Protein AF-A0A348UWL2-F1 (afdb_monomer)

Secondary structure (DSSP, 8-state):
--SSSHHHHHHHTTTTTSSS-------S-TTTTSPPPPPEE-TTS-EEET-SPPEEEEE-SS--SS-EEEPPPHHHHS-GGG-SS-EEEEEPPTT-B-TT-PBEEPPPHHHHHHHHHHHHHHHHH---SSPEEEEEEEE--S-SSEEEEEE-PPEE-S-TT-SSTT-BEEHHHHHHHHSS-S-SSS-SEEEEEETTS-EE--SSS---TTSEEHHHHHHHHHHHHTT-----EEETTEEE-GGGSS--BGGGGGEEESSSSS--BTT-TTTS-SSBHHHHHHTTSS-EEE--HHHHHHTTTSPEEE---SS--TTTTTTSB-HHHHTTSTT-TTBSEE-TTEEE----HHHHHHHHHHT------TT-PPEEEEETTTEEEEE-SS-EEEEESSPPSEEEEETTEEEEEETTTEEEEE-SSSEEEEESSPPSEEEEETTEEEEEETTTEEEEE-SSSEEEEESSPPSEEEEETTEEEEEETTTEEEEE-SSSEEEEESSPPSEEEEETTEEEEEETTTEEEEE-SS-EEEEESPPPSEEEEETTEEEEEETTEEEEE-SS-EEEEESPPPS---------S---GGGEEEEES-EEE-SS-EEE--BBTEEEEEEESS--BSSEEEEEEEEE--S-TTBEEEEEEEEEEEEE-TTS-EEEEEEEEEETTSEEEEEEEESSS-EEEEEEEEE-TTS--SS--EEEEEEEETTEEEEEETTEEEEEEE--S---BEEEEEEEE-TT-----EEEEEEEEEES---S------HHHHHHHTS-----S-BSHHHHH-

Foldseek 3Di:
DPPPPVVVVVVVVVVVVPPPPPPPDDDDQPPPPQDQDQWDADPVRFKTFQQWGKAFFWADPDFDPDFAFDAQDPQLPPDPVQFQAAAAEDEADAQDAFPRRFGAYDDDPLLVVLLVLLRSSVRSWFHALEYQYEYEGEGAPVDPITFKIKIRFMWGAPAAQHPDHLATEQQRQVCRRNRHRPDPPDHSMYMYGHPPFQADSDNGRQFDQRHFDSSLVSNQNVLVSLVLDWAWDDDPLKIAHDSPSLGTHLQQQQKAFQPDVVHDRLSPCVQCNGIGSSSSCRLAPQGMWGHFPQLCVLVQVDTFRFARHNDDRRSAGPSAGHCVVPVVDLCNSRHRHGYGSYDHSYNARNSSSSSVSSPTHGPDPQLAAWDWDQDVQQGIWTHPPRDIHHPDSAHAPDWEDARPWIWGQHVQQGIWIDPVNDIDRQDSAGAPDWEDYDPWIWGQHVQQGIWIDPVNHIDRPDSAHAPDWYDEHPWIWGQGVQQGIWIDPVNHIDRPDSAGAPDWEDYHQWIWGQGVQQGIWIDNPPDIDHPDSAGFPDWYDEQQWIWTHGCQGIWIDNPDDIDHPDSDGDDDDYGHHSPQFPQDCVQKAWQAFDWDHPSQKIKGLADAQAKTKIWGPFDKALWKKKKWKKFKFFPDFQWKKWKWHLFDQPDADPRSHTQATWIWIDTLQQWIFIWGRQNPLDIDTPFPTFGDPLHNHHGDIKMWIWTHDQQKIWTDIVNATQDIDGDNNRRMGIMMIMIHHYHPTPRTMMIIRGMGMDGPDDPPDHRDHDPVSVVRRVDDDDDDPHDDDPVSSD

Structure (mmCIF, N/CA/C/O backbone):
data_AF-A0A348UWL2-F1
#
_entry.id   AF-A0A348UWL2-F1
#
loop_
_atom_site.group_PDB
_atom_site.id
_atom_site.type_symbol
_atom_site.label_atom_id
_atom_site.label_alt_id
_atom_site.label_comp_id
_atom_site.label_asym_id
_atom_site.label_entity_id
_atom_site.label_seq_id
_atom_site.pdbx_PDB_ins_code
_atom_site.Cartn_x
_atom_site.Cartn_y
_atom_site.Cartn_z
_atom_site.occupancy
_atom_site.B_iso_or_equiv
_atom_site.auth_seq_id
_atom_site.auth_comp_id
_atom_site.auth_asym_id
_atom_site.auth_atom_id
_atom_site.pdbx_PDB_model_num
ATOM 1 N N . MET A 1 1 ? -35.863 4.216 -65.381 1.00 43.34 1 MET A N 1
ATOM 2 C CA . MET A 1 1 ? -35.096 5.229 -64.614 1.00 43.34 1 MET A CA 1
ATOM 3 C C . MET A 1 1 ? -34.372 4.607 -63.408 1.00 43.34 1 MET A C 1
ATOM 5 O O . MET A 1 1 ? -34.429 5.132 -62.307 1.00 43.34 1 MET A O 1
ATOM 9 N N . LYS A 1 2 ? -33.666 3.482 -63.613 1.00 36.56 2 LYS A N 1
ATOM 10 C CA . LYS A 1 2 ? -33.008 2.669 -62.567 1.00 36.56 2 LYS A CA 1
ATOM 11 C C . LYS A 1 2 ? -31.471 2.639 -62.708 1.00 36.56 2 LYS A C 1
ATOM 13 O O . LYS A 1 2 ? -30.843 1.658 -62.346 1.00 36.56 2 LYS A O 1
ATOM 18 N N . SER A 1 3 ? -30.850 3.691 -63.251 1.00 35.97 3 SER A N 1
ATOM 19 C CA . SER A 1 3 ? -29.382 3.742 -63.432 1.00 35.97 3 SER A CA 1
ATOM 20 C C . SER A 1 3 ? -28.691 4.964 -62.816 1.00 35.97 3 SER A C 1
ATOM 22 O O . SER A 1 3 ? -27.470 5.066 -62.890 1.00 35.97 3 SER A O 1
ATOM 24 N N . LYS A 1 4 ? -29.432 5.878 -62.170 1.00 36.25 4 LYS A N 1
ATOM 25 C CA . LYS A 1 4 ? -28.851 7.069 -61.515 1.00 36.25 4 LYS A CA 1
ATOM 26 C C . LYS A 1 4 ? -28.741 6.984 -59.987 1.00 36.25 4 LYS A C 1
ATOM 28 O O . LYS A 1 4 ? -28.017 7.780 -59.410 1.00 36.25 4 LYS A O 1
ATOM 33 N N . TRP A 1 5 ? -29.354 5.988 -59.343 1.00 33.41 5 TRP A N 1
ATOM 34 C CA . TRP A 1 5 ? -29.256 5.800 -57.884 1.00 33.41 5 TRP A CA 1
ATOM 35 C C . TRP A 1 5 ? -28.051 4.959 -57.435 1.00 33.41 5 TRP A C 1
ATOM 37 O O . TRP A 1 5 ? -27.577 5.125 -56.318 1.00 33.41 5 TRP A O 1
ATOM 47 N N . TYR A 1 6 ? -27.473 4.134 -58.316 1.00 33.97 6 TYR A N 1
ATOM 48 C CA . TYR A 1 6 ? -26.287 3.333 -57.973 1.00 33.97 6 TYR A CA 1
ATOM 49 C C . TYR A 1 6 ? -24.970 4.127 -58.006 1.00 33.97 6 TYR A C 1
ATOM 51 O O . TYR A 1 6 ? -23.989 3.717 -57.397 1.00 33.97 6 TYR A O 1
ATOM 59 N N . LYS A 1 7 ? -24.939 5.292 -58.671 1.00 34.16 7 LYS A N 1
ATOM 60 C CA . LYS A 1 7 ? -23.743 6.152 -58.713 1.00 34.16 7 LYS A CA 1
ATOM 61 C C . LYS A 1 7 ? -23.630 7.128 -57.541 1.00 34.16 7 LYS A C 1
ATOM 63 O O . LYS A 1 7 ? -22.540 7.624 -57.318 1.00 34.16 7 LYS A O 1
ATOM 68 N N . PHE A 1 8 ? -24.696 7.376 -56.776 1.00 32.47 8 PHE A N 1
ATOM 69 C CA . PHE A 1 8 ? -24.620 8.277 -55.615 1.00 32.47 8 PHE A CA 1
ATOM 70 C C . PHE A 1 8 ? -24.233 7.536 -54.322 1.00 32.47 8 PHE A C 1
ATOM 72 O O . PHE A 1 8 ? -23.531 8.085 -53.481 1.00 32.47 8 PHE A O 1
ATOM 79 N N . VAL A 1 9 ? -24.589 6.250 -54.205 1.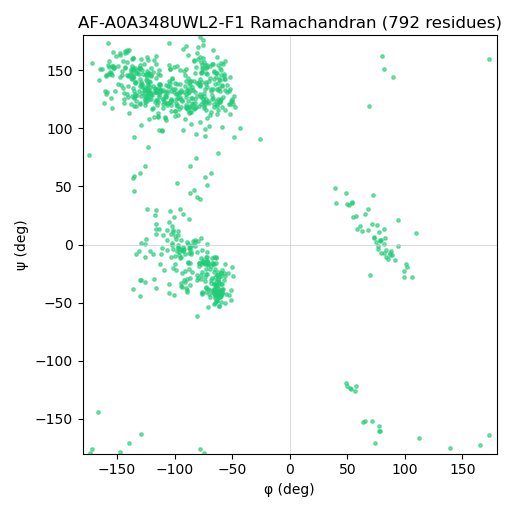00 37.53 9 VAL A N 1
ATOM 80 C CA . VAL A 1 9 ? -24.232 5.416 -53.039 1.00 37.53 9 VAL A CA 1
ATOM 81 C C . VAL A 1 9 ? -22.785 4.896 -53.123 1.00 37.53 9 VAL A C 1
ATOM 83 O O . VAL A 1 9 ? -22.117 4.770 -52.101 1.00 37.53 9 VAL A O 1
ATOM 86 N N . CYS A 1 10 ? -22.227 4.709 -54.326 1.00 31.52 10 CYS A N 1
ATOM 87 C CA . CYS A 1 10 ? -20.818 4.317 -54.482 1.00 31.52 10 CYS A CA 1
ATOM 88 C C . CYS A 1 10 ? -19.806 5.468 -54.325 1.00 31.52 10 CYS A C 1
ATOM 90 O O . CYS A 1 10 ? -18.632 5.188 -54.116 1.00 31.52 10 CYS A O 1
ATOM 92 N N . THR A 1 11 ? -20.211 6.742 -54.382 1.00 31.53 11 THR A N 1
ATOM 93 C CA . THR A 1 11 ? -19.270 7.871 -54.207 1.00 31.53 11 THR A CA 1
ATOM 94 C C . THR A 1 11 ? -19.146 8.323 -52.746 1.00 31.53 11 THR A C 1
ATOM 96 O O . THR A 1 11 ? -18.096 8.830 -52.370 1.00 31.53 11 THR A O 1
ATOM 99 N N . MET A 1 12 ? -20.132 8.049 -51.878 1.00 30.14 12 MET A N 1
ATOM 100 C CA . MET A 1 12 ? -19.975 8.259 -50.425 1.00 30.14 12 MET A CA 1
ATOM 101 C C . MET A 1 12 ? -19.311 7.083 -49.694 1.00 30.14 12 MET A C 1
ATOM 103 O O . MET A 1 12 ? -18.642 7.300 -48.688 1.00 30.14 12 MET A O 1
ATOM 107 N N . ALA A 1 13 ? -19.377 5.863 -50.236 1.00 32.56 13 ALA A N 1
ATOM 108 C CA . ALA A 1 13 ? -18.629 4.722 -49.697 1.00 32.56 13 ALA A CA 1
ATOM 109 C C . ALA A 1 13 ? -17.116 4.773 -50.010 1.00 32.56 13 ALA A C 1
ATOM 111 O O . ALA A 1 13 ? -16.337 4.079 -49.369 1.00 32.56 13 ALA A O 1
ATOM 112 N N . VAL A 1 14 ? -16.691 5.613 -50.964 1.00 31.41 14 VAL A N 1
ATOM 113 C CA . VAL A 1 14 ? -15.274 5.780 -51.353 1.00 31.41 14 VAL A CA 1
ATOM 114 C C . VAL A 1 14 ? -14.634 7.026 -50.717 1.00 31.41 14 VAL A C 1
ATOM 116 O O . VAL A 1 14 ? -13.418 7.156 -50.725 1.00 31.41 14 VAL A O 1
ATOM 119 N N . ILE A 1 15 ? -15.415 7.903 -50.074 1.00 30.28 15 ILE A N 1
ATOM 120 C CA . ILE A 1 15 ? -14.890 9.041 -49.289 1.00 30.28 15 ILE A CA 1
ATOM 121 C C . ILE A 1 15 ? -14.917 8.747 -47.772 1.00 30.28 15 ILE A C 1
ATOM 123 O O . ILE A 1 15 ? -14.126 9.310 -47.026 1.00 30.28 15 ILE A O 1
ATOM 127 N N . GLY A 1 16 ? -15.732 7.788 -47.312 1.00 30.47 16 GLY A N 1
ATOM 128 C CA . GLY A 1 16 ? -15.746 7.319 -45.916 1.00 30.47 16 GLY A CA 1
ATOM 129 C C . GLY A 1 16 ? -14.742 6.208 -45.570 1.00 30.47 16 GLY A C 1
ATOM 130 O O . GLY A 1 16 ? -14.654 5.824 -44.410 1.00 30.47 16 GLY A O 1
ATOM 131 N N . LEU A 1 17 ? -13.986 5.689 -46.545 1.00 27.81 17 LEU A N 1
ATOM 132 C CA . LEU A 1 17 ? -13.026 4.586 -46.353 1.00 27.81 17 LEU A CA 1
ATOM 133 C C . LEU A 1 17 ? -11.554 5.006 -46.545 1.00 27.81 17 LEU A C 1
ATOM 135 O O . LEU A 1 17 ? -10.679 4.158 -46.667 1.00 27.81 17 LEU A O 1
ATOM 139 N N . LEU A 1 18 ? -11.287 6.316 -46.582 1.00 26.69 18 LEU A N 1
ATOM 140 C CA . LEU A 1 18 ? -9.953 6.906 -46.765 1.00 26.69 18 LEU A CA 1
ATOM 141 C C . LEU A 1 18 ? -9.474 7.726 -45.548 1.00 26.69 18 LEU A C 1
ATOM 143 O O . LEU A 1 18 ? -8.439 8.379 -45.627 1.00 26.69 18 LEU A O 1
ATOM 147 N N . ILE A 1 19 ? -10.187 7.666 -44.413 1.00 32.16 19 ILE A N 1
ATOM 148 C CA . ILE A 1 19 ? -9.834 8.400 -43.176 1.00 32.16 19 ILE A CA 1
ATOM 149 C C . ILE A 1 19 ? -9.388 7.475 -42.021 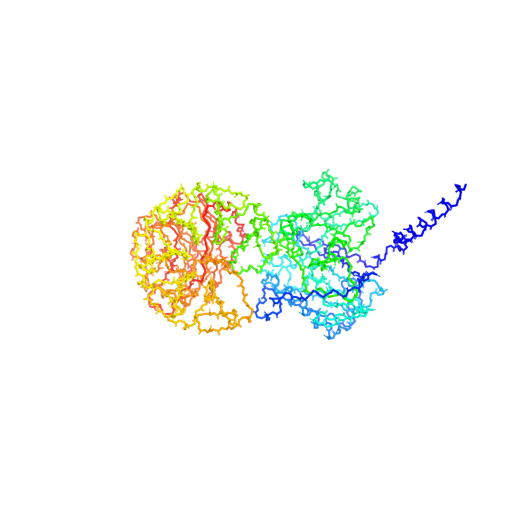1.00 32.16 19 ILE A C 1
ATOM 151 O O . ILE A 1 19 ? -8.833 7.953 -41.042 1.00 32.16 19 ILE A O 1
ATOM 155 N N . THR A 1 20 ? -9.494 6.146 -42.131 1.00 29.72 20 THR A N 1
ATOM 156 C CA . THR A 1 20 ? -9.132 5.222 -41.026 1.00 29.72 20 THR A CA 1
ATOM 157 C C . THR A 1 20 ? -7.968 4.272 -41.312 1.00 29.72 20 THR A C 1
ATOM 159 O O . THR A 1 20 ? -7.707 3.361 -40.534 1.00 29.72 20 THR A O 1
ATOM 162 N N . THR A 1 21 ? -7.200 4.506 -42.375 1.00 27.38 21 THR A N 1
ATOM 163 C CA . THR A 1 21 ? -5.971 3.746 -42.656 1.00 27.38 21 THR A CA 1
ATOM 164 C C . THR A 1 21 ? -4.833 4.665 -43.096 1.00 27.38 21 THR A C 1
ATOM 166 O O . THR A 1 21 ? -4.253 4.476 -44.160 1.00 27.38 21 THR A O 1
ATOM 169 N N . HIS A 1 22 ? -4.471 5.644 -42.267 1.00 27.75 22 HIS A N 1
ATOM 170 C CA . HIS A 1 22 ? -3.061 6.045 -42.183 1.00 27.75 22 HIS A CA 1
ATOM 171 C C . HIS A 1 22 ? -2.405 5.131 -41.152 1.00 27.75 22 HIS A C 1
ATOM 173 O O . HIS A 1 22 ? -2.074 5.517 -40.036 1.00 27.75 22 HIS A O 1
ATOM 179 N N . ALA A 1 23 ? -2.320 3.856 -41.535 1.00 28.22 23 ALA A N 1
ATOM 180 C CA . ALA A 1 23 ? -1.484 2.893 -40.861 1.00 28.22 23 ALA A CA 1
ATOM 181 C C . ALA A 1 23 ? -0.046 3.410 -40.939 1.00 28.22 23 ALA A C 1
ATOM 183 O O . ALA A 1 23 ? 0.457 3.712 -42.023 1.00 28.22 23 ALA A O 1
ATOM 184 N N . PHE A 1 24 ? 0.574 3.519 -39.768 1.00 31.81 24 PHE A N 1
ATOM 185 C CA . PHE A 1 24 ? 2.000 3.696 -39.558 1.00 31.81 24 PHE A CA 1
ATOM 186 C C . PHE A 1 24 ? 2.776 2.674 -40.397 1.00 31.81 24 PHE A C 1
ATOM 188 O O . PHE A 1 24 ? 3.006 1.539 -39.993 1.00 31.81 24 PHE A O 1
ATOM 195 N N . ALA A 1 25 ? 3.148 3.077 -41.604 1.00 29.41 25 ALA A N 1
ATOM 196 C CA . ALA A 1 25 ? 3.987 2.318 -42.511 1.00 29.41 25 ALA A CA 1
ATOM 197 C C . ALA A 1 25 ? 5.034 3.264 -43.101 1.00 29.41 25 ALA A C 1
ATOM 199 O O . ALA A 1 25 ? 5.067 3.478 -44.305 1.00 29.41 25 ALA A O 1
ATOM 200 N N . ALA A 1 26 ? 5.845 3.879 -42.235 1.00 26.95 26 ALA A N 1
ATOM 201 C CA . ALA A 1 26 ? 7.129 4.483 -42.594 1.00 26.95 26 ALA A CA 1
ATOM 202 C C . ALA A 1 26 ? 7.877 4.975 -41.342 1.00 26.95 26 ALA A C 1
ATOM 204 O O . ALA A 1 26 ? 7.954 6.170 -41.084 1.00 26.95 26 ALA A O 1
ATOM 205 N N . SER A 1 27 ? 8.483 4.058 -40.595 1.00 27.45 27 SER A N 1
ATOM 206 C CA . SER A 1 27 ? 9.798 4.298 -39.995 1.00 27.45 27 SER A CA 1
ATOM 207 C C . SER A 1 27 ? 10.412 2.952 -39.611 1.00 27.45 27 SER A C 1
ATOM 209 O O . SER A 1 27 ? 9.810 2.157 -38.896 1.00 27.45 27 SER A O 1
ATOM 211 N N . GLY A 1 28 ? 11.597 2.648 -40.149 1.00 29.95 28 GLY A N 1
ATOM 212 C CA . GLY A 1 28 ? 12.443 1.608 -39.559 1.00 29.95 28 GLY A CA 1
ATOM 213 C C . GLY A 1 28 ? 12.752 1.971 -38.106 1.00 29.95 28 GLY A C 1
ATOM 214 O O . GLY A 1 28 ? 12.676 3.152 -37.777 1.00 29.95 28 GLY A O 1
ATOM 215 N N . ASP A 1 29 ? 13.056 0.970 -37.272 1.00 36.56 29 ASP A N 1
ATOM 216 C CA . ASP A 1 29 ? 13.362 1.081 -35.835 1.00 36.56 29 ASP A CA 1
ATOM 217 C C . ASP A 1 29 ? 13.927 2.458 -35.434 1.00 36.56 29 ASP A C 1
ATOM 219 O O . ASP A 1 29 ? 15.135 2.680 -35.427 1.00 36.56 29 ASP A O 1
ATOM 223 N N . VAL A 1 30 ? 13.050 3.396 -35.056 1.00 38.22 30 VAL A N 1
ATOM 224 C CA . VAL A 1 30 ? 13.448 4.738 -34.577 1.00 38.22 30 VAL A CA 1
ATOM 225 C C . VAL A 1 30 ? 14.178 4.629 -33.225 1.00 38.22 30 VAL A C 1
ATOM 227 O O . VAL A 1 30 ? 14.816 5.568 -32.759 1.00 38.22 30 VAL A O 1
ATOM 230 N N . TYR A 1 31 ? 14.118 3.443 -32.616 1.00 49.88 31 TYR A N 1
ATOM 231 C CA . TYR A 1 31 ? 14.600 3.103 -31.284 1.00 49.88 31 TYR A CA 1
ATOM 232 C C . TYR A 1 31 ? 16.000 2.461 -31.276 1.00 49.88 31 TYR A C 1
ATOM 234 O O . TYR A 1 31 ? 16.523 2.157 -30.208 1.00 49.88 31 TYR A O 1
ATOM 242 N N . SER A 1 32 ? 16.643 2.264 -32.439 1.00 44.53 32 SER A N 1
ATOM 243 C CA . SER A 1 32 ? 17.939 1.566 -32.551 1.00 44.53 32 SER A CA 1
ATOM 244 C C . SER A 1 32 ? 19.167 2.395 -32.128 1.00 44.53 32 SER A C 1
ATOM 246 O O . SER A 1 32 ? 20.300 1.958 -32.335 1.00 44.53 32 SER A O 1
ATOM 248 N N . GLY A 1 33 ? 18.973 3.610 -31.601 1.00 51.59 33 GLY A N 1
ATOM 249 C CA . GLY A 1 33 ? 20.056 4.546 -31.271 1.00 51.59 33 GLY A CA 1
ATOM 250 C C . GLY A 1 33 ? 20.668 4.377 -29.876 1.00 51.59 33 GLY A C 1
ATOM 251 O O . GLY A 1 33 ? 21.851 4.670 -29.696 1.00 51.59 33 GLY A O 1
ATOM 252 N N . LEU A 1 34 ? 19.906 3.885 -28.891 1.00 62.22 34 LEU A N 1
ATOM 253 C CA . LEU A 1 34 ? 20.406 3.686 -27.527 1.00 62.22 34 LEU A CA 1
ATOM 254 C C . LEU A 1 34 ? 21.158 2.355 -27.439 1.00 62.22 34 LEU A C 1
ATOM 256 O O . LEU A 1 34 ? 20.595 1.280 -27.648 1.00 62.22 34 LEU A O 1
ATOM 260 N N . LYS A 1 35 ? 22.458 2.416 -27.137 1.00 65.75 35 LYS A N 1
ATOM 261 C CA . LYS A 1 35 ? 23.292 1.217 -26.978 1.00 65.75 35 LYS A CA 1
ATOM 262 C C . LYS A 1 35 ? 22.773 0.379 -25.811 1.00 65.75 35 LYS A C 1
ATOM 264 O O . LYS A 1 35 ? 22.865 0.811 -24.676 1.00 65.75 35 LYS A O 1
ATOM 269 N N . GLN A 1 36 ? 22.297 -0.840 -26.030 1.00 67.81 36 GLN A N 1
ATOM 270 C CA . GLN A 1 36 ? 21.910 -1.678 -24.894 1.00 67.81 36 GLN A CA 1
ATOM 271 C C . GLN A 1 36 ? 23.126 -1.927 -23.985 1.00 67.81 36 GLN A C 1
ATOM 273 O O . GLN A 1 36 ? 24.172 -2.396 -24.450 1.00 67.81 36 GLN A O 1
ATOM 278 N N . LEU A 1 37 ? 23.006 -1.588 -22.699 1.00 78.69 37 LEU A N 1
ATOM 279 C CA . LEU A 1 37 ? 24.044 -1.913 -21.730 1.00 78.69 37 LEU A CA 1
ATOM 280 C C . LEU A 1 37 ? 24.127 -3.431 -21.612 1.00 78.69 37 LEU A C 1
ATOM 282 O O . LEU A 1 37 ? 23.106 -4.115 -21.596 1.00 78.69 37 LEU A O 1
ATOM 286 N N . LYS A 1 38 ? 25.346 -3.967 -21.559 1.00 81.31 38 LYS A N 1
ATOM 287 C CA . LYS A 1 38 ? 25.538 -5.405 -21.372 1.00 81.31 38 LYS A CA 1
ATOM 288 C C . LYS A 1 38 ? 25.340 -5.738 -19.892 1.00 81.31 38 LYS A C 1
ATOM 290 O O . LYS A 1 38 ? 26.123 -5.224 -19.085 1.00 81.31 38 LYS A O 1
ATOM 295 N N . PRO A 1 39 ? 24.365 -6.596 -19.536 1.00 85.88 39 PRO A N 1
ATOM 296 C CA . PRO A 1 39 ? 24.204 -7.039 -18.161 1.00 85.88 39 PRO A CA 1
ATOM 297 C C . PRO A 1 39 ? 25.447 -7.803 -17.696 1.00 85.88 39 PRO A C 1
ATOM 299 O O . PRO A 1 39 ? 26.015 -8.597 -18.452 1.00 85.88 39 PRO A O 1
ATOM 302 N N . GLN A 1 40 ? 25.879 -7.562 -16.461 1.00 89.31 40 GLN A N 1
ATOM 303 C CA . GLN A 1 40 ? 27.026 -8.236 -15.853 1.00 89.31 40 GLN A CA 1
ATOM 304 C C . GLN A 1 40 ? 26.614 -8.855 -14.526 1.00 89.31 40 GLN A C 1
ATOM 306 O O . GLN A 1 40 ? 26.181 -8.157 -13.613 1.00 89.31 40 GLN A O 1
ATOM 311 N N . LEU A 1 41 ? 26.752 -10.173 -14.428 1.00 92.56 41 LEU A N 1
ATOM 312 C CA . LEU A 1 41 ? 26.425 -10.912 -13.218 1.00 92.56 41 LEU A CA 1
ATOM 313 C C . LEU A 1 41 ? 27.614 -10.880 -12.248 1.00 92.56 41 LEU A C 1
ATOM 315 O O . LEU A 1 41 ? 28.755 -11.118 -12.652 1.00 92.56 41 LEU A O 1
ATOM 319 N N . SER A 1 42 ? 27.350 -10.591 -10.978 1.00 93.50 42 SER A N 1
ATOM 320 C CA . SER A 1 42 ? 28.326 -10.701 -9.895 1.00 93.50 42 SER A CA 1
ATOM 321 C C . SER A 1 42 ? 28.798 -12.144 -9.698 1.00 93.50 42 SER A C 1
ATOM 323 O O . SER A 1 42 ? 28.144 -13.103 -10.109 1.00 93.50 42 SER A O 1
ATOM 325 N N . ALA A 1 43 ? 29.939 -12.309 -9.024 1.00 91.94 43 ALA A N 1
ATOM 326 C CA . ALA A 1 43 ? 30.533 -13.623 -8.774 1.00 91.94 43 ALA A CA 1
ATOM 327 C C . ALA A 1 43 ? 29.632 -14.555 -7.941 1.00 91.94 43 ALA A C 1
ATOM 329 O O . ALA A 1 43 ? 29.656 -15.766 -8.144 1.00 91.94 43 ALA A O 1
ATOM 330 N N . ASP A 1 44 ? 28.828 -13.999 -7.031 1.00 91.12 44 ASP A N 1
ATOM 331 C CA . ASP A 1 44 ? 27.853 -14.745 -6.223 1.00 91.12 44 ASP A CA 1
ATOM 332 C C . ASP A 1 44 ? 26.540 -15.042 -6.971 1.00 91.12 44 ASP A C 1
ATOM 334 O O . ASP A 1 44 ? 25.677 -15.754 -6.464 1.00 91.12 44 ASP A O 1
ATOM 338 N N . GLY A 1 45 ? 26.375 -14.502 -8.182 1.00 93.31 45 GLY A N 1
ATOM 339 C CA . GLY A 1 45 ? 25.183 -14.681 -8.996 1.00 93.31 45 GLY A CA 1
ATOM 340 C C . GLY A 1 45 ? 23.946 -13.917 -8.518 1.00 93.31 45 GLY A C 1
ATOM 341 O O . GLY A 1 45 ? 22.880 -14.135 -9.098 1.00 93.31 45 GLY A O 1
ATOM 342 N N . ASN A 1 46 ? 24.044 -13.060 -7.497 1.00 95.50 46 ASN A N 1
ATOM 343 C CA . ASN A 1 46 ? 22.894 -12.408 -6.853 1.00 95.50 46 ASN A CA 1
ATOM 344 C C . ASN A 1 46 ? 22.738 -10.918 -7.182 1.00 95.50 46 ASN A C 1
ATOM 346 O O . ASN A 1 46 ? 21.735 -10.316 -6.799 1.00 95.50 46 ASN A O 1
ATOM 350 N N . THR A 1 47 ? 23.683 -10.337 -7.922 1.00 95.81 47 THR A N 1
ATOM 351 C CA . THR A 1 47 ? 23.630 -8.955 -8.412 1.00 95.81 47 THR A CA 1
ATOM 352 C C . THR A 1 47 ? 23.824 -8.935 -9.923 1.00 95.81 47 THR A C 1
ATOM 354 O O . THR A 1 47 ? 24.791 -9.489 -10.445 1.00 95.81 47 THR A O 1
ATOM 357 N N . LEU A 1 48 ? 22.913 -8.287 -10.640 1.00 93.75 48 LEU A N 1
ATOM 358 C CA . LEU A 1 48 ? 23.001 -8.070 -12.078 1.00 93.75 48 LEU A CA 1
ATOM 359 C C . LEU A 1 48 ? 23.178 -6.575 -12.346 1.00 93.75 48 LEU A C 1
ATOM 361 O O . LEU A 1 48 ? 22.216 -5.804 -12.343 1.00 93.75 48 LEU A O 1
ATOM 365 N N . TYR A 1 49 ? 24.421 -6.168 -12.578 1.00 90.94 49 TYR A N 1
ATOM 366 C CA . TYR A 1 49 ? 24.750 -4.804 -12.979 1.00 90.94 49 TYR A CA 1
ATOM 367 C C . TYR A 1 49 ? 24.245 -4.544 -14.396 1.00 90.94 49 TYR A C 1
ATOM 369 O O . TYR A 1 49 ? 24.319 -5.432 -15.250 1.00 90.94 49 TYR A O 1
ATOM 377 N N . ASN A 1 50 ? 23.767 -3.324 -14.652 1.00 86.62 50 ASN A N 1
ATOM 378 C CA . ASN A 1 50 ? 23.142 -2.941 -15.920 1.00 86.62 50 ASN A CA 1
ATOM 379 C C . ASN A 1 50 ? 21.982 -3.876 -16.319 1.00 86.62 50 ASN A C 1
ATOM 381 O O . ASN A 1 50 ? 21.837 -4.232 -17.490 1.00 86.62 50 ASN A O 1
ATOM 385 N N . GLY A 1 51 ? 21.208 -4.341 -15.334 1.00 81.25 51 GLY A N 1
ATOM 386 C CA . GLY A 1 51 ? 20.097 -5.266 -15.554 1.00 81.25 51 GLY A CA 1
ATOM 387 C C . GLY A 1 51 ? 18.895 -4.592 -16.218 1.00 81.25 51 GLY A C 1
ATOM 388 O O . GLY A 1 51 ? 18.248 -5.197 -17.074 1.00 81.25 51 GLY A O 1
ATOM 389 N N . GLY A 1 52 ? 18.629 -3.332 -15.861 1.00 83.50 52 GLY A N 1
ATOM 390 C CA . GLY A 1 52 ? 17.539 -2.542 -16.431 1.00 83.50 52 GLY A CA 1
ATOM 391 C C . GLY A 1 52 ? 17.819 -2.088 -17.860 1.00 83.50 52 GLY A C 1
ATOM 392 O O . GLY A 1 52 ? 18.779 -1.359 -18.118 1.00 83.50 52 GLY A O 1
ATOM 393 N N . SER A 1 53 ? 16.952 -2.480 -18.795 1.00 83.88 53 SER A N 1
ATOM 394 C CA . SER A 1 53 ? 16.956 -1.916 -20.151 1.00 83.88 53 SER A CA 1
ATOM 395 C C . SER A 1 53 ? 16.354 -0.511 -20.149 1.00 83.88 53 SER A C 1
ATOM 397 O O . SER A 1 53 ? 15.493 -0.217 -19.328 1.00 83.88 53 SER A O 1
ATOM 399 N N . ALA A 1 54 ? 16.792 0.345 -21.077 1.00 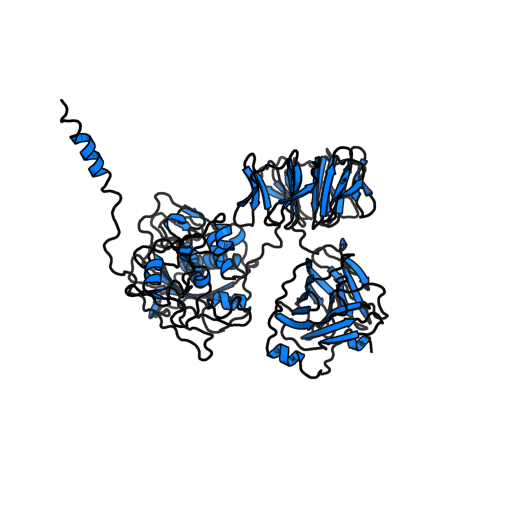87.31 54 ALA A N 1
ATOM 400 C CA . ALA A 1 54 ? 16.191 1.665 -21.250 1.00 87.31 54 ALA A CA 1
ATOM 401 C C . ALA A 1 54 ? 14.729 1.523 -21.698 1.00 87.31 54 ALA A C 1
ATOM 403 O O . ALA A 1 54 ? 14.450 0.894 -22.725 1.00 87.31 54 ALA A O 1
ATOM 404 N N . VAL A 1 55 ? 13.823 2.110 -20.925 1.00 90.94 55 VAL A N 1
ATOM 405 C CA . VAL A 1 55 ? 12.407 2.265 -21.247 1.00 90.94 55 VAL A CA 1
ATOM 406 C C . VAL A 1 55 ? 12.203 3.699 -21.713 1.00 90.94 55 VAL A C 1
ATOM 408 O O . VAL A 1 55 ? 12.773 4.614 -21.132 1.00 90.94 55 VAL A O 1
ATOM 411 N N . VAL A 1 56 ? 11.487 3.875 -22.817 1.00 91.69 56 VAL A N 1
ATOM 412 C CA . VAL A 1 56 ? 11.389 5.133 -23.554 1.00 91.69 56 VAL A CA 1
ATOM 413 C C . VAL A 1 56 ? 9.936 5.577 -23.598 1.00 91.69 56 VAL A C 1
ATOM 415 O O . VAL A 1 56 ? 9.088 4.839 -24.119 1.00 91.69 56 VAL A O 1
ATOM 418 N N . VAL A 1 57 ? 9.687 6.809 -23.151 1.00 94.25 57 VAL A N 1
ATOM 419 C CA . VAL A 1 57 ? 8.422 7.514 -23.367 1.00 94.25 57 VAL A CA 1
ATOM 420 C C . VAL A 1 57 ? 8.532 8.472 -24.553 1.00 94.25 57 VAL A C 1
ATOM 422 O O . VAL A 1 57 ? 9.540 9.164 -24.760 1.00 94.25 57 VAL A O 1
ATOM 425 N N . VAL A 1 58 ? 7.487 8.501 -25.379 1.00 94.12 58 VAL A N 1
ATOM 426 C CA . VAL A 1 58 ? 7.446 9.330 -26.590 1.00 94.12 58 VAL A CA 1
ATOM 427 C C . VAL A 1 58 ? 6.363 10.396 -26.524 1.00 94.12 58 VAL A C 1
ATOM 429 O O . VAL A 1 58 ? 5.429 10.322 -25.730 1.00 94.12 58 VAL A O 1
ATOM 432 N N . VAL A 1 59 ? 6.480 11.401 -27.383 1.00 92.56 59 VAL A N 1
ATOM 433 C CA . VAL A 1 59 ? 5.396 12.348 -27.625 1.00 92.56 59 VAL A CA 1
ATOM 434 C C . VAL A 1 59 ? 4.286 11.654 -28.407 1.00 92.56 59 VAL A C 1
ATOM 436 O O . VAL A 1 59 ? 4.542 10.935 -29.376 1.00 92.56 59 VAL A O 1
ATOM 439 N N . ASP A 1 60 ? 3.049 11.874 -27.991 1.00 89.44 60 ASP A N 1
ATOM 440 C CA . ASP A 1 60 ? 1.878 11.448 -28.742 1.00 89.44 60 ASP A CA 1
ATOM 441 C C . ASP A 1 60 ? 1.683 12.367 -29.962 1.00 89.44 60 ASP A C 1
ATOM 443 O O . ASP A 1 60 ? 1.508 13.579 -29.801 1.00 89.44 60 ASP A O 1
ATOM 447 N N . PRO A 1 61 ? 1.720 11.824 -31.193 1.00 77.81 61 PRO A N 1
ATOM 448 C CA . PRO A 1 61 ? 1.568 12.614 -32.411 1.00 77.81 61 PRO A CA 1
ATOM 449 C C . PRO A 1 61 ? 0.130 13.104 -32.640 1.00 77.81 61 PRO A C 1
ATOM 451 O O . PRO A 1 61 ? -0.101 13.910 -33.541 1.00 77.81 61 PRO A O 1
ATOM 454 N N . THR A 1 62 ? -0.837 12.607 -31.867 1.00 80.50 62 THR A N 1
ATOM 455 C CA . THR A 1 62 ? -2.268 12.897 -31.994 1.00 80.50 62 THR A CA 1
ATOM 456 C C . THR A 1 62 ? -2.844 13.391 -30.667 1.00 80.50 62 THR A C 1
ATOM 458 O O . THR A 1 62 ? -3.649 12.691 -30.051 1.00 80.50 62 THR A O 1
ATOM 461 N N . PRO A 1 63 ? -2.449 14.593 -30.204 1.00 75.56 63 PRO A N 1
ATOM 462 C CA . PRO A 1 63 ? -2.945 15.123 -28.945 1.00 75.56 63 PRO A CA 1
ATOM 463 C C . PRO A 1 63 ? -4.476 15.278 -28.971 1.00 75.56 63 PRO A C 1
ATOM 465 O O . PRO A 1 63 ? -5.052 15.577 -30.023 1.00 75.56 63 PRO A O 1
ATOM 468 N N . PRO A 1 64 ? -5.156 15.067 -27.830 1.00 71.38 64 PRO A N 1
ATOM 469 C CA . PRO A 1 64 ? -6.604 15.180 -27.751 1.00 71.38 64 PRO A CA 1
ATOM 470 C C . PRO A 1 64 ? -7.061 16.613 -28.052 1.00 71.38 64 PRO A C 1
ATOM 472 O O . PRO A 1 64 ? -6.392 17.579 -27.696 1.00 71.38 64 PRO A O 1
ATOM 475 N N . GLU A 1 65 ? -8.242 16.759 -28.662 1.00 62.03 65 GLU A N 1
ATOM 476 C CA . GLU A 1 65 ? -8.815 18.078 -28.991 1.00 62.03 65 GLU A CA 1
ATOM 477 C C . GLU A 1 65 ? -9.087 18.947 -27.749 1.00 62.03 65 GLU A C 1
ATOM 479 O O . GLU A 1 65 ? -9.133 20.171 -27.849 1.00 62.03 65 GLU A O 1
ATOM 484 N N . ASN A 1 66 ? -9.253 18.322 -26.578 1.00 65.31 66 ASN A N 1
ATOM 485 C CA . ASN A 1 66 ? -9.473 19.001 -25.304 1.00 65.31 66 ASN A CA 1
ATOM 486 C C . ASN A 1 66 ? -8.277 18.782 -24.373 1.00 65.31 66 ASN A C 1
ATOM 488 O O . ASN A 1 66 ? -7.802 17.652 -24.236 1.00 65.31 66 ASN A O 1
ATOM 492 N N . GLN A 1 67 ? -7.854 19.842 -23.677 1.00 68.25 67 GLN A N 1
ATOM 493 C CA . GLN A 1 67 ? -6.882 19.730 -22.589 1.00 68.25 67 GLN A CA 1
ATOM 494 C C . GLN A 1 67 ? -7.415 18.790 -21.507 1.00 68.25 67 GLN A C 1
ATOM 496 O O . GLN A 1 67 ? -8.586 18.856 -21.122 1.00 68.25 67 GLN A O 1
ATOM 501 N N . VAL A 1 68 ? -6.541 17.924 -21.004 1.00 72.62 68 VAL A N 1
ATOM 502 C CA . VAL A 1 68 ? -6.842 17.058 -19.866 1.00 72.62 68 VAL A CA 1
ATOM 503 C C . VAL A 1 68 ? -5.863 17.401 -18.760 1.00 72.62 68 VAL A C 1
ATOM 505 O O . VAL A 1 68 ? -4.662 17.230 -18.940 1.00 72.62 68 VAL A O 1
ATOM 508 N N . ASN A 1 69 ? -6.394 17.872 -17.635 1.00 77.69 69 ASN A N 1
ATOM 509 C CA . ASN A 1 69 ? -5.621 18.177 -16.441 1.00 77.69 69 ASN A CA 1
ATOM 510 C C . ASN A 1 69 ? -6.037 17.220 -15.320 1.00 77.69 69 ASN A C 1
ATOM 512 O O . ASN A 1 69 ? -7.183 17.249 -14.863 1.00 77.69 69 ASN A O 1
ATOM 516 N N . ILE A 1 70 ? -5.115 16.346 -14.923 1.00 69.00 70 ILE A N 1
ATOM 517 C CA . ILE A 1 70 ? -5.252 15.480 -13.754 1.00 69.00 70 ILE A CA 1
ATOM 518 C C . ILE A 1 70 ? -4.247 15.977 -12.719 1.00 69.00 70 ILE A C 1
ATOM 520 O O . ILE A 1 70 ? -3.064 15.643 -12.784 1.00 69.00 70 ILE A O 1
ATOM 524 N N . LEU A 1 71 ? -4.742 16.786 -11.785 1.00 66.31 71 LEU A N 1
ATOM 525 C CA . LEU A 1 71 ? -3.968 17.313 -10.665 1.00 66.31 71 LEU A CA 1
ATOM 526 C C . LEU A 1 71 ? -3.576 16.197 -9.683 1.00 66.31 71 LEU A C 1
ATOM 528 O O . LEU A 1 71 ? -4.282 15.184 -9.597 1.00 66.31 71 LEU A O 1
ATOM 532 N N . PRO A 1 72 ? -2.494 16.380 -8.905 1.00 55.47 72 PRO A N 1
ATOM 533 C CA . PRO A 1 72 ? -2.140 15.420 -7.873 1.00 55.47 72 PRO A CA 1
ATOM 534 C C . PRO A 1 72 ? -3.244 15.383 -6.801 1.00 55.47 72 PRO A C 1
ATOM 536 O O . PRO A 1 72 ? -3.821 16.426 -6.479 1.00 55.47 72 PRO A O 1
ATOM 539 N N . PRO A 1 73 ? -3.557 14.218 -6.204 1.00 52.66 73 PRO A N 1
ATOM 540 C CA . PRO A 1 73 ? -4.505 14.146 -5.095 1.00 52.66 73 PRO A CA 1
ATOM 541 C C . PRO A 1 73 ? -4.087 15.095 -3.961 1.00 52.66 73 PRO A C 1
ATOM 543 O O . PRO A 1 73 ? -2.920 15.090 -3.577 1.00 52.66 73 PRO A O 1
ATOM 546 N N . ASP A 1 74 ? -5.024 15.832 -3.346 1.00 40.94 74 ASP A N 1
ATOM 547 C CA . ASP A 1 74 ? -4.741 16.830 -2.285 1.00 40.94 74 ASP A CA 1
ATOM 548 C C . ASP A 1 74 ? -3.836 16.302 -1.148 1.00 40.94 74 ASP A C 1
ATOM 550 O O . ASP A 1 74 ? -3.090 17.048 -0.517 1.00 40.94 74 ASP A O 1
ATOM 554 N N . LYS A 1 75 ? -3.862 14.986 -0.898 1.00 37.81 75 LYS A N 1
ATOM 555 C CA . LYS A 1 75 ? -3.053 14.286 0.117 1.00 37.81 75 LYS A CA 1
ATOM 556 C C . LYS A 1 75 ? -1.575 14.095 -0.260 1.00 37.81 75 LYS A C 1
ATOM 558 O O . LYS A 1 75 ? -0.783 13.755 0.612 1.00 37.81 75 LYS A O 1
ATOM 563 N N . MET A 1 76 ? -1.212 14.269 -1.530 1.00 44.75 76 MET A N 1
ATOM 564 C CA . MET A 1 76 ? 0.145 14.075 -2.062 1.00 44.75 76 MET A CA 1
ATOM 565 C C . MET A 1 76 ? 0.951 15.381 -2.151 1.00 44.75 76 MET A C 1
ATOM 567 O O . MET A 1 76 ? 2.159 15.326 -2.366 1.00 44.75 76 MET A O 1
ATOM 571 N N . ILE A 1 77 ? 0.304 16.533 -1.928 1.00 47.25 77 ILE A N 1
ATOM 572 C CA . ILE A 1 77 ? 0.919 17.875 -1.906 1.00 47.25 77 ILE A CA 1
ATOM 573 C C . ILE A 1 77 ? 1.176 18.351 -0.455 1.00 47.25 77 ILE A C 1
ATOM 575 O O . ILE A 1 77 ? 1.959 19.268 -0.208 1.00 47.25 77 ILE A O 1
ATOM 579 N N . THR A 1 78 ? 0.537 17.729 0.545 1.00 37.12 78 THR A N 1
ATOM 580 C CA . THR A 1 78 ? 0.579 18.189 1.943 1.00 37.12 78 THR A CA 1
ATOM 581 C C . THR A 1 78 ? 1.842 17.760 2.700 1.00 37.12 78 THR A C 1
ATOM 583 O O . THR A 1 78 ? 1.878 16.708 3.329 1.00 37.12 78 THR A O 1
ATOM 586 N N . GLU A 1 79 ? 2.812 18.675 2.698 1.00 39.41 79 GLU A N 1
ATOM 587 C CA . GLU A 1 79 ? 3.957 18.842 3.607 1.00 39.41 79 GLU A CA 1
ATOM 588 C C . GLU A 1 79 ? 5.081 17.778 3.564 1.00 39.41 79 GLU A C 1
ATOM 590 O O . GLU A 1 79 ? 4.869 16.630 3.957 1.00 39.41 79 GLU A O 1
ATOM 595 N N . PRO A 1 80 ? 6.335 18.169 3.233 1.00 37.62 80 PRO A N 1
ATOM 596 C CA . PRO A 1 80 ? 7.521 17.297 3.247 1.00 37.62 80 PRO A CA 1
ATOM 597 C C . PRO A 1 80 ? 7.742 16.490 4.541 1.00 37.62 80 PRO A C 1
ATOM 599 O O . PRO A 1 80 ? 8.445 15.486 4.524 1.00 37.62 80 PRO A O 1
ATOM 602 N N . GLY A 1 81 ? 7.138 16.900 5.664 1.00 37.09 81 GLY A N 1
ATOM 603 C CA . GLY A 1 81 ? 7.187 16.189 6.945 1.00 37.09 81 GLY A CA 1
ATOM 604 C C . GLY A 1 81 ? 6.301 14.936 7.048 1.00 37.09 81 GLY A C 1
ATOM 605 O O . GLY A 1 81 ? 6.363 14.257 8.070 1.00 37.09 81 GLY A O 1
ATOM 606 N N . LYS A 1 82 ? 5.477 14.623 6.034 1.00 44.53 82 LYS A N 1
ATOM 607 C CA . LYS A 1 82 ? 4.606 13.429 5.994 1.00 44.53 82 LYS A CA 1
ATOM 608 C C . LYS A 1 82 ? 5.021 12.372 4.963 1.00 44.53 82 LYS A C 1
ATOM 610 O O . LYS A 1 82 ? 4.401 11.309 4.930 1.00 44.53 82 LYS A O 1
ATOM 615 N N . ALA A 1 83 ? 6.058 12.635 4.165 1.00 55.41 83 ALA A N 1
ATOM 616 C CA . ALA A 1 83 ? 6.562 11.689 3.175 1.00 55.41 83 ALA A CA 1
ATOM 617 C C . ALA A 1 83 ? 7.071 10.405 3.847 1.00 55.41 83 ALA A C 1
ATOM 619 O O . ALA A 1 83 ? 7.808 10.446 4.835 1.00 55.41 83 ALA A O 1
ATOM 620 N N . THR A 1 84 ? 6.677 9.251 3.310 1.00 66.00 84 THR A N 1
ATOM 621 C CA . THR A 1 84 ? 7.054 7.931 3.840 1.00 66.00 84 THR A CA 1
ATOM 622 C C . THR A 1 84 ? 8.179 7.262 3.056 1.00 66.00 84 THR A C 1
ATOM 624 O O . THR A 1 84 ? 8.657 6.203 3.467 1.00 66.00 84 THR A O 1
ATOM 627 N N . ALA A 1 85 ? 8.625 7.887 1.968 1.00 83.19 85 ALA A N 1
ATOM 628 C CA . ALA A 1 85 ? 9.859 7.602 1.253 1.00 83.19 85 ALA A CA 1
ATOM 629 C C . ALA A 1 85 ? 10.553 8.923 0.886 1.00 83.19 85 ALA A C 1
ATOM 631 O O . ALA A 1 85 ? 9.903 9.957 0.727 1.00 83.19 85 ALA A O 1
ATOM 632 N N . THR A 1 86 ? 11.876 8.896 0.739 1.00 88.75 86 THR A N 1
ATOM 633 C CA . THR A 1 86 ? 12.668 10.068 0.340 1.00 88.75 86 THR A CA 1
ATOM 634 C C . THR A 1 86 ? 13.395 9.809 -0.971 1.00 88.75 86 THR A C 1
ATOM 636 O O . THR A 1 86 ? 13.781 8.679 -1.264 1.00 88.75 86 THR A O 1
ATOM 639 N N . PHE A 1 87 ? 13.590 10.867 -1.758 1.00 92.12 87 PHE A N 1
ATOM 640 C CA . PHE A 1 87 ? 14.297 10.821 -3.034 1.00 92.12 87 PHE A CA 1
ATOM 641 C C . PHE A 1 87 ? 15.557 11.682 -2.965 1.00 92.12 87 PHE A C 1
ATOM 643 O O . PHE A 1 87 ? 15.512 12.836 -2.541 1.00 92.12 87 PHE A O 1
ATOM 650 N N . ALA A 1 88 ? 16.685 11.120 -3.388 1.00 93.56 88 ALA A N 1
ATOM 651 C CA . ALA A 1 88 ? 17.969 11.800 -3.476 1.00 93.56 88 ALA A CA 1
ATOM 652 C C . ALA A 1 88 ? 18.342 11.971 -4.953 1.00 93.56 88 ALA A C 1
ATOM 654 O O . ALA A 1 88 ? 18.838 11.043 -5.595 1.00 93.56 88 ALA A O 1
ATOM 655 N N . ILE A 1 89 ? 18.077 13.159 -5.496 1.00 95.81 89 ILE A N 1
ATOM 656 C CA . ILE A 1 89 ? 18.275 13.457 -6.917 1.00 95.81 89 ILE A CA 1
ATOM 657 C C . ILE A 1 89 ? 19.659 14.070 -7.124 1.00 95.81 89 ILE A C 1
ATOM 659 O O . ILE A 1 89 ? 19.999 15.092 -6.528 1.00 95.81 89 ILE A O 1
ATOM 663 N N . THR A 1 90 ? 20.450 13.455 -7.999 1.00 97.19 90 THR A N 1
ATOM 664 C CA . THR A 1 90 ? 21.732 13.987 -8.459 1.00 97.19 90 THR A CA 1
ATOM 665 C C . THR A 1 90 ? 21.617 14.408 -9.913 1.00 97.19 90 THR A C 1
ATOM 667 O O . THR A 1 90 ? 21.395 13.580 -10.792 1.00 97.19 90 THR A O 1
ATOM 670 N N . TYR A 1 91 ? 21.800 15.700 -10.171 1.00 97.56 91 TYR A N 1
ATOM 671 C CA . TYR A 1 91 ? 21.816 16.251 -11.522 1.00 97.56 91 TYR A CA 1
ATOM 672 C C . TYR A 1 91 ? 23.226 16.147 -12.101 1.00 97.56 91 TYR A C 1
ATOM 674 O O . TYR A 1 91 ? 24.168 16.735 -11.562 1.00 97.56 91 TYR A O 1
ATOM 682 N N . VAL A 1 92 ? 23.383 15.399 -13.192 1.00 97.19 92 VAL A N 1
ATOM 683 C CA . VAL A 1 92 ? 24.675 15.244 -13.864 1.00 97.19 92 VAL A CA 1
ATOM 684 C C . VAL A 1 92 ? 25.092 16.591 -14.456 1.00 97.19 92 VAL A C 1
ATOM 686 O O . VAL A 1 92 ? 24.335 17.227 -15.188 1.00 97.19 92 VAL A O 1
ATOM 689 N N . ALA A 1 93 ? 26.299 17.044 -14.116 1.00 95.19 93 ALA A N 1
ATOM 690 C CA . ALA A 1 93 ? 26.815 18.326 -14.579 1.00 95.19 93 ALA A CA 1
ATOM 691 C C . ALA A 1 93 ? 27.061 18.335 -16.097 1.00 95.19 93 ALA A C 1
ATOM 693 O O . ALA A 1 93 ? 27.337 17.300 -16.709 1.00 95.19 93 ALA A O 1
ATOM 694 N N . SER A 1 94 ? 27.028 19.533 -16.688 1.00 96.06 94 SER A N 1
ATOM 695 C CA . SER A 1 94 ? 27.378 19.736 -18.096 1.00 96.06 94 SER A CA 1
ATOM 696 C C . SER A 1 94 ? 28.771 19.179 -18.408 1.00 96.06 94 SER A C 1
ATOM 698 O O . SER A 1 94 ? 29.728 19.443 -17.677 1.00 96.06 94 SER A O 1
ATOM 700 N N . GLY A 1 95 ? 28.880 18.395 -19.482 1.00 92.38 95 GLY A N 1
ATOM 701 C CA . GLY A 1 95 ? 30.107 17.684 -19.859 1.00 92.38 95 GLY A CA 1
ATOM 702 C C . GLY A 1 95 ? 30.275 16.306 -19.206 1.00 92.38 95 GLY A C 1
ATOM 703 O O . GLY A 1 95 ? 31.179 15.566 -19.592 1.00 92.38 95 GLY A O 1
ATOM 704 N N . GLY A 1 96 ? 29.402 15.936 -18.263 1.00 96.69 96 GLY A N 1
ATOM 705 C CA . GLY A 1 96 ? 29.215 14.551 -17.835 1.00 96.69 96 GLY A CA 1
ATOM 706 C C . GLY A 1 96 ? 28.446 13.726 -18.874 1.00 96.69 96 GLY A C 1
ATOM 707 O O . GLY A 1 96 ? 28.057 14.231 -19.930 1.00 96.69 96 GLY A O 1
ATOM 708 N N . ALA A 1 97 ? 28.208 12.452 -18.568 1.00 93.94 97 ALA A N 1
ATOM 709 C CA . ALA A 1 97 ? 27.423 11.565 -19.417 1.00 93.94 97 ALA A CA 1
ATOM 710 C C . ALA A 1 97 ? 26.561 10.611 -18.587 1.00 93.94 97 ALA A C 1
ATOM 712 O O . ALA A 1 97 ? 26.908 10.273 -17.453 1.00 93.94 97 ALA A O 1
ATOM 713 N N . ASP A 1 98 ? 25.452 10.175 -19.174 1.00 92.38 98 ASP A N 1
ATOM 714 C CA . ASP A 1 98 ? 24.639 9.091 -18.632 1.00 92.38 98 ASP A CA 1
ATOM 715 C C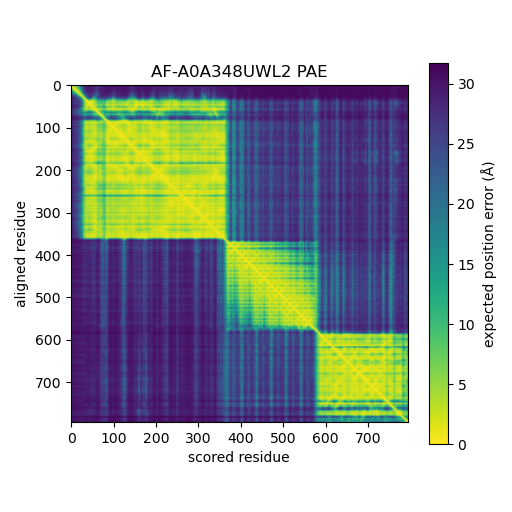 . ASP A 1 98 ? 25.306 7.710 -18.870 1.00 92.38 98 ASP A C 1
ATOM 717 O O . ASP A 1 98 ? 26.351 7.626 -19.532 1.00 92.38 98 ASP A O 1
ATOM 721 N N . PRO A 1 99 ? 24.736 6.599 -18.361 1.00 89.62 99 PRO A N 1
ATOM 722 C CA . PRO A 1 99 ? 25.306 5.260 -18.554 1.00 89.62 99 PRO A CA 1
ATOM 723 C C . PRO A 1 99 ? 25.487 4.838 -20.021 1.00 89.62 99 PRO A C 1
ATOM 725 O O . PRO A 1 99 ? 26.336 3.999 -20.323 1.00 89.62 99 PRO A O 1
ATOM 728 N N . TRP A 1 100 ? 24.713 5.418 -20.940 1.00 88.50 100 TRP A N 1
ATOM 729 C CA . TRP A 1 100 ? 24.746 5.126 -22.373 1.00 88.50 100 TRP A CA 1
ATOM 730 C C . TRP A 1 100 ? 25.778 5.962 -23.136 1.00 88.50 100 TRP A C 1
ATOM 732 O O . TRP A 1 100 ? 25.990 5.745 -24.335 1.00 88.50 100 TRP A O 1
ATOM 742 N N . GLY A 1 101 ? 26.463 6.874 -22.443 1.00 89.81 101 GLY A N 1
ATOM 743 C CA . GLY A 1 101 ? 27.429 7.799 -23.019 1.00 89.81 101 GLY A CA 1
ATOM 744 C C . GLY A 1 101 ? 26.781 9.025 -23.659 1.00 89.81 101 GLY A C 1
ATOM 745 O O . GLY A 1 101 ? 27.460 9.745 -24.393 1.00 89.81 101 GLY A O 1
ATOM 746 N N . GLN A 1 102 ? 25.493 9.271 -23.408 1.00 92.00 102 GLN A N 1
ATOM 747 C CA . GLN A 1 102 ? 24.824 10.485 -23.849 1.00 92.00 102 GLN A CA 1
ATOM 748 C C . GLN A 1 102 ? 25.349 11.664 -23.030 1.00 92.00 102 GLN A C 1
ATOM 750 O O . GLN A 1 102 ? 25.292 11.656 -21.801 1.00 92.00 102 GLN A O 1
ATOM 755 N N . ALA A 1 103 ? 25.871 12.683 -23.716 1.00 95.06 103 ALA A N 1
ATOM 756 C CA . ALA A 1 103 ? 26.419 13.863 -23.061 1.00 95.06 103 ALA A CA 1
ATOM 757 C C . ALA A 1 103 ? 25.309 14.664 -22.366 1.00 95.06 103 ALA A C 1
ATOM 759 O O . ALA A 1 103 ? 24.303 15.017 -22.993 1.00 95.06 103 ALA A O 1
ATOM 760 N N . CYS A 1 104 ? 25.532 14.974 -21.090 1.00 97.06 104 CYS A N 1
ATOM 761 C CA . CYS A 1 104 ? 24.639 15.794 -20.289 1.00 97.06 104 CYS A CA 1
ATOM 762 C C . CYS A 1 104 ? 24.997 17.274 -20.433 1.00 97.06 104 CYS A C 1
ATOM 764 O O . CYS A 1 104 ? 26.163 17.671 -20.518 1.00 97.06 104 CYS A O 1
ATOM 766 N N . LEU A 1 105 ? 23.956 18.090 -20.444 1.00 97.50 105 LEU A N 1
ATOM 767 C CA . LEU A 1 105 ? 23.980 19.540 -20.427 1.00 97.50 105 LEU A CA 1
ATOM 768 C C . LEU A 1 105 ? 23.593 20.030 -19.031 1.00 97.50 105 LEU A C 1
ATOM 770 O O . LEU A 1 105 ? 23.196 19.256 -18.160 1.00 97.50 105 LEU A O 1
ATOM 774 N N . THR A 1 106 ? 23.697 21.338 -18.814 1.00 97.00 106 THR A N 1
ATOM 775 C CA . THR A 1 106 ? 23.213 21.955 -17.578 1.00 97.00 106 THR A CA 1
ATOM 776 C C . THR A 1 106 ? 21.712 21.712 -17.429 1.00 97.00 106 THR A C 1
ATOM 778 O O . THR A 1 106 ? 20.934 22.109 -18.295 1.00 97.00 106 THR A O 1
ATOM 781 N N . PHE A 1 107 ? 21.315 21.084 -16.322 1.00 96.62 107 PHE A N 1
ATOM 782 C CA . PHE A 1 107 ? 19.911 20.858 -15.990 1.00 96.62 107 PHE A CA 1
ATOM 783 C C . PHE A 1 107 ? 19.233 22.198 -15.630 1.00 96.62 107 PHE A C 1
ATOM 785 O O . PHE A 1 107 ? 19.718 22.855 -14.700 1.00 96.62 107 PHE A O 1
ATOM 792 N N . PRO A 1 108 ? 18.159 22.624 -16.327 1.00 96.25 108 PRO A N 1
ATOM 793 C CA . PRO A 1 108 ? 17.481 23.897 -16.052 1.00 96.25 108 PRO A CA 1
ATOM 794 C C . PRO A 1 108 ? 16.918 23.961 -14.627 1.00 96.25 108 PRO A C 1
ATOM 796 O O . PRO A 1 108 ? 16.395 22.962 -14.138 1.00 96.25 108 PRO A O 1
ATOM 799 N N . GLU A 1 109 ? 16.987 25.115 -13.957 1.00 91.25 109 GLU A N 1
ATOM 800 C CA . GLU A 1 109 ? 16.508 25.247 -12.568 1.00 91.25 109 GLU A CA 1
ATOM 801 C C . GLU A 1 109 ? 14.993 25.031 -12.455 1.00 91.25 109 GLU A C 1
ATOM 803 O O . GLU A 1 109 ? 14.531 24.343 -11.546 1.00 91.25 109 GLU A O 1
ATOM 808 N N . GLU A 1 110 ? 14.216 25.531 -13.417 1.00 87.88 110 GLU A N 1
ATOM 809 C CA . GLU A 1 110 ? 12.767 25.328 -13.478 1.00 87.88 110 GLU A CA 1
ATOM 810 C C . GLU A 1 110 ? 12.418 23.844 -13.668 1.00 87.88 110 GLU A C 1
ATOM 812 O O . GLU A 1 110 ? 11.480 23.335 -13.060 1.00 87.88 110 GLU A O 1
ATOM 817 N N . ALA A 1 111 ? 13.232 23.111 -14.434 1.00 94.19 111 ALA A N 1
ATOM 818 C CA . ALA A 1 111 ? 13.067 21.671 -14.615 1.00 94.19 111 ALA A CA 1
ATOM 819 C C . ALA A 1 111 ? 13.374 20.885 -13.326 1.00 94.19 111 ALA A C 1
ATOM 821 O O . ALA A 1 111 ? 12.732 19.870 -13.059 1.00 94.19 111 ALA A O 1
ATOM 822 N N . LYS A 1 112 ? 14.313 21.354 -12.488 1.00 93.75 112 LYS A N 1
ATOM 823 C CA . LYS A 1 112 ? 14.567 20.756 -11.163 1.00 93.75 112 LYS A CA 1
ATOM 824 C C . LYS A 1 112 ? 13.373 20.928 -10.225 1.00 93.75 112 LYS A C 1
ATOM 826 O O . LYS A 1 112 ? 13.118 20.044 -9.411 1.00 93.75 112 LYS A O 1
ATOM 831 N N . ALA A 1 113 ? 12.640 22.040 -10.327 1.00 88.62 113 ALA A N 1
ATOM 832 C CA . ALA A 1 113 ? 11.422 22.252 -9.545 1.00 88.62 113 ALA A CA 1
ATOM 833 C C . ALA A 1 113 ? 10.332 21.232 -9.914 1.00 88.62 113 ALA A C 1
ATOM 835 O O . ALA A 1 113 ? 9.829 20.553 -9.019 1.00 88.62 113 ALA A O 1
ATOM 836 N N . ALA A 1 114 ? 10.059 21.045 -11.212 1.00 91.25 114 ALA A N 1
ATOM 837 C CA . ALA A 1 114 ? 9.153 19.999 -11.699 1.00 91.25 114 ALA A CA 1
ATOM 838 C C . ALA A 1 114 ? 9.604 18.593 -11.263 1.00 91.25 114 ALA A C 1
ATOM 840 O O . ALA A 1 114 ? 8.792 17.764 -10.858 1.00 91.25 114 ALA A O 1
ATOM 841 N N . PHE A 1 115 ? 10.917 18.338 -11.256 1.00 94.62 115 PHE A N 1
ATOM 842 C CA . PHE A 1 115 ? 11.463 17.068 -10.775 1.00 94.62 115 PHE A CA 1
ATOM 843 C C . PHE A 1 115 ? 11.177 16.825 -9.298 1.00 94.62 115 PHE A C 1
ATOM 845 O O . PHE A 1 115 ? 10.707 15.754 -8.914 1.00 94.62 115 PHE A O 1
ATOM 852 N N . ASN A 1 116 ? 11.453 17.822 -8.460 1.00 90.56 116 ASN A N 1
ATOM 853 C CA . ASN A 1 116 ? 11.202 17.721 -7.030 1.00 90.56 116 ASN A CA 1
ATOM 854 C C . ASN A 1 116 ? 9.706 17.535 -6.733 1.00 90.56 116 ASN A C 1
ATOM 856 O O . ASN A 1 116 ? 9.376 16.796 -5.808 1.00 90.56 116 ASN A O 1
ATOM 860 N N . ALA A 1 117 ? 8.816 18.147 -7.521 1.00 86.88 117 ALA A N 1
ATOM 861 C CA . ALA A 1 117 ? 7.371 17.962 -7.395 1.00 86.88 117 ALA A CA 1
ATOM 862 C C . ALA A 1 117 ? 6.947 16.516 -7.713 1.00 86.88 117 ALA A C 1
ATOM 864 O O . ALA A 1 117 ? 6.350 15.850 -6.862 1.00 86.88 117 ALA A O 1
ATOM 865 N N . ALA A 1 118 ? 7.391 15.967 -8.848 1.00 91.88 118 ALA A N 1
ATOM 866 C CA . ALA A 1 118 ? 7.162 14.564 -9.200 1.00 91.88 118 ALA A CA 1
ATOM 867 C C . ALA A 1 118 ? 7.731 13.585 -8.153 1.00 91.88 118 ALA A C 1
ATOM 869 O O . ALA A 1 118 ? 7.088 12.603 -7.773 1.00 91.88 118 ALA A O 1
ATOM 870 N N . ALA A 1 119 ? 8.932 13.857 -7.637 1.00 90.75 119 ALA A N 1
ATOM 871 C CA . ALA A 1 119 ? 9.538 13.055 -6.578 1.00 90.75 119 ALA A CA 1
ATOM 872 C C . ALA A 1 119 ? 8.754 13.143 -5.256 1.00 90.75 119 ALA A C 1
ATOM 874 O O . ALA A 1 119 ? 8.660 12.149 -4.534 1.00 90.75 119 ALA A O 1
ATOM 875 N N . ALA A 1 120 ? 8.157 14.296 -4.939 1.00 83.25 120 ALA A N 1
ATOM 876 C CA . ALA A 1 120 ? 7.304 14.456 -3.764 1.00 83.25 120 ALA A CA 1
ATOM 877 C C . ALA A 1 120 ? 6.012 13.632 -3.879 1.00 83.25 120 ALA A C 1
ATOM 879 O O . ALA A 1 120 ? 5.627 12.978 -2.907 1.00 83.25 120 ALA A O 1
ATOM 880 N N . ILE A 1 121 ? 5.393 13.581 -5.065 1.00 82.44 121 ILE A N 1
ATOM 881 C CA . ILE A 1 121 ? 4.229 12.719 -5.329 1.00 82.44 121 ILE A CA 1
ATOM 882 C C . ILE A 1 121 ? 4.575 11.261 -5.005 1.00 82.44 121 ILE A C 1
ATOM 884 O O . ILE A 1 121 ? 3.879 10.619 -4.214 1.00 82.44 121 ILE A O 1
ATOM 888 N N . TRP A 1 122 ? 5.693 10.746 -5.524 1.00 89.38 122 TRP A N 1
ATOM 889 C CA . TRP A 1 122 ? 6.139 9.386 -5.208 1.00 89.38 122 TRP A CA 1
ATOM 890 C C . TRP A 1 122 ? 6.536 9.202 -3.736 1.00 89.38 122 TRP A C 1
ATOM 892 O O . TRP A 1 122 ? 6.198 8.178 -3.138 1.00 89.38 122 TRP A O 1
ATOM 902 N N . GLY A 1 123 ? 7.189 10.191 -3.119 1.00 85.12 123 GLY A N 1
ATOM 903 C CA . GLY A 1 123 ? 7.596 10.162 -1.707 1.00 85.12 123 GLY A CA 1
ATOM 904 C C . GLY A 1 123 ? 6.420 10.073 -0.731 1.00 85.12 123 GLY A C 1
ATOM 905 O O . GLY A 1 123 ? 6.531 9.455 0.330 1.00 85.12 123 GLY A O 1
ATOM 906 N N . ASN A 1 124 ? 5.270 10.628 -1.121 1.00 74.44 124 ASN A N 1
ATOM 907 C CA . ASN A 1 124 ? 4.006 10.533 -0.388 1.00 74.44 124 ASN A CA 1
ATOM 908 C C . ASN A 1 124 ? 3.171 9.295 -0.762 1.00 74.44 124 ASN A C 1
ATOM 910 O O . ASN A 1 124 ? 2.238 8.935 -0.046 1.00 74.44 124 ASN A O 1
ATOM 914 N N . SER A 1 125 ? 3.502 8.633 -1.870 1.00 74.50 125 SER A N 1
ATOM 915 C CA . SER A 1 125 ? 2.775 7.469 -2.391 1.00 74.50 125 SER A CA 1
ATOM 916 C C . SER A 1 125 ? 3.356 6.130 -1.929 1.00 74.50 125 SER A C 1
ATOM 918 O O . SER A 1 125 ? 2.647 5.123 -1.895 1.00 74.50 125 SER A O 1
ATOM 920 N N . LEU A 1 126 ? 4.642 6.107 -1.573 1.00 81.12 126 LEU A N 1
ATOM 921 C CA . LEU A 1 126 ? 5.417 4.903 -1.270 1.00 81.12 126 LEU A CA 1
ATOM 922 C C . LEU A 1 126 ? 6.020 4.957 0.129 1.00 81.12 126 LEU A C 1
ATOM 924 O O . LEU A 1 126 ? 6.214 6.031 0.698 1.00 81.12 126 LEU A O 1
ATOM 928 N N . LYS A 1 127 ? 6.356 3.790 0.684 1.00 79.56 127 LYS A N 1
ATOM 929 C CA . LYS A 1 127 ? 7.060 3.678 1.962 1.00 79.56 127 LYS A CA 1
ATOM 930 C C . LYS A 1 127 ? 8.430 3.038 1.764 1.00 79.56 127 LYS A C 1
ATOM 932 O O . LYS A 1 127 ? 8.533 1.917 1.277 1.00 79.56 127 LYS A O 1
ATOM 937 N N . SER A 1 128 ? 9.473 3.731 2.206 1.00 84.56 128 SER A N 1
ATOM 938 C CA . SER A 1 128 ? 10.843 3.224 2.225 1.00 84.56 128 SER A CA 1
ATOM 939 C C . SER A 1 128 ? 11.634 3.888 3.348 1.00 84.56 128 SER A C 1
ATOM 941 O O . SER A 1 128 ? 11.638 5.111 3.472 1.00 84.56 128 SER A O 1
ATOM 943 N N . SER A 1 129 ? 12.341 3.086 4.146 1.00 82.94 129 SER A N 1
ATOM 944 C CA . SER A 1 129 ? 13.347 3.587 5.094 1.00 82.94 129 SER A CA 1
ATOM 945 C C . SER A 1 129 ? 14.665 3.965 4.410 1.00 82.94 129 SER A C 1
ATOM 947 O O . SER A 1 129 ? 15.519 4.591 5.034 1.00 82.94 129 SER A O 1
ATOM 949 N N . VAL A 1 130 ? 14.839 3.590 3.139 1.00 90.62 130 VAL A N 1
ATOM 950 C CA . VAL A 1 130 ? 16.044 3.842 2.344 1.00 90.62 130 VAL A CA 1
ATOM 951 C C . VAL A 1 130 ? 15.747 4.923 1.301 1.00 90.62 130 VAL A C 1
ATOM 953 O O . VAL A 1 130 ? 14.780 4.768 0.548 1.00 90.62 130 VAL A O 1
ATOM 956 N N . PRO A 1 131 ? 16.549 6.003 1.221 1.00 91.94 131 PRO A N 1
ATOM 957 C CA . PRO A 1 131 ? 16.391 7.010 0.178 1.00 91.94 131 PRO A CA 1
ATOM 958 C C . PRO A 1 131 ? 16.566 6.411 -1.220 1.00 91.94 131 PRO A C 1
ATOM 960 O O . PRO A 1 131 ? 17.557 5.725 -1.469 1.00 91.94 131 PRO A O 1
ATOM 963 N N . ILE A 1 132 ? 15.642 6.723 -2.128 1.00 95.44 132 ILE A N 1
ATOM 964 C CA . ILE A 1 132 ? 15.689 6.314 -3.533 1.00 95.44 132 ILE A CA 1
ATOM 965 C C . ILE A 1 132 ? 16.580 7.298 -4.294 1.00 95.44 132 ILE A C 1
ATOM 967 O O . ILE A 1 132 ? 16.289 8.494 -4.372 1.00 95.44 132 ILE A O 1
ATOM 971 N N . LYS A 1 133 ? 17.693 6.814 -4.837 1.00 96.44 133 LYS A N 1
ATOM 972 C CA . LYS A 1 133 ? 18.727 7.627 -5.483 1.00 96.44 133 LYS A CA 1
ATOM 973 C C . LYS A 1 133 ? 18.524 7.685 -6.989 1.00 96.44 133 LYS A C 1
ATOM 975 O O . LYS A 1 133 ? 18.528 6.656 -7.660 1.00 96.44 133 LYS A O 1
ATOM 980 N N . ILE A 1 134 ? 18.450 8.896 -7.531 1.00 97.25 134 ILE A N 1
ATOM 981 C CA . ILE A 1 134 ? 18.257 9.136 -8.963 1.00 97.25 134 ILE A CA 1
ATOM 982 C C . ILE A 1 134 ? 19.466 9.873 -9.534 1.00 97.25 134 ILE A C 1
ATOM 984 O O . ILE A 1 134 ? 19.892 10.884 -8.976 1.00 97.25 134 ILE A O 1
ATOM 988 N N . SER A 1 135 ? 19.982 9.399 -10.668 1.00 97.31 135 SER A N 1
ATOM 989 C CA . SER A 1 135 ? 20.888 10.169 -11.524 1.00 97.31 135 SER A CA 1
ATOM 990 C C . SER A 1 135 ? 20.101 10.759 -12.693 1.00 97.31 135 SER A C 1
ATOM 992 O O . SER A 1 135 ? 19.559 10.015 -13.510 1.00 97.31 135 SER A O 1
ATOM 994 N N . ALA A 1 136 ? 20.008 12.086 -12.755 1.00 98.00 136 ALA A N 1
ATOM 995 C CA . ALA A 1 136 ? 19.213 12.815 -13.736 1.00 98.00 136 ALA A CA 1
ATOM 996 C C . ALA A 1 136 ? 20.109 13.552 -14.741 1.00 98.00 136 ALA A C 1
ATOM 998 O O . ALA A 1 136 ? 20.954 14.367 -14.360 1.00 98.00 136 ALA A O 1
ATOM 999 N N . CYS A 1 137 ? 19.895 13.301 -16.030 1.00 97.75 137 CYS A N 1
ATOM 1000 C CA . CYS A 1 137 ? 20.618 13.925 -17.134 1.00 97.75 137 CYS A CA 1
ATOM 1001 C C . CYS A 1 137 ? 19.662 14.749 -18.010 1.00 97.75 137 CYS A C 1
ATOM 1003 O O . CYS A 1 137 ? 18.580 14.295 -18.378 1.00 97.75 137 CYS A O 1
ATOM 1005 N N . TRP A 1 138 ? 20.072 15.966 -18.366 1.00 97.94 138 TRP A N 1
ATOM 1006 C CA . TRP A 1 138 ? 19.401 16.786 -19.376 1.00 97.94 138 TRP A CA 1
ATOM 1007 C C . TRP A 1 138 ? 20.229 16.741 -20.653 1.00 97.94 138 TRP A C 1
ATOM 1009 O O . TRP A 1 138 ? 21.412 17.070 -20.604 1.00 97.94 138 TRP A O 1
ATOM 1019 N N . ALA A 1 139 ? 19.673 16.313 -21.783 1.00 96.75 139 ALA A N 1
ATOM 1020 C CA . ALA A 1 139 ? 20.485 16.002 -22.957 1.00 96.75 139 ALA A CA 1
ATOM 1021 C C . ALA A 1 139 ? 19.808 16.345 -24.285 1.00 96.75 139 ALA A C 1
ATOM 1023 O O . ALA A 1 139 ? 18.589 16.406 -24.403 1.00 96.75 139 ALA A O 1
ATOM 1024 N N . ASN A 1 140 ? 20.620 16.517 -25.329 1.00 94.50 140 ASN A N 1
ATOM 1025 C CA . ASN A 1 140 ? 20.140 16.506 -26.707 1.00 94.50 140 ASN A CA 1
ATOM 1026 C C . ASN A 1 140 ? 20.100 15.067 -27.226 1.00 94.50 140 ASN A C 1
ATOM 1028 O O . ASN A 1 140 ? 21.144 14.525 -27.588 1.00 94.50 140 ASN A O 1
ATOM 1032 N N . LEU A 1 141 ? 18.912 14.467 -27.305 1.00 91.62 141 LEU A N 1
ATOM 1033 C CA . LEU A 1 141 ? 18.778 13.085 -27.783 1.00 91.62 141 LEU A CA 1
ATOM 1034 C C . LEU A 1 141 ? 18.757 12.960 -29.314 1.00 91.62 141 LEU A C 1
ATOM 1036 O O . LEU A 1 141 ? 18.610 11.859 -29.837 1.00 91.62 141 LEU A O 1
ATOM 1040 N N . GLY A 1 142 ? 18.834 14.073 -30.055 1.00 89.06 142 GLY A N 1
ATOM 1041 C CA . GLY A 1 142 ? 18.755 14.072 -31.522 1.00 89.06 142 GLY A CA 1
ATOM 1042 C C . GLY A 1 142 ? 17.418 13.571 -32.086 1.00 89.06 142 GLY A C 1
ATOM 1043 O O . GLY A 1 142 ? 17.315 13.319 -33.283 1.00 89.06 142 GLY A O 1
ATOM 1044 N N . SER A 1 143 ? 16.399 13.425 -31.234 1.00 87.19 143 SER A N 1
ATOM 1045 C CA . SER A 1 143 ? 15.066 12.935 -31.580 1.00 87.19 143 SER A CA 1
ATOM 1046 C C . SER A 1 143 ? 14.016 14.017 -31.343 1.00 87.19 143 SER A C 1
ATOM 1048 O O . SER A 1 143 ? 14.102 14.765 -30.369 1.00 87.19 143 SER A O 1
ATOM 1050 N N . SER A 1 144 ? 13.016 14.072 -32.223 1.00 89.38 144 SER A N 1
ATOM 1051 C CA . SER A 1 144 ? 11.802 14.883 -32.069 1.00 89.38 144 SER A CA 1
ATOM 1052 C C . SER A 1 144 ? 10.612 14.077 -31.542 1.00 89.38 144 SER A C 1
ATOM 1054 O O . SER A 1 144 ? 9.504 14.598 -31.498 1.00 89.38 144 SER A O 1
ATOM 1056 N N . SER A 1 145 ? 10.815 12.798 -31.204 1.00 90.31 145 SER A N 1
ATOM 1057 C CA . SER A 1 145 ? 9.756 11.915 -30.693 1.00 90.31 145 SER A CA 1
ATOM 1058 C C . SER A 1 145 ? 10.010 11.403 -29.279 1.00 90.31 145 SER A C 1
ATOM 1060 O O . SER A 1 145 ? 9.055 11.180 -28.552 1.00 90.31 145 SER A O 1
ATOM 1062 N N . ILE A 1 146 ? 11.269 11.244 -28.866 1.00 92.81 146 ILE A N 1
ATOM 1063 C CA . ILE A 1 146 ? 11.631 10.694 -27.551 1.00 92.81 146 ILE A CA 1
ATOM 1064 C C . ILE A 1 146 ? 11.686 11.819 -26.524 1.00 92.81 146 ILE A C 1
ATOM 1066 O O . ILE A 1 146 ? 12.577 12.666 -26.607 1.00 92.81 146 ILE A O 1
ATOM 1070 N N . LEU A 1 147 ? 10.769 11.800 -25.560 1.00 95.88 147 LEU A N 1
ATOM 1071 C CA . LEU A 1 147 ? 10.694 12.785 -24.479 1.00 95.88 147 LEU A CA 1
ATOM 1072 C C . LEU A 1 147 ? 11.770 12.529 -23.417 1.00 95.88 147 LEU A C 1
ATOM 1074 O O . LEU A 1 147 ? 12.425 13.463 -22.950 1.00 95.88 147 LEU A O 1
ATOM 1078 N N . GLY A 1 148 ? 11.992 11.258 -23.096 1.00 95.19 148 GLY A N 1
ATOM 1079 C CA . GLY A 1 148 ? 12.981 10.810 -22.131 1.00 95.19 148 GLY A CA 1
ATOM 1080 C C . GLY A 1 148 ? 13.106 9.291 -22.112 1.00 95.19 148 GLY A C 1
ATOM 1081 O O . GLY A 1 148 ? 12.476 8.593 -22.913 1.00 95.19 148 GLY A O 1
ATOM 1082 N N . TYR A 1 149 ? 13.984 8.806 -21.242 1.00 94.56 149 TYR A N 1
ATOM 1083 C CA . TYR A 1 149 ? 14.096 7.391 -20.920 1.00 94.56 149 TYR A CA 1
ATOM 1084 C C . TYR A 1 149 ? 14.655 7.162 -19.519 1.00 94.56 149 TYR A C 1
ATOM 1086 O O . TYR A 1 149 ? 15.458 7.955 -19.017 1.00 94.56 149 TYR A O 1
ATOM 1094 N N . SER A 1 150 ? 14.298 6.016 -18.945 1.00 94.00 150 SER A N 1
ATOM 1095 C CA . SER A 1 150 ? 14.733 5.530 -17.636 1.00 94.00 150 SER A CA 1
ATOM 1096 C C . SER A 1 150 ? 15.261 4.102 -17.752 1.00 94.00 150 SER A C 1
ATOM 1098 O O . SER A 1 150 ? 14.722 3.281 -18.497 1.00 94.00 150 SER A O 1
ATOM 1100 N N . GLY A 1 151 ? 16.360 3.789 -17.068 1.00 90.62 151 GLY A N 1
ATOM 1101 C CA . GLY A 1 151 ? 16.971 2.463 -17.145 1.00 90.62 151 GLY A CA 1
ATOM 1102 C C . GLY A 1 151 ? 18.319 2.356 -16.425 1.00 90.62 151 GLY A C 1
ATOM 1103 O O . GLY A 1 151 ? 18.706 3.230 -15.650 1.00 90.62 151 GLY A O 1
ATOM 1104 N N . GLY A 1 152 ? 19.081 1.301 -16.737 1.00 84.81 152 GLY A N 1
ATOM 1105 C CA . GLY A 1 152 ? 20.469 1.133 -16.285 1.00 84.81 152 GLY A CA 1
ATOM 1106 C C . GLY A 1 152 ? 20.633 0.742 -14.814 1.00 84.81 152 GLY A C 1
ATOM 1107 O O . GLY A 1 152 ? 21.758 0.583 -14.344 1.00 84.81 152 GLY A O 1
ATOM 1108 N N . GLN A 1 153 ? 19.531 0.549 -14.095 1.00 89.00 153 GLN A N 1
ATOM 1109 C CA . GLN A 1 153 ? 19.518 0.087 -12.715 1.00 89.00 153 GLN A CA 1
ATOM 1110 C C . GLN A 1 153 ? 20.177 -1.289 -12.529 1.00 89.00 153 GLN A C 1
ATOM 1112 O O . GLN A 1 153 ? 20.257 -2.125 -13.441 1.00 89.00 153 GLN A O 1
ATOM 1117 N N . THR A 1 154 ? 20.628 -1.531 -11.302 1.00 93.62 154 THR A N 1
ATOM 1118 C CA . THR A 1 154 ? 21.134 -2.836 -10.871 1.00 93.62 154 THR A CA 1
ATOM 1119 C C . THR A 1 154 ? 19.977 -3.681 -10.360 1.00 93.62 154 THR A C 1
ATOM 1121 O O . THR A 1 154 ? 19.126 -3.177 -9.634 1.00 93.62 154 THR A O 1
ATOM 1124 N N . TYR A 1 155 ? 19.960 -4.971 -10.692 1.00 95.75 155 TYR A N 1
ATOM 1125 C CA . TYR A 1 155 ? 19.001 -5.906 -10.114 1.00 95.75 155 TYR A CA 1
ATOM 1126 C C . TYR A 1 155 ? 19.626 -6.768 -9.029 1.00 95.75 155 TYR A C 1
ATOM 1128 O O . TYR A 1 155 ? 20.761 -7.226 -9.161 1.00 95.75 155 TYR A O 1
ATOM 1136 N N . TYR A 1 156 ? 18.844 -7.041 -7.989 1.00 97.31 156 TYR A N 1
ATOM 1137 C CA . TYR A 1 156 ? 19.212 -7.945 -6.906 1.00 97.31 156 TYR A CA 1
ATOM 1138 C C . TYR A 1 156 ? 18.218 -9.094 -6.818 1.00 97.31 156 TYR A C 1
ATOM 1140 O O . TYR A 1 156 ? 17.021 -8.923 -7.054 1.00 97.31 156 TYR A O 1
ATOM 1148 N N . ARG A 1 157 ? 18.706 -10.276 -6.456 1.00 96.62 157 ARG A N 1
ATOM 1149 C CA . ARG A 1 157 ? 17.868 -11.432 -6.125 1.00 96.62 157 ARG A CA 1
ATOM 1150 C C . ARG A 1 157 ? 18.405 -12.123 -4.888 1.00 96.62 157 ARG A C 1
ATOM 1152 O O . ARG A 1 157 ? 19.578 -11.976 -4.563 1.00 96.62 157 ARG A O 1
ATOM 1159 N N . ASN A 1 158 ? 17.552 -12.906 -4.233 1.00 94.38 158 ASN A N 1
ATOM 1160 C CA . ASN A 1 158 ? 17.933 -13.731 -3.082 1.00 94.38 158 ASN A CA 1
ATOM 1161 C C . ASN A 1 158 ? 18.605 -12.938 -1.937 1.00 94.38 158 ASN A C 1
ATOM 1163 O O . ASN A 1 158 ? 19.340 -13.506 -1.133 1.00 94.38 158 ASN A O 1
ATOM 1167 N N . PHE A 1 159 ? 18.345 -11.630 -1.848 1.00 92.75 159 PHE A N 1
ATOM 1168 C CA . PHE A 1 159 ? 18.736 -10.803 -0.711 1.00 92.75 159 PHE A CA 1
ATOM 1169 C C . PHE A 1 159 ? 17.829 -11.102 0.492 1.00 92.75 159 PHE A C 1
ATOM 1171 O O . PHE A 1 159 ? 16.700 -11.579 0.343 1.00 92.75 159 PHE A O 1
ATOM 1178 N N . ALA A 1 160 ? 18.307 -10.816 1.703 1.00 86.44 160 ALA A N 1
ATOM 1179 C CA . ALA A 1 160 ? 17.502 -10.993 2.907 1.00 86.44 160 ALA A CA 1
ATOM 1180 C C . ALA A 1 160 ? 16.254 -10.092 2.854 1.00 86.44 160 ALA A C 1
ATOM 1182 O O . ALA A 1 160 ? 16.377 -8.878 2.709 1.00 86.44 160 ALA A O 1
ATOM 1183 N N . GLY A 1 161 ? 15.065 -10.690 2.964 1.00 77.25 161 GLY A N 1
ATOM 1184 C CA . GLY A 1 161 ? 13.784 -9.986 2.819 1.00 77.25 161 GLY A CA 1
ATOM 1185 C C . GLY A 1 161 ? 13.177 -10.033 1.410 1.00 77.25 161 GLY A C 1
ATOM 1186 O O . GLY A 1 161 ? 12.075 -9.522 1.223 1.00 77.25 161 GLY A O 1
ATOM 1187 N N . ALA A 1 162 ? 13.832 -10.671 0.430 1.00 81.44 162 ALA A N 1
ATOM 1188 C CA . ALA A 1 162 ? 13.263 -10.867 -0.904 1.00 81.44 162 ALA A CA 1
ATOM 1189 C C . ALA A 1 162 ? 11.952 -11.691 -0.840 1.00 81.44 162 ALA A C 1
ATOM 1191 O O . ALA A 1 162 ? 11.975 -12.827 -0.358 1.00 81.44 162 ALA A O 1
ATOM 1192 N N . PRO A 1 163 ? 10.817 -11.178 -1.358 1.00 78.19 163 PRO A N 1
ATOM 1193 C CA . PRO A 1 163 ? 9.524 -11.868 -1.288 1.00 78.19 163 PRO A CA 1
ATOM 1194 C C . PRO A 1 163 ? 9.467 -13.182 -2.069 1.00 78.19 163 PRO A C 1
ATOM 1196 O O . PRO A 1 163 ? 8.682 -14.073 -1.745 1.00 78.19 163 PRO A O 1
ATOM 1199 N N . LYS A 1 164 ? 10.269 -13.297 -3.131 1.00 84.06 164 LYS A N 1
ATOM 1200 C CA . LYS A 1 164 ? 10.307 -14.461 -4.008 1.00 84.06 164 LYS A CA 1
ATOM 1201 C C . LYS A 1 164 ? 11.752 -14.839 -4.298 1.00 84.06 164 LYS A C 1
ATOM 1203 O O . LYS A 1 164 ? 12.535 -14.020 -4.776 1.00 84.06 164 LYS A O 1
ATOM 1208 N N . ALA A 1 165 ? 12.081 -16.099 -4.028 1.00 90.75 165 ALA A N 1
ATOM 1209 C CA . ALA A 1 165 ? 13.364 -16.669 -4.409 1.00 90.75 165 ALA A CA 1
ATOM 1210 C C . ALA A 1 165 ? 13.535 -16.659 -5.937 1.00 90.75 165 ALA A C 1
ATOM 1212 O O . ALA A 1 165 ? 12.555 -16.679 -6.690 1.00 90.75 165 ALA A O 1
ATOM 1213 N N . ASP A 1 166 ? 14.788 -16.636 -6.385 1.00 94.00 166 ASP A N 1
ATOM 1214 C CA . ASP A 1 166 ? 15.169 -16.792 -7.790 1.00 94.00 166 ASP A CA 1
ATOM 1215 C C . ASP A 1 166 ? 14.462 -15.804 -8.730 1.00 94.00 166 ASP A C 1
ATOM 1217 O O . ASP A 1 166 ? 14.106 -16.121 -9.863 1.00 94.00 166 ASP A O 1
ATOM 1221 N N . THR A 1 167 ? 14.246 -14.586 -8.231 1.00 96.56 167 THR A N 1
ATOM 1222 C CA . THR A 1 167 ? 13.547 -13.503 -8.924 1.00 96.56 167 THR A CA 1
ATOM 1223 C C . THR A 1 167 ? 14.322 -12.201 -8.744 1.00 96.56 167 THR A C 1
ATOM 1225 O O . THR A 1 167 ? 14.732 -11.872 -7.632 1.00 96.56 167 THR A O 1
ATOM 1228 N N . TRP A 1 168 ? 14.539 -11.477 -9.839 1.00 97.81 168 TRP A N 1
ATOM 1229 C CA . TRP A 1 168 ? 15.220 -10.185 -9.853 1.00 97.81 168 TRP A CA 1
ATOM 1230 C C . TRP A 1 168 ? 14.278 -9.046 -9.448 1.00 97.81 168 TRP A C 1
ATOM 1232 O O . TRP A 1 168 ? 13.133 -8.986 -9.901 1.00 97.81 168 TRP A O 1
ATOM 1242 N N . TYR A 1 169 ? 14.794 -8.123 -8.644 1.00 97.25 169 TYR A N 1
ATOM 1243 C CA . TYR A 1 169 ? 14.131 -6.898 -8.206 1.00 97.25 169 TYR A CA 1
ATOM 1244 C C . TYR A 1 169 ? 14.996 -5.693 -8.563 1.00 97.25 169 TYR A C 1
ATOM 1246 O O . TYR A 1 169 ? 16.220 -5.752 -8.425 1.00 97.25 169 TYR A O 1
ATOM 1254 N N . ASP A 1 170 ? 14.353 -4.610 -8.992 1.00 95.69 170 ASP A N 1
ATOM 1255 C CA . ASP A 1 170 ? 14.995 -3.311 -9.190 1.00 95.69 170 ASP A CA 1
ATOM 1256 C C . ASP A 1 170 ? 15.672 -2.819 -7.908 1.00 95.69 170 ASP A C 1
ATOM 1258 O O . ASP A 1 170 ? 15.181 -3.091 -6.813 1.00 95.69 170 ASP A O 1
ATOM 1262 N N . SER A 1 171 ? 16.791 -2.104 -8.028 1.00 95.62 171 SER A N 1
ATOM 1263 C CA . SER A 1 171 ? 17.571 -1.595 -6.901 1.00 95.62 171 SER A CA 1
ATOM 1264 C C . SER A 1 171 ? 16.724 -0.803 -5.910 1.00 95.62 171 SER A C 1
ATOM 1266 O O . SER A 1 171 ? 16.819 -1.057 -4.711 1.00 95.62 171 SER A O 1
ATOM 1268 N N . SER A 1 172 ? 15.834 0.069 -6.394 1.00 95.81 172 SER A N 1
ATOM 1269 C CA . SER A 1 172 ? 14.934 0.863 -5.546 1.00 95.81 172 SER A CA 1
ATOM 1270 C C . SER A 1 172 ? 14.020 -0.021 -4.685 1.00 95.81 172 SER A C 1
ATOM 1272 O O . SER A 1 172 ? 13.944 0.148 -3.467 1.00 95.81 172 SER A O 1
ATOM 1274 N N . LEU A 1 173 ? 13.367 -1.006 -5.307 1.00 96.44 173 LEU A N 1
ATOM 1275 C CA . LEU A 1 173 ? 12.445 -1.933 -4.656 1.00 96.44 173 LEU A CA 1
ATOM 1276 C C . LEU A 1 173 ? 13.188 -2.907 -3.733 1.00 96.44 173 LEU A C 1
ATOM 1278 O O . LEU A 1 173 ? 12.751 -3.149 -2.610 1.00 96.44 173 LEU A O 1
ATOM 1282 N N . ALA A 1 174 ? 14.324 -3.443 -4.176 1.00 96.25 174 ALA A N 1
ATOM 1283 C CA . ALA A 1 174 ? 15.155 -4.342 -3.385 1.00 96.25 174 ALA A CA 1
ATOM 1284 C C . ALA A 1 174 ? 15.670 -3.652 -2.115 1.00 96.25 174 ALA A C 1
ATOM 1286 O O . ALA A 1 174 ? 15.563 -4.218 -1.030 1.00 96.25 174 ALA A O 1
ATOM 1287 N N . ASN A 1 175 ? 16.150 -2.411 -2.229 1.00 93.94 175 ASN A N 1
ATOM 1288 C CA . ASN A 1 175 ? 16.585 -1.601 -1.092 1.00 93.94 175 ASN A CA 1
ATOM 1289 C C . ASN A 1 175 ? 15.425 -1.319 -0.123 1.00 93.94 175 ASN A C 1
ATOM 1291 O O . ASN A 1 175 ? 15.581 -1.480 1.088 1.00 93.94 175 ASN A O 1
ATOM 1295 N N . ALA A 1 176 ? 14.245 -0.959 -0.640 1.00 90.75 176 ALA A N 1
ATOM 1296 C CA . ALA A 1 176 ? 13.059 -0.720 0.183 1.00 90.75 176 ALA A CA 1
ATOM 1297 C C . ALA A 1 176 ? 12.596 -1.981 0.941 1.00 90.75 176 ALA A C 1
ATOM 1299 O O . ALA A 1 176 ? 12.229 -1.896 2.111 1.00 90.75 176 ALA A O 1
ATOM 1300 N N . LEU A 1 177 ? 12.643 -3.151 0.295 1.00 85.44 177 LEU A N 1
ATOM 1301 C CA . LEU A 1 177 ? 12.294 -4.447 0.890 1.00 85.44 177 LEU A CA 1
ATOM 1302 C C . LEU A 1 177 ? 13.341 -4.944 1.892 1.00 85.44 177 LEU A C 1
ATOM 1304 O O . LEU A 1 177 ? 12.989 -5.545 2.905 1.00 85.44 177 LEU A O 1
ATOM 1308 N N . HIS A 1 178 ? 14.620 -4.702 1.610 1.00 87.81 178 HIS A N 1
ATOM 1309 C CA . HIS A 1 178 ? 15.727 -5.080 2.482 1.00 87.81 178 HIS A CA 1
ATOM 1310 C C . HIS A 1 178 ? 15.822 -4.182 3.727 1.00 87.81 178 HIS A C 1
ATOM 1312 O O . HIS A 1 178 ? 16.310 -4.611 4.770 1.00 87.81 178 HIS A O 1
ATOM 1318 N N . GLY A 1 179 ? 15.358 -2.931 3.629 1.00 83.38 179 GLY A N 1
ATOM 1319 C CA . GLY A 1 179 ? 15.380 -1.944 4.712 1.00 83.38 179 GLY A CA 1
ATOM 1320 C C . GLY A 1 179 ? 16.706 -1.187 4.850 1.00 83.38 179 GLY A C 1
ATOM 1321 O O . GLY A 1 179 ? 16.785 -0.243 5.639 1.00 83.38 179 GLY A O 1
ATOM 1322 N N . SER A 1 180 ? 17.722 -1.548 4.060 1.00 88.81 180 SER A N 1
ATOM 1323 C CA . SER A 1 180 ? 18.997 -0.837 3.927 1.00 88.81 180 SER A CA 1
ATOM 1324 C C . SER A 1 180 ? 19.501 -0.885 2.476 1.00 88.81 180 SER A C 1
ATOM 1326 O O . SER A 1 180 ? 18.993 -1.653 1.658 1.00 88.81 180 SER A O 1
ATOM 1328 N N . ALA A 1 181 ? 20.473 -0.039 2.126 1.00 90.00 181 ALA A N 1
ATOM 1329 C CA . ALA A 1 181 ? 21.021 -0.010 0.773 1.00 90.00 181 ALA A CA 1
ATOM 1330 C C . ALA A 1 181 ? 21.938 -1.221 0.518 1.00 90.00 181 ALA A C 1
ATOM 1332 O O . ALA A 1 181 ? 23.000 -1.326 1.129 1.00 90.00 181 ALA A O 1
ATOM 1333 N N . LEU A 1 182 ? 21.576 -2.075 -0.445 1.00 90.81 182 LEU A N 1
ATOM 1334 C CA . LEU A 1 182 ? 22.394 -3.208 -0.910 1.00 90.81 182 LEU A CA 1
ATOM 1335 C C . LEU A 1 182 ? 23.687 -2.745 -1.606 1.00 90.81 182 LEU A C 1
ATOM 1337 O O . LEU A 1 182 ? 24.682 -3.466 -1.638 1.00 90.81 182 LEU A O 1
ATOM 1341 N N . ASN A 1 183 ? 23.693 -1.513 -2.125 1.00 87.06 183 ASN A N 1
ATOM 1342 C CA . ASN A 1 183 ? 24.885 -0.805 -2.578 1.00 87.06 183 ASN A CA 1
ATOM 1343 C C . ASN A 1 183 ? 24.817 0.661 -2.130 1.00 87.06 183 ASN A C 1
ATOM 1345 O O . ASN A 1 183 ? 23.916 1.407 -2.509 1.00 87.06 183 ASN A O 1
ATOM 1349 N N . SER A 1 184 ? 25.801 1.101 -1.348 1.00 78.38 184 SER A N 1
ATOM 1350 C CA . SER A 1 184 ? 25.847 2.460 -0.803 1.00 78.38 184 SER A CA 1
ATOM 1351 C C . SER A 1 184 ? 26.280 3.530 -1.815 1.00 78.38 184 SER A C 1
ATOM 1353 O O . SER A 1 184 ? 26.020 4.713 -1.586 1.00 78.38 184 SER A O 1
ATOM 1355 N N . THR A 1 185 ? 26.893 3.142 -2.938 1.00 79.88 185 THR A N 1
ATOM 1356 C CA . THR A 1 185 ? 27.528 4.059 -3.908 1.00 79.88 185 THR A CA 1
ATOM 1357 C C . THR A 1 185 ? 26.790 4.186 -5.241 1.00 79.88 185 THR A C 1
ATOM 1359 O O . THR A 1 185 ? 26.971 5.182 -5.938 1.00 79.88 185 THR A O 1
ATOM 1362 N N . GLY A 1 186 ? 25.959 3.203 -5.594 1.00 85.31 186 GLY A N 1
ATOM 1363 C CA . GLY A 1 186 ? 25.169 3.213 -6.826 1.00 85.31 186 GLY A CA 1
ATOM 1364 C C . GLY A 1 186 ? 23.929 4.108 -6.747 1.00 85.31 186 GLY A C 1
ATOM 1365 O O . GLY A 1 186 ? 23.463 4.450 -5.657 1.00 85.31 186 GLY A O 1
ATOM 1366 N N . TYR A 1 187 ? 23.396 4.458 -7.917 1.00 94.44 187 TYR A N 1
ATOM 1367 C CA . TYR A 1 187 ? 22.052 5.022 -8.057 1.00 94.44 187 TYR A CA 1
ATOM 1368 C C . TYR A 1 187 ? 21.044 3.892 -8.254 1.00 94.44 187 TYR A C 1
ATOM 1370 O O . TYR A 1 187 ? 21.392 2.848 -8.810 1.00 94.44 187 TYR A O 1
ATOM 1378 N N . ASP A 1 188 ? 19.805 4.112 -7.823 1.00 95.25 188 ASP A N 1
ATOM 1379 C CA . ASP A 1 188 ? 18.726 3.148 -8.020 1.00 95.25 188 ASP A CA 1
ATOM 1380 C C . ASP A 1 188 ? 18.138 3.223 -9.430 1.00 95.25 188 ASP A C 1
ATOM 1382 O O . ASP A 1 188 ? 17.593 2.242 -9.918 1.00 95.25 188 ASP A O 1
ATOM 1386 N N . MET A 1 189 ? 18.237 4.384 -10.082 1.00 94.25 189 MET A N 1
ATOM 1387 C CA . MET A 1 189 ? 17.773 4.595 -11.451 1.00 94.25 189 MET A CA 1
ATOM 1388 C C . MET A 1 189 ? 18.534 5.738 -12.131 1.00 94.25 189 MET A C 1
ATOM 1390 O O . MET A 1 189 ? 19.019 6.670 -11.475 1.00 94.25 189 MET A O 1
ATOM 1394 N N . TYR A 1 190 ? 18.600 5.673 -13.458 1.00 95.56 190 TYR A N 1
ATOM 1395 C CA . TYR A 1 190 ? 19.198 6.693 -14.312 1.00 95.56 190 TYR A CA 1
ATOM 1396 C C . TYR A 1 190 ? 18.148 7.177 -15.297 1.00 95.56 190 TYR A C 1
ATOM 1398 O O . TYR A 1 190 ? 17.561 6.362 -16.006 1.00 95.56 190 TYR A O 1
ATOM 1406 N N . ILE A 1 191 ? 17.922 8.488 -15.335 1.00 97.06 191 ILE A N 1
ATOM 1407 C CA . ILE A 1 191 ? 16.880 9.090 -16.162 1.00 97.06 191 ILE A CA 1
ATOM 1408 C C . ILE A 1 191 ? 17.469 10.217 -17.000 1.00 97.06 191 ILE A C 1
ATOM 1410 O O . ILE A 1 191 ? 18.133 11.112 -16.469 1.00 97.06 191 ILE A O 1
ATOM 1414 N N . THR A 1 192 ? 17.188 10.199 -18.300 1.00 96.75 192 THR A N 1
ATOM 1415 C CA . THR A 1 192 ? 17.642 11.221 -19.244 1.00 96.75 192 THR A CA 1
ATOM 1416 C C . THR A 1 192 ? 16.454 11.856 -19.958 1.00 96.75 192 THR A C 1
ATOM 1418 O O . THR A 1 192 ? 15.617 11.155 -20.521 1.00 96.75 192 THR A O 1
ATOM 1421 N N . TYR A 1 193 ? 16.409 13.189 -19.986 1.00 97.19 193 TYR A N 1
ATOM 1422 C CA . TYR A 1 193 ? 15.347 13.970 -20.629 1.00 97.19 193 TYR A CA 1
ATOM 1423 C C . TYR A 1 193 ? 15.865 14.723 -21.846 1.00 97.19 193 TYR A C 1
ATOM 1425 O O . TYR A 1 193 ? 17.003 15.204 -21.869 1.00 97.19 193 TYR A O 1
ATOM 1433 N N . ASN A 1 194 ? 15.009 14.850 -22.855 1.00 96.38 194 ASN A N 1
ATOM 1434 C CA . ASN A 1 194 ? 15.350 15.503 -24.105 1.00 96.38 194 ASN A CA 1
ATOM 1435 C C . ASN A 1 194 ? 15.101 17.013 -24.052 1.00 96.38 194 ASN A C 1
ATOM 1437 O O . ASN A 1 194 ? 13.964 17.467 -23.953 1.00 96.38 194 ASN A O 1
ATOM 1441 N N . GLN A 1 195 ? 16.146 17.816 -24.230 1.00 95.44 195 GLN A N 1
ATOM 1442 C CA . GLN A 1 195 ? 16.027 19.274 -24.236 1.00 95.44 195 GLN A CA 1
ATOM 1443 C C . GLN A 1 195 ? 15.232 19.839 -25.427 1.00 95.44 195 GLN A C 1
ATOM 1445 O O . GLN A 1 195 ? 14.862 21.006 -25.405 1.00 95.44 195 GLN A O 1
ATOM 1450 N N . ASN A 1 196 ? 15.029 19.056 -26.494 1.00 94.62 196 ASN A N 1
ATOM 1451 C CA . ASN A 1 196 ? 14.553 19.565 -27.787 1.00 94.62 196 ASN A CA 1
ATOM 1452 C C . ASN A 1 196 ? 13.035 19.813 -27.856 1.00 94.62 196 ASN A C 1
ATOM 1454 O O . ASN A 1 196 ? 12.532 20.157 -28.925 1.00 94.62 196 ASN A O 1
ATOM 1458 N N . PHE A 1 197 ? 12.304 19.615 -26.761 1.00 95.25 197 PHE A N 1
ATOM 1459 C CA . PHE A 1 197 ? 10.859 19.815 -26.716 1.00 95.25 197 PHE A CA 1
ATOM 1460 C C . PHE A 1 197 ? 10.479 21.173 -26.137 1.00 95.25 197 PHE A C 1
ATOM 1462 O O . PHE A 1 197 ? 11.194 21.770 -25.332 1.00 95.25 197 PHE A O 1
ATOM 1469 N N . SER A 1 198 ? 9.304 21.638 -26.556 1.00 95.44 198 SER A N 1
ATOM 1470 C CA . SER A 1 198 ? 8.613 22.761 -25.936 1.00 95.44 198 SER A CA 1
ATOM 1471 C C . SER A 1 198 ? 8.028 22.287 -24.605 1.00 95.44 198 SER A C 1
ATOM 1473 O O . SER A 1 198 ? 6.958 21.679 -24.565 1.00 95.44 198 SER A O 1
ATOM 1475 N N . TRP A 1 199 ? 8.784 22.474 -23.529 1.00 97.38 199 TRP A N 1
ATOM 1476 C CA . TRP A 1 199 ? 8.427 21.997 -22.197 1.00 97.38 199 TRP A CA 1
ATOM 1477 C C . TRP A 1 199 ? 7.607 23.025 -21.424 1.00 97.38 199 TRP A C 1
ATOM 1479 O O . TRP A 1 199 ? 7.998 24.187 -21.308 1.00 97.38 199 TRP A O 1
ATOM 1489 N N . TYR A 1 200 ? 6.527 22.557 -20.814 1.00 96.31 200 TYR A N 1
ATOM 1490 C CA . TYR A 1 200 ? 5.867 23.236 -19.716 1.00 96.31 200 TYR A CA 1
ATOM 1491 C C . TYR A 1 200 ? 6.519 22.794 -18.402 1.00 96.31 200 TYR A C 1
ATOM 1493 O O . TYR A 1 200 ? 6.476 21.618 -18.044 1.00 96.31 200 TYR A O 1
ATOM 1501 N N . MET A 1 201 ? 7.156 23.738 -17.706 1.00 94.31 201 MET A N 1
ATOM 1502 C CA . MET A 1 201 ? 7.931 23.477 -16.481 1.00 94.31 201 MET A CA 1
ATOM 1503 C C . MET A 1 201 ? 7.146 23.751 -15.189 1.00 94.31 201 MET A C 1
ATOM 1505 O O . MET A 1 201 ? 7.698 23.614 -14.099 1.00 94.31 201 MET A O 1
ATOM 1509 N N . GLY A 1 202 ? 5.899 24.218 -15.299 1.00 89.38 202 GLY A N 1
ATOM 1510 C CA . GLY A 1 202 ? 5.055 24.484 -14.139 1.00 89.38 202 GLY A CA 1
ATOM 1511 C C . GLY A 1 202 ? 4.513 23.199 -13.518 1.00 89.38 202 GLY A C 1
ATOM 1512 O O . GLY A 1 202 ? 4.466 22.159 -14.168 1.00 89.38 202 GLY A O 1
ATOM 1513 N N . THR A 1 203 ? 4.087 23.297 -12.261 1.00 86.56 203 THR A N 1
ATOM 1514 C CA . THR A 1 203 ? 3.598 22.164 -11.454 1.00 86.56 203 THR A CA 1
ATOM 1515 C C . THR A 1 203 ? 2.124 22.309 -11.068 1.00 86.56 203 THR A C 1
ATOM 1517 O O . THR A 1 203 ? 1.658 21.748 -10.082 1.00 86.56 203 THR A O 1
ATOM 1520 N N . ASP A 1 204 ? 1.393 23.173 -11.771 1.00 84.25 204 ASP A N 1
ATOM 1521 C CA . ASP A 1 204 ? -0.010 23.507 -11.490 1.00 84.25 204 ASP A CA 1
ATOM 1522 C C . ASP A 1 204 ? -0.992 22.797 -12.448 1.00 84.25 204 ASP A C 1
ATOM 1524 O O . ASP A 1 204 ? -2.204 23.002 -12.374 1.00 84.25 204 ASP A O 1
ATOM 1528 N N . GLY A 1 205 ? -0.459 22.001 -13.380 1.00 86.38 205 GLY A N 1
ATOM 1529 C CA . GLY A 1 205 ? -1.204 21.283 -14.409 1.00 86.38 205 GLY A CA 1
ATOM 1530 C C . GLY A 1 205 ? -1.766 22.149 -15.547 1.00 86.38 205 GLY A C 1
ATOM 1531 O O . GLY A 1 205 ? -2.467 21.613 -16.406 1.00 86.38 205 GLY A O 1
ATOM 1532 N N . ASN A 1 206 ? -1.474 23.452 -15.613 1.00 88.75 206 ASN A N 1
ATOM 1533 C CA . ASN A 1 206 ? -1.978 24.384 -16.633 1.00 88.75 206 ASN A CA 1
ATOM 1534 C C . ASN A 1 206 ? -1.152 24.350 -17.932 1.00 88.75 206 ASN A C 1
ATOM 1536 O O . ASN A 1 206 ? -0.784 25.390 -18.486 1.00 88.75 206 ASN A O 1
ATOM 1540 N N . THR A 1 207 ? -0.860 23.149 -18.424 1.00 91.38 207 THR A N 1
ATOM 1541 C CA . THR A 1 207 ? -0.027 22.902 -19.604 1.00 91.38 207 THR A CA 1
ATOM 1542 C C . THR A 1 207 ? -0.655 23.500 -20.876 1.00 91.38 207 THR A C 1
ATOM 1544 O O . THR A 1 207 ? -1.748 23.087 -21.280 1.00 91.38 207 THR A O 1
ATOM 1547 N N . PRO A 1 208 ? 0.016 24.439 -21.571 1.00 92.12 208 PRO A N 1
ATOM 1548 C CA . PRO A 1 208 ? -0.433 24.949 -22.866 1.00 92.12 208 PRO A CA 1
ATOM 1549 C C . PRO A 1 208 ? -0.544 23.846 -23.926 1.00 92.12 208 PRO A C 1
ATOM 1551 O O . PRO A 1 208 ? 0.206 22.873 -23.912 1.00 92.12 208 PRO A O 1
ATOM 1554 N N . THR A 1 209 ? -1.463 24.003 -24.884 1.00 89.69 209 THR A N 1
ATOM 1555 C CA . THR A 1 209 ? -1.763 22.983 -25.912 1.00 89.69 209 THR A CA 1
ATOM 1556 C C . THR A 1 209 ? -0.572 22.604 -26.799 1.00 89.69 209 THR A C 1
ATOM 1558 O O . THR A 1 209 ? -0.552 21.517 -27.373 1.00 89.69 209 THR A O 1
ATOM 1561 N N . ASP A 1 210 ? 0.405 23.499 -26.933 1.00 90.00 210 ASP A N 1
ATOM 1562 C CA . ASP A 1 210 ? 1.621 23.356 -27.739 1.00 90.00 210 ASP A CA 1
ATOM 1563 C C . ASP A 1 210 ? 2.861 22.963 -26.914 1.00 90.00 210 ASP A C 1
ATOM 1565 O O . ASP A 1 210 ? 3.976 22.942 -27.441 1.00 90.00 210 ASP A O 1
ATOM 1569 N N . GLN A 1 211 ? 2.680 22.646 -25.629 1.00 94.50 211 GLN A N 1
ATOM 1570 C CA . GLN A 1 211 ? 3.751 22.248 -24.719 1.00 94.50 211 GLN A CA 1
ATOM 1571 C C . GLN A 1 211 ? 3.523 20.849 -24.144 1.00 94.50 211 GLN A C 1
ATOM 1573 O O . GLN A 1 211 ? 2.388 20.391 -24.007 1.00 94.50 211 GLN A O 1
ATOM 1578 N N . ILE A 1 212 ? 4.618 20.171 -23.799 1.00 95.88 212 ILE A N 1
ATOM 1579 C CA . ILE A 1 212 ? 4.609 18.905 -23.057 1.00 95.88 212 ILE A CA 1
ATOM 1580 C C . ILE A 1 212 ? 4.813 19.200 -21.577 1.00 95.88 212 ILE A C 1
ATOM 1582 O O . ILE A 1 212 ? 5.747 19.914 -21.218 1.00 95.88 212 ILE A O 1
ATOM 1586 N N . ASP A 1 213 ? 3.969 18.635 -20.722 1.00 96.44 213 ASP A N 1
ATOM 1587 C CA . ASP A 1 213 ? 4.103 18.753 -19.273 1.00 96.44 213 ASP A CA 1
ATOM 1588 C C . ASP A 1 213 ? 5.327 17.979 -18.766 1.00 96.44 213 ASP A C 1
ATOM 1590 O O . ASP A 1 213 ? 5.360 16.747 -18.830 1.00 96.44 213 ASP A O 1
ATOM 1594 N N . LEU A 1 214 ? 6.355 18.687 -18.284 1.00 97.44 214 LEU A N 1
ATOM 1595 C CA . LEU A 1 214 ? 7.587 18.033 -17.846 1.00 97.44 214 LEU A CA 1
ATOM 1596 C C . LEU A 1 214 ? 7.369 17.210 -16.568 1.00 97.44 214 LEU A C 1
ATOM 1598 O O . LEU A 1 214 ? 7.926 16.120 -16.462 1.00 97.44 214 LEU A O 1
ATOM 1602 N N . GLU A 1 215 ? 6.567 17.691 -15.614 1.00 95.50 215 GLU A N 1
ATOM 1603 C CA . GLU A 1 215 ? 6.298 16.960 -14.368 1.00 95.50 215 GLU A CA 1
ATOM 1604 C C . GLU A 1 215 ? 5.677 15.583 -14.647 1.00 95.50 215 GLU A C 1
ATOM 1606 O O . GLU A 1 215 ? 6.132 14.591 -14.083 1.00 95.50 215 GLU A O 1
ATOM 1611 N N . SER A 1 216 ? 4.732 15.491 -15.588 1.00 95.94 216 SER A N 1
ATOM 1612 C CA . SER A 1 216 ? 4.136 14.222 -16.028 1.00 95.94 216 SER A CA 1
ATOM 1613 C C . SER A 1 216 ? 5.175 13.255 -16.597 1.00 95.94 216 SER A C 1
ATOM 1615 O O . SER A 1 216 ? 5.162 12.069 -16.270 1.00 95.94 216 SER A O 1
ATOM 1617 N N . VAL A 1 217 ? 6.099 13.752 -17.429 1.00 98.06 217 VAL A N 1
ATOM 1618 C CA . VAL A 1 217 ? 7.184 12.931 -17.995 1.00 98.06 217 VAL A CA 1
ATOM 1619 C C . VAL A 1 217 ? 8.143 12.474 -16.898 1.00 98.06 217 VAL A C 1
ATOM 1621 O O . VAL A 1 217 ? 8.537 11.312 -16.877 1.00 98.06 217 VAL A O 1
ATOM 1624 N N . ILE A 1 218 ? 8.492 13.340 -15.945 1.00 98.12 218 ILE A N 1
ATOM 1625 C CA . ILE A 1 218 ? 9.358 12.950 -14.828 1.00 98.12 218 ILE A CA 1
ATOM 1626 C C . ILE A 1 218 ? 8.677 11.899 -13.951 1.00 98.12 218 ILE A C 1
ATOM 1628 O O . ILE A 1 218 ? 9.284 10.883 -13.608 1.00 98.12 218 ILE A O 1
ATOM 1632 N N . LEU A 1 219 ? 7.408 12.118 -13.609 1.00 96.50 219 LEU A N 1
ATOM 1633 C CA . LEU A 1 219 ? 6.622 11.206 -12.788 1.00 96.50 219 LEU A CA 1
ATOM 1634 C C . LEU A 1 219 ? 6.526 9.816 -13.435 1.00 96.50 219 LEU A C 1
ATOM 1636 O O . LEU A 1 219 ? 6.668 8.808 -12.736 1.00 96.50 219 LEU A O 1
ATOM 1640 N N . HIS A 1 220 ? 6.354 9.778 -14.758 1.00 97.88 220 HIS A N 1
ATOM 1641 C CA . HIS A 1 220 ? 6.365 8.572 -15.583 1.00 97.88 220 HIS A CA 1
ATOM 1642 C C . HIS A 1 220 ? 7.710 7.836 -15.525 1.00 97.88 220 HIS A C 1
ATOM 1644 O O . HIS A 1 220 ? 7.767 6.650 -15.203 1.00 97.88 220 HIS A O 1
ATOM 1650 N N . GLU A 1 221 ? 8.814 8.535 -15.784 1.00 97.75 221 GLU A N 1
ATOM 1651 C CA . GLU A 1 221 ? 10.141 7.915 -15.843 1.00 97.75 221 GLU A CA 1
ATOM 1652 C C . GLU A 1 221 ? 10.634 7.420 -14.471 1.00 97.75 221 GLU A C 1
ATOM 1654 O O . GLU A 1 221 ? 11.329 6.399 -14.380 1.00 97.75 221 GLU A O 1
ATOM 1659 N N . ILE A 1 222 ? 10.228 8.084 -13.379 1.00 97.81 222 ILE A N 1
ATOM 1660 C CA . ILE A 1 222 ? 10.466 7.582 -12.018 1.00 97.81 222 ILE A CA 1
ATOM 1661 C C . ILE A 1 222 ? 9.758 6.236 -11.818 1.00 97.81 222 ILE A C 1
ATOM 1663 O O . ILE A 1 222 ? 10.354 5.325 -11.249 1.00 97.81 222 ILE A O 1
ATOM 1667 N N . ALA A 1 223 ? 8.532 6.054 -12.323 1.00 97.44 223 ALA A N 1
ATOM 1668 C CA . ALA A 1 223 ? 7.801 4.793 -12.179 1.00 97.44 223 ALA A CA 1
ATOM 1669 C C . ALA A 1 223 ? 8.561 3.598 -12.779 1.00 97.44 223 ALA A C 1
ATOM 1671 O O . ALA A 1 223 ? 8.590 2.520 -12.179 1.00 97.44 223 ALA A O 1
ATOM 1672 N N . HIS A 1 224 ? 9.235 3.781 -13.919 1.00 96.81 224 HIS A N 1
ATOM 1673 C CA . HIS A 1 224 ? 10.090 2.740 -14.496 1.00 96.81 224 HIS A CA 1
ATOM 1674 C C . HIS A 1 224 ? 11.245 2.349 -13.570 1.00 96.81 224 HIS A C 1
ATOM 1676 O O . HIS A 1 224 ? 11.509 1.155 -13.415 1.00 96.81 224 HIS A O 1
ATOM 1682 N N . GLY A 1 225 ? 11.864 3.328 -12.903 1.00 95.00 225 GLY A N 1
ATOM 1683 C CA . GLY A 1 225 ? 12.887 3.097 -11.880 1.00 95.00 225 GLY A CA 1
ATOM 1684 C C . GLY A 1 225 ? 12.336 2.532 -10.565 1.00 95.00 225 GLY A C 1
ATOM 1685 O O . GLY A 1 225 ? 13.095 2.016 -9.750 1.00 95.00 225 GLY A O 1
ATOM 1686 N N . LEU A 1 226 ? 11.018 2.573 -10.352 1.00 96.38 226 LEU A N 1
ATOM 1687 C CA . LEU A 1 226 ? 10.308 1.893 -9.261 1.00 96.38 226 LEU A CA 1
ATOM 1688 C C . LEU A 1 226 ? 9.917 0.450 -9.631 1.00 96.38 226 LEU A C 1
ATOM 1690 O O . LEU A 1 226 ? 9.015 -0.130 -9.026 1.00 96.38 226 LEU A O 1
ATOM 1694 N N . ASN A 1 227 ? 10.600 -0.154 -10.605 1.00 96.12 227 ASN A N 1
ATOM 1695 C CA . ASN A 1 227 ? 10.333 -1.489 -11.137 1.00 96.12 227 ASN A CA 1
ATOM 1696 C C . ASN A 1 227 ? 9.045 -1.610 -11.985 1.00 96.12 227 ASN A C 1
ATOM 1698 O O . ASN A 1 227 ? 8.607 -2.734 -12.240 1.00 96.12 227 ASN A O 1
ATOM 1702 N N . PHE A 1 228 ? 8.450 -0.517 -12.493 1.00 96.75 228 PHE A N 1
ATOM 1703 C CA . PHE A 1 228 ? 7.419 -0.587 -13.551 1.00 96.75 228 PHE A CA 1
ATOM 1704 C C . PHE A 1 228 ? 8.067 -0.937 -14.902 1.00 96.75 228 PHE A C 1
ATOM 1706 O O . PHE A 1 228 ? 8.057 -0.171 -15.857 1.00 96.75 228 PHE A O 1
ATOM 1713 N N . SER A 1 229 ? 8.746 -2.070 -14.968 1.00 93.06 229 SER A N 1
ATOM 1714 C CA . SER A 1 229 ? 9.384 -2.612 -16.160 1.00 93.06 229 SER A CA 1
ATOM 1715 C C . SER A 1 229 ? 9.868 -4.023 -15.844 1.00 93.06 229 SER A C 1
ATOM 1717 O O . SER A 1 229 ? 10.074 -4.390 -14.682 1.00 93.06 229 SER A O 1
ATOM 1719 N N . GLY A 1 230 ? 10.027 -4.833 -16.885 1.00 93.12 230 GLY A N 1
ATOM 1720 C CA . GLY A 1 230 ? 10.546 -6.189 -16.762 1.00 93.12 230 GLY A CA 1
ATOM 1721 C C . GLY A 1 230 ? 11.684 -6.451 -17.737 1.00 93.12 230 GLY A C 1
ATOM 1722 O O . GLY A 1 230 ? 12.279 -5.530 -18.290 1.00 93.12 230 GLY A O 1
ATOM 1723 N N . SER A 1 231 ? 11.985 -7.726 -17.957 1.00 92.94 231 SER A N 1
ATOM 1724 C CA . SER A 1 231 ? 13.175 -8.143 -18.708 1.00 92.94 231 SER A CA 1
ATOM 1725 C C . SER A 1 231 ? 12.892 -8.685 -20.109 1.00 92.94 231 SER A C 1
ATOM 1727 O O . SER A 1 231 ? 13.811 -9.167 -20.778 1.00 92.94 231 SER A O 1
ATOM 1729 N N . MET A 1 232 ? 11.631 -8.663 -20.547 1.00 94.06 232 MET A N 1
ATOM 1730 C CA . MET A 1 232 ? 11.258 -9.228 -21.840 1.00 94.06 232 MET A CA 1
ATOM 1731 C C . MET A 1 232 ? 11.838 -8.413 -22.992 1.00 94.06 232 MET A C 1
ATOM 1733 O O . MET A 1 232 ? 11.750 -7.188 -23.024 1.00 94.06 232 MET A O 1
ATOM 1737 N N . SER A 1 233 ? 12.414 -9.114 -23.962 1.00 91.88 233 SER A N 1
ATOM 1738 C CA . SER A 1 233 ? 12.996 -8.517 -25.160 1.00 91.88 233 SER A CA 1
ATOM 1739 C C . SER A 1 233 ? 12.607 -9.303 -26.404 1.00 91.88 233 SER A C 1
ATOM 1741 O O . SER A 1 233 ? 12.221 -10.473 -26.324 1.00 91.88 233 SER A O 1
ATOM 1743 N N . TYR A 1 234 ? 12.721 -8.659 -27.561 1.00 93.12 234 TYR A N 1
ATOM 1744 C CA . TYR A 1 234 ? 12.461 -9.260 -28.860 1.00 93.12 234 TYR A CA 1
ATOM 1745 C C . TYR A 1 234 ? 13.578 -8.894 -29.833 1.00 93.12 234 TYR A C 1
ATOM 1747 O O . TYR A 1 234 ? 13.859 -7.716 -30.050 1.00 93.12 234 TYR A O 1
ATOM 1755 N N . THR A 1 235 ? 14.153 -9.909 -30.474 1.00 90.69 235 THR A N 1
ATOM 1756 C CA . THR A 1 235 ? 15.171 -9.743 -31.514 1.00 90.69 235 THR A CA 1
ATOM 1757 C C . THR A 1 235 ? 14.931 -10.761 -32.619 1.00 90.69 235 THR A C 1
ATOM 1759 O O . THR A 1 235 ? 14.820 -11.960 -32.362 1.00 90.69 235 THR A O 1
ATOM 1762 N N . SER A 1 236 ? 14.845 -10.295 -33.868 1.00 90.31 236 SER A N 1
ATOM 1763 C CA . SER A 1 236 ? 14.795 -11.147 -35.071 1.00 90.31 236 SER A CA 1
ATOM 1764 C C . SER A 1 236 ? 13.770 -12.296 -35.006 1.00 90.31 236 SER A C 1
ATOM 1766 O O . SER A 1 236 ? 14.069 -13.432 -35.364 1.00 90.31 236 SER A O 1
ATOM 1768 N N . GLY A 1 237 ? 12.550 -12.012 -34.535 1.00 92.12 237 GLY A N 1
ATOM 1769 C CA . GLY A 1 237 ? 11.460 -12.996 -34.458 1.00 92.12 237 GLY A CA 1
ATOM 1770 C C . GLY A 1 237 ? 11.424 -13.812 -33.168 1.00 92.12 237 GLY A C 1
ATOM 1771 O O . GLY A 1 237 ? 10.478 -14.566 -32.961 1.00 92.12 237 GLY A O 1
ATOM 1772 N N . THR A 1 238 ? 12.415 -13.653 -32.294 1.00 96.31 238 THR A N 1
ATOM 1773 C CA . THR A 1 238 ? 12.564 -14.432 -31.066 1.00 96.31 238 THR A CA 1
ATOM 1774 C C . THR A 1 238 ? 12.372 -13.533 -29.850 1.00 96.31 238 THR A C 1
ATOM 1776 O O . THR A 1 238 ? 13.010 -12.489 -29.744 1.00 96.31 238 THR A O 1
ATOM 1779 N N . GLY A 1 239 ? 11.496 -13.945 -28.933 1.00 96.50 239 GLY A N 1
ATOM 1780 C CA . GLY A 1 239 ? 11.332 -13.327 -27.621 1.00 96.50 239 GLY A CA 1
ATOM 1781 C C . GLY A 1 239 ? 12.209 -14.009 -26.573 1.00 96.50 239 GLY A C 1
ATOM 1782 O O . GLY A 1 239 ? 12.464 -15.213 -26.665 1.00 96.50 239 GLY A O 1
ATOM 1783 N N . SER A 1 240 ? 12.657 -13.258 -25.572 1.00 95.56 240 SER A N 1
ATOM 1784 C CA . SER A 1 240 ? 13.422 -13.776 -24.433 1.00 95.56 240 SER A CA 1
ATOM 1785 C C . SER A 1 240 ? 13.121 -12.998 -23.152 1.00 95.56 240 SER A C 1
ATOM 1787 O O . SER A 1 240 ? 12.558 -11.907 -23.216 1.00 95.56 240 SER A O 1
ATOM 1789 N N . TRP A 1 241 ? 13.497 -13.547 -21.997 1.00 94.62 241 TRP A N 1
ATOM 1790 C CA . TRP A 1 241 ? 13.448 -12.865 -20.698 1.00 94.62 241 TRP A CA 1
ATOM 1791 C C . TRP A 1 241 ? 14.634 -13.248 -19.805 1.00 94.62 241 TRP A C 1
ATOM 1793 O O . TRP A 1 241 ? 15.368 -14.205 -20.070 1.00 94.62 241 TRP A O 1
ATOM 1803 N N . GLY A 1 242 ? 14.826 -12.484 -18.733 1.00 90.88 242 GLY A N 1
ATOM 1804 C CA . GLY A 1 242 ? 15.807 -12.714 -17.674 1.00 90.88 242 GLY A CA 1
ATOM 1805 C C . GLY A 1 242 ? 17.236 -12.323 -18.036 1.00 90.88 242 GLY A C 1
ATOM 1806 O O . GLY A 1 242 ? 18.164 -12.715 -17.332 1.00 90.88 242 GLY A O 1
ATOM 1807 N N . GLY A 1 243 ? 17.450 -11.626 -19.158 1.00 85.25 243 GLY A N 1
ATOM 1808 C CA . GLY A 1 243 ? 18.784 -11.203 -19.603 1.00 85.25 243 GLY A CA 1
ATOM 1809 C C . GLY A 1 243 ? 19.776 -12.359 -19.801 1.00 85.25 243 GLY A C 1
ATOM 1810 O O . GLY A 1 243 ? 20.978 -12.163 -19.660 1.00 85.25 243 GLY A O 1
ATOM 1811 N N . GLY A 1 244 ? 19.285 -13.577 -20.061 1.00 86.00 244 GLY A N 1
ATOM 1812 C CA . GLY A 1 244 ? 20.112 -14.786 -20.164 1.00 86.00 244 GLY A CA 1
ATOM 1813 C C . GLY A 1 244 ? 20.539 -15.404 -18.825 1.00 86.00 244 GLY A C 1
ATOM 1814 O O . GLY A 1 244 ? 21.261 -16.395 -18.828 1.00 86.00 244 GLY A O 1
ATOM 1815 N N . THR A 1 245 ? 20.081 -14.871 -17.687 1.00 90.25 245 THR A N 1
ATOM 1816 C CA . THR A 1 245 ? 20.409 -15.402 -16.347 1.00 90.25 245 THR A CA 1
ATOM 1817 C C . THR A 1 245 ? 19.597 -16.640 -15.961 1.00 90.25 245 THR A C 1
ATOM 1819 O O . THR A 1 245 ? 19.957 -17.336 -15.018 1.00 90.25 245 THR A O 1
ATOM 1822 N N . GLY A 1 246 ? 18.496 -16.912 -16.670 1.00 90.94 246 GLY A N 1
ATOM 1823 C CA . GLY A 1 246 ? 17.549 -17.980 -16.336 1.00 90.94 246 GLY A CA 1
ATOM 1824 C C . GLY A 1 246 ? 16.521 -17.607 -15.262 1.00 90.94 246 GLY A C 1
ATOM 1825 O O . GLY A 1 246 ? 15.657 -18.426 -14.960 1.00 90.94 246 GLY A O 1
ATOM 1826 N N . PHE A 1 247 ? 16.560 -16.379 -14.732 1.00 95.88 247 PHE A N 1
ATOM 1827 C CA . PHE A 1 247 ? 15.661 -15.907 -13.674 1.00 95.88 247 PHE A CA 1
ATOM 1828 C C . PHE A 1 247 ? 14.820 -14.707 -14.140 1.00 95.88 247 PHE A C 1
ATOM 1830 O O . PHE A 1 247 ? 15.355 -13.823 -14.814 1.00 95.88 247 PHE A O 1
ATOM 1837 N N . PRO A 1 248 ? 13.510 -14.666 -13.835 1.00 96.94 248 PRO A N 1
ATOM 1838 C CA . PRO A 1 248 ? 12.638 -13.562 -14.225 1.00 96.94 248 PRO A CA 1
ATOM 1839 C C . PRO A 1 248 ? 12.842 -12.334 -13.330 1.00 96.94 248 PRO A C 1
ATOM 1841 O O . PRO A 1 248 ? 13.249 -12.458 -12.175 1.00 96.94 248 PRO A O 1
ATOM 1844 N N . VAL A 1 249 ? 12.488 -11.152 -13.832 1.00 97.06 249 VAL A N 1
ATOM 1845 C CA . VAL A 1 249 ? 12.220 -9.973 -12.993 1.00 97.06 249 VAL A CA 1
ATOM 1846 C C . VAL A 1 249 ? 10.837 -10.127 -12.364 1.00 97.06 249 VAL A C 1
ATOM 1848 O O . VAL A 1 249 ? 9.947 -10.722 -12.971 1.00 97.06 249 VAL A O 1
ATOM 1851 N N . ILE A 1 250 ? 10.625 -9.604 -11.153 1.00 97.44 250 ILE A N 1
ATOM 1852 C CA . ILE A 1 250 ? 9.349 -9.729 -10.427 1.00 97.44 250 ILE A CA 1
ATOM 1853 C C . ILE A 1 250 ? 8.140 -9.310 -11.277 1.00 97.44 250 ILE A C 1
ATOM 1855 O O . ILE A 1 250 ? 7.124 -10.009 -11.291 1.00 97.44 250 ILE A O 1
ATOM 1859 N N . TYR A 1 251 ? 8.294 -8.253 -12.075 1.00 97.50 251 TYR A N 1
ATOM 1860 C CA . TYR A 1 251 ? 7.315 -7.772 -13.050 1.00 97.50 251 TYR A CA 1
ATOM 1861 C C . TYR A 1 251 ? 6.893 -8.855 -14.062 1.00 97.50 251 TYR A C 1
ATOM 1863 O O . TYR A 1 251 ? 5.702 -9.054 -14.305 1.00 97.50 251 TYR A O 1
ATOM 1871 N N . ASP A 1 252 ? 7.849 -9.644 -14.565 1.00 97.94 252 ASP A N 1
ATOM 1872 C CA . ASP A 1 252 ? 7.613 -10.716 -15.542 1.00 97.94 252 ASP A CA 1
ATOM 1873 C C . ASP A 1 252 ? 6.710 -11.829 -15.002 1.00 97.94 252 ASP A C 1
ATOM 1875 O O . ASP A 1 252 ? 6.007 -12.504 -15.757 1.00 97.94 252 ASP A O 1
ATOM 1879 N N . THR A 1 253 ? 6.688 -12.014 -13.682 1.00 96.62 253 THR A N 1
ATOM 1880 C CA . THR A 1 253 ? 5.934 -13.095 -13.038 1.00 96.62 253 THR A CA 1
ATOM 1881 C C . THR A 1 253 ? 4.418 -12.894 -13.093 1.00 96.62 253 THR A C 1
ATOM 1883 O O . THR A 1 253 ? 3.657 -13.861 -12.961 1.00 96.62 253 THR A O 1
ATOM 1886 N N . PHE A 1 254 ? 3.975 -11.665 -13.356 1.00 96.62 254 PHE A N 1
ATOM 1887 C CA . PHE A 1 254 ? 2.566 -11.293 -13.467 1.00 96.62 254 PHE A CA 1
ATOM 1888 C C . PHE A 1 254 ? 2.058 -11.267 -14.907 1.00 96.62 254 PHE A C 1
ATOM 1890 O O . PHE A 1 254 ? 0.859 -11.090 -15.121 1.00 96.62 254 PHE A O 1
ATOM 1897 N N . MET A 1 255 ? 2.937 -11.450 -15.889 1.00 97.75 255 MET A N 1
ATOM 1898 C CA . MET A 1 255 ? 2.610 -11.218 -17.288 1.00 97.75 255 MET A CA 1
ATOM 1899 C C . MET A 1 255 ? 2.068 -12.466 -17.958 1.00 97.75 255 MET A C 1
ATOM 1901 O O . MET A 1 255 ? 2.673 -13.543 -17.904 1.00 97.75 255 MET A O 1
ATOM 1905 N N . ARG A 1 256 ? 0.902 -12.318 -18.587 1.00 97.38 256 ARG A N 1
ATOM 1906 C CA . ARG A 1 256 ? 0.174 -13.410 -19.229 1.00 97.38 256 ARG A CA 1
ATOM 1907 C C . ARG A 1 256 ? -0.280 -13.045 -20.632 1.00 97.38 256 ARG A C 1
ATOM 1909 O O . ARG A 1 256 ? -0.578 -11.888 -20.921 1.00 97.38 256 ARG A O 1
ATOM 1916 N N . ASP A 1 257 ? -0.374 -14.059 -21.481 1.00 97.00 257 ASP A N 1
ATOM 1917 C CA . ASP A 1 257 ? -1.105 -13.954 -22.738 1.00 97.00 257 ASP A CA 1
ATOM 1918 C C . ASP A 1 257 ? -2.617 -13.779 -22.488 1.00 97.00 257 ASP A C 1
ATOM 1920 O O . ASP A 1 257 ? -3.128 -13.980 -21.382 1.00 97.00 257 ASP A O 1
ATOM 1924 N N . GLY A 1 258 ? -3.354 -13.407 -23.530 1.00 94.38 258 GLY A N 1
ATOM 1925 C CA . GLY A 1 258 ? -4.812 -13.358 -23.510 1.00 94.38 258 GLY A CA 1
ATOM 1926 C C . GLY A 1 258 ? -5.480 -14.520 -24.241 1.00 94.38 258 GLY A C 1
ATOM 1927 O O . GLY A 1 258 ? -6.568 -14.327 -24.777 1.00 94.38 258 GLY A O 1
ATOM 1928 N N . THR A 1 259 ? -4.850 -15.698 -24.309 1.00 91.88 259 THR A N 1
ATOM 1929 C CA . THR A 1 259 ? -5.430 -16.884 -24.974 1.00 91.88 259 THR A CA 1
ATOM 1930 C C . THR A 1 259 ? -6.571 -17.513 -24.168 1.00 91.88 259 THR A C 1
ATOM 1932 O O . THR A 1 259 ? -7.465 -18.132 -24.742 1.00 91.88 259 THR A O 1
ATOM 1935 N N . ALA A 1 260 ? -6.571 -17.315 -22.846 1.00 86.94 260 ALA A N 1
ATOM 1936 C CA . ALA A 1 260 ? -7.607 -17.755 -21.912 1.00 86.94 260 ALA A CA 1
ATOM 1937 C C . ALA A 1 260 ? -7.749 -16.768 -20.736 1.00 86.94 260 ALA A C 1
ATOM 1939 O O . ALA A 1 260 ? -7.061 -15.741 -20.681 1.00 86.94 260 ALA A O 1
ATOM 1940 N N . ASN A 1 261 ? -8.644 -17.069 -19.786 1.00 72.44 261 ASN A N 1
ATOM 1941 C CA . ASN A 1 261 ? -8.769 -16.346 -18.519 1.00 72.44 261 ASN A CA 1
ATOM 1942 C C . ASN A 1 261 ? -8.754 -17.327 -17.318 1.00 72.44 261 ASN A C 1
ATOM 1944 O O . ASN A 1 261 ? -9.776 -17.973 -17.079 1.00 72.44 261 ASN A O 1
ATOM 1948 N N . PRO A 1 262 ? -7.630 -17.454 -16.577 1.00 74.38 262 PRO A N 1
ATOM 1949 C CA . PRO A 1 262 ? -6.352 -16.772 -16.812 1.00 74.38 262 PRO A CA 1
ATOM 1950 C C . PRO A 1 262 ? -5.604 -17.349 -18.031 1.00 74.38 262 PRO A C 1
ATOM 1952 O O . PRO A 1 262 ? -5.704 -18.539 -18.316 1.00 74.38 262 PRO A O 1
ATOM 1955 N N . GLY A 1 263 ? -4.855 -16.506 -18.753 1.00 89.06 263 GLY A N 1
ATOM 1956 C CA . GLY A 1 263 ? -3.987 -16.931 -19.864 1.00 89.06 263 GLY A CA 1
ATOM 1957 C C . GLY A 1 263 ? -2.669 -17.545 -19.382 1.00 89.06 263 GLY A C 1
ATOM 1958 O O . GLY A 1 263 ? -2.412 -17.601 -18.171 1.00 89.06 263 GLY A O 1
ATOM 1959 N N . ASN A 1 264 ? -1.811 -17.999 -20.297 1.00 96.00 264 ASN A N 1
ATOM 1960 C CA . ASN A 1 264 ? -0.519 -18.581 -19.916 1.00 96.00 264 ASN A CA 1
ATOM 1961 C C . ASN A 1 264 ? 0.443 -17.494 -19.440 1.00 96.00 264 ASN A C 1
ATOM 1963 O O . ASN A 1 264 ? 0.520 -16.426 -20.041 1.00 96.00 264 ASN A O 1
ATOM 1967 N N . GLN A 1 265 ? 1.216 -17.775 -18.387 1.00 97.25 265 GLN A N 1
ATOM 1968 C CA . GLN A 1 265 ? 2.334 -16.907 -18.012 1.00 97.25 265 GLN A CA 1
ATOM 1969 C C . GLN A 1 265 ? 3.375 -16.892 -19.122 1.00 97.25 265 GLN A C 1
ATOM 1971 O O . GLN A 1 265 ? 3.791 -17.950 -19.591 1.00 97.25 265 GLN A O 1
ATOM 1976 N N . LEU A 1 266 ? 3.848 -15.703 -19.482 1.00 97.94 266 LEU A N 1
ATOM 1977 C CA . LEU A 1 266 ? 4.882 -15.540 -20.505 1.00 97.94 266 LEU A CA 1
ATOM 1978 C C . LEU A 1 266 ? 6.228 -16.157 -20.083 1.00 97.94 266 LEU A C 1
ATOM 1980 O O . LEU A 1 266 ? 7.039 -16.514 -20.931 1.00 97.94 266 LEU A O 1
ATOM 1984 N N . ILE A 1 267 ? 6.438 -16.346 -18.776 1.00 97.50 267 ILE A N 1
ATOM 1985 C CA . ILE A 1 267 ? 7.607 -17.039 -18.213 1.00 97.50 267 ILE A CA 1
ATOM 1986 C C . ILE A 1 267 ? 7.447 -18.566 -18.116 1.00 97.50 267 ILE A C 1
ATOM 1988 O O . ILE A 1 267 ? 8.369 -19.251 -17.680 1.00 97.50 267 ILE A O 1
ATOM 1992 N N . ASN A 1 268 ? 6.294 -19.130 -18.496 1.00 96.94 268 ASN A N 1
ATOM 1993 C CA . ASN A 1 268 ? 6.099 -20.580 -18.498 1.00 96.94 268 ASN A CA 1
ATOM 1994 C C . ASN A 1 268 ? 6.876 -21.211 -19.662 1.00 96.94 268 ASN A C 1
ATOM 1996 O O . ASN A 1 268 ? 6.390 -21.238 -20.791 1.00 96.94 268 ASN A O 1
ATOM 2000 N N . THR A 1 269 ? 8.053 -21.772 -19.380 1.00 96.62 269 THR A N 1
ATOM 2001 C CA . THR A 1 269 ? 8.950 -22.356 -20.392 1.00 96.62 269 THR A CA 1
ATOM 2002 C C . THR A 1 269 ? 8.403 -23.599 -21.090 1.00 96.62 269 THR A C 1
ATOM 2004 O O . THR A 1 269 ? 8.884 -23.941 -22.168 1.00 96.62 269 THR A O 1
ATOM 2007 N N . GLY A 1 270 ? 7.375 -24.246 -20.530 1.00 96.88 270 GLY A N 1
ATOM 2008 C CA . GLY A 1 270 ? 6.657 -25.334 -21.197 1.00 96.88 270 GLY A CA 1
ATOM 2009 C C . GLY A 1 270 ? 5.765 -24.859 -22.349 1.00 96.88 270 GLY A C 1
ATOM 2010 O O . GLY A 1 270 ? 5.513 -25.623 -23.276 1.00 96.88 270 GLY A O 1
ATOM 2011 N N . VAL A 1 271 ? 5.312 -23.600 -22.310 1.00 96.50 271 VAL A N 1
ATOM 2012 C CA . VAL A 1 271 ? 4.515 -22.960 -23.376 1.00 96.50 271 VAL A CA 1
ATOM 2013 C C . VAL A 1 271 ? 5.398 -22.057 -24.239 1.00 96.50 271 VAL A C 1
ATOM 2015 O O . VAL A 1 271 ? 5.326 -22.083 -25.466 1.00 96.50 271 VAL A O 1
ATOM 2018 N N . TYR A 1 272 ? 6.266 -21.288 -23.586 1.00 97.81 272 TYR A N 1
ATOM 2019 C CA . TYR A 1 272 ? 7.157 -20.302 -24.177 1.00 97.81 272 TYR A CA 1
ATOM 2020 C C . TYR A 1 272 ? 8.607 -20.617 -23.807 1.00 97.81 272 TYR A C 1
ATOM 2022 O O . TYR A 1 272 ? 9.129 -20.045 -22.845 1.00 97.81 272 TYR A O 1
ATOM 2030 N N . PRO A 1 273 ? 9.295 -21.510 -24.545 1.00 97.75 273 PRO A N 1
ATOM 2031 C CA . PRO A 1 273 ? 10.719 -21.732 -24.325 1.00 97.75 273 PRO A CA 1
ATOM 2032 C C . PRO A 1 273 ? 11.484 -20.399 -24.343 1.00 97.75 273 PRO A C 1
ATOM 2034 O O . PRO A 1 273 ? 11.122 -19.478 -25.078 1.00 97.75 273 PRO A O 1
ATOM 2037 N N . ASN A 1 274 ? 12.517 -20.269 -23.515 1.00 96.44 274 ASN A N 1
ATOM 2038 C CA . ASN A 1 274 ? 13.271 -19.025 -23.377 1.00 96.44 274 ASN A CA 1
ATOM 2039 C C . ASN A 1 274 ? 14.709 -19.237 -23.878 1.00 96.44 274 ASN A C 1
ATOM 2041 O O . ASN A 1 274 ? 15.459 -19.955 -23.214 1.00 96.44 274 ASN A O 1
ATOM 2045 N N . PRO A 1 275 ? 15.118 -18.650 -25.016 1.00 96.88 275 PRO A N 1
ATOM 2046 C CA . PRO A 1 275 ? 14.348 -17.791 -25.925 1.00 96.88 275 PRO A CA 1
ATOM 2047 C C . PRO A 1 275 ? 13.491 -18.590 -26.939 1.00 96.88 275 PRO A C 1
ATOM 2049 O O . PRO A 1 275 ? 13.799 -19.743 -27.239 1.00 96.88 275 PRO A O 1
ATOM 2052 N N . SER A 1 276 ? 12.430 -17.997 -27.510 1.00 98.06 276 SER A N 1
ATOM 2053 C CA . SER A 1 276 ? 11.637 -18.644 -28.580 1.00 98.06 276 SER A CA 1
ATOM 2054 C C . SER A 1 276 ? 10.849 -17.696 -29.486 1.00 98.06 276 SER A C 1
ATOM 2056 O O . SER A 1 276 ? 10.477 -16.582 -29.117 1.00 98.06 276 SER A O 1
ATOM 2058 N N . THR A 1 277 ? 10.516 -18.183 -30.683 1.00 98.12 277 THR A N 1
ATOM 2059 C CA . THR A 1 277 ? 9.587 -17.519 -31.612 1.00 98.12 277 THR A CA 1
ATOM 2060 C C . THR A 1 277 ? 8.147 -17.493 -31.096 1.00 98.12 277 THR A C 1
ATOM 2062 O O . THR A 1 277 ? 7.406 -16.558 -31.398 1.00 98.12 277 THR A O 1
ATOM 2065 N N . ALA A 1 278 ? 7.753 -18.475 -30.277 1.00 98.00 278 ALA A N 1
ATOM 2066 C CA . ALA A 1 278 ? 6.452 -18.499 -29.612 1.00 98.00 278 ALA A CA 1
ATOM 2067 C C . ALA A 1 278 ? 6.305 -17.312 -28.647 1.00 98.00 278 ALA A C 1
ATOM 2069 O O . ALA A 1 278 ? 5.324 -16.573 -28.733 1.00 98.00 278 ALA A O 1
ATOM 2070 N N . LEU A 1 279 ? 7.317 -17.070 -27.803 1.00 98.25 279 LEU A N 1
ATOM 2071 C CA . LEU A 1 279 ? 7.355 -15.890 -26.938 1.00 98.25 279 LEU A CA 1
ATOM 2072 C C . LEU A 1 279 ? 7.390 -14.598 -27.764 1.00 98.25 279 LEU A C 1
ATOM 2074 O O . LEU A 1 279 ? 6.643 -13.665 -27.486 1.00 98.25 279 LEU A O 1
ATOM 2078 N N . GLY A 1 280 ? 8.200 -14.563 -28.828 1.00 97.69 280 GLY A N 1
ATOM 2079 C CA . GLY A 1 280 ? 8.278 -13.406 -29.724 1.00 97.69 280 GLY A CA 1
ATOM 2080 C C . GLY A 1 280 ? 6.945 -13.062 -30.398 1.00 97.69 280 GLY A C 1
ATOM 2081 O O . GLY A 1 280 ? 6.635 -11.889 -30.583 1.00 97.69 280 GLY A O 1
ATOM 2082 N N . SER A 1 281 ? 6.131 -14.072 -30.713 1.00 97.44 281 SER A N 1
ATOM 2083 C CA . SER A 1 281 ? 4.782 -13.886 -31.260 1.00 97.44 281 SER A CA 1
ATOM 2084 C C . SER A 1 281 ? 3.805 -13.376 -30.199 1.00 97.44 281 SER A C 1
ATOM 2086 O O . SER A 1 281 ? 3.015 -12.479 -30.482 1.00 97.44 281 SER A O 1
ATOM 2088 N N . ALA A 1 282 ? 3.881 -13.890 -28.965 1.00 97.50 282 ALA A N 1
ATOM 2089 C CA . ALA A 1 282 ? 3.051 -13.417 -27.856 1.00 97.50 282 ALA A CA 1
ATOM 2090 C C . ALA A 1 282 ? 3.319 -11.936 -27.528 1.00 97.50 282 ALA A C 1
ATOM 2092 O O . ALA A 1 282 ? 2.375 -11.162 -27.374 1.00 97.50 282 ALA A O 1
ATOM 2093 N N . LEU A 1 283 ? 4.588 -11.517 -27.512 1.00 97.19 283 LEU A N 1
ATOM 2094 C CA . LEU A 1 283 ? 4.995 -10.128 -27.253 1.00 97.19 283 LEU A CA 1
ATOM 2095 C C . LEU A 1 283 ? 4.514 -9.117 -28.308 1.00 97.19 283 LEU A C 1
ATOM 2097 O O . LEU A 1 283 ? 4.527 -7.918 -28.046 1.00 97.19 283 LEU A O 1
ATOM 2101 N N . LYS A 1 284 ? 4.074 -9.591 -29.479 1.00 96.88 284 LYS A N 1
ATOM 2102 C CA . LYS A 1 284 ? 3.579 -8.777 -30.601 1.00 96.88 284 LYS A CA 1
ATOM 2103 C C . LYS A 1 284 ? 2.104 -9.052 -30.925 1.00 96.88 284 LYS A C 1
ATOM 2105 O O . LYS A 1 284 ? 1.684 -8.938 -32.074 1.00 96.88 284 LYS A O 1
ATOM 2110 N N . SER A 1 285 ? 1.335 -9.514 -29.941 1.00 94.94 285 SER A N 1
ATOM 2111 C CA . SER A 1 285 ? -0.023 -10.038 -30.155 1.00 94.94 285 SER A CA 1
ATOM 2112 C C . SER A 1 285 ? -1.152 -9.046 -29.878 1.00 94.94 285 SER A C 1
ATOM 2114 O O . SER A 1 285 ? -2.312 -9.402 -30.060 1.00 94.94 285 SER A O 1
ATOM 2116 N N . GLU A 1 286 ? -0.843 -7.853 -29.364 1.00 95.88 286 GLU A N 1
ATOM 2117 C CA . GLU A 1 286 ? -1.804 -6.882 -28.806 1.00 95.88 286 GLU A CA 1
ATOM 2118 C C . GLU A 1 286 ? -2.638 -7.428 -27.636 1.00 95.88 286 GLU A C 1
ATOM 2120 O O . GLU A 1 286 ? -3.624 -6.823 -27.209 1.00 95.88 286 GLU A O 1
ATOM 2125 N N . ASN A 1 287 ? -2.227 -8.577 -27.093 1.00 96.19 287 ASN A N 1
ATOM 2126 C CA . ASN A 1 287 ? -3.025 -9.387 -26.188 1.00 96.19 287 ASN A CA 1
ATOM 2127 C C . ASN A 1 287 ? -2.203 -9.868 -24.980 1.00 96.19 287 ASN A C 1
ATOM 2129 O O . ASN A 1 287 ? -2.251 -11.043 -24.613 1.00 96.19 287 ASN A O 1
ATOM 2133 N N . ILE A 1 288 ? -1.436 -8.954 -24.377 1.00 97.56 288 ILE A N 1
ATOM 2134 C CA . ILE A 1 288 ? -0.688 -9.177 -23.132 1.00 97.56 288 ILE A CA 1
ATOM 2135 C C . ILE A 1 288 ? -1.382 -8.473 -21.967 1.00 97.56 288 ILE A C 1
ATOM 2137 O O . ILE A 1 288 ? -1.880 -7.353 -22.100 1.00 97.56 288 ILE A O 1
ATOM 2141 N N . TRP A 1 289 ? -1.399 -9.141 -20.816 1.00 97.69 289 TRP A N 1
ATOM 2142 C CA . TRP A 1 289 ? -2.131 -8.715 -19.632 1.00 97.69 289 TRP A CA 1
ATOM 2143 C C . TRP A 1 289 ? -1.283 -8.868 -18.370 1.00 97.69 289 TRP A C 1
ATOM 2145 O O . TRP A 1 289 ? -0.694 -9.926 -18.135 1.00 97.69 289 TRP A O 1
ATOM 2155 N N . PHE A 1 290 ? -1.287 -7.842 -17.523 1.00 97.06 290 PHE A N 1
ATOM 2156 C CA . PHE A 1 290 ? -0.751 -7.906 -16.170 1.00 97.06 290 PHE A CA 1
ATOM 2157 C C . PHE A 1 290 ? -1.814 -8.450 -15.209 1.00 97.06 290 PHE A C 1
ATOM 2159 O O . PHE A 1 290 ? -2.980 -8.040 -15.230 1.00 97.06 290 PHE A O 1
ATOM 2166 N N . HIS A 1 291 ? -1.406 -9.408 -14.378 1.00 88.44 291 HIS A N 1
ATOM 2167 C CA . HIS A 1 291 ? -2.307 -10.279 -13.621 1.00 88.44 291 HIS A CA 1
ATOM 2168 C C . HIS A 1 291 ? -2.077 -10.244 -12.104 1.00 88.44 291 HIS A C 1
ATOM 2170 O O . HIS A 1 291 ? -2.281 -11.246 -11.415 1.00 88.44 291 HIS A O 1
ATOM 2176 N N . GLY A 1 292 ? -1.635 -9.104 -11.580 1.00 82.00 292 GLY A N 1
ATOM 2177 C CA . GLY A 1 292 ? -1.516 -8.877 -10.145 1.00 82.00 292 GLY A CA 1
ATOM 2178 C C . GLY A 1 292 ? -2.863 -8.555 -9.488 1.00 82.00 292 GLY A C 1
ATOM 2179 O O . GLY A 1 292 ? -3.714 -7.873 -10.061 1.00 82.00 292 GLY A O 1
ATOM 2180 N N . SER A 1 293 ? -3.089 -9.098 -8.293 1.00 73.44 293 SER A N 1
ATOM 2181 C CA . SER A 1 293 ? -4.363 -8.982 -7.573 1.00 73.44 293 SER A CA 1
ATOM 2182 C C . SER A 1 293 ? -4.752 -7.541 -7.239 1.00 73.44 293 SER A C 1
ATOM 2184 O O . SER A 1 293 ? -5.927 -7.188 -7.338 1.00 73.44 293 SER A O 1
ATOM 2186 N N . ASN A 1 294 ? -3.784 -6.701 -6.870 1.00 72.88 294 ASN A N 1
ATOM 2187 C CA . ASN A 1 294 ? -4.033 -5.318 -6.483 1.00 72.88 294 ASN A CA 1
ATOM 2188 C C . ASN A 1 294 ? -4.303 -4.449 -7.717 1.00 72.88 294 ASN A C 1
ATOM 2190 O O . ASN A 1 294 ? -5.249 -3.663 -7.709 1.00 72.88 294 ASN A O 1
ATOM 2194 N N . ALA A 1 295 ? -3.533 -4.632 -8.792 1.00 71.50 295 ALA A N 1
ATOM 2195 C CA . ALA A 1 295 ? -3.752 -3.962 -10.071 1.00 71.50 295 ALA A CA 1
ATOM 2196 C C . ALA A 1 295 ? -5.112 -4.335 -10.683 1.00 71.50 295 ALA A C 1
ATOM 2198 O O . ALA A 1 295 ? -5.840 -3.463 -11.153 1.00 71.50 295 ALA A O 1
ATOM 2199 N N . MET A 1 296 ? -5.499 -5.615 -10.622 1.00 79.19 296 MET A N 1
ATOM 2200 C CA . MET A 1 296 ? -6.818 -6.056 -11.086 1.00 79.19 296 MET A CA 1
ATOM 2201 C C . MET A 1 296 ? -7.947 -5.457 -10.250 1.00 79.19 296 MET A C 1
ATOM 2203 O O . MET A 1 296 ? -8.927 -4.981 -10.815 1.00 79.19 296 MET A O 1
ATOM 2207 N N . ALA A 1 297 ? -7.815 -5.428 -8.920 1.00 57.62 297 ALA A N 1
ATOM 2208 C CA . ALA A 1 297 ? -8.804 -4.793 -8.048 1.00 57.62 297 ALA A CA 1
ATOM 2209 C C . ALA A 1 297 ? -8.972 -3.297 -8.371 1.00 57.62 297 ALA A C 1
ATOM 2211 O O . ALA A 1 297 ? -10.097 -2.818 -8.507 1.00 57.62 297 ALA A O 1
ATOM 2212 N N . ALA A 1 298 ? -7.861 -2.583 -8.578 1.00 67.25 298 ALA A N 1
ATOM 2213 C CA . ALA A 1 298 ? -7.857 -1.186 -9.011 1.00 67.25 298 ALA A CA 1
ATOM 2214 C C . ALA A 1 298 ? -8.475 -0.976 -10.406 1.00 67.25 298 ALA A C 1
ATOM 2216 O O . ALA A 1 298 ? -9.020 0.086 -10.695 1.00 67.25 298 ALA A O 1
ATOM 2217 N N . ASN A 1 299 ? -8.444 -2.001 -11.255 1.00 80.19 299 ASN A N 1
ATOM 2218 C CA . ASN A 1 299 ? -9.042 -2.003 -12.585 1.00 80.19 299 ASN A CA 1
ATOM 2219 C C . ASN A 1 299 ? -10.459 -2.619 -12.601 1.00 80.19 299 ASN A C 1
ATOM 2221 O O . ASN A 1 299 ? -10.864 -3.261 -13.570 1.00 80.19 299 ASN A O 1
ATOM 2225 N N . GLY A 1 300 ? -11.215 -2.495 -11.504 1.00 62.62 300 GLY A N 1
ATOM 2226 C CA . GLY A 1 300 ? -12.595 -2.994 -11.425 1.00 62.62 300 GLY A CA 1
ATOM 2227 C C . GLY A 1 300 ? -12.708 -4.523 -11.463 1.00 62.62 300 GLY A C 1
ATOM 2228 O O . GLY A 1 300 ? -13.677 -5.067 -11.995 1.00 62.62 300 GLY A O 1
ATOM 2229 N N . GLY A 1 301 ? -11.696 -5.225 -10.951 1.00 64.88 301 GLY A N 1
ATOM 2230 C CA . GLY A 1 301 ? -11.589 -6.686 -10.973 1.00 64.88 301 GLY A CA 1
ATOM 2231 C C . GLY A 1 301 ? -11.140 -7.267 -12.318 1.00 64.88 301 GLY A C 1
ATOM 2232 O O . GLY A 1 301 ? -11.089 -8.488 -12.459 1.00 64.88 301 GLY A O 1
ATOM 2233 N N . GLN A 1 302 ? -10.826 -6.428 -13.310 1.00 80.94 302 GLN A N 1
ATOM 2234 C CA . GLN A 1 302 ? -10.403 -6.861 -14.643 1.00 80.94 302 GLN A CA 1
ATOM 2235 C C . GLN A 1 302 ? -8.881 -6.893 -14.774 1.00 80.94 302 GLN A C 1
ATOM 2237 O O . GLN A 1 302 ? -8.162 -6.088 -14.186 1.00 80.94 302 GLN A O 1
ATOM 2242 N N . ARG A 1 303 ? -8.378 -7.789 -15.626 1.00 86.19 303 ARG A N 1
ATOM 2243 C CA . ARG A 1 303 ? -6.956 -7.841 -16.005 1.00 86.19 303 ARG A CA 1
ATOM 2244 C C . ARG A 1 303 ? -6.502 -6.509 -16.597 1.00 86.19 303 ARG A C 1
ATOM 2246 O O . ARG A 1 303 ? -7.263 -5.871 -17.323 1.00 86.19 303 ARG A O 1
ATOM 2253 N N . VAL A 1 304 ? -5.261 -6.114 -16.333 1.00 95.44 304 VAL A N 1
ATOM 2254 C CA . VAL A 1 304 ? -4.715 -4.843 -16.827 1.00 95.44 304 VAL A CA 1
ATOM 2255 C C . VAL A 1 304 ? -4.068 -5.078 -18.187 1.00 95.44 304 VAL A C 1
ATOM 2257 O O . VAL A 1 304 ? -3.137 -5.872 -18.296 1.00 95.44 304 VAL A O 1
ATOM 2260 N N . LYS A 1 305 ? -4.589 -4.442 -19.239 1.00 97.69 305 LYS A N 1
ATOM 2261 C CA . LYS A 1 305 ? -4.070 -4.614 -20.601 1.00 97.69 305 LYS A CA 1
ATOM 2262 C C . LYS A 1 305 ? -2.745 -3.870 -20.766 1.00 97.69 305 LYS A C 1
ATOM 2264 O O . LYS A 1 305 ? -2.660 -2.686 -20.445 1.00 97.69 305 LYS A O 1
ATOM 2269 N N . MET A 1 306 ? -1.737 -4.551 -21.300 1.00 98.00 306 MET A N 1
ATOM 2270 C CA . MET A 1 306 ? -0.408 -3.982 -21.526 1.00 98.00 306 MET A CA 1
ATOM 2271 C C . MET A 1 306 ? -0.203 -3.656 -23.004 1.00 98.00 306 MET A C 1
ATOM 2273 O O . MET A 1 306 ? -0.748 -4.316 -23.891 1.00 98.00 306 MET A O 1
ATOM 2277 N N . PHE A 1 307 ? 0.616 -2.648 -23.275 1.00 96.88 307 PHE A N 1
ATOM 2278 C CA . PHE A 1 307 ? 0.967 -2.225 -24.619 1.00 96.88 307 PHE A CA 1
ATOM 2279 C C . PHE A 1 307 ? 1.867 -3.265 -25.295 1.00 96.88 307 PHE A C 1
ATOM 2281 O O . PHE A 1 307 ? 3.062 -3.337 -25.030 1.00 96.88 307 PHE A O 1
ATOM 2288 N N . ALA A 1 308 ? 1.303 -4.083 -26.180 1.00 95.88 308 ALA A N 1
ATOM 2289 C CA . ALA A 1 308 ? 2.026 -5.125 -26.914 1.00 95.88 308 ALA A CA 1
ATOM 2290 C C . ALA A 1 308 ? 1.729 -5.046 -28.425 1.00 95.88 308 ALA A C 1
ATOM 2292 O O . ALA A 1 308 ? 1.138 -5.976 -28.970 1.00 95.88 308 ALA A O 1
ATOM 2293 N N . PRO A 1 309 ? 2.062 -3.929 -29.097 1.00 94.94 309 PRO A N 1
ATOM 2294 C CA . PRO A 1 309 ? 1.718 -3.694 -30.502 1.00 94.94 309 PRO A CA 1
ATOM 2295 C C . PRO A 1 309 ? 2.232 -4.794 -31.443 1.00 94.94 309 PRO A C 1
ATOM 2297 O O . PRO A 1 309 ? 3.230 -5.460 -31.167 1.00 94.94 309 PRO A O 1
ATOM 2300 N N . ALA A 1 310 ? 1.605 -4.926 -32.617 1.00 94.69 310 ALA A N 1
ATOM 2301 C CA . ALA A 1 310 ? 2.039 -5.869 -33.655 1.00 94.69 310 ALA A CA 1
ATOM 2302 C C . ALA A 1 310 ? 3.487 -5.648 -34.144 1.00 94.69 310 ALA A C 1
ATOM 2304 O O . ALA A 1 310 ? 4.119 -6.565 -34.675 1.00 94.69 310 ALA A O 1
ATOM 2305 N N . THR A 1 311 ? 4.032 -4.444 -33.954 1.00 93.12 311 THR A N 1
ATOM 2306 C CA . THR A 1 311 ? 5.446 -4.125 -34.177 1.00 93.12 311 THR A CA 1
ATOM 2307 C C . THR A 1 311 ? 6.107 -3.874 -32.835 1.00 93.12 311 THR A C 1
ATOM 2309 O O . THR A 1 311 ? 5.692 -2.971 -32.120 1.00 93.12 311 THR A O 1
ATOM 2312 N N . TRP A 1 312 ? 7.138 -4.654 -32.502 1.00 91.44 312 TRP A N 1
ATOM 2313 C CA . TRP A 1 312 ? 7.888 -4.459 -31.264 1.00 91.44 312 TRP A CA 1
ATOM 2314 C C . TRP A 1 312 ? 8.549 -3.080 -31.263 1.00 91.44 312 TRP A C 1
ATOM 2316 O O . TRP A 1 312 ? 9.303 -2.753 -32.176 1.00 91.44 312 TRP A O 1
ATOM 2326 N N . MET A 1 313 ? 8.280 -2.300 -30.225 1.00 89.50 313 MET A N 1
ATOM 2327 C CA . MET A 1 313 ? 8.888 -0.999 -29.988 1.00 89.50 313 MET A CA 1
ATOM 2328 C C . MET A 1 313 ? 9.867 -1.157 -28.837 1.00 89.50 313 MET A C 1
ATOM 2330 O O . MET A 1 313 ? 9.461 -1.345 -27.686 1.00 89.50 313 MET A O 1
ATOM 2334 N N . SER A 1 314 ? 11.160 -1.136 -29.158 1.00 83.50 314 SER A N 1
ATOM 2335 C CA . SER A 1 314 ? 12.211 -1.297 -28.156 1.00 83.50 314 SER A CA 1
ATOM 2336 C C . SER A 1 314 ? 12.093 -0.219 -27.082 1.00 83.50 314 SER A C 1
ATOM 2338 O O . SER A 1 314 ? 12.040 0.965 -27.401 1.00 83.50 314 SER A O 1
ATOM 2340 N N . GLY A 1 315 ? 12.047 -0.640 -25.819 1.00 81.19 315 GLY A N 1
ATOM 2341 C CA . GLY A 1 315 ? 11.860 0.264 -24.688 1.00 81.19 315 GLY A CA 1
ATOM 2342 C C . GLY A 1 315 ? 10.417 0.726 -24.473 1.00 81.19 315 GLY A C 1
ATOM 2343 O O . GLY A 1 315 ? 10.195 1.508 -23.565 1.00 81.19 315 GLY A O 1
ATOM 2344 N N . SER A 1 316 ? 9.423 0.251 -25.233 1.00 90.00 316 SER A N 1
ATOM 2345 C CA . SER A 1 316 ? 8.019 0.618 -24.982 1.00 90.00 316 SER A CA 1
ATOM 2346 C C . SER A 1 316 ? 7.068 -0.569 -24.917 1.00 90.00 316 SER A C 1
ATOM 2348 O O . SER A 1 316 ? 6.223 -0.619 -24.021 1.00 90.00 316 SER A O 1
ATOM 2350 N N . SER A 1 317 ? 7.181 -1.530 -25.838 1.00 93.19 317 SER A N 1
ATOM 2351 C CA . SER A 1 317 ? 6.364 -2.743 -25.788 1.00 93.19 317 SER A CA 1
ATOM 2352 C C . SER A 1 317 ? 6.559 -3.455 -24.452 1.00 93.19 317 SER A C 1
ATOM 2354 O O . SER A 1 317 ? 7.669 -3.491 -23.927 1.00 93.19 317 SER A O 1
ATOM 2356 N N . TYR A 1 318 ? 5.476 -4.021 -23.919 1.00 94.44 318 TYR A N 1
ATOM 2357 C CA . TYR A 1 318 ? 5.401 -4.755 -22.658 1.00 94.44 318 TYR A CA 1
ATOM 2358 C C . TYR A 1 318 ? 5.568 -3.918 -21.371 1.00 94.44 318 TYR A C 1
ATOM 2360 O O . TYR A 1 318 ? 4.985 -4.277 -20.350 1.00 94.44 318 TYR A O 1
ATOM 2368 N N . SER A 1 319 ? 6.269 -2.783 -21.423 1.00 95.25 319 SER A N 1
ATOM 2369 C CA . SER A 1 319 ? 6.578 -1.941 -20.253 1.00 95.25 319 SER A CA 1
ATOM 2370 C C . SER A 1 319 ? 5.597 -0.786 -20.005 1.00 95.25 319 SER A C 1
ATOM 2372 O O . SER A 1 319 ? 5.806 -0.007 -19.082 1.00 95.25 319 SER A O 1
ATOM 2374 N N . HIS A 1 320 ? 4.524 -0.673 -20.793 1.00 97.69 320 HIS A N 1
ATOM 2375 C CA . HIS A 1 320 ? 3.517 0.387 -20.671 1.00 97.69 320 HIS A CA 1
ATOM 2376 C C . HIS A 1 320 ? 2.099 -0.171 -20.632 1.00 97.69 320 HIS A C 1
ATOM 2378 O O . HIS A 1 320 ? 1.817 -1.235 -21.187 1.00 97.69 320 HIS A O 1
ATOM 2384 N N . LEU A 1 321 ? 1.184 0.580 -20.025 1.00 97.88 321 LEU A N 1
ATOM 2385 C CA . LEU A 1 321 ? -0.250 0.336 -20.115 1.00 97.88 321 LEU A CA 1
ATOM 2386 C C . LEU A 1 321 ? -0.740 0.517 -21.557 1.00 97.88 321 LEU A C 1
ATOM 2388 O O . LEU A 1 321 ? -0.224 1.347 -22.309 1.00 97.88 321 LEU A O 1
ATOM 2392 N N . ASP A 1 322 ? -1.753 -0.260 -21.948 1.00 96.81 322 ASP A N 1
ATOM 2393 C CA . ASP A 1 322 ? -2.369 -0.134 -23.270 1.00 96.81 322 ASP A CA 1
ATOM 2394 C C . ASP A 1 322 ? -2.926 1.282 -23.484 1.00 96.81 322 ASP A C 1
ATOM 2396 O O . ASP A 1 322 ? -3.828 1.739 -22.778 1.00 96.81 322 ASP A O 1
ATOM 2400 N N . TYR A 1 323 ? -2.385 1.970 -24.488 1.00 92.56 323 TYR A N 1
ATOM 2401 C CA . TYR A 1 323 ? -2.696 3.372 -24.746 1.00 92.56 323 TYR A CA 1
ATOM 2402 C C . TYR A 1 323 ? -4.185 3.598 -25.032 1.00 92.56 323 TYR A C 1
ATOM 2404 O O . TYR A 1 323 ? -4.790 4.493 -24.451 1.00 92.56 323 TYR A O 1
ATOM 2412 N N . THR A 1 324 ? -4.811 2.764 -25.867 1.00 91.12 324 THR A N 1
ATOM 2413 C CA . THR A 1 324 ? -6.234 2.925 -26.225 1.00 91.12 324 THR A CA 1
ATOM 2414 C C . THR A 1 324 ? -7.144 2.747 -25.010 1.00 91.12 324 THR A C 1
ATOM 2416 O O . THR A 1 324 ? -8.162 3.420 -24.885 1.00 91.12 324 THR A O 1
ATOM 2419 N N . THR A 1 325 ? -6.769 1.850 -24.099 1.00 90.56 325 THR A N 1
ATOM 2420 C CA . THR A 1 325 ? -7.551 1.532 -22.901 1.00 90.56 325 THR A CA 1
ATOM 2421 C C . THR A 1 325 ? -7.434 2.620 -21.834 1.00 90.56 325 THR A C 1
ATOM 2423 O O . THR A 1 325 ? -8.431 2.954 -21.197 1.00 90.56 325 THR A O 1
ATOM 2426 N N . PHE A 1 326 ? -6.232 3.166 -21.620 1.00 91.06 326 PHE A N 1
ATOM 2427 C CA . PHE A 1 326 ? -5.943 3.974 -20.430 1.00 91.06 326 PHE A CA 1
ATOM 2428 C C . PHE A 1 326 ? -5.680 5.456 -20.696 1.00 91.06 326 PHE A C 1
ATOM 2430 O O . PHE A 1 326 ? -5.805 6.244 -19.761 1.00 91.06 326 PHE A O 1
ATOM 2437 N N . SER A 1 327 ? -5.395 5.868 -21.937 1.00 86.62 327 SER A N 1
ATOM 2438 C CA . SER A 1 327 ? -5.101 7.275 -22.262 1.00 86.62 327 SER A CA 1
ATOM 2439 C C . SER A 1 327 ? -6.245 8.230 -21.913 1.00 86.62 327 SER A C 1
ATOM 2441 O O . SER A 1 327 ? -5.988 9.381 -21.609 1.00 86.62 327 SER A O 1
ATOM 2443 N N . GLY A 1 328 ? -7.505 7.793 -21.894 1.00 78.88 328 GLY A N 1
ATOM 2444 C CA . GLY A 1 328 ? -8.645 8.674 -21.613 1.00 78.88 328 GLY A CA 1
ATOM 2445 C C . GLY A 1 328 ? -8.990 8.896 -20.134 1.00 78.88 328 GLY A C 1
ATOM 2446 O O . GLY A 1 328 ? -9.973 9.580 -19.862 1.00 78.88 328 GLY A O 1
ATOM 2447 N N . GLY A 1 329 ? -8.272 8.295 -19.177 1.00 78.69 329 GLY A N 1
ATOM 2448 C CA . GLY A 1 329 ? -8.732 8.225 -17.783 1.00 78.69 329 GLY A CA 1
ATOM 2449 C C . GLY A 1 329 ? -7.664 8.446 -16.714 1.00 78.69 329 GLY A C 1
ATOM 2450 O O . GLY A 1 329 ? -6.520 8.784 -16.997 1.00 78.69 329 GLY A O 1
ATOM 2451 N N . ALA A 1 330 ? -8.049 8.198 -15.459 1.00 78.81 330 ALA A N 1
ATOM 2452 C CA . ALA A 1 330 ? -7.208 8.400 -14.272 1.00 78.81 330 ALA A CA 1
ATOM 2453 C C . ALA A 1 330 ? -5.950 7.508 -14.207 1.00 78.81 330 ALA A C 1
ATOM 2455 O O . ALA A 1 330 ? -5.084 7.732 -13.377 1.00 78.81 330 ALA A O 1
ATOM 2456 N N . ASN A 1 331 ? -5.837 6.490 -15.066 1.00 84.00 331 ASN A N 1
ATOM 2457 C CA . ASN A 1 331 ? -4.706 5.553 -15.103 1.00 84.00 331 ASN A CA 1
ATOM 2458 C C . ASN A 1 331 ? -3.754 5.828 -16.276 1.00 84.00 331 ASN A C 1
ATOM 2460 O O . ASN A 1 331 ? -3.032 4.933 -16.709 1.00 84.00 331 ASN A O 1
ATOM 2464 N N . ARG A 1 332 ? -3.791 7.035 -16.849 1.00 90.56 332 ARG A N 1
ATOM 2465 C CA . ARG A 1 332 ? -3.064 7.338 -18.083 1.00 90.56 332 ARG A CA 1
ATOM 2466 C C . ARG A 1 332 ? -1.566 7.544 -17.905 1.00 90.56 332 ARG A C 1
ATOM 2468 O O . ARG A 1 332 ? -0.882 7.519 -18.917 1.00 90.56 332 ARG A O 1
ATOM 2475 N N . LEU A 1 333 ? -1.063 7.740 -16.679 1.00 94.06 333 LEU A N 1
ATOM 2476 C CA . LEU A 1 333 ? 0.342 8.106 -16.461 1.00 94.06 333 LEU A CA 1
ATOM 2477 C C . LEU A 1 333 ? 1.287 7.159 -17.204 1.00 94.06 333 LEU A C 1
ATOM 2479 O O . LEU A 1 333 ? 2.155 7.626 -17.922 1.00 94.06 333 LEU A O 1
ATOM 2483 N N . MET A 1 334 ? 1.081 5.844 -17.083 1.00 97.12 334 MET A N 1
ATOM 2484 C CA . MET A 1 334 ? 2.003 4.823 -17.596 1.00 97.12 334 MET A CA 1
ATOM 2485 C C . MET A 1 334 ? 1.689 4.321 -19.014 1.00 97.12 334 MET A C 1
ATOM 2487 O O . MET A 1 334 ? 2.023 3.183 -19.349 1.00 97.12 334 MET A O 1
ATOM 2491 N N . VAL A 1 335 ? 1.039 5.120 -19.867 1.00 95.81 335 VAL A N 1
ATOM 2492 C CA . VAL A 1 335 ? 0.938 4.808 -21.310 1.00 95.81 335 VAL A CA 1
ATOM 2493 C C . VAL A 1 335 ? 2.212 5.237 -22.045 1.00 95.81 335 VAL A C 1
ATOM 2495 O O . VAL A 1 335 ? 2.877 6.175 -21.631 1.00 95.81 335 VAL A O 1
ATOM 2498 N N . TYR A 1 336 ? 2.547 4.585 -23.162 1.00 94.69 336 TYR A N 1
ATOM 2499 C CA . TYR A 1 336 ? 3.835 4.796 -23.851 1.00 94.69 336 TYR A CA 1
ATOM 2500 C C . TYR A 1 336 ? 4.034 6.184 -24.492 1.00 94.69 336 TYR A C 1
ATOM 2502 O O . TYR A 1 336 ? 5.158 6.519 -24.870 1.00 94.69 336 TYR A O 1
ATOM 2510 N N . ALA A 1 337 ? 2.958 6.959 -24.669 1.00 93.12 337 ALA A N 1
ATOM 2511 C CA . ALA A 1 337 ? 2.982 8.240 -25.366 1.00 93.12 337 ALA A CA 1
ATOM 2512 C C . ALA A 1 337 ? 2.215 9.329 -24.601 1.00 93.12 337 ALA A C 1
ATOM 2514 O O . ALA A 1 337 ? 1.055 9.127 -24.238 1.00 93.12 337 ALA A O 1
ATOM 2515 N N . ILE A 1 338 ? 2.846 10.488 -24.396 1.00 92.75 338 ILE A N 1
ATOM 2516 C CA . ILE A 1 338 ? 2.283 11.627 -23.656 1.00 92.75 338 ILE A CA 1
ATOM 2517 C C . ILE A 1 338 ? 1.938 12.759 -24.629 1.00 92.75 338 ILE A C 1
ATOM 2519 O O . ILE A 1 338 ? 2.765 13.181 -25.439 1.00 92.75 338 ILE A O 1
ATOM 2523 N N . SER A 1 339 ? 0.700 13.243 -24.552 1.00 91.38 339 SER A N 1
ATOM 2524 C CA . SER A 1 339 ? 0.163 14.292 -25.423 1.00 91.38 339 SER A CA 1
ATOM 2525 C C . SER A 1 339 ? 0.555 15.697 -24.971 1.00 91.38 339 SER A C 1
ATOM 2527 O O . SER A 1 339 ? 0.645 15.972 -23.776 1.00 91.38 339 SER A O 1
ATOM 2529 N N . SER A 1 340 ? 0.721 16.616 -25.926 1.00 91.44 340 SER A N 1
ATOM 2530 C CA . SER A 1 340 ? 0.824 18.043 -25.613 1.00 91.44 340 SER A CA 1
ATOM 2531 C C . SER A 1 340 ? -0.485 18.588 -25.044 1.00 91.44 340 SER A C 1
ATOM 2533 O O . SER A 1 340 ? -1.568 18.091 -25.357 1.00 91.44 340 SER A O 1
ATOM 2535 N N . GLY A 1 341 ? -0.390 19.596 -24.174 1.00 88.88 341 GLY A N 1
ATOM 2536 C CA . GLY A 1 341 ? -1.548 20.169 -23.482 1.00 88.88 341 GLY A CA 1
ATOM 2537 C C . GLY A 1 341 ? -2.220 19.249 -22.463 1.00 88.88 341 GLY A C 1
ATOM 2538 O O . GLY A 1 341 ? -3.342 19.535 -22.044 1.00 88.88 341 GLY A O 1
ATOM 2539 N N . VAL A 1 342 ? -1.575 18.141 -22.092 1.00 89.44 342 VAL A N 1
ATOM 2540 C CA . VAL A 1 342 ? -2.065 17.206 -21.077 1.00 89.44 342 VAL A CA 1
ATOM 2541 C C . VAL A 1 342 ? -1.102 17.183 -19.898 1.00 89.44 342 VAL A C 1
ATOM 2543 O O . VAL A 1 342 ? 0.097 16.990 -20.083 1.00 89.44 342 VAL A O 1
ATOM 2546 N N . SER A 1 343 ? -1.656 17.306 -18.694 1.00 90.38 343 SER A N 1
ATOM 2547 C CA . SER A 1 343 ? -0.964 17.110 -17.420 1.00 90.38 343 SER A CA 1
ATOM 2548 C C . SER A 1 343 ? -1.559 15.913 -16.680 1.00 90.38 343 SER A C 1
ATOM 2550 O O . SER A 1 343 ? -2.775 15.716 -16.612 1.00 90.38 343 SER A O 1
ATOM 2552 N N . THR A 1 344 ? -0.688 15.047 -16.171 1.00 89.38 344 THR A N 1
ATOM 2553 C CA . THR A 1 344 ? -1.024 13.877 -15.358 1.00 89.38 344 THR A CA 1
ATOM 2554 C C . THR A 1 344 ? -0.077 13.805 -14.172 1.00 89.38 344 THR A C 1
ATOM 2556 O O . THR A 1 344 ? 1.001 13.222 -14.245 1.00 89.38 344 THR A O 1
ATOM 2559 N N . HIS A 1 345 ? -0.506 14.400 -13.066 1.00 88.12 345 HIS A N 1
ATOM 2560 C CA . HIS A 1 345 ? 0.236 14.461 -11.806 1.00 88.12 345 HIS A CA 1
ATOM 2561 C C . HIS A 1 345 ? -0.286 13.442 -10.775 1.00 88.12 345 HIS A C 1
ATOM 2563 O O . HIS A 1 345 ? 0.092 13.470 -9.609 1.00 88.12 345 HIS A O 1
ATOM 2569 N N . ASP A 1 346 ? -1.151 12.515 -11.195 1.00 80.88 346 ASP A N 1
ATOM 2570 C CA . ASP A 1 346 ? -1.606 11.367 -10.402 1.00 80.88 346 ASP A CA 1
ATOM 2571 C C . ASP A 1 346 ? -1.099 10.063 -11.047 1.00 80.88 346 ASP A C 1
ATOM 2573 O O . ASP A 1 346 ? -1.422 9.794 -12.212 1.00 80.88 346 ASP A O 1
ATOM 2577 N N . PRO A 1 347 ? -0.340 9.218 -10.319 1.00 85.62 347 PRO A N 1
ATOM 2578 C CA . PRO A 1 347 ? 0.045 7.893 -10.797 1.00 85.62 347 PRO A CA 1
ATOM 2579 C C . PRO A 1 347 ? -1.124 6.985 -11.188 1.00 85.62 347 PRO A C 1
ATOM 2581 O O . PRO A 1 347 ? -0.969 6.106 -12.043 1.00 85.62 347 PRO A O 1
ATOM 2584 N N . GLY A 1 348 ? -2.291 7.194 -10.583 1.00 79.81 348 GLY A N 1
ATOM 2585 C CA . GLY A 1 348 ? -3.502 6.438 -10.843 1.00 79.81 348 GLY A CA 1
ATOM 2586 C C . GLY A 1 348 ? -3.559 5.098 -10.098 1.00 79.81 348 GLY A C 1
ATOM 2587 O O . GLY A 1 348 ? -2.535 4.456 -9.823 1.00 79.81 348 GLY A O 1
ATOM 2588 N N . PRO A 1 349 ? -4.770 4.616 -9.767 1.00 77.50 349 PRO A N 1
ATOM 2589 C CA . PRO A 1 349 ? -4.957 3.426 -8.941 1.00 77.50 349 PRO A CA 1
ATOM 2590 C C . PRO A 1 349 ? -4.380 2.140 -9.556 1.00 77.50 349 PRO A C 1
ATOM 2592 O O . PRO A 1 349 ? -3.926 1.274 -8.810 1.00 77.50 349 PRO A O 1
ATOM 2595 N N . VAL A 1 350 ? -4.362 1.993 -10.887 1.00 83.69 350 VAL A N 1
ATOM 2596 C CA . VAL A 1 350 ? -3.804 0.806 -11.563 1.00 83.69 350 VAL A CA 1
ATOM 2597 C C . VAL A 1 350 ? -2.289 0.744 -11.421 1.00 83.69 350 VAL A C 1
ATOM 2599 O O . VAL A 1 350 ? -1.765 -0.316 -11.082 1.00 83.69 350 VAL A O 1
ATOM 2602 N N . THR A 1 351 ? -1.588 1.862 -11.621 1.00 92.44 351 THR A N 1
ATOM 2603 C CA . THR A 1 351 ? -0.131 1.939 -11.434 1.00 92.44 351 THR A CA 1
ATOM 2604 C C . THR A 1 351 ? 0.238 1.622 -9.988 1.00 92.44 351 THR A C 1
ATOM 2606 O O . THR A 1 351 ? 1.106 0.787 -9.739 1.00 92.44 351 THR A O 1
ATOM 2609 N N . MET A 1 352 ? -0.488 2.206 -9.030 1.00 84.69 352 MET A N 1
ATOM 2610 C CA . MET A 1 352 ? -0.292 1.942 -7.601 1.00 84.69 352 MET A CA 1
ATOM 2611 C C . MET A 1 352 ? -0.585 0.482 -7.232 1.00 84.69 352 MET A C 1
ATOM 2613 O O . MET A 1 352 ? 0.163 -0.143 -6.482 1.00 84.69 352 MET A O 1
ATOM 2617 N N . GLY A 1 353 ? -1.649 -0.100 -7.791 1.00 78.75 353 GLY A N 1
ATOM 2618 C CA . GLY A 1 353 ? -1.959 -1.517 -7.628 1.00 78.75 353 GLY A CA 1
ATOM 2619 C C . GLY A 1 353 ? -0.853 -2.416 -8.183 1.00 78.75 353 GLY A C 1
ATOM 2620 O O . GLY A 1 353 ? -0.449 -3.364 -7.515 1.00 78.75 353 GLY A O 1
ATOM 2621 N N . LEU A 1 354 ? -0.310 -2.082 -9.356 1.00 94.19 354 LEU A N 1
ATOM 2622 C CA . LEU A 1 354 ? 0.778 -2.828 -9.982 1.00 94.19 354 LEU A CA 1
ATOM 2623 C C . LEU A 1 354 ? 2.023 -2.827 -9.104 1.00 94.19 354 LEU A C 1
ATOM 2625 O O . LEU A 1 354 ? 2.525 -3.894 -8.763 1.00 94.19 354 LEU A O 1
ATOM 2629 N N . LEU A 1 355 ? 2.489 -1.650 -8.686 1.00 93.62 355 LEU A N 1
ATOM 2630 C CA . LEU A 1 355 ? 3.655 -1.527 -7.813 1.00 93.62 355 LEU A CA 1
ATOM 2631 C C . LEU A 1 355 ? 3.457 -2.316 -6.500 1.00 93.62 355 LEU A C 1
ATOM 2633 O O . LEU A 1 355 ? 4.416 -2.844 -5.936 1.00 93.62 355 LEU A O 1
ATOM 2637 N N . LYS A 1 356 ? 2.212 -2.445 -6.015 1.00 82.69 356 LYS A N 1
ATOM 2638 C CA . LYS A 1 356 ? 1.869 -3.248 -4.830 1.00 82.69 356 LYS A CA 1
ATOM 2639 C C . LYS A 1 356 ? 1.965 -4.736 -5.064 1.00 82.69 356 LYS A C 1
ATOM 2641 O O . LYS A 1 356 ? 2.450 -5.447 -4.189 1.00 82.69 356 LYS A O 1
ATOM 2646 N N . ASP A 1 357 ? 1.569 -5.199 -6.239 1.00 87.69 357 ASP A N 1
ATOM 2647 C CA . ASP A 1 357 ? 1.785 -6.587 -6.626 1.00 87.69 357 ASP A CA 1
ATOM 2648 C C . ASP A 1 357 ? 3.284 -6.920 -6.739 1.00 87.69 357 ASP A C 1
ATOM 2650 O O . ASP A 1 357 ? 3.678 -8.032 -6.396 1.00 87.69 357 ASP A O 1
ATOM 2654 N N . LEU A 1 358 ? 4.139 -5.958 -7.117 1.00 91.00 358 LEU A N 1
ATOM 2655 C CA . LEU A 1 358 ? 5.600 -6.153 -7.123 1.00 91.00 358 LEU A CA 1
ATOM 2656 C C . LEU A 1 358 ? 6.210 -6.263 -5.715 1.00 91.00 358 LEU A C 1
ATOM 2658 O O . LEU A 1 358 ? 7.299 -6.815 -5.563 1.00 91.00 358 LEU A O 1
ATOM 2662 N N . GLY A 1 359 ? 5.508 -5.767 -4.693 1.00 81.62 359 GLY A N 1
ATOM 2663 C CA . GLY A 1 359 ? 5.921 -5.847 -3.293 1.00 81.62 359 GLY A CA 1
ATOM 2664 C C . GLY A 1 359 ? 6.355 -4.525 -2.666 1.00 81.62 359 GLY A C 1
ATOM 2665 O O . GLY A 1 359 ? 6.868 -4.556 -1.551 1.00 81.62 359 GLY A O 1
ATOM 2666 N N . TRP A 1 360 ? 6.150 -3.373 -3.320 1.00 86.38 360 TRP A N 1
ATOM 2667 C CA . TRP A 1 360 ? 6.439 -2.083 -2.682 1.00 86.38 360 TRP A CA 1
ATOM 2668 C C . TRP A 1 360 ? 5.735 -1.976 -1.320 1.00 86.38 360 TRP A C 1
ATOM 2670 O O . TRP A 1 360 ? 4.538 -2.266 -1.221 1.00 86.38 360 TRP A O 1
ATOM 2680 N N . PRO A 1 361 ? 6.431 -1.557 -0.251 1.00 68.75 361 PRO A N 1
ATOM 2681 C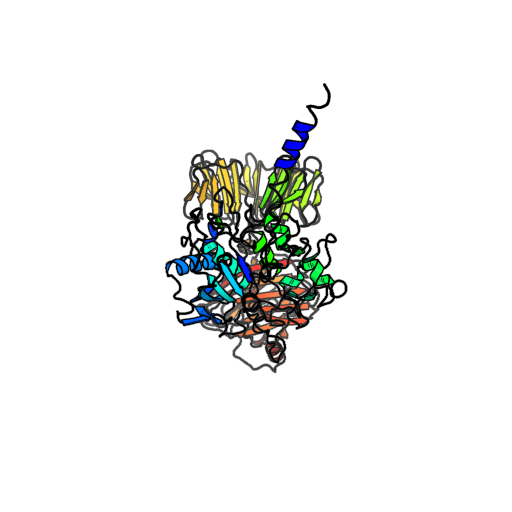 CA . PRO A 1 361 ? 5.758 -1.170 0.975 1.00 68.75 361 PRO A CA 1
ATOM 2682 C C . PRO A 1 361 ? 4.949 0.103 0.711 1.00 68.75 361 PRO A C 1
ATOM 2684 O O . PRO A 1 361 ? 5.445 1.063 0.121 1.00 68.75 361 PRO A O 1
ATOM 2687 N N . TYR A 1 362 ? 3.703 0.133 1.172 1.00 55.50 362 TYR A N 1
ATOM 2688 C CA . TYR A 1 362 ? 2.862 1.327 1.080 1.00 55.50 362 TYR A CA 1
ATOM 2689 C C . TYR A 1 362 ? 2.768 2.003 2.436 1.00 55.50 362 TYR A C 1
ATOM 2691 O O . TYR A 1 362 ? 2.808 1.314 3.466 1.00 55.50 362 TYR A O 1
ATOM 2699 N N . PRO A 1 363 ? 2.580 3.333 2.468 1.00 45.12 363 PRO A N 1
ATOM 2700 C CA . PRO A 1 363 ? 1.958 3.953 3.613 1.00 45.12 363 PRO A CA 1
ATOM 2701 C C . PRO A 1 363 ? 0.589 3.296 3.740 1.00 45.12 363 PRO A C 1
ATOM 2703 O O . PRO A 1 363 ? -0.339 3.567 2.981 1.00 45.12 363 PRO A O 1
ATOM 2706 N N . THR A 1 364 ? 0.471 2.348 4.665 1.00 36.22 364 THR A N 1
ATOM 2707 C CA . THR A 1 364 ? -0.838 1.903 5.115 1.00 36.22 364 THR A CA 1
ATOM 2708 C C . THR A 1 364 ? -1.573 3.176 5.514 1.00 36.22 364 THR A C 1
ATOM 2710 O O . THR A 1 364 ? -1.059 3.878 6.396 1.00 36.22 364 THR A O 1
ATOM 2713 N N . PRO A 1 365 ? -2.736 3.500 4.912 1.00 32.56 365 PRO A N 1
ATOM 2714 C CA . PRO A 1 365 ? -3.634 4.438 5.559 1.00 32.56 365 PRO A CA 1
ATOM 2715 C C . PRO A 1 365 ? -3.771 3.896 6.971 1.00 32.56 365 PRO A C 1
ATOM 2717 O O . PRO A 1 365 ? -4.049 2.705 7.123 1.00 32.56 365 PRO A O 1
ATOM 2720 N N . SER A 1 366 ? -3.451 4.700 7.977 1.00 29.88 366 SER A N 1
ATOM 2721 C CA . SER A 1 366 ? -3.579 4.321 9.379 1.00 29.88 366 SER A CA 1
ATOM 2722 C C . SER A 1 366 ? -4.917 3.597 9.589 1.00 29.88 366 SER A C 1
ATOM 2724 O O . SER A 1 366 ? -5.954 4.247 9.582 1.00 29.88 366 SER A O 1
ATOM 2726 N N . GLY A 1 367 ? -4.904 2.261 9.656 1.00 30.98 367 GLY A N 1
ATOM 2727 C CA . GLY A 1 367 ? -6.049 1.393 9.952 1.00 30.98 367 GLY A CA 1
ATOM 2728 C C . GLY A 1 367 ? -7.417 1.750 9.347 1.00 30.98 367 GLY A C 1
ATOM 2729 O O . GLY A 1 367 ? -8.413 1.537 10.024 1.00 30.98 367 GLY A O 1
ATOM 2730 N N . GLY A 1 368 ? -7.529 2.291 8.130 1.00 37.53 368 GLY A N 1
ATOM 2731 C CA . GLY A 1 368 ? -8.845 2.637 7.579 1.00 37.53 368 GLY A CA 1
ATOM 2732 C C . GLY A 1 368 ? -9.684 1.388 7.280 1.00 37.53 368 GLY A C 1
ATOM 2733 O O . GLY A 1 368 ? -9.332 0.616 6.389 1.00 37.53 368 GLY A O 1
ATOM 2734 N N . ALA A 1 369 ? -10.793 1.189 7.997 1.00 47.28 369 ALA A N 1
ATOM 2735 C CA . ALA A 1 369 ? -11.796 0.185 7.651 1.00 47.28 369 ALA A CA 1
ATOM 2736 C C . ALA A 1 369 ? -12.309 0.411 6.206 1.00 47.28 369 ALA A C 1
ATOM 2738 O O . ALA A 1 369 ? -12.463 1.567 5.800 1.00 47.28 369 ALA A O 1
ATOM 2739 N N . PRO A 1 370 ? -12.579 -0.643 5.407 1.00 52.75 370 PRO A N 1
ATOM 2740 C CA . PRO A 1 370 ? -13.234 -0.497 4.107 1.00 52.75 370 PRO A CA 1
ATOM 2741 C C . PRO A 1 370 ? -14.533 0.315 4.222 1.00 52.75 370 PRO A C 1
ATOM 2743 O O . PRO A 1 370 ? -15.356 0.062 5.101 1.00 52.75 370 PRO A O 1
ATOM 2746 N N . LEU A 1 371 ? -14.728 1.282 3.321 1.00 54.59 371 LEU A N 1
ATOM 2747 C CA . LEU A 1 371 ? -15.971 2.052 3.243 1.00 54.59 371 LEU A CA 1
ATOM 2748 C C . LEU A 1 371 ? -17.003 1.223 2.476 1.00 54.59 371 LEU A C 1
ATOM 2750 O O . LEU A 1 371 ? -16.736 0.777 1.365 1.00 54.59 371 LEU A O 1
ATOM 2754 N N . TYR A 1 372 ? -18.192 1.030 3.038 1.00 70.31 372 TYR A N 1
ATOM 2755 C CA . TYR A 1 372 ? -19.273 0.305 2.373 1.00 70.31 372 TYR A CA 1
ATOM 2756 C C . TYR A 1 372 ? -20.425 1.250 2.056 1.00 70.31 372 TYR A C 1
ATOM 2758 O O . TYR A 1 372 ? -20.804 2.070 2.887 1.00 70.31 372 TYR A O 1
ATOM 2766 N N . ALA A 1 373 ? -21.002 1.115 0.867 1.00 60.31 373 ALA A N 1
ATOM 2767 C CA . ALA A 1 373 ? -22.166 1.886 0.455 1.00 60.31 373 ALA A CA 1
ATOM 2768 C C . ALA A 1 373 ? -23.195 0.974 -0.207 1.00 60.31 373 ALA A C 1
ATOM 2770 O O . ALA A 1 373 ? -22.849 0.104 -1.005 1.00 60.31 373 ALA A O 1
ATOM 2771 N N . SER A 1 374 ? -24.467 1.198 0.106 1.00 69.88 374 SER A N 1
ATOM 2772 C CA . SER A 1 374 ? -25.574 0.666 -0.680 1.00 69.88 374 SER A CA 1
ATOM 2773 C C . SER A 1 374 ? -26.083 1.757 -1.611 1.00 69.88 374 SER A C 1
ATOM 2775 O O . SER A 1 374 ? -26.372 2.870 -1.172 1.00 69.88 374 SER A O 1
ATOM 2777 N N . PHE A 1 375 ? -26.214 1.435 -2.893 1.00 63.84 375 PHE A N 1
ATOM 2778 C CA . PHE A 1 375 ? -26.795 2.336 -3.882 1.00 63.84 375 PHE A CA 1
ATOM 2779 C C . PHE A 1 375 ? -28.162 1.803 -4.289 1.00 63.84 375 PHE A C 1
ATOM 2781 O O . PHE A 1 375 ? -28.276 0.634 -4.655 1.00 63.84 375 PHE A O 1
ATOM 2788 N N . ALA A 1 376 ? -29.187 2.660 -4.282 1.00 67.94 376 ALA A N 1
ATOM 2789 C CA . ALA A 1 376 ? -30.554 2.271 -4.623 1.00 67.94 376 ALA A CA 1
ATOM 2790 C C . ALA A 1 376 ? -30.610 1.470 -5.939 1.00 67.94 376 ALA A C 1
ATOM 2792 O O . ALA A 1 376 ? -30.082 1.902 -6.966 1.00 67.94 376 ALA A O 1
ATOM 2793 N N . ASN A 1 377 ? -31.253 0.299 -5.897 1.00 73.69 377 ASN A N 1
ATOM 2794 C CA . ASN A 1 377 ? -31.382 -0.645 -7.017 1.00 73.69 377 ASN A CA 1
ATOM 2795 C C . ASN A 1 377 ? -30.052 -1.194 -7.568 1.00 73.69 377 ASN A C 1
ATOM 2797 O O . ASN A 1 377 ? -30.021 -1.745 -8.667 1.00 73.69 377 ASN A O 1
ATOM 2801 N N . LYS A 1 378 ? -28.945 -1.050 -6.834 1.00 66.94 378 LYS A N 1
ATOM 2802 C CA . LYS A 1 378 ? -27.608 -1.494 -7.259 1.00 66.94 378 LYS A CA 1
ATOM 2803 C C . LYS A 1 378 ? -26.875 -2.322 -6.202 1.00 66.94 378 LYS A C 1
ATOM 2805 O O . LYS A 1 378 ? -25.802 -2.842 -6.530 1.00 66.94 378 LYS A O 1
ATOM 2810 N N . GLY A 1 379 ? -27.449 -2.456 -5.008 1.00 82.00 379 GLY A N 1
ATOM 2811 C CA . GLY A 1 379 ? -26.976 -3.309 -3.928 1.00 82.00 379 GLY A CA 1
ATOM 2812 C C . GLY A 1 379 ? -25.784 -2.738 -3.171 1.00 82.00 379 GLY A C 1
ATOM 2813 O O . GLY A 1 379 ? -25.535 -1.531 -3.213 1.00 82.00 379 GLY A O 1
ATOM 2814 N N . ILE A 1 380 ? -25.056 -3.607 -2.469 1.00 81.75 380 ILE A N 1
ATOM 2815 C CA . ILE A 1 380 ? -23.942 -3.235 -1.588 1.00 81.75 380 ILE A CA 1
ATOM 2816 C C . ILE A 1 380 ? -22.616 -3.252 -2.343 1.00 81.75 380 ILE A C 1
ATOM 2818 O O . ILE A 1 380 ? -22.306 -4.202 -3.064 1.00 81.75 380 ILE A O 1
ATOM 2822 N N . TRP A 1 381 ? -21.803 -2.226 -2.111 1.00 78.56 381 TRP A N 1
ATOM 2823 C CA . TRP A 1 381 ? -20.470 -2.054 -2.665 1.00 78.56 381 TRP A CA 1
ATOM 2824 C C . TRP A 1 381 ? -19.453 -1.754 -1.563 1.00 78.56 381 TRP A C 1
ATOM 2826 O O . TRP A 1 381 ? -19.783 -1.151 -0.543 1.00 78.56 381 TRP A O 1
ATOM 2836 N N . GLN A 1 382 ? -18.209 -2.163 -1.789 1.00 75.62 382 GLN A N 1
ATOM 2837 C CA . GLN A 1 382 ? -17.057 -1.927 -0.925 1.00 75.62 382 GLN A CA 1
ATOM 2838 C C . GLN A 1 382 ? -16.032 -1.046 -1.634 1.00 75.62 382 GLN A C 1
ATOM 2840 O O . GLN A 1 382 ? -15.656 -1.332 -2.767 1.00 75.62 382 GLN A O 1
ATOM 2845 N N . TRP A 1 383 ? -15.546 -0.021 -0.947 1.00 50.22 383 TRP A N 1
ATOM 2846 C CA . TRP A 1 383 ? -14.461 0.857 -1.355 1.00 50.22 383 TRP A CA 1
ATOM 2847 C C . TRP A 1 383 ? -13.203 0.548 -0.545 1.00 50.22 383 TRP A C 1
ATOM 2849 O O . TRP A 1 383 ? -13.187 0.665 0.682 1.00 50.22 383 TRP A O 1
ATOM 2859 N N . THR A 1 384 ? -12.131 0.165 -1.236 1.00 49.78 384 THR A N 1
ATOM 2860 C CA . THR A 1 384 ? -10.845 -0.234 -0.632 1.00 49.78 384 THR A CA 1
ATOM 2861 C C . THR A 1 384 ? -9.776 0.857 -0.713 1.00 49.78 384 THR A C 1
ATOM 2863 O O . THR A 1 384 ? -8.590 0.572 -0.570 1.00 49.78 384 THR A O 1
ATOM 2866 N N . GLY A 1 385 ? -10.170 2.100 -0.999 1.00 42.66 385 GLY A N 1
ATOM 2867 C CA . GLY A 1 385 ? -9.239 3.206 -1.245 1.00 42.66 385 GLY A CA 1
ATOM 2868 C C . GLY A 1 385 ? -8.800 3.356 -2.705 1.00 42.66 385 GLY A C 1
ATOM 2869 O O . GLY A 1 385 ? -8.187 4.364 -3.030 1.00 42.66 385 GLY A O 1
ATOM 2870 N N . SER A 1 386 ? -9.137 2.403 -3.581 1.00 42.97 386 SER A N 1
ATOM 2871 C CA . SER A 1 386 ? -8.726 2.396 -4.996 1.00 42.97 386 SER A CA 1
ATOM 2872 C C . SER A 1 386 ? -9.851 2.087 -5.994 1.00 42.97 386 SER A C 1
ATOM 2874 O O . SER A 1 386 ? -9.636 2.199 -7.198 1.00 42.97 386 SER A O 1
ATOM 2876 N N . GLY A 1 387 ? -11.043 1.700 -5.530 1.00 45.75 387 GLY A N 1
ATOM 2877 C CA . GLY A 1 387 ? -12.159 1.316 -6.396 1.00 45.75 387 GLY A CA 1
ATOM 2878 C C . GLY A 1 387 ? -13.351 0.750 -5.624 1.00 45.75 387 GLY A C 1
ATOM 2879 O O . GLY A 1 387 ? -13.207 0.311 -4.482 1.00 45.75 387 GLY A O 1
ATOM 2880 N N . TRP A 1 388 ? -14.532 0.765 -6.254 1.00 55.91 388 TRP A N 1
ATOM 2881 C CA . TRP A 1 388 ? -15.753 0.146 -5.729 1.00 55.91 388 TRP A CA 1
ATOM 2882 C C . TRP A 1 388 ? -15.911 -1.277 -6.277 1.00 55.91 388 TRP A C 1
ATOM 2884 O O . TRP A 1 388 ? -16.007 -1.470 -7.487 1.00 55.91 388 TRP A O 1
ATOM 2894 N N . THR A 1 389 ? -16.020 -2.268 -5.394 1.00 67.25 389 THR A N 1
ATOM 2895 C CA . THR A 1 389 ? -16.352 -3.659 -5.739 1.00 67.25 389 THR A CA 1
ATOM 2896 C C . THR A 1 389 ? -17.772 -3.972 -5.287 1.00 67.25 389 THR A C 1
ATOM 2898 O O . THR A 1 389 ? -18.113 -3.738 -4.128 1.00 67.25 389 THR A O 1
ATOM 2901 N N . LYS A 1 390 ? -18.620 -4.495 -6.180 1.00 79.62 390 LYS A N 1
ATOM 2902 C CA . LYS A 1 390 ? -19.979 -4.916 -5.811 1.00 79.62 390 LYS A CA 1
ATOM 2903 C C . LYS A 1 390 ? -19.908 -6.208 -4.995 1.00 79.62 390 LYS A C 1
ATOM 2905 O O . LYS A 1 390 ? -19.357 -7.191 -5.475 1.00 79.62 390 LYS A O 1
ATOM 2910 N N . LEU A 1 391 ? -20.507 -6.208 -3.807 1.00 78.75 391 LEU A N 1
ATOM 2911 C CA . LEU A 1 391 ? -20.588 -7.376 -2.922 1.00 78.75 391 LEU A CA 1
ATOM 2912 C C . LEU A 1 391 ? -21.882 -8.168 -3.113 1.00 78.75 391 LEU A C 1
ATOM 2914 O O . LEU A 1 391 ? -21.891 -9.388 -3.006 1.00 78.75 391 LEU A O 1
ATOM 2918 N N . THR A 1 392 ? -22.993 -7.477 -3.364 1.00 82.88 392 THR A N 1
ATOM 2919 C CA . THR A 1 392 ? -24.283 -8.107 -3.672 1.00 82.88 392 THR A CA 1
ATOM 2920 C C . THR A 1 392 ? -25.147 -7.152 -4.499 1.00 82.88 392 THR A C 1
ATOM 2922 O O . THR A 1 392 ? -25.040 -5.937 -4.312 1.00 82.88 392 THR A O 1
ATOM 2925 N N . PRO A 1 393 ? -25.981 -7.647 -5.434 1.00 82.94 393 PRO A N 1
ATOM 2926 C CA . PRO A 1 393 ? -26.999 -6.832 -6.097 1.00 82.94 393 PRO A CA 1
ATOM 2927 C C . PRO A 1 393 ? -28.169 -6.445 -5.176 1.00 82.94 393 PRO A C 1
ATOM 2929 O O . PRO A 1 393 ? -28.912 -5.522 -5.514 1.00 82.94 393 PRO A O 1
ATOM 2932 N N . ASP A 1 394 ? -28.329 -7.113 -4.032 1.00 85.06 394 ASP A N 1
ATOM 2933 C CA . ASP A 1 394 ? -29.455 -6.901 -3.127 1.00 85.06 394 ASP A CA 1
ATOM 2934 C C . ASP A 1 394 ? -29.275 -5.631 -2.294 1.00 85.06 394 ASP A C 1
ATOM 2936 O O . ASP A 1 394 ? -28.197 -5.358 -1.761 1.00 85.06 394 ASP A O 1
ATOM 2940 N N . ASN A 1 395 ? -30.350 -4.849 -2.162 1.00 84.69 395 ASN A N 1
ATOM 2941 C CA . ASN A 1 395 ? -30.349 -3.653 -1.323 1.00 84.69 395 ASN A CA 1
ATOM 2942 C C . ASN A 1 395 ? -30.737 -4.034 0.111 1.00 84.69 395 ASN A C 1
ATOM 2944 O O . ASN A 1 395 ? -31.815 -4.596 0.320 1.00 84.69 395 ASN A O 1
ATOM 2948 N N . PRO A 1 396 ? -29.900 -3.721 1.104 1.00 89.12 396 PRO A N 1
ATOM 2949 C CA . PRO A 1 396 ? -30.224 -3.953 2.497 1.00 89.12 396 PRO A CA 1
ATOM 2950 C C . PRO A 1 396 ? -31.195 -2.888 3.022 1.00 89.12 396 PRO A C 1
ATOM 2952 O O . PRO A 1 396 ? -31.134 -1.721 2.638 1.00 89.12 396 PRO A O 1
ATOM 2955 N N . ALA A 1 397 ? -32.051 -3.292 3.958 1.00 85.31 397 ALA A N 1
ATOM 2956 C CA . ALA A 1 397 ? -32.852 -2.406 4.799 1.00 85.31 397 ALA A CA 1
ATOM 2957 C C . ALA A 1 397 ? -32.005 -1.685 5.865 1.00 85.31 397 ALA A C 1
ATOM 2959 O O . ALA A 1 397 ? -32.407 -0.643 6.370 1.00 85.31 397 ALA A O 1
ATOM 2960 N N . GLY A 1 398 ? -30.830 -2.226 6.199 1.00 85.94 398 GLY A N 1
ATOM 2961 C CA . GLY A 1 398 ? -29.849 -1.594 7.078 1.00 85.94 398 GLY A CA 1
ATOM 2962 C C . GLY A 1 398 ? -28.482 -2.264 6.964 1.00 85.94 398 GLY A C 1
ATOM 2963 O O . GLY A 1 398 ? -28.391 -3.453 6.661 1.00 85.94 398 GLY A O 1
ATOM 2964 N N . MET A 1 399 ? -27.411 -1.514 7.205 1.00 88.62 399 MET A N 1
ATOM 2965 C CA . MET A 1 399 ? -26.037 -2.020 7.182 1.00 88.62 399 MET A CA 1
ATOM 2966 C C . MET A 1 399 ? -25.258 -1.478 8.367 1.00 88.62 399 MET A C 1
ATOM 2968 O O . MET A 1 399 ? -25.420 -0.316 8.725 1.00 88.62 399 MET A O 1
ATOM 2972 N N . VAL A 1 400 ? -24.362 -2.299 8.909 1.00 84.56 400 VAL A N 1
ATOM 2973 C CA . VAL A 1 400 ? -23.331 -1.860 9.852 1.00 84.56 400 VAL A CA 1
ATOM 2974 C C . VAL A 1 400 ? -22.008 -2.525 9.512 1.00 84.56 400 VAL A C 1
ATOM 2976 O O . VAL A 1 400 ? -21.975 -3.665 9.044 1.00 84.56 400 VAL A O 1
ATOM 2979 N N . ALA A 1 401 ? -20.910 -1.817 9.741 1.00 71.75 401 ALA A N 1
ATOM 2980 C CA . ALA A 1 401 ? -19.563 -2.315 9.506 1.00 71.75 401 ALA A CA 1
ATOM 2981 C C . ALA A 1 401 ? -18.656 -1.949 10.680 1.00 71.75 401 ALA A C 1
ATOM 2983 O O . ALA A 1 401 ? -18.894 -0.961 11.369 1.00 71.75 401 ALA A O 1
ATOM 2984 N N . SER A 1 402 ? -17.630 -2.763 10.908 1.00 65.50 402 SER A N 1
ATOM 2985 C CA . SER A 1 402 ? -16.631 -2.547 11.952 1.00 65.50 402 SER A CA 1
ATOM 2986 C C . SER A 1 402 ? -15.325 -3.236 11.565 1.00 65.50 402 SER A C 1
ATOM 2988 O O . SER A 1 402 ? -15.289 -4.463 11.395 1.00 65.50 402 SER A O 1
ATOM 2990 N N . GLY A 1 403 ? -14.255 -2.455 11.391 1.00 57.91 403 GLY A N 1
ATOM 2991 C CA . GLY A 1 403 ? -13.017 -2.947 10.790 1.00 57.91 403 GLY A CA 1
ATOM 2992 C C . GLY A 1 403 ? -13.296 -3.626 9.443 1.00 57.91 403 GLY A C 1
ATOM 2993 O O . GLY A 1 403 ? -13.908 -3.045 8.550 1.00 57.91 403 GLY A O 1
ATOM 2994 N N . THR A 1 404 ? -12.893 -4.888 9.297 1.00 57.84 404 THR A N 1
ATOM 2995 C CA . THR A 1 404 ? -13.148 -5.692 8.088 1.00 57.84 404 THR A CA 1
ATOM 2996 C C . THR A 1 404 ? -14.506 -6.404 8.079 1.00 57.84 404 THR A C 1
ATOM 2998 O O . THR A 1 404 ? -14.882 -6.964 7.051 1.00 57.84 404 THR A O 1
ATOM 3001 N N . ASN A 1 405 ? -15.266 -6.388 9.180 1.00 68.06 405 ASN A N 1
ATOM 3002 C CA . ASN A 1 405 ? -16.571 -7.042 9.250 1.00 68.06 405 ASN A CA 1
ATOM 3003 C C . ASN A 1 405 ? -17.661 -6.147 8.648 1.00 68.06 405 ASN A C 1
ATOM 3005 O O . ASN A 1 405 ? -17.794 -4.986 9.034 1.00 68.06 405 ASN A O 1
ATOM 3009 N N . LEU A 1 406 ? -18.487 -6.713 7.768 1.00 85.00 406 LEU A N 1
ATOM 3010 C CA . LEU A 1 406 ? -19.689 -6.076 7.233 1.00 85.00 406 LEU A CA 1
ATOM 3011 C C . LEU A 1 406 ? -20.911 -6.951 7.515 1.00 85.00 406 LEU A C 1
ATOM 3013 O O . LEU A 1 406 ? -20.879 -8.165 7.301 1.00 85.00 406 LEU A O 1
ATOM 3017 N N . TYR A 1 407 ? -21.999 -6.308 7.931 1.00 90.00 407 TYR A N 1
ATOM 3018 C CA . TYR A 1 407 ? -23.288 -6.936 8.170 1.00 90.00 407 TYR A CA 1
ATOM 3019 C C . TYR A 1 407 ? -24.389 -6.211 7.396 1.00 90.00 407 TYR A C 1
ATOM 3021 O O . TYR A 1 407 ? -24.481 -4.982 7.421 1.00 90.00 407 TYR A O 1
ATOM 3029 N N . GLY A 1 408 ? -25.232 -6.982 6.714 1.00 91.38 408 GLY A N 1
ATOM 3030 C CA . GLY A 1 408 ? -26.376 -6.495 5.950 1.00 91.38 408 GLY A CA 1
ATOM 3031 C C . GLY A 1 408 ? -27.670 -7.105 6.474 1.00 91.38 408 GLY A C 1
ATOM 3032 O O . GLY A 1 408 ? -27.760 -8.318 6.647 1.00 91.38 408 GLY A O 1
ATOM 3033 N N . ASN A 1 409 ? -28.668 -6.265 6.723 1.00 94.62 409 ASN A N 1
ATOM 3034 C CA . ASN A 1 409 ? -30.036 -6.667 7.023 1.00 94.62 409 ASN A CA 1
ATOM 3035 C C . ASN A 1 409 ? -30.867 -6.568 5.741 1.00 94.62 409 ASN A C 1
ATOM 3037 O O . ASN A 1 409 ? -31.006 -5.475 5.199 1.00 94.62 409 ASN A O 1
ATOM 3041 N N . PHE A 1 410 ? -31.434 -7.671 5.260 1.00 92.50 410 PHE A N 1
ATOM 3042 C CA . PHE A 1 410 ? -32.186 -7.718 4.002 1.00 92.50 410 PHE A CA 1
ATOM 3043 C C . PHE A 1 410 ? -33.648 -8.043 4.276 1.00 92.50 410 PHE A C 1
ATOM 3045 O O . PHE A 1 410 ? -33.937 -9.070 4.889 1.00 92.50 410 PHE A O 1
ATOM 3052 N N . THR A 1 411 ? -34.580 -7.200 3.827 1.00 90.44 411 THR A N 1
ATOM 3053 C CA . THR A 1 411 ? -36.021 -7.360 4.087 1.00 90.44 411 THR A CA 1
ATOM 3054 C C . THR A 1 411 ? -36.507 -8.778 3.760 1.00 90.44 411 THR A C 1
ATOM 3056 O O . THR A 1 411 ? -36.293 -9.276 2.656 1.00 90.44 411 THR A O 1
ATOM 3059 N N . GLY A 1 412 ? -37.138 -9.441 4.735 1.00 89.75 412 GLY A N 1
ATOM 3060 C CA . GLY A 1 412 ? -37.636 -10.818 4.624 1.00 89.75 412 GLY A CA 1
ATOM 3061 C C . GLY A 1 412 ? -36.562 -11.910 4.715 1.00 89.75 412 GLY A C 1
ATOM 3062 O O . GLY A 1 412 ? -36.887 -13.090 4.632 1.00 89.75 412 GLY A O 1
ATOM 3063 N N . ASN A 1 413 ? -35.288 -11.539 4.866 1.00 91.31 413 ASN A N 1
ATOM 3064 C CA . ASN A 1 413 ? -34.138 -12.444 4.846 1.00 91.31 413 ASN A CA 1
ATOM 3065 C C . ASN A 1 413 ? -33.185 -12.283 6.040 1.00 91.31 413 ASN A C 1
ATOM 3067 O O . ASN A 1 413 ? -32.185 -13.002 6.089 1.00 91.31 413 ASN A O 1
ATOM 3071 N N . GLY A 1 414 ? -33.486 -11.382 6.973 1.00 93.50 414 GLY A N 1
ATOM 3072 C CA . GLY A 1 414 ? -32.726 -11.145 8.197 1.00 93.50 414 GLY A CA 1
ATOM 3073 C C . GLY A 1 414 ? -31.297 -10.637 8.002 1.00 93.50 414 GLY A C 1
ATOM 3074 O O . GLY A 1 414 ? -30.989 -9.960 7.017 1.00 93.50 414 GLY A O 1
ATOM 3075 N N . ILE A 1 415 ? -30.431 -10.936 8.974 1.00 94.94 415 ILE A N 1
ATOM 3076 C CA . ILE A 1 415 ? -29.052 -10.431 9.047 1.00 94.94 415 ILE A CA 1
ATOM 3077 C C . ILE A 1 415 ? -28.080 -11.427 8.421 1.00 94.94 415 ILE A C 1
ATOM 3079 O O . ILE A 1 415 ? -28.078 -12.614 8.754 1.00 94.94 415 ILE A O 1
ATOM 3083 N N . TRP A 1 416 ? -27.187 -10.919 7.581 1.00 93.69 416 TRP A N 1
ATOM 3084 C CA . TRP A 1 416 ? -26.093 -11.658 6.967 1.00 93.69 416 TRP A CA 1
ATOM 3085 C C . TRP A 1 416 ? -24.756 -10.982 7.258 1.00 93.69 416 TRP A C 1
ATOM 3087 O O . TRP A 1 416 ? -24.675 -9.757 7.333 1.00 93.69 416 TRP A O 1
ATOM 3097 N N . LYS A 1 417 ? -23.701 -11.785 7.394 1.00 89.31 417 LYS A N 1
ATOM 3098 C CA . LYS A 1 417 ? -22.313 -11.346 7.547 1.00 89.31 417 LYS A CA 1
ATOM 3099 C C . LYS A 1 417 ? -21.540 -11.600 6.260 1.00 89.31 417 LYS A C 1
ATOM 3101 O O . LYS A 1 417 ? -21.567 -12.715 5.749 1.00 89.31 417 LYS A O 1
ATOM 3106 N N . TRP A 1 418 ? -20.798 -10.606 5.794 1.00 81.19 418 TRP A N 1
ATOM 3107 C CA . TRP A 1 418 ? -19.801 -10.778 4.743 1.00 81.19 418 TRP A CA 1
ATOM 3108 C C . TRP A 1 418 ? -18.529 -11.422 5.313 1.00 81.19 418 TRP A C 1
ATOM 3110 O O . TRP A 1 418 ? -17.970 -10.936 6.298 1.00 81.19 418 TRP A O 1
ATOM 3120 N N . THR A 1 419 ? -18.068 -12.516 4.709 1.00 61.78 419 THR A N 1
ATOM 3121 C CA . THR A 1 419 ? -16.871 -13.268 5.131 1.00 61.78 419 THR A CA 1
ATOM 3122 C C . THR A 1 419 ? -15.593 -12.827 4.418 1.00 61.78 419 THR A C 1
ATOM 3124 O O . THR A 1 419 ? -14.523 -13.356 4.704 1.00 61.78 419 THR A O 1
ATOM 3127 N N . GLY A 1 420 ? -15.692 -11.875 3.486 1.00 57.19 420 GLY A N 1
ATOM 3128 C CA . GLY A 1 420 ? -14.614 -11.508 2.565 1.00 57.19 420 GLY A CA 1
ATOM 3129 C C . GLY A 1 420 ? -14.757 -12.146 1.181 1.00 57.19 420 GLY A C 1
ATOM 3130 O O . GLY A 1 420 ? -14.252 -11.582 0.214 1.00 57.19 420 GLY A O 1
ATOM 3131 N N . SER A 1 421 ? -15.483 -13.263 1.074 1.00 58.88 421 SER A N 1
ATOM 3132 C CA . SER A 1 421 ? -15.789 -13.931 -0.200 1.00 58.88 421 SER A CA 1
ATOM 3133 C C . SER A 1 421 ? -17.272 -14.235 -0.393 1.00 58.88 421 SER A C 1
ATOM 3135 O O . SER A 1 421 ? -17.738 -14.231 -1.526 1.00 58.88 421 SER A O 1
ATOM 3137 N N . ASP A 1 422 ? -18.007 -14.473 0.696 1.00 71.44 422 ASP A N 1
ATOM 3138 C CA . ASP A 1 422 ? -19.401 -14.908 0.673 1.00 71.44 422 ASP A CA 1
ATOM 3139 C C . ASP A 1 422 ? -20.230 -14.248 1.779 1.00 71.44 422 ASP A C 1
ATOM 3141 O O . ASP A 1 422 ? -19.712 -13.675 2.741 1.00 71.44 422 ASP A O 1
ATOM 3145 N N . TRP A 1 423 ? -21.552 -14.351 1.653 1.00 84.50 423 TRP A N 1
ATOM 3146 C CA . TRP A 1 423 ? -22.493 -13.946 2.692 1.00 84.50 423 TRP A CA 1
ATOM 3147 C C . TRP A 1 423 ? -22.953 -15.157 3.504 1.00 84.50 423 TRP A C 1
ATOM 3149 O O . TRP A 1 423 ? -23.524 -16.103 2.965 1.00 84.50 423 TRP A O 1
ATOM 3159 N N . THR A 1 424 ? -22.789 -15.089 4.822 1.00 86.88 424 THR A N 1
ATOM 3160 C CA . THR A 1 424 ? -23.297 -16.091 5.764 1.00 86.88 424 THR A CA 1
ATOM 3161 C C . THR A 1 424 ? -24.490 -15.528 6.523 1.00 86.88 424 THR A C 1
ATOM 3163 O O . THR A 1 424 ? -24.371 -14.509 7.207 1.00 86.88 424 THR A O 1
ATOM 3166 N N . LYS A 1 425 ? -25.647 -16.189 6.433 1.00 93.06 425 LYS A N 1
ATOM 3167 C CA . LYS A 1 425 ? -26.852 -15.808 7.183 1.00 93.06 425 LYS A CA 1
ATOM 3168 C C . LYS A 1 425 ? -26.624 -16.041 8.677 1.00 93.06 425 LYS A C 1
ATOM 3170 O O . LYS A 1 425 ? -26.288 -17.152 9.077 1.00 93.06 425 LYS A O 1
ATOM 3175 N N . LEU A 1 426 ? -26.824 -15.005 9.488 1.00 92.06 426 LEU A N 1
ATOM 3176 C CA . LEU A 1 426 ? -26.731 -15.078 10.950 1.00 92.06 426 LEU A CA 1
ATOM 3177 C C . LEU A 1 426 ? -28.092 -15.326 11.603 1.00 92.06 426 LEU A C 1
ATOM 3179 O O . LEU A 1 426 ? -28.175 -16.007 12.620 1.00 92.06 426 LEU A O 1
ATOM 3183 N N . THR A 1 427 ? -29.159 -14.755 11.046 1.00 93.06 427 THR A N 1
ATOM 3184 C CA . THR A 1 427 ? -30.538 -14.971 11.504 1.00 93.06 427 THR A CA 1
ATOM 3185 C C . THR A 1 427 ? -31.524 -14.691 10.365 1.00 93.06 427 THR A C 1
ATOM 3187 O O . THR A 1 427 ? -31.237 -13.827 9.532 1.00 93.06 427 THR A O 1
ATOM 3190 N N . PRO A 1 428 ? -32.663 -15.407 10.277 1.00 93.31 428 PRO A N 1
ATOM 3191 C CA . PRO A 1 428 ? -33.755 -15.043 9.375 1.00 93.31 428 PRO A CA 1
ATOM 3192 C C . PRO A 1 428 ? -34.524 -13.790 9.824 1.00 93.31 428 PRO A C 1
ATOM 3194 O O . PRO A 1 428 ? -35.222 -13.198 9.004 1.00 93.31 428 PRO A O 1
ATOM 3197 N N . ASP A 1 429 ? -34.391 -13.376 11.085 1.00 93.38 429 ASP A N 1
ATOM 3198 C CA . ASP A 1 429 ? -35.153 -12.262 11.643 1.00 93.38 429 ASP A CA 1
ATOM 3199 C C . ASP A 1 429 ? -34.566 -10.912 11.220 1.00 93.38 429 ASP A C 1
ATOM 3201 O O . ASP A 1 429 ? -33.349 -10.703 11.223 1.00 93.38 429 ASP A O 1
ATOM 3205 N N . ASN A 1 430 ? -35.440 -9.974 10.857 1.00 93.94 430 ASN A N 1
ATOM 3206 C CA . ASN A 1 430 ? -35.057 -8.618 10.482 1.00 93.94 430 ASN A CA 1
ATOM 3207 C C . ASN A 1 430 ? -35.020 -7.708 11.720 1.00 93.94 430 ASN A C 1
ATOM 3209 O O . ASN A 1 430 ? -36.073 -7.473 12.317 1.00 93.94 430 ASN A O 1
ATOM 3213 N N . PRO A 1 431 ? -33.859 -7.147 12.096 1.00 94.19 431 PRO A N 1
ATOM 3214 C CA . PRO A 1 431 ? -33.802 -6.134 13.136 1.00 94.19 431 PRO A CA 1
ATOM 3215 C C . PRO A 1 431 ? -34.387 -4.801 12.651 1.00 94.19 431 PRO A C 1
ATOM 3217 O O . PRO A 1 431 ? -34.321 -4.475 11.461 1.00 94.19 431 PRO A O 1
ATOM 3220 N N . THR A 1 432 ? -34.901 -4.003 13.586 1.00 91.62 432 THR A N 1
ATOM 3221 C CA . THR A 1 432 ? -35.253 -2.590 13.368 1.00 91.62 432 THR A CA 1
ATOM 3222 C C . THR A 1 432 ? -34.026 -1.688 13.365 1.00 91.62 432 THR A C 1
ATOM 3224 O O . THR A 1 432 ? -34.043 -0.644 12.724 1.00 91.62 432 THR A O 1
ATOM 3227 N N . GLU A 1 433 ? -32.954 -2.097 14.043 1.00 91.75 433 GLU A N 1
ATOM 3228 C CA . GLU A 1 433 ? -31.687 -1.370 14.097 1.00 91.75 433 GLU A CA 1
ATOM 3229 C C . GLU A 1 433 ? -30.527 -2.344 14.342 1.00 91.75 433 GLU A C 1
ATOM 3231 O O . GLU A 1 433 ? -30.707 -3.398 14.960 1.00 91.75 433 GLU A O 1
ATOM 3236 N N . MET A 1 434 ? -29.327 -2.003 13.872 1.00 93.50 434 MET A N 1
ATOM 3237 C CA . MET A 1 434 ? -28.098 -2.755 14.139 1.00 93.50 434 MET A CA 1
ATOM 3238 C C . MET A 1 434 ? -26.994 -1.814 14.615 1.00 93.50 434 MET A C 1
ATOM 3240 O O . MET A 1 434 ? -26.957 -0.655 14.216 1.00 93.50 434 MET A O 1
ATOM 3244 N N . ALA A 1 435 ? -26.069 -2.338 15.416 1.00 90.38 435 ALA A N 1
ATOM 3245 C CA . ALA A 1 435 ? -24.826 -1.665 15.786 1.00 90.38 435 ALA A CA 1
ATOM 3246 C C . ALA A 1 435 ? -23.672 -2.679 15.747 1.00 90.38 435 ALA A C 1
ATOM 3248 O O . ALA A 1 435 ? -23.858 -3.843 16.107 1.00 90.38 435 ALA A O 1
ATOM 3249 N N . ALA A 1 436 ? -22.481 -2.267 15.310 1.00 81.94 436 ALA A N 1
ATOM 3250 C CA . ALA A 1 436 ? -21.297 -3.127 15.266 1.00 81.94 436 ALA A CA 1
ATOM 3251 C C . ALA A 1 436 ? -20.065 -2.378 15.776 1.00 81.94 436 ALA A C 1
ATOM 3253 O O . ALA A 1 436 ? -19.939 -1.182 15.543 1.00 81.94 436 ALA A O 1
ATOM 3254 N N . SER A 1 437 ? -19.174 -3.089 16.470 1.00 70.81 437 SER A N 1
ATOM 3255 C CA . SER A 1 437 ? -17.910 -2.541 16.973 1.00 70.81 437 SER A CA 1
ATOM 3256 C C . SER A 1 437 ? -16.908 -3.654 17.297 1.00 70.81 437 SER A C 1
ATOM 3258 O O . SER A 1 437 ? -17.257 -4.649 17.939 1.00 70.81 437 SER A O 1
ATOM 3260 N N . GLY A 1 438 ? -15.662 -3.518 16.842 1.00 62.12 438 GLY A N 1
ATOM 3261 C CA . GLY A 1 438 ? -14.693 -4.612 16.775 1.00 62.12 438 GLY A CA 1
ATOM 3262 C C . GLY A 1 438 ? -15.288 -5.870 16.122 1.00 62.12 438 GLY A C 1
ATOM 3263 O O . GLY A 1 438 ? -15.726 -5.851 14.967 1.00 62.12 438 GLY A O 1
ATOM 3264 N N . THR A 1 439 ? -15.324 -6.964 16.886 1.00 62.97 439 THR A N 1
ATOM 3265 C CA . THR A 1 439 ? -15.947 -8.250 16.522 1.00 62.97 439 THR A CA 1
ATOM 3266 C C . THR A 1 439 ? -17.406 -8.381 16.979 1.00 62.97 439 THR A C 1
ATOM 3268 O O . THR A 1 439 ? -18.055 -9.375 16.650 1.00 62.97 439 THR A O 1
ATOM 3271 N N . ASN A 1 440 ? -17.939 -7.404 17.718 1.00 75.94 440 ASN A N 1
ATOM 3272 C CA . ASN A 1 440 ? -19.296 -7.437 18.252 1.00 75.94 440 ASN A CA 1
ATOM 3273 C C . ASN A 1 440 ? -20.319 -6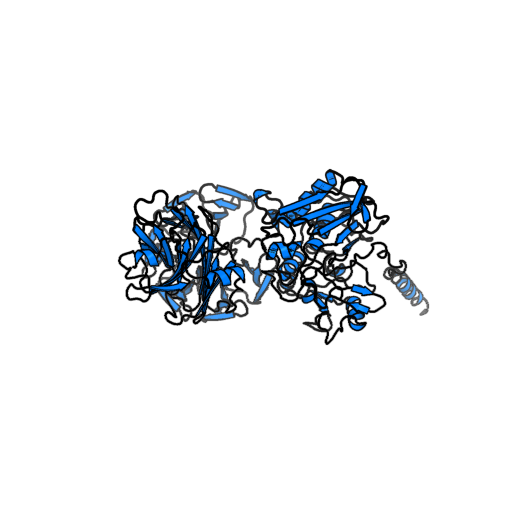.979 17.204 1.00 75.94 440 ASN A C 1
ATOM 3275 O O . ASN A 1 440 ? -20.100 -6.005 16.481 1.00 75.94 440 ASN A O 1
ATOM 3279 N N . LEU A 1 441 ? -21.466 -7.657 17.183 1.00 89.75 441 LEU A N 1
ATOM 3280 C CA . LEU A 1 441 ? -22.658 -7.270 16.435 1.00 89.75 441 LEU A CA 1
ATOM 3281 C C . LEU A 1 441 ? -23.864 -7.307 17.373 1.00 89.75 441 LEU A C 1
ATOM 3283 O O . LEU A 1 441 ? -24.047 -8.274 18.117 1.00 89.75 441 LEU A O 1
ATOM 3287 N N . TYR A 1 442 ? -24.695 -6.276 17.279 1.00 93.38 442 TYR A N 1
ATOM 3288 C CA . TYR A 1 442 ? -25.933 -6.126 18.024 1.00 93.38 442 TYR A CA 1
ATOM 3289 C C . TYR A 1 442 ? -27.101 -5.903 17.066 1.00 93.38 442 TYR A C 1
ATOM 3291 O O . TYR A 1 442 ? -26.967 -5.195 16.066 1.00 93.38 442 TYR A O 1
ATOM 3299 N N . GLY A 1 443 ? -28.245 -6.500 17.384 1.00 95.12 443 GLY A N 1
ATOM 3300 C CA . GLY A 1 443 ? -29.498 -6.328 16.656 1.00 95.12 443 GLY A CA 1
ATOM 3301 C C . GLY A 1 443 ? -30.626 -6.015 17.628 1.00 95.12 443 GLY A C 1
ATOM 3302 O O . GLY A 1 443 ? -30.760 -6.692 18.647 1.00 95.12 443 GLY A O 1
ATOM 3303 N N . ASN A 1 444 ? -31.421 -4.994 17.319 1.00 95.75 444 ASN A N 1
ATOM 3304 C CA . ASN A 1 444 ? -32.676 -4.714 18.008 1.00 95.75 444 ASN A CA 1
ATOM 3305 C C . ASN A 1 444 ? -33.825 -5.319 17.197 1.00 95.75 444 ASN A C 1
ATOM 3307 O O . ASN A 1 444 ? -33.942 -5.033 16.007 1.00 95.75 444 ASN A O 1
ATOM 3311 N N . PHE A 1 445 ? -34.659 -6.147 17.818 1.00 94.25 445 PHE A N 1
ATOM 3312 C CA . PHE A 1 445 ? -35.745 -6.859 17.149 1.00 94.25 445 PHE A CA 1
ATOM 3313 C C . PHE A 1 445 ? -37.081 -6.459 17.758 1.00 94.25 445 PHE A C 1
ATOM 3315 O O . PHE A 1 445 ? -37.253 -6.553 18.973 1.00 94.25 445 PHE A O 1
ATOM 3322 N N . THR A 1 446 ? -38.043 -6.071 16.916 1.00 91.56 446 THR A N 1
ATOM 3323 C CA . THR A 1 446 ? -39.356 -5.583 17.362 1.00 91.56 446 THR A CA 1
ATOM 3324 C C . THR A 1 446 ? -39.994 -6.523 18.380 1.00 91.56 446 THR A C 1
ATOM 3326 O O . THR A 1 446 ? -40.224 -7.697 18.097 1.00 91.56 446 THR A O 1
ATOM 3329 N N . GLY A 1 447 ? -40.283 -5.993 19.571 1.00 90.44 447 GLY A N 1
ATOM 3330 C CA . GLY A 1 447 ? -40.925 -6.732 20.663 1.00 90.44 447 GLY A CA 1
ATOM 3331 C C . GLY A 1 447 ? -40.006 -7.697 21.420 1.00 90.44 447 GLY A C 1
ATOM 3332 O O . GLY A 1 447 ? -40.434 -8.259 22.420 1.00 90.44 447 GLY A O 1
ATOM 3333 N N . ASN A 1 448 ? -38.752 -7.852 20.988 1.00 92.69 448 ASN A N 1
ATOM 3334 C CA . ASN A 1 448 ? -37.756 -8.748 21.584 1.00 92.69 448 ASN A CA 1
ATOM 3335 C C . ASN A 1 448 ? -36.486 -8.021 22.059 1.00 92.69 448 ASN A C 1
ATOM 3337 O O . ASN A 1 448 ? -35.621 -8.657 22.661 1.00 92.69 448 ASN A O 1
ATOM 3341 N N . GLY A 1 449 ? -36.360 -6.719 21.799 1.00 94.75 449 GLY A N 1
ATOM 3342 C CA . GLY A 1 449 ? -35.302 -5.874 22.342 1.00 94.75 449 GLY A CA 1
ATOM 3343 C C . GLY A 1 449 ? -33.929 -6.152 21.739 1.00 94.75 449 GLY A C 1
ATOM 3344 O O . GLY A 1 449 ? -33.816 -6.572 20.584 1.00 94.75 449 GLY A O 1
ATOM 3345 N N . ILE A 1 450 ? -32.873 -5.892 22.511 1.00 96.12 450 ILE A N 1
ATOM 3346 C CA . ILE A 1 450 ? -31.486 -5.928 22.035 1.00 96.12 450 ILE A CA 1
ATOM 3347 C C . ILE A 1 450 ? -30.870 -7.309 22.245 1.00 96.12 450 ILE A C 1
ATOM 3349 O O . ILE A 1 450 ? -30.868 -7.842 23.355 1.00 96.12 450 ILE A O 1
ATOM 3353 N N . TRP A 1 451 ? -30.251 -7.840 21.194 1.00 95.81 451 TRP A N 1
ATOM 3354 C CA . TRP A 1 451 ? -29.500 -9.090 21.205 1.00 95.81 451 TRP A CA 1
ATOM 3355 C C . TRP A 1 451 ? -28.066 -8.876 20.716 1.00 95.81 451 TRP A C 1
ATOM 3357 O O . TRP A 1 451 ? -27.810 -8.025 19.864 1.00 95.81 451 TRP A O 1
ATOM 3367 N N . LYS A 1 452 ? -27.128 -9.677 21.229 1.00 92.62 452 LYS A N 1
ATOM 3368 C CA . LYS A 1 452 ? -25.715 -9.704 20.831 1.00 92.62 452 LYS A CA 1
ATOM 3369 C C . LYS A 1 452 ? -25.373 -11.020 20.139 1.00 92.62 452 LYS A C 1
ATOM 3371 O O . LYS A 1 452 ? -25.692 -12.090 20.653 1.00 92.62 452 LYS A O 1
ATOM 3376 N N . TRP A 1 453 ? -24.663 -10.947 19.020 1.00 87.31 453 TRP A N 1
ATOM 3377 C CA . TRP A 1 453 ? -24.082 -12.111 18.355 1.00 87.31 453 TRP A CA 1
ATOM 3378 C C . TRP A 1 453 ? -22.802 -12.572 19.070 1.00 87.31 453 TRP A C 1
ATOM 3380 O O . TRP A 1 453 ? -21.899 -11.771 19.315 1.00 87.31 453 TRP A O 1
ATOM 3390 N N . THR A 1 454 ? -22.700 -13.863 19.387 1.00 75.50 454 THR A N 1
ATOM 3391 C CA . THR A 1 454 ? -21.557 -14.469 20.100 1.00 75.50 454 THR A CA 1
ATOM 3392 C C . THR A 1 454 ? -20.534 -15.134 19.177 1.00 75.50 454 THR A C 1
ATOM 3394 O O . THR A 1 454 ? -19.527 -15.650 19.650 1.00 75.50 454 THR A O 1
ATOM 3397 N N . GLY A 1 455 ? -20.789 -15.163 17.866 1.00 73.38 455 GLY A N 1
ATOM 3398 C CA . GLY A 1 455 ? -20.022 -15.959 16.901 1.00 73.38 455 GLY A CA 1
ATOM 3399 C C . GLY A 1 455 ? -20.696 -17.281 16.530 1.00 73.38 455 GLY A C 1
ATOM 3400 O O . GLY A 1 455 ? -20.522 -17.744 15.407 1.00 73.38 455 GLY A O 1
ATOM 3401 N N . SER A 1 456 ? -21.501 -17.851 17.432 1.00 76.31 456 SER A N 1
ATOM 3402 C CA . SER A 1 456 ? -22.231 -19.113 17.224 1.00 76.31 456 SER A CA 1
ATOM 3403 C C . SER A 1 456 ? -23.740 -19.012 17.469 1.00 76.31 456 SER A C 1
ATOM 3405 O O . SER A 1 456 ? -24.476 -19.930 17.116 1.00 76.31 456 SER A O 1
ATOM 3407 N N . GLY A 1 457 ? -24.215 -17.908 18.049 1.00 86.12 457 GLY A N 1
ATOM 3408 C CA . GLY A 1 457 ? -25.630 -17.671 18.313 1.00 86.12 457 GLY A CA 1
ATOM 3409 C C . GLY A 1 457 ? -25.907 -16.252 18.802 1.00 86.12 457 GLY A C 1
ATOM 3410 O O . GLY A 1 457 ? -25.006 -15.416 18.881 1.00 86.12 457 GLY A O 1
ATOM 3411 N N . TRP A 1 458 ? -27.167 -15.982 19.136 1.00 92.31 458 TRP A N 1
ATOM 3412 C CA . TRP A 1 458 ? -27.612 -14.706 19.694 1.00 92.31 458 TRP A CA 1
ATOM 3413 C C . TRP A 1 458 ? -27.936 -14.857 21.180 1.00 92.31 458 TRP A C 1
ATOM 3415 O O . TRP A 1 458 ? -28.582 -15.824 21.581 1.00 92.31 458 TRP A O 1
ATOM 3425 N N . ILE A 1 459 ? -27.517 -13.884 21.987 1.00 92.56 459 ILE A N 1
ATOM 3426 C CA . ILE A 1 459 ? -27.908 -13.757 23.396 1.00 92.56 459 ILE A CA 1
ATOM 3427 C C . ILE A 1 459 ? -28.704 -12.469 23.593 1.00 92.56 459 ILE A C 1
ATOM 3429 O O . ILE A 1 459 ? -28.308 -11.416 23.093 1.00 92.56 459 ILE A O 1
ATOM 3433 N N . GLN A 1 460 ? -29.829 -12.545 24.299 1.00 95.12 460 GLN A N 1
ATOM 3434 C CA . GLN A 1 460 ? -30.635 -11.369 24.612 1.00 95.12 460 GLN A CA 1
ATOM 3435 C C . GLN A 1 460 ? -29.939 -10.559 25.705 1.00 95.12 460 GLN A C 1
ATOM 3437 O O . GLN A 1 460 ? -29.574 -11.109 26.741 1.00 95.12 460 GLN A O 1
ATOM 3442 N N . LEU A 1 461 ? -29.750 -9.261 25.472 1.00 93.94 461 LEU A N 1
ATOM 3443 C CA . LEU A 1 461 ? -29.213 -8.327 26.464 1.00 93.94 461 LEU A CA 1
ATOM 3444 C C . LEU A 1 461 ? -30.326 -7.602 27.223 1.00 93.94 461 LEU A C 1
ATOM 3446 O O . LEU A 1 461 ? -30.152 -7.256 28.386 1.00 93.94 461 LEU A O 1
ATOM 3450 N N . THR A 1 462 ? -31.452 -7.332 26.563 1.00 94.19 462 THR A N 1
ATOM 3451 C CA . THR A 1 462 ? -32.652 -6.761 27.189 1.00 94.19 462 THR A CA 1
ATOM 3452 C C . THR A 1 462 ? -33.889 -7.046 26.328 1.00 94.19 462 THR A C 1
ATOM 3454 O O . THR A 1 462 ? -33.765 -7.066 25.101 1.00 94.19 462 THR A O 1
ATOM 3457 N N . PRO A 1 463 ? -35.076 -7.271 26.927 1.00 94.62 463 PRO A N 1
ATOM 3458 C CA . PRO A 1 463 ? -36.339 -7.324 26.188 1.00 94.62 463 PRO A CA 1
ATOM 3459 C C . PRO A 1 463 ? -36.817 -5.944 25.702 1.00 94.62 463 PRO A C 1
ATOM 3461 O O . PRO A 1 463 ? -37.674 -5.864 24.819 1.00 94.62 463 PRO A O 1
ATOM 3464 N N . ASP A 1 464 ? -36.266 -4.859 26.247 1.00 94.12 464 ASP A N 1
ATOM 3465 C CA . ASP A 1 464 ? -36.673 -3.502 25.902 1.00 94.12 464 ASP A CA 1
ATOM 3466 C C . ASP A 1 464 ? -36.104 -3.078 24.545 1.00 94.12 464 ASP A C 1
ATOM 3468 O O . ASP A 1 464 ? -34.957 -3.367 24.197 1.00 94.12 464 ASP A O 1
ATOM 3472 N N . ASN A 1 465 ? -36.920 -2.371 23.764 1.00 93.69 465 ASN A N 1
ATOM 3473 C CA . ASN A 1 465 ? -36.550 -1.910 22.429 1.00 93.69 465 ASN A CA 1
ATOM 3474 C C . ASN A 1 465 ? -36.054 -0.457 22.523 1.00 93.69 465 ASN A C 1
ATOM 3476 O O . ASN A 1 465 ? -36.846 0.418 22.885 1.00 93.69 465 ASN A O 1
ATOM 3480 N N . PRO A 1 466 ? -34.782 -0.163 22.205 1.00 94.31 466 PRO A N 1
ATOM 3481 C CA . PRO A 1 466 ? -34.307 1.210 22.119 1.00 94.31 466 PRO A CA 1
ATOM 3482 C C . PRO A 1 466 ? -34.918 1.938 20.912 1.00 94.31 466 PRO A C 1
ATOM 3484 O O . PRO A 1 466 ? -35.263 1.324 19.901 1.00 94.31 466 PRO A O 1
ATOM 3487 N N . ALA A 1 467 ? -35.008 3.263 21.021 1.00 91.19 467 ALA A N 1
ATOM 3488 C CA . ALA A 1 467 ? -35.286 4.178 19.918 1.00 91.19 467 ALA A CA 1
ATOM 3489 C C . ALA A 1 467 ? -34.057 4.410 19.025 1.00 91.19 467 ALA A C 1
ATOM 3491 O O . ALA A 1 467 ? -34.216 4.692 17.840 1.00 91.19 467 ALA A O 1
ATOM 3492 N N . SER A 1 468 ? -32.854 4.327 19.599 1.00 91.50 468 SER A N 1
ATOM 3493 C CA . SER A 1 468 ? -31.591 4.298 18.859 1.00 91.50 468 SER A CA 1
ATOM 3494 C C . SER A 1 468 ? -30.498 3.572 19.644 1.00 91.50 468 SER A C 1
ATOM 3496 O O . SER A 1 468 ? -30.503 3.587 20.881 1.00 91.50 468 SER A O 1
ATOM 3498 N N . MET A 1 469 ? -29.533 2.962 18.955 1.00 94.06 469 MET A N 1
ATOM 3499 C CA . MET A 1 469 ? -28.371 2.331 19.588 1.00 94.06 469 MET A CA 1
ATOM 3500 C C . MET A 1 469 ? -27.068 2.553 18.821 1.00 94.06 469 MET A C 1
ATOM 3502 O O . MET A 1 469 ? -27.034 2.584 17.595 1.00 94.06 469 MET A O 1
ATOM 3506 N N . VAL A 1 470 ? -25.966 2.684 19.563 1.00 90.06 470 VAL A N 1
ATOM 3507 C CA . VAL A 1 470 ? -24.614 2.867 19.012 1.00 90.06 470 VAL A CA 1
ATOM 3508 C C . VAL A 1 470 ? -23.606 2.012 19.774 1.00 90.06 470 VAL A C 1
ATOM 3510 O O . VAL A 1 470 ? -23.775 1.757 20.968 1.00 90.06 470 VAL A O 1
ATOM 3513 N N . ALA A 1 471 ? -22.549 1.566 19.095 1.00 83.94 471 ALA A N 1
ATOM 3514 C CA . ALA A 1 471 ? -21.480 0.762 19.684 1.00 83.94 471 ALA A CA 1
ATOM 3515 C C . ALA A 1 471 ? -20.105 1.340 19.326 1.00 83.94 471 ALA A C 1
ATOM 3517 O O . ALA A 1 471 ? -19.947 1.898 18.245 1.00 83.94 471 ALA A O 1
ATOM 3518 N N . SER A 1 472 ? -19.139 1.212 20.239 1.00 71.50 472 SER A N 1
ATOM 3519 C CA . SER A 1 472 ? -17.749 1.663 20.064 1.00 71.50 472 SER A CA 1
ATOM 3520 C C . SER A 1 472 ? -16.825 0.924 21.038 1.00 71.50 472 SER A C 1
ATOM 3522 O O . SER A 1 472 ? -17.144 0.810 22.226 1.00 71.50 472 SER A O 1
ATOM 3524 N N . GLY A 1 473 ? -15.704 0.375 20.564 1.00 63.41 473 GLY A N 1
ATOM 3525 C CA . GLY A 1 473 ? -14.923 -0.627 21.291 1.00 63.41 473 GLY A CA 1
ATOM 3526 C C . GLY A 1 473 ? -15.793 -1.782 21.821 1.00 63.41 473 GLY A C 1
ATOM 3527 O O . GLY A 1 473 ? -16.491 -2.466 21.066 1.00 63.41 473 GLY A O 1
ATOM 3528 N N . THR A 1 474 ? -15.780 -1.989 23.139 1.00 62.94 474 THR A N 1
ATOM 3529 C CA . THR A 1 474 ? -16.641 -2.948 23.865 1.00 62.94 474 THR A CA 1
ATOM 3530 C C . THR A 1 474 ? -17.946 -2.340 24.382 1.00 62.94 474 THR A C 1
ATOM 3532 O O . THR A 1 474 ? -18.784 -3.057 24.934 1.00 62.94 474 THR A O 1
ATOM 3535 N N . ASN A 1 475 ? -18.140 -1.032 24.210 1.00 75.50 475 ASN A N 1
ATOM 3536 C CA . ASN A 1 475 ? -19.284 -0.310 24.741 1.00 75.50 475 ASN A CA 1
ATOM 3537 C C . ASN A 1 475 ? -20.483 -0.416 23.793 1.00 75.50 475 ASN A C 1
ATOM 3539 O O . ASN A 1 475 ? -20.356 -0.220 22.584 1.00 75.50 475 ASN A O 1
ATOM 3543 N N . LEU A 1 476 ? -21.658 -0.665 24.367 1.00 90.31 476 LEU A N 1
ATOM 3544 C CA . LEU A 1 476 ? -22.951 -0.563 23.696 1.00 90.31 476 LEU A CA 1
ATOM 3545 C C . LEU A 1 476 ? -23.815 0.432 24.468 1.00 90.31 476 LEU A C 1
ATOM 3547 O O . LEU A 1 476 ? -23.936 0.333 25.691 1.00 90.31 476 LEU A O 1
ATOM 3551 N N . TYR A 1 477 ? -24.437 1.353 23.740 1.00 93.50 477 TYR A N 1
ATOM 3552 C CA . TYR A 1 477 ? -25.343 2.352 24.283 1.00 93.50 477 TYR A CA 1
ATOM 3553 C C . TYR A 1 477 ? -26.719 2.221 23.639 1.00 93.50 477 TYR A C 1
ATOM 3555 O O . TYR A 1 477 ? -26.823 2.078 22.421 1.00 93.50 477 TYR A O 1
ATOM 3563 N N . GLY A 1 478 ? -27.767 2.291 24.455 1.00 95.12 478 GLY A N 1
ATOM 3564 C CA . GLY A 1 478 ? -29.159 2.272 24.020 1.00 95.12 478 GLY A CA 1
ATOM 3565 C C . GLY A 1 478 ? -29.895 3.500 24.541 1.00 95.12 478 GLY A C 1
ATOM 3566 O O . GLY A 1 478 ? -29.797 3.833 25.719 1.00 95.12 478 GLY A O 1
ATOM 3567 N N . ASN A 1 479 ? -30.625 4.177 23.663 1.00 95.94 479 ASN A N 1
ATOM 3568 C CA . ASN A 1 479 ? -31.541 5.255 24.011 1.00 95.94 479 ASN A CA 1
ATOM 3569 C C . ASN A 1 479 ? -32.957 4.687 24.097 1.00 95.94 479 ASN A C 1
ATOM 3571 O O . ASN A 1 479 ? -33.525 4.309 23.075 1.00 95.94 479 ASN A O 1
ATOM 3575 N N . PHE A 1 480 ? -33.536 4.621 25.291 1.00 94.31 480 PHE A N 1
ATOM 3576 C CA . PHE A 1 480 ? -34.851 4.022 25.520 1.00 94.31 480 PHE A CA 1
ATOM 3577 C C . PHE A 1 480 ? -35.884 5.119 25.740 1.00 94.31 480 PHE A C 1
ATOM 3579 O O . PHE A 1 480 ? -35.740 5.929 26.655 1.00 94.31 480 PHE A O 1
ATOM 3586 N N . THR A 1 481 ? -36.928 5.167 24.909 1.00 91.00 481 THR A N 1
ATOM 3587 C CA . THR A 1 481 ? -37.952 6.222 24.955 1.00 91.00 481 THR A CA 1
ATOM 3588 C C . THR A 1 481 ? -38.508 6.411 26.369 1.00 91.00 481 THR A C 1
ATOM 3590 O O . THR A 1 481 ? -39.004 5.465 26.975 1.00 91.00 481 THR A O 1
ATOM 3593 N N . GLY A 1 482 ? -38.413 7.636 26.897 1.00 90.50 482 GLY A N 1
ATOM 3594 C CA . GLY A 1 482 ? -38.859 8.001 28.246 1.00 90.50 482 GLY A CA 1
ATOM 3595 C C . GLY A 1 482 ? -37.872 7.676 29.374 1.00 90.50 482 GLY A C 1
ATOM 3596 O O . GLY A 1 482 ? -38.107 8.090 30.503 1.00 90.50 482 GLY A O 1
ATOM 3597 N N . ASN A 1 483 ? -36.777 6.967 29.083 1.00 92.94 483 ASN A N 1
ATOM 3598 C CA . ASN A 1 483 ? -35.780 6.513 30.059 1.00 92.94 483 ASN A CA 1
ATOM 3599 C C . ASN A 1 483 ? -34.342 6.953 29.721 1.00 92.94 483 ASN A C 1
ATOM 3601 O O . ASN A 1 483 ? -33.406 6.548 30.410 1.00 92.94 483 ASN A O 1
ATOM 3605 N N . GLY A 1 484 ? -34.145 7.756 28.678 1.00 94.69 484 GLY A N 1
ATOM 3606 C CA . GLY A 1 484 ? -32.844 8.297 28.285 1.00 94.69 484 GLY A CA 1
ATOM 3607 C C . GLY A 1 484 ? -31.806 7.275 27.817 1.00 94.69 484 GLY A C 1
ATOM 3608 O O . GLY A 1 484 ? -32.143 6.236 27.243 1.00 94.69 484 GLY A O 1
ATOM 3609 N N . ILE A 1 485 ? -30.526 7.601 28.017 1.00 96.19 485 ILE A N 1
ATOM 3610 C CA . ILE A 1 485 ? -29.386 6.826 27.508 1.00 96.19 485 ILE A CA 1
ATOM 3611 C C . ILE A 1 485 ? -28.858 5.875 28.575 1.00 96.19 485 ILE A C 1
ATOM 3613 O O . ILE A 1 485 ? -28.538 6.289 29.689 1.00 96.19 485 ILE A O 1
ATOM 3617 N N . TRP A 1 486 ? -28.674 4.616 28.193 1.00 95.62 486 TRP A N 1
ATOM 3618 C CA . TRP A 1 486 ? -28.105 3.563 29.022 1.00 95.62 486 TRP A CA 1
ATOM 3619 C C . TRP A 1 486 ? -26.877 2.946 28.356 1.00 95.62 486 TRP A C 1
ATOM 3621 O O . TRP A 1 486 ? -26.808 2.845 27.131 1.00 95.62 486 TRP A O 1
ATOM 3631 N N . LYS A 1 487 ? -25.912 2.510 29.167 1.00 92.56 487 LYS A N 1
ATOM 3632 C CA . LYS A 1 487 ? -24.693 1.808 28.752 1.00 92.56 487 LYS A CA 1
ATOM 3633 C C . LYS A 1 487 ? -24.730 0.365 29.245 1.00 92.56 487 LYS A C 1
ATOM 3635 O O . LYS A 1 487 ? -24.965 0.127 30.426 1.00 92.56 487 LYS A O 1
ATOM 3640 N N . TRP A 1 488 ? -24.433 -0.581 28.364 1.00 89.19 488 TRP A N 1
ATOM 3641 C CA . TRP A 1 488 ? -24.202 -1.977 28.727 1.00 89.19 488 TRP A CA 1
ATOM 3642 C C . TRP A 1 488 ? -22.807 -2.149 29.344 1.00 89.19 488 TRP A C 1
ATOM 3644 O O . TRP A 1 488 ? -21.808 -1.748 28.745 1.00 89.19 488 TRP A O 1
ATOM 3654 N N . THR A 1 489 ? -22.720 -2.759 30.525 1.00 76.88 489 THR A N 1
ATOM 3655 C CA . THR A 1 489 ? -21.461 -2.989 31.263 1.00 76.88 489 THR A CA 1
ATOM 3656 C C . THR A 1 489 ? -20.795 -4.323 30.930 1.00 76.88 489 THR A C 1
ATOM 3658 O O . THR A 1 489 ? -19.682 -4.585 31.380 1.00 76.88 489 THR A O 1
ATOM 3661 N N . GLY A 1 490 ? -21.471 -5.185 30.167 1.00 75.56 490 GLY A N 1
ATOM 3662 C CA . GLY A 1 490 ? -21.094 -6.588 29.989 1.00 75.56 490 GLY A CA 1
ATOM 3663 C C . GLY A 1 490 ? -22.010 -7.552 30.743 1.00 75.56 490 GLY A C 1
ATOM 3664 O O . GLY A 1 490 ? -22.195 -8.672 30.269 1.00 75.56 490 GLY A O 1
ATOM 3665 N N . SER A 1 491 ? -22.612 -7.108 31.852 1.00 80.25 491 SER A N 1
ATOM 3666 C CA . SER A 1 491 ? -23.581 -7.879 32.648 1.00 80.25 491 SER A CA 1
ATOM 3667 C C . SER A 1 491 ? -24.909 -7.158 32.862 1.00 80.25 491 SER A C 1
ATOM 3669 O O . SER A 1 491 ? -25.937 -7.821 32.932 1.00 80.25 491 SER A O 1
ATOM 3671 N N . ASP A 1 492 ? -24.889 -5.826 32.943 1.00 86.94 492 ASP A N 1
ATOM 3672 C CA . ASP A 1 492 ? -26.038 -5.003 33.318 1.00 86.94 492 ASP A CA 1
ATOM 3673 C C . ASP A 1 492 ? -26.100 -3.710 32.497 1.00 86.94 492 ASP A C 1
ATOM 3675 O O . ASP A 1 492 ? -25.141 -3.315 31.829 1.00 86.94 492 ASP A O 1
ATOM 3679 N N . TRP A 1 493 ? -27.237 -3.019 32.567 1.00 92.50 493 TRP A N 1
ATOM 3680 C CA . TRP A 1 493 ? -27.409 -1.685 31.999 1.00 92.50 493 TRP A CA 1
ATOM 3681 C C . TRP A 1 493 ? -27.301 -0.623 33.092 1.00 92.50 493 TRP A C 1
ATOM 3683 O O . TRP A 1 493 ? -27.975 -0.708 34.117 1.00 92.50 493 TRP A O 1
ATOM 3693 N N . ILE A 1 494 ? -26.495 0.411 32.852 1.00 92.81 494 ILE A N 1
ATOM 3694 C CA . ILE A 1 494 ? -26.411 1.596 33.715 1.00 92.81 494 ILE A CA 1
ATOM 3695 C C . ILE A 1 494 ? -26.949 2.822 32.984 1.00 92.81 494 ILE A C 1
ATOM 3697 O O . ILE A 1 494 ? -26.596 3.067 31.830 1.00 92.81 494 ILE A O 1
ATOM 3701 N N . GLN A 1 495 ? -27.800 3.602 33.644 1.00 95.06 495 GLN A N 1
ATOM 3702 C CA . GLN A 1 495 ? -28.327 4.837 33.074 1.00 95.06 495 GLN A CA 1
ATOM 3703 C C . GLN A 1 495 ? -27.245 5.918 33.109 1.00 95.06 495 GLN A C 1
ATOM 3705 O O . GLN A 1 495 ? -26.694 6.213 34.167 1.00 95.06 495 GLN A O 1
ATOM 3710 N N . LEU A 1 496 ? -26.941 6.513 31.956 1.00 93.81 496 LEU A N 1
ATOM 3711 C CA . LEU A 1 496 ? -26.018 7.645 31.847 1.00 93.81 496 LEU A CA 1
ATOM 3712 C C . LEU A 1 496 ? -26.737 8.987 31.961 1.00 93.81 496 LEU A C 1
ATOM 3714 O O . LEU A 1 496 ? -26.155 9.961 32.430 1.00 93.81 496 LEU A O 1
ATOM 3718 N N . THR A 1 497 ? -27.981 9.059 31.489 1.00 93.94 497 THR A N 1
ATOM 3719 C CA . THR A 1 497 ? -28.849 10.233 31.628 1.00 93.94 497 THR A CA 1
ATOM 3720 C C . THR A 1 497 ? -30.314 9.821 31.456 1.00 93.94 497 THR A C 1
ATOM 3722 O O . THR A 1 497 ? -30.582 8.923 30.653 1.00 93.94 497 THR A O 1
ATOM 3725 N N . PRO A 1 498 ? -31.268 10.442 32.177 1.00 94.38 498 PRO A N 1
ATOM 3726 C CA . PRO A 1 498 ? -32.698 10.258 31.926 1.00 94.38 498 PRO A CA 1
ATOM 3727 C C . PRO A 1 498 ? -33.181 10.950 30.644 1.00 94.38 498 PRO A C 1
ATOM 3729 O O . PRO A 1 498 ? -34.269 10.640 30.162 1.00 94.38 498 PRO A O 1
ATOM 3732 N N . ASP A 1 499 ? -32.389 11.858 30.073 1.00 93.75 499 ASP A N 1
ATOM 3733 C CA . ASP A 1 499 ? -32.775 12.608 28.882 1.00 93.75 499 ASP A CA 1
ATOM 3734 C C . ASP A 1 499 ? -32.622 11.761 27.613 1.00 93.75 499 ASP A C 1
ATOM 3736 O O . ASP A 1 499 ? -31.621 11.067 27.414 1.00 93.75 499 ASP A O 1
ATOM 3740 N N . ASN A 1 500 ? -33.609 11.837 26.720 1.00 93.50 500 ASN A N 1
ATOM 3741 C CA . ASN A 1 500 ? -33.580 11.159 25.427 1.00 93.50 500 ASN A CA 1
ATOM 3742 C C . ASN A 1 500 ? -32.939 12.059 24.354 1.00 93.50 500 ASN A C 1
ATOM 3744 O O . ASN A 1 500 ? -33.496 13.115 24.038 1.00 93.50 500 ASN A O 1
ATOM 3748 N N . PRO A 1 501 ? -31.810 11.663 23.742 1.00 94.25 501 PRO A N 1
ATOM 3749 C CA . PRO A 1 501 ? -31.257 12.373 22.597 1.00 94.25 501 PRO A CA 1
ATOM 3750 C C . PRO A 1 501 ? -32.095 12.134 21.333 1.00 94.25 501 PRO A C 1
ATOM 3752 O O . PRO A 1 501 ? -32.693 11.072 21.148 1.00 94.25 501 PRO A O 1
ATOM 3755 N N . ALA A 1 502 ? -32.073 13.110 20.427 1.00 90.69 502 ALA A N 1
ATOM 3756 C CA . ALA A 1 502 ? -32.589 12.995 19.066 1.00 90.69 502 ALA A CA 1
ATOM 3757 C C . ALA A 1 502 ? -31.671 12.152 18.166 1.00 90.69 502 ALA A C 1
ATOM 3759 O O . ALA A 1 502 ? -32.143 11.475 17.259 1.00 90.69 502 ALA A O 1
ATOM 3760 N N . SER A 1 503 ? -30.358 12.181 18.413 1.00 89.81 503 SER A N 1
ATOM 3761 C CA . SER A 1 503 ? -29.381 11.333 17.726 1.00 89.81 503 SER A CA 1
ATOM 3762 C C . SER A 1 503 ? -28.149 11.080 18.594 1.00 89.81 503 SER A C 1
ATOM 3764 O O . SER A 1 503 ? -27.804 11.891 19.457 1.00 89.81 503 SER A O 1
ATOM 3766 N N . MET A 1 504 ? -27.492 9.940 18.368 1.00 93.44 504 MET A N 1
ATOM 3767 C CA . MET A 1 504 ? -26.276 9.534 19.074 1.00 93.44 504 MET A CA 1
ATOM 3768 C C . MET A 1 504 ? -25.217 9.041 18.094 1.00 93.44 504 MET A C 1
ATOM 3770 O O . MET A 1 504 ? -25.558 8.430 17.085 1.00 93.44 504 MET A O 1
ATOM 3774 N N . VAL A 1 505 ? -23.944 9.263 18.426 1.00 87.44 505 VAL A N 1
ATOM 3775 C CA . VAL A 1 505 ? -22.778 8.646 17.769 1.00 87.44 505 VAL A CA 1
ATOM 3776 C C . VAL A 1 505 ? -21.706 8.337 18.812 1.00 87.44 505 VAL A C 1
ATOM 3778 O O . VAL A 1 505 ? -21.635 9.015 19.834 1.00 87.44 505 VAL A O 1
ATOM 3781 N N . ALA A 1 506 ? -20.871 7.327 18.579 1.00 83.81 506 ALA A N 1
ATOM 3782 C CA . ALA A 1 506 ? -19.794 6.943 19.491 1.00 83.81 506 ALA A CA 1
ATOM 3783 C C . ALA A 1 506 ? -18.497 6.662 18.718 1.00 83.81 506 ALA A C 1
ATOM 3785 O O . ALA A 1 506 ? -18.560 6.275 17.555 1.00 83.81 506 ALA A O 1
ATOM 3786 N N . SER A 1 507 ? -17.350 6.901 19.358 1.00 69.44 507 SER A N 1
ATOM 3787 C CA . SER A 1 507 ? -16.012 6.595 18.827 1.00 69.44 507 SER A CA 1
ATOM 3788 C C . SER A 1 507 ? -15.000 6.518 19.975 1.00 69.44 507 SER A C 1
ATOM 3790 O O . SER A 1 507 ? -14.946 7.415 20.825 1.00 69.44 507 SER A O 1
ATOM 3792 N N . GLY A 1 508 ? -14.215 5.441 20.036 1.00 65.12 508 GLY A N 1
ATOM 3793 C CA . GLY A 1 508 ? -13.397 5.103 21.205 1.00 65.12 508 GLY A CA 1
ATOM 3794 C C . GLY A 1 508 ? -14.219 5.058 22.505 1.00 65.12 508 GLY A C 1
ATOM 3795 O O . GLY A 1 508 ? -15.229 4.354 22.605 1.00 65.12 508 GLY A O 1
ATOM 3796 N N . THR A 1 509 ? -13.805 5.831 23.512 1.00 68.12 509 THR A N 1
ATOM 3797 C CA . THR A 1 509 ? -14.509 5.982 24.803 1.00 68.12 509 THR A CA 1
ATOM 3798 C C . THR A 1 509 ? -15.579 7.075 24.801 1.00 68.12 509 THR A C 1
ATOM 3800 O O . THR A 1 509 ? -16.329 7.199 25.772 1.00 68.12 509 THR A O 1
ATOM 3803 N N . ASN A 1 510 ? -15.674 7.864 23.727 1.00 78.00 510 ASN A N 1
ATOM 3804 C CA . ASN A 1 510 ? -16.578 9.002 23.656 1.00 78.00 510 ASN A CA 1
ATOM 3805 C C . ASN A 1 510 ? -17.956 8.585 23.139 1.00 78.00 510 ASN A C 1
ATOM 3807 O O . ASN A 1 510 ? -18.075 7.909 22.117 1.00 78.00 510 ASN A O 1
ATOM 3811 N N . LEU A 1 511 ? -18.998 9.059 23.817 1.00 90.25 511 LEU A N 1
ATOM 3812 C CA . LEU A 1 511 ? -20.377 9.025 23.337 1.00 90.25 511 LEU A CA 1
ATOM 3813 C C . LEU A 1 511 ? -20.866 10.462 23.164 1.00 90.25 511 LEU A C 1
ATOM 3815 O O . LEU A 1 511 ? -20.740 11.274 24.074 1.00 90.25 511 LEU A O 1
ATOM 3819 N N . TYR A 1 512 ? -21.463 10.767 22.021 1.00 93.00 512 TYR A N 1
ATOM 3820 C CA . TYR A 1 512 ? -22.052 12.068 21.743 1.00 93.00 512 TYR A CA 1
ATOM 3821 C C . TYR A 1 512 ? -23.564 11.931 21.621 1.00 93.00 512 TYR A C 1
ATOM 3823 O O . TYR A 1 512 ? -24.056 11.071 20.891 1.00 93.00 512 TYR A O 1
ATOM 3831 N N . GLY A 1 513 ? -24.295 12.791 22.325 1.00 94.00 513 GLY A N 1
ATOM 3832 C CA . GLY A 1 513 ? -25.748 12.886 22.260 1.00 94.00 513 GLY A CA 1
ATOM 3833 C C . GLY A 1 513 ? -26.164 14.280 21.814 1.00 94.00 513 GLY A C 1
ATOM 3834 O O . GLY A 1 513 ? -25.713 15.273 22.383 1.00 94.00 513 GLY A O 1
ATOM 3835 N N . ASN A 1 514 ? -27.024 14.359 20.803 1.00 95.12 514 ASN A N 1
ATOM 3836 C CA . ASN A 1 514 ? -27.714 15.592 20.445 1.00 95.12 514 ASN A CA 1
ATOM 3837 C C . ASN A 1 514 ? -29.085 15.614 21.121 1.00 95.12 514 ASN A C 1
ATOM 3839 O O . ASN A 1 514 ? -29.921 14.761 20.830 1.00 95.12 514 ASN A O 1
ATOM 3843 N N . PHE A 1 515 ? -29.330 16.591 21.985 1.00 93.31 515 PHE A N 1
ATOM 3844 C CA . PHE A 1 515 ? -30.578 16.728 22.729 1.00 93.31 515 PHE A CA 1
ATOM 3845 C C . PHE A 1 515 ? -31.368 17.911 22.185 1.00 93.31 515 PHE A C 1
ATOM 3847 O O . PHE A 1 515 ? -30.877 19.040 22.201 1.00 93.31 515 PHE A O 1
ATOM 3854 N N . THR A 1 516 ? -32.599 17.665 21.732 1.00 88.12 516 THR A N 1
ATOM 3855 C CA . THR A 1 516 ? -33.443 18.687 21.101 1.00 88.12 516 THR A CA 1
ATOM 3856 C C . THR A 1 516 ? -33.545 19.942 21.969 1.00 88.12 516 THR A C 1
ATOM 3858 O O . THR A 1 516 ? -33.971 19.883 23.120 1.00 88.12 516 THR A O 1
ATOM 3861 N N . GLY A 1 517 ? -33.131 21.086 21.416 1.00 86.88 517 GLY A N 1
ATOM 3862 C CA . GLY A 1 517 ? -33.138 22.385 22.104 1.00 86.88 517 GLY A CA 1
ATOM 3863 C C . GLY A 1 517 ? -31.970 22.612 23.073 1.00 86.88 517 GLY A C 1
ATOM 3864 O O . GLY A 1 517 ? -31.785 23.727 23.549 1.00 86.88 517 GLY A O 1
ATOM 3865 N N . ASN A 1 518 ? -31.146 21.592 23.322 1.00 90.25 518 ASN A N 1
ATOM 3866 C CA . ASN A 1 518 ? -29.995 21.637 24.224 1.00 90.25 518 ASN A CA 1
ATOM 3867 C C . ASN A 1 518 ? -28.648 21.371 23.539 1.00 90.25 518 ASN A C 1
ATOM 3869 O O . ASN A 1 518 ? -27.617 21.596 24.179 1.00 90.25 518 ASN A O 1
ATOM 3873 N N . GLY A 1 519 ? -28.656 20.970 22.267 1.00 93.44 519 GLY A N 1
ATOM 3874 C CA . GLY A 1 519 ? -27.473 20.827 21.425 1.00 93.44 519 GLY A CA 1
ATOM 3875 C C . GLY A 1 519 ? -26.675 19.559 21.713 1.00 93.44 519 GLY A C 1
ATOM 3876 O O . GLY A 1 519 ? -27.209 18.572 22.224 1.00 93.44 519 GLY A O 1
ATOM 3877 N N . ILE A 1 520 ? -25.387 19.582 21.374 1.00 95.38 520 ILE A N 1
ATOM 3878 C CA . ILE A 1 520 ? -24.514 18.405 21.420 1.00 95.38 520 ILE A CA 1
ATOM 3879 C C . ILE A 1 520 ? -23.766 18.342 22.746 1.00 95.38 520 ILE A C 1
ATOM 3881 O O . ILE A 1 520 ? -23.119 19.306 23.165 1.00 95.38 520 ILE A O 1
ATOM 3885 N N . TRP A 1 521 ? -23.800 17.168 23.362 1.00 95.25 521 TRP A N 1
ATOM 3886 C CA . TRP A 1 521 ? -23.058 16.835 24.567 1.00 95.25 521 TRP A CA 1
ATOM 3887 C C . TRP A 1 521 ? -22.156 15.628 24.328 1.00 95.25 521 TRP A C 1
ATOM 3889 O O . TRP A 1 521 ? -22.505 14.728 23.568 1.00 95.25 521 TRP A O 1
ATOM 3899 N N . GLN A 1 522 ? -21.010 15.610 25.000 1.00 93.00 522 GLN A N 1
ATOM 3900 C CA . GLN A 1 522 ? -20.031 14.529 24.987 1.00 93.00 522 GLN A CA 1
ATOM 3901 C C . GLN A 1 522 ? -19.957 13.874 26.362 1.00 93.00 522 GLN A C 1
ATOM 3903 O O . GLN A 1 522 ? -19.799 14.557 27.370 1.00 93.00 522 GLN A O 1
ATOM 3908 N N . TRP A 1 523 ? -20.018 12.553 26.387 1.00 87.94 523 TRP A N 1
ATOM 3909 C CA . TRP A 1 523 ? -19.716 11.704 27.525 1.00 87.94 523 TRP A CA 1
ATOM 3910 C C . TRP A 1 523 ? -18.326 11.095 27.344 1.00 87.94 523 TRP A C 1
ATOM 3912 O O . TRP A 1 523 ? -18.077 10.417 26.349 1.00 87.94 523 TRP A O 1
ATOM 3922 N N . THR A 1 524 ? -17.435 11.318 28.311 1.00 75.00 524 THR A N 1
ATOM 3923 C CA . THR A 1 524 ? -16.032 10.847 28.293 1.00 75.00 524 THR A CA 1
ATOM 3924 C C . THR A 1 524 ? -15.793 9.608 29.165 1.00 75.00 524 THR A C 1
ATOM 3926 O O . THR A 1 524 ? -14.654 9.264 29.470 1.00 75.00 524 THR A O 1
ATOM 3929 N N . GLY A 1 525 ? -16.863 8.948 29.620 1.00 72.19 525 GLY A N 1
ATOM 3930 C CA . GLY A 1 525 ? -16.794 7.818 30.553 1.00 72.19 525 GLY A CA 1
ATOM 3931 C C . GLY A 1 525 ? -17.126 8.178 32.003 1.00 72.19 525 GLY A C 1
ATOM 3932 O O . GLY A 1 525 ? -17.496 7.285 32.761 1.00 72.19 525 GLY A O 1
ATOM 3933 N N . SER A 1 526 ? -17.049 9.458 32.378 1.00 76.06 526 SER A N 1
ATOM 3934 C CA . SER A 1 526 ? -17.299 9.921 33.754 1.00 76.06 526 SER A CA 1
ATOM 3935 C C . SER A 1 526 ? -18.279 11.090 33.869 1.00 76.06 526 SER A C 1
ATOM 3937 O O . SER A 1 526 ? -18.982 11.186 34.874 1.00 76.06 526 SER A O 1
ATOM 3939 N N . ALA A 1 527 ? -18.346 11.975 32.872 1.00 82.94 527 ALA A N 1
ATOM 3940 C CA . ALA A 1 527 ? -19.219 13.144 32.900 1.00 82.94 527 ALA A CA 1
ATOM 3941 C C . ALA A 1 527 ? -19.701 13.540 31.501 1.00 82.94 527 ALA A C 1
ATOM 3943 O O . ALA A 1 527 ? -19.017 13.307 30.503 1.00 82.94 527 ALA A O 1
ATOM 3944 N N . TRP A 1 528 ? -20.872 14.183 31.456 1.00 91.81 528 TRP A N 1
ATOM 3945 C CA . TRP A 1 528 ? -21.388 14.860 30.269 1.00 91.81 528 TRP A CA 1
ATOM 3946 C C . TRP A 1 528 ? -20.866 16.298 30.218 1.00 91.81 528 TRP A C 1
ATOM 3948 O O . TRP A 1 528 ? -20.958 17.041 31.193 1.00 91.81 528 TRP A O 1
ATOM 3958 N N . THR A 1 529 ? -20.345 16.719 29.071 1.00 91.38 529 THR A N 1
ATOM 3959 C CA . THR A 1 529 ? -19.922 18.099 28.804 1.00 91.38 529 THR A CA 1
ATOM 3960 C C . THR A 1 529 ? -20.615 18.614 27.553 1.00 91.38 529 THR A C 1
ATOM 3962 O O . THR A 1 529 ? -20.618 17.951 26.518 1.00 91.38 529 THR A O 1
ATOM 3965 N N . LYS A 1 530 ? -21.218 19.801 27.640 1.00 94.50 530 LYS A N 1
ATOM 3966 C CA . LYS A 1 530 ? -21.863 20.447 26.497 1.00 94.50 530 LYS A CA 1
ATOM 3967 C C . LYS A 1 530 ? -20.798 20.975 25.542 1.00 94.50 530 LYS A C 1
ATOM 3969 O O . LYS A 1 530 ? -19.974 21.789 25.947 1.00 94.50 530 LYS A O 1
ATOM 3974 N N . LEU A 1 531 ? -20.836 20.540 24.286 1.00 92.44 531 LEU A N 1
ATOM 3975 C CA . LEU A 1 531 ? -19.915 21.007 23.247 1.00 92.44 531 LEU A CA 1
ATOM 3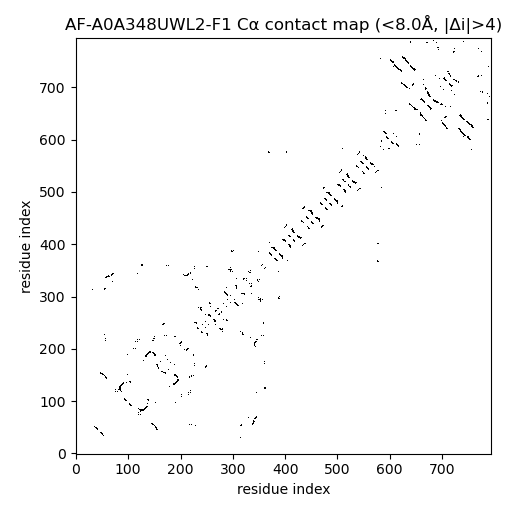976 C C . LEU A 1 531 ? -20.447 22.238 22.518 1.00 92.44 531 LEU A C 1
ATOM 3978 O O . LEU A 1 531 ? -19.685 23.136 22.175 1.00 92.44 531 LEU A O 1
ATOM 3982 N N . THR A 1 532 ? -21.754 22.272 22.262 1.00 91.56 532 THR A N 1
ATOM 3983 C CA . THR A 1 532 ? -22.418 23.395 21.593 1.00 91.56 532 THR A CA 1
ATOM 3984 C C . THR A 1 532 ? -23.914 23.410 21.921 1.00 91.56 532 THR A C 1
ATOM 3986 O O . THR A 1 532 ? -24.502 22.345 22.128 1.00 91.56 532 THR A O 1
ATOM 3989 N N . PRO A 1 533 ? -24.560 24.589 22.014 1.00 92.44 533 PRO A N 1
ATOM 3990 C CA . PRO A 1 533 ? -26.017 24.691 22.096 1.00 92.44 533 PRO A CA 1
ATOM 3991 C C . PRO A 1 533 ? -26.738 24.357 20.784 1.00 92.44 533 PRO A C 1
ATOM 3993 O O . PRO A 1 533 ? -27.951 24.138 20.809 1.00 92.44 533 PRO A O 1
ATOM 3996 N N . ASP A 1 534 ? -26.022 24.305 19.663 1.00 91.06 534 ASP A N 1
ATOM 3997 C CA . ASP A 1 534 ? -26.625 24.133 18.347 1.00 91.06 534 ASP A CA 1
ATOM 3998 C C . ASP A 1 534 ? -27.032 22.681 18.093 1.00 91.06 534 ASP A C 1
ATOM 4000 O O . ASP A 1 534 ? -26.345 21.733 18.481 1.00 91.06 534 ASP A O 1
ATOM 4004 N N . ASN A 1 535 ? -28.174 22.510 17.426 1.00 90.50 535 ASN A N 1
ATOM 4005 C CA . ASN A 1 535 ? -28.715 21.197 17.091 1.00 90.50 535 ASN A CA 1
ATOM 4006 C C . ASN A 1 535 ? -28.336 20.851 15.642 1.00 90.50 535 ASN A C 1
ATOM 4008 O O . ASN A 1 535 ? -28.721 21.583 14.726 1.00 90.50 535 ASN A O 1
ATOM 4012 N N . PRO A 1 536 ? -27.603 19.755 15.409 1.00 89.44 536 PRO A N 1
ATOM 4013 C CA . PRO A 1 536 ? -27.242 19.320 14.073 1.00 89.44 536 PRO A CA 1
ATOM 4014 C C . PRO A 1 536 ? -28.369 18.586 13.356 1.00 89.44 536 PRO A C 1
ATOM 4016 O O . PRO A 1 536 ? -29.260 18.006 13.976 1.00 89.44 536 PRO A O 1
ATOM 4019 N N . THR A 1 537 ? -28.269 18.548 12.030 1.00 84.25 537 THR A N 1
ATOM 4020 C CA . THR A 1 537 ? -29.100 17.692 11.173 1.00 84.25 537 THR A CA 1
ATOM 4021 C C . THR A 1 537 ? -28.572 16.258 11.129 1.00 84.25 537 THR A C 1
ATOM 4023 O O . THR A 1 537 ? -29.355 15.318 11.023 1.00 84.25 537 THR A O 1
ATOM 4026 N N . SER A 1 538 ? -27.255 16.068 11.261 1.00 80.75 538 SER A N 1
ATOM 4027 C CA . SER A 1 538 ? -26.618 14.748 11.347 1.00 80.75 538 SER A CA 1
ATOM 4028 C C . SER A 1 538 ? -25.251 14.822 12.030 1.00 80.75 538 SER A C 1
ATOM 4030 O O . SER A 1 538 ? -24.570 15.845 11.942 1.00 80.75 538 SER A O 1
ATOM 4032 N N . MET A 1 539 ? -24.830 13.725 12.661 1.00 88.19 539 MET A N 1
ATOM 4033 C CA . MET A 1 539 ? -23.521 13.580 13.308 1.00 88.19 539 MET A CA 1
ATOM 4034 C C . MET A 1 539 ? -22.840 12.286 12.852 1.00 88.19 539 MET A C 1
ATOM 4036 O O . MET A 1 539 ? -23.524 11.313 12.546 1.00 88.19 539 MET A O 1
ATOM 4040 N N . ALA A 1 540 ? -21.508 12.269 12.849 1.00 75.19 540 ALA A N 1
ATOM 4041 C CA . ALA A 1 540 ? -20.669 11.085 12.652 1.00 75.19 540 ALA A CA 1
ATOM 4042 C C . ALA A 1 540 ? -19.394 11.214 13.501 1.00 75.19 540 ALA A C 1
ATOM 4044 O O . ALA A 1 540 ? -18.891 12.320 13.670 1.00 75.19 540 ALA A O 1
ATOM 4045 N N . ALA A 1 541 ? -18.851 10.118 14.032 1.00 69.50 541 ALA A N 1
ATOM 4046 C CA . ALA A 1 541 ? -17.633 10.141 14.847 1.00 69.50 541 ALA A CA 1
ATOM 4047 C C . ALA A 1 541 ? -16.621 9.100 14.345 1.00 69.50 541 ALA A C 1
ATOM 4049 O O . ALA A 1 541 ? -17.011 8.021 13.904 1.00 69.50 541 ALA A O 1
ATOM 4050 N N . SER A 1 542 ? -15.330 9.441 14.374 1.00 57.94 542 SER A N 1
ATOM 4051 C CA . SER A 1 542 ? -14.237 8.553 13.958 1.00 57.94 542 SER A CA 1
ATOM 4052 C C . SER A 1 542 ? -12.933 8.943 14.652 1.00 57.94 542 SER A C 1
ATOM 4054 O O . SER A 1 542 ? -12.488 10.092 14.559 1.00 57.94 542 SER A O 1
ATOM 4056 N N . GLY A 1 543 ? -12.287 7.984 15.320 1.00 56.09 543 GLY A N 1
ATOM 4057 C CA . GLY A 1 543 ? -11.112 8.253 16.149 1.00 56.09 543 GLY A CA 1
ATOM 4058 C C . GLY A 1 543 ? -11.414 9.294 17.235 1.00 56.09 543 GLY A C 1
ATOM 4059 O O . GLY A 1 543 ? -12.374 9.157 17.994 1.00 56.09 543 GLY A O 1
ATOM 4060 N N . SER A 1 544 ? -10.618 10.362 17.294 1.00 61.62 544 SER A N 1
ATOM 4061 C CA . SER A 1 544 ? -10.816 11.492 18.215 1.00 61.62 544 SER A CA 1
ATOM 4062 C C . SER A 1 544 ? -11.729 12.601 17.672 1.00 61.62 544 SER A C 1
ATOM 4064 O O . SER A 1 544 ? -11.944 13.600 18.358 1.00 61.62 544 SER A O 1
ATOM 4066 N N . ASN A 1 545 ? -12.259 12.457 16.452 1.00 65.19 545 ASN A N 1
ATOM 4067 C CA . ASN A 1 545 ? -13.009 13.510 15.776 1.00 65.19 545 ASN A CA 1
ATOM 4068 C C . ASN A 1 545 ? -14.520 13.252 15.796 1.00 65.19 545 ASN A C 1
ATOM 4070 O O . ASN A 1 545 ? -14.980 12.142 15.521 1.00 65.19 545 ASN A O 1
ATOM 4074 N N . LEU A 1 546 ? -15.288 14.315 16.030 1.00 82.19 546 LEU A N 1
ATOM 4075 C CA . LEU A 1 546 ? -16.728 14.377 15.795 1.00 82.19 546 LEU A CA 1
ATOM 4076 C C . LEU A 1 546 ? -16.986 15.298 14.595 1.00 82.19 546 LEU A C 1
ATOM 4078 O O . LEU A 1 546 ? -16.604 16.465 14.604 1.00 82.19 546 LEU A O 1
ATOM 4082 N N . TYR A 1 547 ? -17.664 14.784 13.578 1.00 76.31 547 TYR A N 1
ATOM 4083 C CA . TYR A 1 547 ? -18.119 15.527 12.409 1.00 76.31 547 TYR A CA 1
ATOM 4084 C C . TYR A 1 547 ? -19.609 15.805 12.528 1.00 76.31 547 TYR A C 1
ATOM 4086 O O . TYR A 1 547 ? -20.412 14.918 12.825 1.00 76.31 547 TYR A O 1
ATOM 4094 N N . VAL A 1 548 ? -19.986 17.050 12.282 1.00 86.25 548 VAL A N 1
ATOM 4095 C CA . VAL A 1 548 ? -21.332 17.536 12.530 1.00 86.25 548 VAL A CA 1
ATOM 4096 C C . VAL A 1 548 ? -21.807 18.364 11.357 1.00 86.25 548 VAL A C 1
ATOM 4098 O O . VAL A 1 548 ? -21.148 19.314 10.954 1.00 86.25 548 VAL A O 1
ATOM 4101 N N . ASN A 1 549 ? -22.975 18.019 10.829 1.00 84.44 549 ASN A N 1
ATOM 4102 C CA . ASN A 1 549 ? -23.667 18.840 9.849 1.00 84.44 549 ASN A CA 1
ATOM 4103 C C . ASN A 1 549 ? -24.615 19.788 10.591 1.00 84.44 549 ASN A C 1
ATOM 4105 O O . ASN A 1 549 ? -25.635 19.360 11.139 1.00 84.44 549 ASN A O 1
ATOM 4109 N N . PHE A 1 550 ? -24.262 21.066 10.629 1.00 87.50 550 PHE A N 1
ATOM 4110 C CA . PHE A 1 550 ? -25.160 22.134 11.053 1.00 87.50 550 PHE A CA 1
ATOM 4111 C C . PHE A 1 550 ? -25.866 22.725 9.825 1.00 87.50 550 PHE A C 1
ATOM 4113 O O . PHE A 1 550 ? -25.434 22.496 8.695 1.00 87.50 550 PHE A O 1
ATOM 4120 N N . PRO A 1 551 ? -26.913 23.551 10.001 1.00 83.75 551 PRO A N 1
ATOM 4121 C CA . PRO A 1 551 ? -27.512 24.292 8.886 1.00 83.75 551 PRO A CA 1
ATOM 4122 C C . PRO A 1 551 ? -26.525 25.175 8.100 1.00 83.75 551 PRO A C 1
ATOM 4124 O O . PRO A 1 551 ? -26.839 25.611 6.999 1.00 83.75 551 PRO A O 1
ATOM 4127 N N . THR A 1 552 ? -25.349 25.459 8.668 1.00 80.12 552 THR A N 1
ATOM 4128 C CA . THR A 1 552 ? -24.268 26.251 8.065 1.00 80.12 552 THR A CA 1
ATOM 4129 C C . THR A 1 552 ? -23.179 25.400 7.398 1.00 80.12 552 THR A C 1
ATOM 4131 O O . THR A 1 552 ? -22.145 25.947 7.023 1.00 80.12 552 THR A O 1
ATOM 4134 N N . GLY A 1 553 ? -23.371 24.084 7.272 1.00 74.88 553 GLY A N 1
ATOM 4135 C CA . GLY A 1 553 ? -22.425 23.161 6.640 1.00 74.88 553 GLY A CA 1
ATOM 4136 C C . GLY A 1 553 ? -21.786 22.171 7.615 1.00 74.88 553 GLY A C 1
ATOM 4137 O O . GLY A 1 553 ? -22.242 21.993 8.748 1.00 74.88 553 GLY A O 1
ATOM 4138 N N . ILE A 1 554 ? -20.721 21.504 7.174 1.00 72.06 554 ILE A N 1
ATOM 4139 C CA . ILE A 1 554 ? -20.016 20.490 7.965 1.00 72.06 554 ILE A CA 1
ATOM 4140 C C . ILE A 1 554 ? -18.932 21.138 8.818 1.00 72.06 554 ILE A C 1
ATOM 4142 O O . ILE A 1 554 ? -18.064 21.858 8.322 1.00 72.06 554 ILE A O 1
ATOM 4146 N N . TRP A 1 555 ? -18.935 20.791 10.096 1.00 85.19 555 TRP A N 1
ATOM 4147 C CA . TRP A 1 555 ? -17.947 21.185 11.084 1.00 85.19 555 TRP A CA 1
ATOM 4148 C C . TRP A 1 555 ? -17.295 19.955 11.711 1.00 85.19 555 TRP A C 1
ATOM 4150 O O . TRP A 1 555 ? -17.930 18.919 11.895 1.00 85.19 555 TRP A O 1
ATOM 4160 N N . GLN A 1 556 ? -16.023 20.080 12.063 1.00 80.19 556 GLN A N 1
ATOM 4161 C CA . GLN A 1 556 ? -15.255 19.083 12.793 1.00 80.19 556 GLN A CA 1
ATOM 4162 C C . GLN A 1 556 ? -14.934 19.603 14.188 1.00 80.19 556 GLN A C 1
ATOM 4164 O O . GLN A 1 556 ? -14.420 20.707 14.338 1.00 80.19 556 GLN A O 1
ATOM 4169 N N . TRP A 1 557 ? -15.178 18.773 15.191 1.00 80.62 557 TRP A N 1
ATOM 4170 C CA . TRP A 1 557 ? -14.633 18.892 16.532 1.00 80.62 557 TRP A CA 1
ATOM 4171 C C . TRP A 1 557 ? -13.503 17.879 16.691 1.00 80.62 557 TRP A C 1
ATOM 4173 O O . TRP A 1 557 ? -13.729 16.678 16.551 1.00 80.62 557 TRP A O 1
ATOM 4183 N N . ASN A 1 558 ? -12.292 18.348 16.985 1.00 66.69 558 ASN A N 1
ATOM 4184 C CA . ASN A 1 558 ? -11.104 17.492 17.131 1.00 66.69 558 ASN A CA 1
ATOM 4185 C C . ASN A 1 558 ? -10.770 17.120 18.588 1.00 66.69 558 ASN A C 1
ATOM 4187 O O . ASN A 1 558 ? -9.666 16.657 18.870 1.00 66.69 558 ASN A O 1
ATOM 4191 N N . GLY A 1 559 ? -11.692 17.387 19.518 1.00 68.62 559 GLY A N 1
ATOM 4192 C CA . GLY A 1 559 ? -11.476 17.256 20.961 1.00 68.62 559 GLY A CA 1
ATOM 4193 C C . GLY A 1 559 ? -11.202 18.580 21.679 1.00 68.62 559 GLY A C 1
ATOM 4194 O O . GLY A 1 559 ? -11.381 18.635 22.893 1.00 68.62 559 GLY A O 1
ATOM 4195 N N . SER A 1 560 ? -10.841 19.642 20.948 1.00 71.81 560 SER A N 1
ATOM 4196 C CA . SER A 1 560 ? -10.507 20.949 21.538 1.00 71.81 560 SER A CA 1
ATOM 4197 C C . SER A 1 560 ? -11.120 22.141 20.807 1.00 71.81 560 SER A C 1
ATOM 4199 O O . SER A 1 560 ? -11.503 23.120 21.444 1.00 71.81 560 SER A O 1
ATOM 4201 N N . VAL A 1 561 ? -11.188 22.098 19.475 1.00 70.38 561 VAL A N 1
ATOM 4202 C CA . VAL A 1 561 ? -11.670 23.213 18.651 1.00 70.38 561 VAL A CA 1
ATOM 4203 C C . VAL A 1 561 ? -12.652 22.740 17.589 1.00 70.38 561 VAL A C 1
ATOM 4205 O O . VAL A 1 561 ? -12.536 21.633 17.060 1.00 70.38 561 VAL A O 1
ATOM 4208 N N . TRP A 1 562 ? -13.609 23.614 17.271 1.00 84.12 562 TRP A N 1
ATOM 4209 C CA . TRP A 1 562 ? -14.485 23.478 16.113 1.00 84.12 562 TRP A CA 1
ATOM 4210 C C . TRP A 1 562 ? -13.823 24.099 14.881 1.00 84.12 562 TRP A C 1
ATOM 4212 O O . TRP A 1 562 ? -13.249 25.185 14.955 1.00 84.12 562 TRP A O 1
ATOM 4222 N N . SER A 1 563 ? -13.905 23.430 13.737 1.00 73.38 563 SER A N 1
ATOM 4223 C CA . SER A 1 563 ? -13.421 23.936 12.449 1.00 73.38 563 SER A CA 1
ATOM 4224 C C . SER A 1 563 ? -14.432 23.621 11.357 1.00 73.38 563 SER A C 1
ATOM 4226 O O . SER A 1 563 ? -14.854 22.474 11.221 1.00 73.38 563 SER A O 1
ATOM 4228 N N . GLN A 1 564 ? -14.841 24.628 10.586 1.00 82.44 564 GLN A N 1
ATOM 4229 C CA . GLN A 1 564 ? -15.735 24.420 9.450 1.00 82.44 564 GLN A CA 1
ATOM 4230 C C . GLN A 1 564 ? -14.950 23.772 8.312 1.00 82.44 564 GLN A C 1
ATOM 4232 O O . GLN A 1 564 ? -13.930 24.305 7.883 1.00 82.44 564 GLN A O 1
ATOM 4237 N N . LEU A 1 565 ? -15.422 22.623 7.840 1.00 48.56 565 LEU A N 1
ATOM 4238 C CA . LEU A 1 565 ? -14.810 21.893 6.732 1.00 48.56 565 LEU A CA 1
ATOM 4239 C C . LEU A 1 565 ? -15.382 22.333 5.387 1.00 48.56 565 LEU A C 1
ATOM 4241 O O . LEU A 1 565 ? -14.648 22.464 4.415 1.00 48.56 565 LEU A O 1
ATOM 4245 N N . THR A 1 566 ? -16.694 22.553 5.329 1.00 51.28 566 THR A N 1
ATOM 4246 C CA . THR A 1 566 ? -17.384 23.040 4.131 1.00 51.28 566 THR A CA 1
ATOM 4247 C C . THR A 1 566 ? -18.692 23.734 4.520 1.00 51.28 566 THR A C 1
ATOM 4249 O O . THR A 1 566 ? -19.307 23.337 5.514 1.00 51.28 566 THR A O 1
ATOM 4252 N N . PRO A 1 567 ? -19.140 24.758 3.771 1.00 60.69 567 PRO A N 1
ATOM 4253 C CA . PRO A 1 567 ? -20.484 25.314 3.916 1.00 60.69 567 PRO A CA 1
ATOM 4254 C C . PRO A 1 567 ? -21.601 24.398 3.374 1.00 60.69 567 PRO A C 1
ATOM 4256 O O . PRO A 1 567 ? -22.770 24.669 3.636 1.00 60.69 567 PRO A O 1
ATOM 4259 N N . ASP A 1 568 ? -21.274 23.323 2.647 1.00 50.28 568 ASP A N 1
ATOM 4260 C CA . ASP A 1 568 ? -22.255 22.442 1.999 1.00 50.28 568 ASP A CA 1
ATOM 4261 C C . ASP A 1 568 ? -22.761 21.320 2.930 1.00 50.28 568 ASP A C 1
ATOM 4263 O O . ASP A 1 568 ? -21.989 20.718 3.678 1.00 50.28 568 ASP A O 1
ATOM 4267 N N . SER A 1 569 ? -24.060 20.991 2.864 1.00 51.03 569 SER A N 1
ATOM 4268 C CA . SER A 1 569 ? -24.705 19.989 3.737 1.00 51.03 569 SER A CA 1
ATOM 4269 C C . SER A 1 569 ? -24.957 18.633 3.041 1.00 51.03 569 SER A C 1
ATOM 4271 O O . SER A 1 569 ? -25.665 18.589 2.032 1.00 51.03 569 SER A O 1
ATOM 4273 N N . PRO A 1 570 ? -24.474 17.500 3.592 1.00 49.06 570 PRO A N 1
ATOM 4274 C CA . PRO A 1 570 ? -24.716 16.155 3.055 1.00 49.06 570 PRO A CA 1
ATOM 4275 C C . PRO A 1 570 ? -26.061 15.545 3.502 1.00 49.06 570 PRO A C 1
ATOM 4277 O O . PRO A 1 570 ? -26.616 15.925 4.533 1.00 49.06 570 PRO A O 1
ATOM 4280 N N . ALA A 1 571 ? -26.558 14.554 2.742 1.00 42.38 571 ALA A N 1
ATOM 4281 C CA . ALA A 1 571 ? -27.841 13.870 2.982 1.00 42.38 571 ALA A CA 1
ATOM 4282 C C . ALA A 1 571 ? -27.771 12.673 3.961 1.00 42.38 571 ALA A C 1
ATOM 4284 O O . ALA A 1 571 ? -28.721 12.453 4.705 1.00 42.38 571 ALA A O 1
ATOM 4285 N N . ILE A 1 572 ? -26.675 11.900 3.978 1.00 48.78 572 ILE A N 1
ATOM 4286 C CA . ILE A 1 572 ? -26.381 10.835 4.963 1.00 48.78 572 ILE A CA 1
ATOM 4287 C C . ILE A 1 572 ? -24.862 10.809 5.171 1.00 48.78 572 ILE A C 1
ATOM 4289 O O . ILE A 1 572 ? -24.113 10.882 4.198 1.00 48.78 572 ILE A O 1
ATOM 4293 N N . MET A 1 573 ? -24.403 10.675 6.417 1.00 43.28 573 MET A N 1
ATOM 4294 C CA . MET A 1 573 ? -22.995 10.435 6.752 1.00 43.28 573 MET A CA 1
ATOM 4295 C C . MET A 1 573 ? -22.877 9.135 7.552 1.00 43.28 573 MET A C 1
ATOM 4297 O O . MET A 1 573 ? -23.602 8.948 8.525 1.00 43.28 573 MET A O 1
ATOM 4301 N N . ALA A 1 574 ? -21.964 8.250 7.153 1.00 43.28 574 ALA A N 1
ATOM 4302 C CA . ALA A 1 574 ? -21.560 7.082 7.930 1.00 43.28 574 ALA A CA 1
ATOM 4303 C C . ALA A 1 574 ? -20.047 6.890 7.775 1.00 43.28 574 ALA A C 1
ATOM 4305 O O . ALA A 1 574 ? -19.528 6.898 6.658 1.00 43.28 574 ALA A O 1
ATOM 4306 N N . THR A 1 575 ? -19.341 6.735 8.891 1.00 42.12 575 THR A N 1
ATOM 4307 C CA . THR A 1 575 ? -17.903 6.454 8.935 1.00 42.12 575 THR A CA 1
ATOM 4308 C C . THR A 1 575 ? -17.701 5.050 9.494 1.00 42.12 575 THR A C 1
ATOM 4310 O O . THR A 1 575 ? -18.392 4.651 10.429 1.00 42.12 575 THR A O 1
ATOM 4313 N N . GLY A 1 576 ? -16.783 4.277 8.912 1.00 38.50 576 GLY A N 1
ATOM 4314 C CA . GLY A 1 576 ? -16.321 3.042 9.540 1.00 38.50 576 GLY A CA 1
ATOM 4315 C C . GLY A 1 576 ? -15.387 3.408 10.684 1.00 38.50 576 GLY A C 1
ATOM 4316 O O . GLY A 1 576 ? -14.406 4.111 10.447 1.00 38.50 576 GLY A O 1
ATOM 4317 N N . ASP A 1 577 ? -15.687 2.966 11.903 1.00 40.94 577 ASP A N 1
ATOM 4318 C CA . ASP A 1 577 ? -14.761 3.150 13.015 1.00 40.94 577 ASP A CA 1
ATOM 4319 C C . ASP A 1 577 ? -13.498 2.314 12.748 1.00 40.94 577 ASP A C 1
ATOM 4321 O O . ASP A 1 577 ? -13.552 1.089 12.583 1.00 40.94 577 ASP A O 1
ATOM 4325 N N . SER A 1 578 ? -12.355 2.989 12.636 1.00 36.22 578 SER A N 1
ATOM 4326 C CA . SER A 1 578 ? -11.027 2.396 12.465 1.00 36.22 578 SER A CA 1
ATOM 4327 C C . SER A 1 578 ? -10.461 1.918 13.803 1.00 36.22 578 SER A C 1
ATOM 4329 O O . SER A 1 578 ? -9.272 2.095 14.080 1.00 36.22 578 SER A O 1
ATOM 4331 N N . ASP A 1 579 ? -11.294 1.315 14.650 1.00 42.72 579 ASP A N 1
ATOM 4332 C CA . ASP A 1 579 ? -10.916 0.854 15.990 1.00 42.72 579 ASP A CA 1
ATOM 4333 C C . ASP A 1 579 ? -10.132 -0.477 15.941 1.00 42.72 579 ASP A C 1
ATOM 4335 O O . ASP A 1 579 ? -10.303 -1.386 16.749 1.00 42.72 579 ASP A O 1
ATOM 4339 N N . THR A 1 580 ? -9.250 -0.625 14.942 1.00 37.09 580 THR A N 1
ATOM 4340 C CA . THR A 1 580 ? -8.216 -1.675 14.907 1.00 37.09 580 THR A CA 1
ATOM 4341 C C . THR A 1 580 ? -6.980 -1.302 15.728 1.00 37.09 580 THR A C 1
ATOM 4343 O O . THR A 1 580 ? -5.995 -2.039 15.732 1.00 37.09 580 THR A O 1
ATOM 4346 N N . GLN A 1 581 ? -6.992 -0.160 16.416 1.00 38.78 581 GLN A N 1
ATOM 4347 C CA . GLN A 1 581 ? -5.994 0.135 17.434 1.00 38.78 581 GLN A CA 1
ATOM 4348 C C . GLN A 1 581 ? -6.460 -0.519 18.736 1.00 38.78 581 GLN A C 1
ATOM 4350 O O . GLN A 1 581 ? -7.518 -0.178 19.249 1.00 38.78 581 GLN A O 1
ATOM 4355 N N . LEU A 1 582 ? -5.674 -1.429 19.324 1.00 41.41 582 LEU A N 1
ATOM 4356 C CA . LEU A 1 582 ? -5.877 -1.868 20.717 1.00 41.41 582 LEU A CA 1
ATOM 4357 C C . LEU A 1 582 ? -5.473 -0.745 21.692 1.00 41.41 582 LEU A C 1
ATOM 4359 O O . LEU A 1 582 ? -4.661 -0.942 22.593 1.00 41.41 582 LEU A O 1
ATOM 4363 N N . GLY A 1 583 ? -6.018 0.446 21.451 1.00 41.59 583 GLY A N 1
ATOM 4364 C CA . GLY A 1 583 ? -5.639 1.724 22.015 1.00 41.59 583 GLY A CA 1
ATOM 4365 C C . GLY A 1 583 ? -6.541 2.189 23.156 1.00 41.59 583 GLY A C 1
ATOM 4366 O O . GLY A 1 583 ? -6.617 3.387 23.402 1.00 41.59 583 GLY A O 1
ATOM 4367 N N . VAL A 1 584 ? -7.243 1.282 23.850 1.00 44.66 584 VAL A N 1
ATOM 4368 C CA . VAL A 1 584 ? -8.095 1.621 25.005 1.00 44.66 584 VAL A CA 1
ATOM 4369 C C . VAL A 1 584 ? -7.818 0.651 26.161 1.00 44.66 584 VAL A C 1
ATOM 4371 O O . VAL A 1 584 ? -7.857 -0.569 25.981 1.00 44.66 584 VAL A O 1
ATOM 4374 N N . LEU A 1 585 ? -7.553 1.201 27.356 1.00 43.88 585 LEU A N 1
ATOM 4375 C CA . LEU A 1 585 ? -7.310 0.474 28.619 1.00 43.88 585 LEU A CA 1
ATOM 4376 C C . LEU A 1 585 ? -8.436 -0.515 28.957 1.00 43.88 585 LEU A C 1
ATOM 4378 O O . LEU A 1 585 ? -8.192 -1.498 29.642 1.00 43.88 585 LEU A O 1
ATOM 4382 N N . ASP A 1 586 ? -9.644 -0.285 28.444 1.00 46.97 586 ASP A N 1
ATOM 4383 C CA . ASP A 1 586 ? -10.847 -1.072 28.728 1.00 46.97 586 ASP A CA 1
ATOM 4384 C C . ASP A 1 586 ? -10.716 -2.559 28.344 1.00 46.97 586 ASP A C 1
ATOM 4386 O O . ASP A 1 586 ? -11.390 -3.406 28.931 1.00 46.97 586 ASP A O 1
ATOM 4390 N N . ASN A 1 587 ? -9.828 -2.901 27.400 1.00 59.91 587 ASN A N 1
ATOM 4391 C CA . ASN A 1 587 ? -9.564 -4.292 27.008 1.00 59.91 587 ASN A CA 1
ATOM 4392 C C . ASN A 1 587 ? -8.390 -4.941 27.765 1.00 59.91 587 ASN A C 1
ATOM 4394 O O . ASN A 1 587 ? -8.128 -6.135 27.589 1.00 59.91 587 ASN A O 1
ATOM 4398 N N . TRP A 1 588 ? -7.681 -4.178 28.599 1.00 75.06 588 TRP A N 1
ATOM 4399 C CA . TRP A 1 588 ? -6.506 -4.628 29.336 1.00 75.06 588 TRP A CA 1
ATOM 4400 C C . TRP A 1 588 ? -6.772 -4.647 30.847 1.00 75.06 588 TRP A C 1
ATOM 4402 O O . TRP A 1 588 ? -7.191 -3.669 31.458 1.00 75.06 588 TRP A O 1
ATOM 4412 N N . GLU A 1 589 ? -6.506 -5.780 31.485 1.00 84.19 589 GLU A N 1
ATOM 4413 C CA . GLU A 1 589 ? -6.441 -5.907 32.934 1.00 84.19 589 GLU A CA 1
ATOM 4414 C C . GLU A 1 589 ? -5.086 -5.456 33.445 1.00 84.19 589 GLU A C 1
ATOM 4416 O O . GLU A 1 589 ? -4.071 -6.023 33.049 1.00 84.19 589 GLU A O 1
ATOM 4421 N N . GLN A 1 590 ? -5.067 -4.509 34.378 1.00 88.25 590 GLN A N 1
ATOM 4422 C CA . GLN A 1 590 ? -3.874 -4.227 35.170 1.00 88.25 590 GLN A CA 1
ATOM 4423 C C . GLN A 1 590 ? -3.725 -5.298 36.244 1.00 88.25 590 GLN A C 1
ATOM 4425 O O . GLN A 1 590 ? -4.622 -5.484 37.063 1.00 88.25 590 GLN A O 1
ATOM 4430 N N . LEU A 1 591 ? -2.599 -6.005 36.225 1.00 89.38 591 LEU A N 1
ATOM 4431 C CA . LEU A 1 591 ? -2.303 -7.070 37.183 1.00 89.38 591 LEU A CA 1
ATOM 4432 C C . LEU A 1 591 ? -1.283 -6.603 38.215 1.00 89.38 591 LEU A C 1
ATOM 4434 O O . LEU A 1 591 ? -1.427 -6.885 39.400 1.00 89.38 591 LEU A O 1
ATOM 4438 N N . ALA A 1 592 ? -0.264 -5.874 37.757 1.00 89.00 592 ALA A N 1
ATOM 4439 C CA . ALA A 1 592 ? 0.763 -5.298 38.606 1.00 89.00 592 ALA A CA 1
ATOM 4440 C C . ALA A 1 592 ? 1.277 -3.972 38.044 1.00 89.00 592 ALA A C 1
ATOM 4442 O O . ALA A 1 592 ? 1.444 -3.805 36.833 1.00 89.00 592 ALA A O 1
ATOM 4443 N N . GLY A 1 593 ? 1.581 -3.047 38.948 1.00 87.88 593 GLY A N 1
ATOM 4444 C CA . GLY A 1 593 ? 1.971 -1.683 38.612 1.00 87.88 593 GLY A CA 1
ATOM 4445 C C . GLY A 1 593 ? 0.771 -0.804 38.286 1.00 87.88 593 GLY A C 1
ATOM 4446 O O . GLY A 1 593 ? -0.329 -1.284 38.026 1.00 87.88 593 GLY A O 1
ATOM 4447 N N . VAL A 1 594 ? 0.993 0.507 38.327 1.00 85.94 594 VAL A N 1
ATOM 4448 C CA . VAL A 1 594 ? -0.014 1.485 37.911 1.00 85.94 594 VAL A CA 1
ATOM 4449 C C . VAL A 1 594 ? 0.187 1.756 36.429 1.00 85.94 594 VAL A C 1
ATOM 4451 O O . VAL A 1 594 ? 1.266 2.206 36.032 1.00 85.94 594 VAL A O 1
ATOM 4454 N N . TRP A 1 595 ? -0.840 1.483 35.628 1.00 86.19 595 TRP A N 1
ATOM 4455 C CA . TRP A 1 595 ? -0.863 1.802 34.206 1.00 86.19 595 TRP A CA 1
ATOM 4456 C C . TRP A 1 595 ? -1.853 2.928 33.930 1.00 86.19 595 TRP A C 1
ATOM 4458 O O . TRP A 1 595 ? -2.993 2.920 34.396 1.00 86.19 595 TRP A O 1
ATOM 4468 N N . THR A 1 596 ? -1.409 3.902 33.152 1.00 78.56 596 THR A N 1
ATOM 4469 C CA . THR A 1 596 ? -2.178 5.076 32.743 1.00 78.56 596 THR A CA 1
ATOM 4470 C C . THR A 1 596 ? -2.202 5.176 31.223 1.00 78.56 596 THR A C 1
ATOM 4472 O O . THR A 1 596 ? -1.394 4.554 30.536 1.00 78.56 596 THR A O 1
ATOM 4475 N N . SER A 1 597 ? -3.143 5.945 30.681 1.00 69.19 597 SER A N 1
ATOM 4476 C CA . SER A 1 597 ? -3.191 6.265 29.255 1.00 69.19 597 SER A CA 1
ATOM 4477 C C . SER A 1 597 ? -3.316 7.767 29.064 1.00 69.19 597 SER A C 1
ATOM 4479 O O . SER A 1 597 ? -4.048 8.419 29.808 1.00 69.19 597 SER A O 1
ATOM 4481 N N . ASP A 1 598 ? -2.609 8.298 28.071 1.00 58.34 598 ASP A N 1
ATOM 4482 C CA . ASP A 1 598 ? -2.702 9.695 27.625 1.00 58.34 598 ASP A CA 1
ATOM 4483 C C . ASP A 1 598 ? -3.519 9.841 26.320 1.00 58.34 598 ASP A C 1
ATOM 4485 O O . ASP A 1 598 ? -3.549 10.911 25.714 1.00 58.34 598 ASP A O 1
ATOM 4489 N N . GLY A 1 599 ? -4.175 8.763 25.870 1.00 47.66 599 GLY A N 1
ATOM 4490 C CA . GLY A 1 599 ? -4.901 8.691 24.596 1.00 47.66 599 GLY A CA 1
ATOM 4491 C C . GLY A 1 599 ? -4.030 8.369 23.374 1.00 47.66 599 GLY A C 1
ATOM 4492 O O . GLY A 1 599 ? -4.573 8.058 22.320 1.00 47.66 599 GLY A O 1
ATOM 4493 N N . THR A 1 600 ? -2.700 8.397 23.504 1.00 51.72 600 THR A N 1
ATOM 4494 C CA . THR A 1 600 ? -1.733 8.011 22.456 1.00 51.72 600 THR A CA 1
ATOM 4495 C C . THR A 1 600 ? -0.902 6.792 22.861 1.00 51.72 600 THR A C 1
ATOM 4497 O O . THR A 1 600 ? -0.585 5.947 22.029 1.00 51.72 600 THR A O 1
ATOM 4500 N N . ASN A 1 601 ? -0.540 6.691 24.137 1.00 60.94 601 ASN A N 1
ATOM 4501 C CA . ASN A 1 601 ? 0.259 5.626 24.717 1.00 60.94 601 ASN A CA 1
ATOM 4502 C C . ASN A 1 601 ? -0.405 5.090 25.988 1.00 60.94 601 ASN A C 1
ATOM 4504 O O . ASN A 1 601 ? -1.062 5.816 26.737 1.00 60.94 601 ASN A O 1
ATOM 4508 N N . PHE A 1 602 ? -0.147 3.818 26.269 1.00 76.88 602 PHE A N 1
ATOM 4509 C CA . PHE A 1 602 ? -0.323 3.213 27.585 1.00 76.88 602 PHE A CA 1
ATOM 4510 C C . PHE A 1 602 ? 1.013 3.192 28.284 1.00 76.88 602 PHE A C 1
ATOM 4512 O O . PHE A 1 602 ? 1.991 2.730 27.702 1.00 76.88 602 PHE A O 1
ATOM 4519 N N . SER A 1 603 ? 1.073 3.675 29.516 1.00 85.94 603 SER A N 1
ATOM 4520 C CA . SER A 1 603 ? 2.338 3.790 30.219 1.00 85.94 603 SER A CA 1
ATOM 4521 C C . SER A 1 603 ? 2.286 3.323 31.654 1.00 85.94 603 SER A C 1
ATOM 4523 O O . SER A 1 603 ? 1.270 3.461 32.326 1.00 85.94 603 SER A O 1
ATOM 4525 N N . THR A 1 604 ? 3.417 2.833 32.138 1.00 89.94 604 THR A N 1
ATOM 4526 C CA . THR A 1 604 ? 3.658 2.592 33.556 1.00 89.94 604 THR A CA 1
ATOM 4527 C C . THR A 1 604 ? 5.038 3.119 33.930 1.00 89.94 604 THR A C 1
ATOM 4529 O O . THR A 1 604 ? 5.944 3.162 33.098 1.00 89.94 604 THR A O 1
ATOM 4532 N N . ASN A 1 605 ? 5.201 3.504 35.193 1.00 88.62 605 ASN A N 1
ATOM 4533 C CA . ASN A 1 605 ? 6.512 3.821 35.765 1.00 88.62 605 ASN A CA 1
ATOM 4534 C C . ASN A 1 605 ? 7.246 2.558 36.262 1.00 88.62 605 ASN A C 1
ATOM 4536 O O . ASN A 1 605 ? 8.323 2.656 36.852 1.00 88.62 605 ASN A O 1
ATOM 4540 N N . GLY A 1 606 ? 6.652 1.376 36.055 1.00 87.62 606 GLY A N 1
ATOM 4541 C CA . GLY A 1 606 ? 7.114 0.114 36.616 1.00 87.62 606 GLY A CA 1
ATOM 4542 C C . GLY A 1 606 ? 6.819 -0.006 38.113 1.00 87.62 606 GLY A C 1
ATOM 4543 O O . GLY A 1 606 ? 6.094 0.801 38.701 1.00 87.62 606 GLY A O 1
ATOM 4544 N N . LEU A 1 607 ? 7.383 -1.042 38.730 1.00 86.56 607 LEU A N 1
ATOM 4545 C CA . LEU A 1 607 ? 7.372 -1.255 40.174 1.00 86.56 607 LEU A CA 1
ATOM 4546 C C . LEU A 1 607 ? 8.798 -1.518 40.643 1.00 86.56 607 LEU A C 1
ATOM 4548 O O . LEU A 1 607 ? 9.472 -2.384 40.099 1.00 86.56 607 LEU A O 1
ATOM 4552 N N . ASP A 1 608 ? 9.253 -0.776 41.644 1.00 85.38 608 ASP A N 1
ATOM 4553 C CA . ASP A 1 608 ? 10.626 -0.872 42.141 1.00 85.38 608 ASP A CA 1
ATOM 4554 C C . ASP A 1 608 ? 10.914 -2.266 42.727 1.00 85.38 608 ASP A C 1
ATOM 4556 O O . ASP A 1 608 ? 10.328 -2.650 43.738 1.00 85.38 608 ASP A O 1
ATOM 4560 N N . GLY A 1 609 ? 11.788 -3.032 42.073 1.00 83.88 609 GLY A N 1
ATOM 4561 C CA . GLY A 1 609 ? 12.133 -4.412 42.428 1.00 83.88 609 GLY A CA 1
ATOM 4562 C C . GLY A 1 609 ? 11.164 -5.488 41.917 1.00 83.88 609 GLY A C 1
ATOM 4563 O O . GLY A 1 609 ? 11.333 -6.655 42.267 1.00 83.88 609 GLY A O 1
ATOM 4564 N N . PHE A 1 610 ? 10.158 -5.141 41.105 1.00 87.81 610 PHE A N 1
ATOM 4565 C CA . PHE A 1 610 ? 9.108 -6.070 40.662 1.00 87.81 610 PHE A CA 1
ATOM 4566 C C . PHE A 1 610 ? 8.741 -5.884 39.183 1.00 87.81 610 PHE A C 1
ATOM 4568 O O . PHE A 1 610 ? 9.082 -4.887 38.542 1.00 87.81 610 PHE A O 1
ATOM 4575 N N . PHE A 1 611 ? 7.999 -6.844 38.628 1.00 90.12 611 PHE A N 1
ATOM 4576 C CA . PHE A 1 611 ? 7.368 -6.681 37.323 1.00 90.12 611 PHE A CA 1
ATOM 4577 C C . PHE A 1 611 ? 6.085 -5.850 37.427 1.00 90.12 611 PHE A C 1
ATOM 4579 O O . PHE A 1 611 ? 5.265 -6.030 38.328 1.00 90.12 611 PHE A O 1
ATOM 4586 N N . ALA A 1 612 ? 5.886 -4.956 36.462 1.00 91.69 612 ALA A N 1
ATOM 4587 C CA . ALA A 1 612 ? 4.581 -4.382 36.158 1.00 91.69 612 ALA A CA 1
ATOM 4588 C C . ALA A 1 612 ? 4.008 -5.120 34.946 1.00 91.69 612 ALA A C 1
ATOM 4590 O O . ALA A 1 612 ? 4.727 -5.338 33.969 1.00 91.69 612 ALA A O 1
ATOM 4591 N N . SER A 1 613 ? 2.737 -5.519 34.994 1.00 91.94 613 SER A N 1
ATOM 4592 C CA . SER A 1 613 ? 2.117 -6.315 33.936 1.00 91.94 613 SER A CA 1
ATOM 4593 C C . SER A 1 613 ? 0.639 -5.999 33.715 1.00 91.94 613 SER A C 1
ATOM 4595 O O . SER A 1 613 ? -0.101 -5.649 34.640 1.00 91.94 613 SER A O 1
ATOM 4597 N N . ILE A 1 614 ? 0.225 -6.165 32.460 1.00 90.12 614 ILE A N 1
ATOM 4598 C CA . ILE A 1 614 ? -1.162 -6.107 31.998 1.00 90.12 614 ILE A CA 1
ATOM 4599 C C . ILE A 1 614 ? -1.507 -7.371 31.202 1.00 90.12 614 ILE A C 1
ATOM 4601 O O . ILE A 1 614 ? -0.652 -7.903 30.492 1.00 90.12 614 ILE A O 1
ATOM 4605 N N . SER A 1 615 ? -2.754 -7.844 31.282 1.00 89.56 615 SER A N 1
ATOM 4606 C CA . SER A 1 615 ? -3.285 -8.914 30.414 1.00 89.56 615 SER A CA 1
ATOM 4607 C C . SER A 1 615 ? -4.423 -8.430 29.541 1.00 89.56 615 SER A C 1
ATOM 4609 O O . SER A 1 615 ? -5.127 -7.498 29.901 1.00 89.56 615 SER A O 1
ATOM 4611 N N . TYR A 1 616 ? -4.647 -9.084 28.411 1.00 84.19 616 TYR A N 1
ATOM 4612 C CA . TYR A 1 616 ? -5.806 -8.812 27.569 1.00 84.19 616 TYR A CA 1
ATOM 4613 C C . TYR A 1 616 ? -7.039 -9.609 28.052 1.00 84.19 616 TYR A C 1
ATOM 4615 O O . TYR A 1 616 ? -7.006 -10.846 28.094 1.00 84.19 616 TYR A O 1
ATOM 4623 N N . LYS A 1 617 ? -8.121 -8.921 28.455 1.00 65.12 617 LYS A N 1
ATOM 4624 C CA . LYS A 1 617 ? -9.319 -9.513 29.101 1.00 65.12 617 LYS A CA 1
ATOM 4625 C C . LYS A 1 617 ? -10.257 -10.241 28.125 1.00 65.12 617 LYS A C 1
ATOM 4627 O O . LYS A 1 617 ? -10.424 -9.830 26.980 1.00 65.12 617 LYS A O 1
ATOM 4632 N N . PRO A 1 618 ? -10.992 -11.258 28.611 1.00 52.66 618 PRO A N 1
ATOM 4633 C CA . PRO A 1 618 ? -10.506 -12.556 29.067 1.00 52.66 618 PRO A CA 1
ATOM 4634 C C . PRO A 1 618 ? -10.413 -13.537 27.879 1.00 52.66 618 PRO A C 1
ATOM 4636 O O . PRO A 1 618 ? -10.877 -14.675 27.947 1.00 52.66 618 PRO A O 1
ATOM 4639 N N . THR A 1 619 ? -9.886 -13.077 26.744 1.00 69.06 619 THR A N 1
ATOM 4640 C CA . THR A 1 619 ? -9.789 -13.909 25.542 1.00 69.06 619 THR A CA 1
ATOM 4641 C C . THR A 1 619 ? -8.550 -14.790 25.643 1.00 69.06 619 THR A C 1
ATOM 4643 O O . THR A 1 619 ? -7.435 -14.288 25.784 1.00 69.06 619 THR A O 1
ATOM 4646 N N . THR A 1 620 ? -8.737 -16.107 25.587 1.00 82.06 620 THR A N 1
ATOM 4647 C CA . THR A 1 620 ? -7.632 -17.056 25.441 1.00 82.06 620 THR A CA 1
ATOM 4648 C C . THR A 1 620 ? -7.373 -17.326 23.965 1.00 82.06 620 THR A C 1
ATOM 4650 O O . THR A 1 620 ? -8.290 -17.361 23.146 1.00 82.06 620 THR A O 1
ATOM 4653 N N . PHE A 1 621 ? -6.107 -17.530 23.624 1.00 82.25 621 PHE A N 1
ATOM 4654 C CA . PHE A 1 621 ? -5.662 -17.767 22.262 1.00 82.25 621 PHE A CA 1
ATOM 4655 C C . PHE A 1 621 ? -4.895 -19.077 22.195 1.00 82.25 621 PHE A C 1
ATOM 4657 O O . PHE A 1 621 ? -3.951 -19.270 22.963 1.00 82.25 621 PHE A O 1
ATOM 4664 N N . SER A 1 622 ? -5.297 -19.962 21.281 1.00 83.25 622 SER A N 1
ATOM 4665 C CA . SER A 1 622 ? -4.483 -21.107 20.879 1.00 83.25 622 SER A CA 1
ATOM 4666 C C . SER A 1 622 ? -3.438 -20.668 19.862 1.00 83.25 622 SER A C 1
ATOM 4668 O O . SER A 1 622 ? -2.253 -20.680 20.171 1.00 83.25 622 SER A O 1
ATOM 4670 N N . ASP A 1 623 ? -3.867 -20.166 18.707 1.00 80.94 623 ASP A N 1
ATOM 4671 C CA . ASP A 1 623 ? -2.986 -19.573 17.701 1.00 80.94 623 ASP A CA 1
ATOM 4672 C C . ASP A 1 623 ? -3.145 -18.055 17.693 1.00 80.94 623 ASP A C 1
ATOM 4674 O O . ASP A 1 623 ? -4.267 -17.537 17.661 1.00 80.94 623 ASP A O 1
ATOM 4678 N N . VAL A 1 624 ? -2.022 -17.342 17.738 1.00 80.00 624 VAL A N 1
ATOM 4679 C CA . VAL A 1 624 ? -2.001 -15.881 17.825 1.00 80.00 624 VAL A CA 1
ATOM 4680 C C . VAL A 1 624 ? -0.771 -15.309 17.144 1.00 80.00 624 VAL A C 1
ATOM 4682 O O . VAL A 1 624 ? 0.335 -15.815 17.306 1.00 80.00 624 VAL A O 1
ATOM 4685 N N . ASP A 1 625 ? -0.969 -14.222 16.413 1.00 80.75 625 ASP A N 1
ATOM 4686 C CA . ASP A 1 625 ? 0.091 -13.307 16.003 1.00 80.75 625 ASP A CA 1
ATOM 4687 C C . ASP A 1 625 ? -0.091 -12.022 16.804 1.00 80.75 625 ASP A C 1
ATOM 4689 O O . ASP A 1 625 ? -1.088 -11.318 16.629 1.00 80.75 625 ASP A O 1
ATOM 4693 N N . PHE A 1 626 ? 0.810 -11.780 17.751 1.00 85.25 626 PHE A N 1
ATOM 4694 C CA . PHE A 1 626 ? 0.730 -10.663 18.679 1.00 85.25 626 PHE A CA 1
ATOM 4695 C C . PHE A 1 626 ? 1.896 -9.710 18.443 1.00 85.25 626 PHE A C 1
ATOM 4697 O O . PHE A 1 626 ? 3.055 -10.095 18.577 1.00 85.25 626 PHE A O 1
ATOM 4704 N N . THR A 1 627 ? 1.591 -8.456 18.111 1.00 81.25 627 THR A N 1
ATOM 4705 C CA . THR A 1 627 ? 2.597 -7.412 17.885 1.00 81.25 627 THR A CA 1
ATOM 4706 C C . THR A 1 627 ? 2.344 -6.216 18.792 1.00 81.25 627 THR A C 1
ATOM 4708 O O . THR A 1 627 ? 1.212 -5.737 18.863 1.00 81.25 627 THR A O 1
ATOM 4711 N N . ALA A 1 628 ? 3.394 -5.690 19.426 1.00 85.38 628 ALA A N 1
ATOM 4712 C CA . ALA A 1 628 ? 3.347 -4.464 20.214 1.00 85.38 628 ALA A CA 1
ATOM 4713 C C . ALA A 1 628 ? 4.533 -3.535 19.911 1.00 85.38 628 ALA A C 1
ATOM 4715 O O . ALA A 1 628 ? 5.671 -3.983 19.769 1.00 85.38 628 ALA A O 1
ATOM 4716 N N . ARG A 1 629 ? 4.273 -2.227 19.846 1.00 84.38 629 ARG A N 1
ATOM 4717 C CA . ARG A 1 629 ? 5.289 -1.178 19.711 1.00 84.38 629 ARG A CA 1
ATOM 4718 C C . ARG A 1 629 ? 5.573 -0.562 21.077 1.00 84.38 629 ARG A C 1
ATOM 4720 O O . ARG A 1 629 ? 4.693 0.058 21.679 1.00 84.38 629 ARG A O 1
ATOM 4727 N N . LEU A 1 630 ? 6.801 -0.756 21.542 1.00 92.12 630 LEU A N 1
ATOM 4728 C CA . LEU A 1 630 ? 7.237 -0.548 22.915 1.00 92.12 630 LEU A CA 1
ATOM 4729 C C . LEU A 1 630 ? 8.378 0.472 22.969 1.00 92.12 630 LEU A C 1
ATOM 4731 O O . LEU A 1 630 ? 9.273 0.459 22.126 1.00 92.12 630 LEU A O 1
ATOM 4735 N N . TYR A 1 631 ? 8.355 1.341 23.971 1.00 92.12 631 TYR A N 1
ATOM 4736 C CA . TYR A 1 631 ? 9.414 2.304 24.266 1.00 92.12 631 TYR A CA 1
ATOM 4737 C C . TYR A 1 631 ? 9.667 2.328 25.758 1.00 92.12 631 TYR A C 1
ATOM 4739 O O . TYR A 1 631 ? 8.725 2.282 26.546 1.00 92.12 631 TYR A O 1
ATOM 4747 N N . ARG A 1 632 ? 10.927 2.469 26.155 1.00 91.06 632 ARG A N 1
ATOM 4748 C CA . ARG A 1 632 ? 11.282 2.671 27.553 1.00 91.06 632 ARG A CA 1
ATOM 4749 C C . ARG A 1 632 ? 12.214 3.857 27.684 1.00 91.06 632 ARG A C 1
ATOM 4751 O O . ARG A 1 632 ? 13.299 3.864 27.118 1.00 91.06 632 ARG A O 1
ATOM 4758 N N . ASP A 1 633 ? 11.777 4.832 28.465 1.00 88.25 633 ASP A N 1
ATOM 4759 C CA . ASP A 1 633 ? 12.662 5.844 29.022 1.00 88.25 633 ASP A CA 1
ATOM 4760 C C . ASP A 1 633 ? 13.314 5.225 30.256 1.00 88.25 633 ASP A C 1
ATOM 4762 O O . ASP A 1 633 ? 12.588 4.766 31.136 1.00 88.25 633 ASP A O 1
ATOM 4766 N N . SER A 1 634 ? 14.638 5.085 30.283 1.00 83.88 634 SER A N 1
ATOM 4767 C CA . SER A 1 634 ? 15.378 4.631 31.465 1.00 83.88 634 SER A CA 1
ATOM 4768 C C . SER A 1 634 ? 16.867 4.898 31.302 1.00 83.88 634 SER A C 1
ATOM 4770 O O . SER A 1 634 ? 17.440 4.680 30.235 1.00 83.88 634 SER A O 1
ATOM 4772 N N . SER A 1 635 ? 17.518 5.294 32.394 1.00 77.88 635 SER A N 1
ATOM 4773 C CA . SER A 1 635 ? 18.980 5.346 32.481 1.00 77.88 635 SER A CA 1
ATOM 4774 C C . SER A 1 635 ? 19.619 3.959 32.633 1.00 77.88 635 SER A C 1
ATOM 4776 O O . SER A 1 635 ? 20.828 3.823 32.452 1.00 77.88 635 SER A O 1
ATOM 4778 N N . ILE A 1 636 ? 18.827 2.926 32.944 1.00 82.31 636 ILE A N 1
ATOM 4779 C CA . ILE A 1 636 ? 19.291 1.550 33.129 1.00 82.31 636 ILE A CA 1
ATOM 4780 C C . ILE A 1 636 ? 18.821 0.706 31.948 1.00 82.31 636 ILE A C 1
ATOM 4782 O O . ILE A 1 636 ? 17.639 0.399 31.805 1.00 82.31 636 ILE A O 1
ATOM 4786 N N . THR A 1 637 ? 19.764 0.295 31.103 1.00 85.62 637 THR A N 1
ATOM 4787 C CA . THR A 1 637 ? 19.449 -0.372 29.833 1.00 85.62 637 THR A CA 1
ATOM 4788 C C . THR A 1 637 ? 19.301 -1.891 29.939 1.00 85.62 637 THR A C 1
ATOM 4790 O O . THR A 1 637 ? 18.745 -2.518 29.041 1.00 85.62 637 THR A O 1
ATOM 4793 N N . GLY A 1 638 ? 19.767 -2.491 31.038 1.00 86.25 638 GLY A N 1
ATOM 4794 C CA . GLY A 1 638 ? 19.797 -3.942 31.238 1.00 86.25 638 GLY A CA 1
ATOM 4795 C C . GLY A 1 638 ? 18.489 -4.572 31.719 1.00 86.25 638 GLY A C 1
ATOM 4796 O O . GLY A 1 638 ? 18.479 -5.773 31.966 1.00 86.25 638 GLY A O 1
ATOM 4797 N N . TYR A 1 639 ? 17.407 -3.805 31.880 1.00 89.00 639 TYR A N 1
ATOM 4798 C CA . TYR A 1 639 ? 16.134 -4.325 32.385 1.00 89.00 639 TYR A CA 1
ATOM 4799 C C . TYR A 1 639 ? 15.201 -4.824 31.281 1.00 89.00 639 TYR A C 1
ATOM 4801 O O . TYR A 1 639 ? 15.063 -4.201 30.225 1.00 89.00 639 TYR A O 1
ATOM 4809 N N . ALA A 1 640 ? 14.528 -5.938 31.571 1.00 91.25 640 ALA A N 1
ATOM 4810 C CA . ALA A 1 640 ? 13.620 -6.605 30.650 1.00 91.25 640 ALA A CA 1
ATOM 4811 C C . ALA A 1 640 ? 12.313 -5.831 30.397 1.00 91.25 640 ALA A C 1
ATOM 4813 O O . ALA A 1 640 ? 11.685 -5.280 31.307 1.00 91.25 640 ALA A O 1
ATOM 4814 N N . ASN A 1 641 ? 11.879 -5.872 29.140 1.00 94.25 641 ASN A N 1
ATOM 4815 C CA . ASN A 1 641 ? 10.552 -5.521 28.636 1.00 94.25 641 ASN A CA 1
ATOM 4816 C C . ASN A 1 641 ? 10.030 -6.732 27.862 1.00 94.25 641 ASN A C 1
ATOM 4818 O O . ASN A 1 641 ? 10.829 -7.448 27.264 1.00 94.25 641 ASN A O 1
ATOM 4822 N N . SER A 1 642 ? 8.727 -7.003 27.873 1.00 93.56 642 SER A N 1
ATOM 4823 C CA . SER A 1 642 ? 8.280 -8.354 27.527 1.00 93.56 642 SER A CA 1
ATOM 4824 C C . SER A 1 642 ? 6.840 -8.481 27.042 1.00 93.56 642 SER A C 1
ATOM 4826 O O . SER A 1 642 ? 5.972 -7.683 27.404 1.00 93.56 642 SER A O 1
ATOM 4828 N N . LEU A 1 643 ? 6.607 -9.530 26.247 1.00 95.25 643 LEU A N 1
ATOM 4829 C CA . LEU A 1 643 ? 5.292 -10.026 25.844 1.00 95.25 643 LEU A CA 1
ATOM 4830 C C . LEU A 1 643 ? 5.031 -11.410 26.449 1.00 95.25 643 LEU A C 1
ATOM 4832 O O . LEU A 1 643 ? 5.890 -12.290 26.384 1.00 95.25 643 LEU A O 1
ATOM 4836 N N . TYR A 1 644 ? 3.814 -11.627 26.950 1.00 94.31 644 TYR A N 1
ATOM 4837 C CA . TYR A 1 644 ? 3.301 -12.951 27.297 1.00 94.31 644 TYR A CA 1
ATOM 4838 C C . TYR A 1 644 ? 2.476 -13.537 26.159 1.00 94.31 644 TYR A C 1
ATOM 4840 O O . TYR A 1 644 ? 1.608 -12.868 25.595 1.00 94.31 644 TYR A O 1
ATOM 4848 N N . LEU A 1 645 ? 2.678 -14.827 25.910 1.00 93.88 645 LEU A N 1
ATOM 4849 C CA . LEU A 1 645 ? 1.849 -15.657 25.050 1.00 93.88 645 LEU A CA 1
ATOM 4850 C C . LEU A 1 645 ? 1.299 -16.845 25.833 1.00 93.88 645 LEU A C 1
ATOM 4852 O O . LEU A 1 645 ? 2.011 -17.468 26.623 1.00 93.88 645 LEU A O 1
ATOM 4856 N N . ARG A 1 646 ? 0.037 -17.197 25.562 1.00 92.75 646 ARG A N 1
ATOM 4857 C CA . ARG A 1 646 ? -0.640 -18.382 26.121 1.00 92.75 646 ARG A CA 1
ATOM 4858 C C . ARG A 1 646 ? -0.506 -18.492 27.647 1.00 92.75 646 ARG A C 1
ATOM 4860 O O . ARG A 1 646 ? -0.378 -19.581 28.205 1.00 92.75 646 ARG A O 1
ATOM 4867 N N . GLY A 1 647 ? -0.507 -17.345 28.315 1.00 91.31 647 GLY A N 1
ATOM 4868 C CA . GLY A 1 647 ? -0.235 -17.234 29.734 1.00 91.31 647 GLY A CA 1
ATOM 4869 C C . GLY A 1 647 ? -1.471 -17.334 30.618 1.00 91.31 647 GLY A C 1
ATOM 4870 O O . GLY A 1 647 ? -2.613 -17.333 30.153 1.00 91.31 647 GLY A O 1
ATOM 4871 N N . THR A 1 648 ? -1.233 -17.433 31.922 1.00 91.31 648 THR A N 1
ATOM 4872 C CA . THR A 1 648 ? -2.271 -17.338 32.953 1.00 91.31 648 THR A CA 1
ATOM 4873 C C . THR A 1 648 ? -1.906 -16.192 33.900 1.00 91.31 648 THR A C 1
ATOM 4875 O O . THR A 1 648 ? -0.939 -16.328 34.650 1.00 91.31 648 THR A O 1
ATOM 4878 N N . PRO A 1 649 ? -2.635 -15.063 33.852 1.00 86.00 649 PRO A N 1
ATOM 4879 C CA . PRO A 1 649 ? -2.232 -13.819 34.507 1.00 86.00 649 PRO A CA 1
ATOM 4880 C C . PRO A 1 649 ? -2.372 -13.793 36.026 1.00 86.00 649 PRO A C 1
ATOM 4882 O O . PRO A 1 649 ? -1.785 -12.930 36.669 1.00 86.00 649 PRO A O 1
ATOM 4885 N N . ALA A 1 650 ? -3.139 -14.708 36.614 1.00 84.12 650 ALA A N 1
ATOM 4886 C CA . ALA A 1 650 ? -3.306 -14.801 38.056 1.00 84.12 650 ALA A CA 1
ATOM 4887 C C . ALA A 1 650 ? -3.354 -16.275 38.509 1.00 84.12 650 ALA A C 1
ATOM 4889 O O . ALA A 1 650 ? -3.904 -17.109 37.785 1.00 84.12 650 ALA A O 1
ATOM 4890 N N . PRO A 1 651 ? -2.827 -16.607 39.704 1.00 87.12 651 PRO A N 1
ATOM 4891 C CA . PRO A 1 651 ? -2.115 -15.717 40.625 1.00 87.12 651 PRO A CA 1
ATOM 4892 C C . PRO A 1 651 ? -0.714 -15.348 40.109 1.00 87.12 651 PRO A C 1
ATOM 4894 O O . PRO A 1 651 ? -0.050 -16.158 39.455 1.00 87.12 651 PRO A O 1
ATOM 4897 N N . LEU A 1 652 ? -0.275 -14.127 40.421 1.00 86.75 652 LEU A N 1
ATOM 4898 C CA . LEU A 1 652 ? 1.101 -13.684 40.195 1.00 86.75 652 LEU A CA 1
ATOM 4899 C C . LEU A 1 652 ? 2.052 -14.339 41.207 1.00 86.75 652 LEU A C 1
ATOM 4901 O O . LEU A 1 652 ? 1.636 -14.733 42.299 1.00 86.75 652 LEU A O 1
ATOM 4905 N N . ASP A 1 653 ? 3.324 -14.473 40.841 1.00 82.50 653 ASP A N 1
ATOM 4906 C CA . ASP A 1 653 ? 4.374 -14.930 41.753 1.00 82.50 653 ASP A C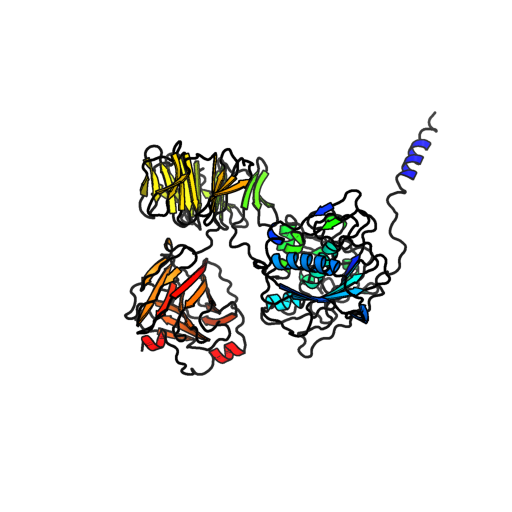A 1
ATOM 4907 C C . ASP A 1 653 ? 4.854 -13.821 42.713 1.00 82.50 653 ASP A C 1
ATOM 4909 O O . ASP A 1 653 ? 4.352 -12.695 42.709 1.00 82.50 653 ASP A O 1
ATOM 4913 N N . ARG A 1 654 ? 5.871 -14.126 43.533 1.00 83.75 654 ARG A N 1
ATOM 4914 C CA . ARG A 1 654 ? 6.462 -13.165 44.483 1.00 83.75 654 ARG A CA 1
ATOM 4915 C C . ARG A 1 654 ? 7.144 -11.951 43.825 1.00 83.75 654 ARG A C 1
ATOM 4917 O O . ARG A 1 654 ? 7.493 -11.022 44.545 1.00 83.75 654 ARG A O 1
ATOM 4924 N N . TYR A 1 655 ? 7.344 -11.962 42.504 1.00 80.44 655 TYR A N 1
ATOM 4925 C CA . TYR A 1 655 ? 7.943 -10.882 41.713 1.00 80.44 655 TYR A CA 1
ATOM 4926 C C . TYR A 1 655 ? 6.936 -10.163 40.800 1.00 80.44 655 TYR A C 1
ATOM 4928 O O . TYR A 1 655 ? 7.342 -9.314 40.007 1.00 80.44 655 TYR A O 1
ATOM 4936 N N . ASN A 1 656 ? 5.635 -10.453 40.937 1.00 87.12 656 ASN A N 1
ATOM 4937 C CA . ASN A 1 656 ? 4.544 -9.955 40.089 1.00 87.12 656 ASN A CA 1
ATOM 4938 C C . ASN A 1 656 ? 4.578 -10.438 38.624 1.00 87.12 656 ASN A C 1
ATOM 4940 O O . ASN A 1 656 ? 4.037 -9.795 37.717 1.00 87.12 656 ASN A O 1
ATOM 4944 N N . THR A 1 657 ? 5.180 -11.598 38.395 1.00 84.50 657 THR A N 1
ATOM 4945 C CA . THR A 1 657 ? 5.318 -12.247 37.088 1.00 84.50 657 THR A CA 1
ATOM 4946 C C . THR A 1 657 ? 4.269 -13.355 36.952 1.00 84.50 657 THR A C 1
ATOM 4948 O O . THR A 1 657 ? 3.818 -13.937 37.944 1.00 84.50 657 THR A O 1
ATOM 4951 N N . TRP A 1 658 ? 3.847 -13.671 35.726 1.00 90.75 658 TRP A N 1
ATOM 4952 C CA . TRP A 1 658 ? 2.848 -14.719 35.513 1.00 90.75 658 TRP A CA 1
ATOM 4953 C C . TRP A 1 658 ? 3.490 -16.088 35.754 1.00 90.75 658 TRP A C 1
ATOM 4955 O O . TRP A 1 658 ? 4.626 -16.353 35.349 1.00 90.75 658 TRP A O 1
ATOM 4965 N N . ASN A 1 659 ? 2.768 -16.980 36.431 1.00 86.56 659 ASN A N 1
ATOM 4966 C CA . ASN A 1 659 ? 3.302 -18.301 36.764 1.00 86.56 659 ASN A CA 1
ATOM 4967 C C . ASN A 1 659 ? 3.308 -19.256 35.568 1.00 86.56 659 ASN A C 1
ATOM 4969 O O . ASN A 1 659 ? 4.116 -20.178 35.535 1.00 86.56 659 ASN A O 1
ATOM 4973 N N . LYS A 1 660 ? 2.449 -19.026 34.571 1.00 90.56 660 LYS A N 1
ATOM 4974 C CA . LYS A 1 660 ? 2.273 -19.886 33.397 1.00 90.56 660 LYS A CA 1
ATOM 4975 C C . LYS A 1 660 ? 2.253 -19.059 32.114 1.00 90.56 660 LYS A C 1
ATOM 4977 O O . LYS A 1 660 ? 1.611 -18.010 32.078 1.00 90.56 660 LYS A O 1
ATOM 4982 N N . GLY A 1 661 ? 2.891 -19.576 31.065 1.00 93.50 661 GLY A N 1
ATOM 4983 C CA . GLY A 1 661 ? 2.912 -19.001 29.717 1.00 93.50 661 GLY A CA 1
ATOM 4984 C C . GLY A 1 661 ? 4.286 -19.079 29.061 1.00 93.50 661 GLY A C 1
ATOM 4985 O O . GLY A 1 661 ? 5.221 -19.648 29.626 1.00 93.50 661 GLY A O 1
ATOM 4986 N N . TYR A 1 662 ? 4.395 -18.489 27.875 1.00 95.31 662 TYR A N 1
ATOM 4987 C CA . TYR A 1 662 ? 5.674 -18.165 27.248 1.00 95.31 662 TYR A CA 1
ATOM 4988 C C . TYR A 1 662 ? 5.926 -16.670 27.375 1.00 95.31 662 TYR A C 1
ATOM 4990 O O . TYR A 1 662 ? 5.019 -15.868 27.146 1.00 95.31 662 TYR A O 1
ATOM 4998 N N . LEU A 1 663 ? 7.148 -16.313 27.736 1.00 94.06 663 LEU A N 1
ATOM 4999 C CA . LEU A 1 663 ? 7.575 -14.949 27.978 1.00 94.06 663 LEU A CA 1
ATOM 5000 C C . LEU A 1 663 ? 8.708 -14.614 27.011 1.00 94.06 663 LEU A C 1
ATOM 5002 O O . LEU A 1 663 ? 9.762 -15.243 27.053 1.00 94.06 663 LEU A O 1
ATOM 5006 N N . PHE A 1 664 ? 8.469 -13.651 26.126 1.00 96.56 664 PHE A N 1
ATOM 5007 C CA . PHE A 1 664 ? 9.467 -13.130 25.197 1.00 96.56 664 PHE A CA 1
ATOM 5008 C C . PHE A 1 664 ? 9.954 -11.779 25.710 1.00 96.56 664 PHE A C 1
ATOM 5010 O O . PHE A 1 664 ? 9.162 -10.839 25.790 1.00 96.56 664 PHE A O 1
ATOM 5017 N N . GLU A 1 665 ? 11.232 -11.690 26.074 1.00 95.44 665 GLU A N 1
ATOM 5018 C CA . GLU A 1 665 ? 11.832 -10.503 26.684 1.00 95.44 665 GLU A CA 1
ATOM 5019 C C . GLU A 1 665 ? 12.878 -9.860 25.768 1.00 95.44 665 GLU A C 1
ATOM 5021 O O . GLU A 1 665 ? 13.563 -10.547 25.014 1.00 95.44 665 GLU A O 1
ATOM 5026 N N . TYR A 1 666 ? 13.044 -8.542 25.883 1.00 95.88 666 TYR A N 1
ATOM 5027 C CA . TYR A 1 666 ? 14.183 -7.802 25.342 1.00 95.88 666 TYR A CA 1
ATOM 5028 C C . TYR A 1 666 ? 14.628 -6.686 26.295 1.00 95.88 666 TYR A C 1
ATOM 5030 O O . TYR A 1 666 ? 13.839 -6.185 27.103 1.00 95.88 666 TYR A O 1
ATOM 5038 N N . THR A 1 667 ? 15.885 -6.264 26.183 1.00 94.19 667 THR A N 1
ATOM 5039 C CA . THR A 1 667 ? 16.464 -5.160 26.957 1.00 94.19 667 THR A CA 1
ATOM 5040 C C . THR A 1 667 ? 16.906 -4.019 26.055 1.00 94.19 667 THR A C 1
ATOM 5042 O O . THR A 1 667 ? 17.185 -4.198 24.872 1.00 94.19 667 THR A O 1
ATOM 5045 N N . MET A 1 668 ? 17.041 -2.823 26.626 1.00 92.06 668 MET A N 1
ATOM 5046 C CA . MET A 1 668 ? 17.592 -1.665 25.911 1.00 92.06 668 MET A CA 1
ATOM 5047 C C . MET A 1 668 ? 19.111 -1.793 25.688 1.00 92.06 668 MET A C 1
ATOM 5049 O O . MET A 1 668 ? 19.700 -0.947 25.022 1.00 92.06 668 MET A O 1
ATOM 5053 N N . SER A 1 669 ? 19.765 -2.811 26.256 1.00 90.25 669 SER A N 1
ATOM 5054 C CA . SER A 1 669 ? 21.184 -3.118 26.043 1.00 90.25 669 SER A CA 1
ATOM 5055 C C . SER A 1 669 ? 21.441 -4.048 24.854 1.00 90.25 669 SER A C 1
ATOM 5057 O O . SER A 1 669 ? 22.596 -4.385 24.617 1.00 90.25 669 SER A O 1
ATOM 5059 N N . GLY A 1 670 ? 20.401 -4.452 24.113 1.00 92.81 670 GLY A N 1
ATOM 5060 C CA . GLY A 1 670 ? 20.550 -5.241 22.884 1.00 92.81 670 GLY A CA 1
ATOM 5061 C C . GLY A 1 670 ? 20.449 -6.754 23.071 1.00 92.81 670 GLY A C 1
ATOM 5062 O O . GLY A 1 670 ? 20.916 -7.499 22.216 1.00 92.81 670 GLY A O 1
ATOM 5063 N N . TYR A 1 671 ? 19.835 -7.221 24.162 1.00 94.06 671 TYR A N 1
ATOM 5064 C CA . TYR A 1 671 ? 19.656 -8.649 24.435 1.00 94.06 671 TYR A CA 1
ATOM 5065 C C . TYR A 1 671 ? 18.179 -9.037 24.404 1.00 94.06 671 TYR A C 1
ATOM 5067 O O . TYR A 1 671 ? 17.324 -8.253 24.814 1.00 94.06 671 TYR A O 1
ATOM 5075 N N . TYR A 1 672 ? 17.880 -10.259 23.970 1.00 95.62 672 TYR A N 1
ATOM 5076 C CA . TYR A 1 672 ? 16.554 -10.868 24.066 1.00 95.62 672 TYR A CA 1
ATOM 5077 C C . TYR A 1 672 ? 16.625 -12.260 24.696 1.00 95.62 672 TYR A C 1
ATOM 5079 O O . TYR A 1 672 ? 17.681 -12.886 24.705 1.00 95.62 672 TYR A O 1
ATOM 5087 N N . SER A 1 673 ? 15.505 -12.745 25.221 1.00 94.44 673 SER A N 1
ATOM 5088 C CA . SER A 1 673 ? 15.383 -14.101 25.765 1.00 94.44 673 SER A CA 1
ATOM 5089 C C . SER A 1 673 ? 13.955 -14.633 25.628 1.00 94.44 673 SER A C 1
ATOM 5091 O O . SER A 1 673 ? 13.007 -13.882 25.382 1.00 94.44 673 SER A O 1
ATOM 5093 N N . VAL A 1 674 ? 13.796 -15.951 25.748 1.00 94.81 674 VAL A N 1
ATOM 5094 C CA . VAL A 1 674 ? 12.517 -16.656 25.639 1.00 94.81 674 VAL A CA 1
ATOM 5095 C C . VAL A 1 674 ? 12.412 -17.674 26.762 1.00 94.81 674 VAL A C 1
ATOM 5097 O O . VAL A 1 674 ? 13.192 -18.624 26.831 1.00 94.81 674 VAL A O 1
ATOM 5100 N N . TRP A 1 675 ? 11.401 -17.521 27.608 1.00 93.06 675 TRP A N 1
ATOM 5101 C CA . TRP A 1 675 ? 11.194 -18.362 28.782 1.00 93.06 675 TRP A CA 1
ATOM 5102 C C . TRP A 1 675 ? 9.848 -19.067 28.727 1.00 93.06 675 TRP A C 1
ATOM 5104 O O . TRP A 1 675 ? 8.842 -18.505 28.294 1.00 93.06 675 TRP A O 1
ATOM 5114 N N . ARG A 1 676 ? 9.805 -20.293 29.242 1.00 93.88 676 ARG A N 1
ATOM 5115 C CA . ARG A 1 676 ? 8.567 -20.966 29.628 1.00 93.88 676 ARG A CA 1
ATOM 5116 C C . ARG A 1 676 ? 8.374 -20.822 31.133 1.00 93.88 676 ARG A C 1
ATOM 5118 O O . ARG A 1 676 ? 9.207 -21.290 31.905 1.00 93.88 676 ARG A O 1
ATOM 5125 N N . CYS A 1 677 ? 7.262 -20.230 31.555 1.00 91.62 677 CYS A N 1
ATOM 5126 C CA . CYS A 1 677 ? 6.835 -20.224 32.954 1.00 91.62 677 CYS A CA 1
ATOM 5127 C C . CYS A 1 677 ? 6.063 -21.525 33.244 1.00 91.62 677 CYS A C 1
ATOM 5129 O O . CYS A 1 677 ? 5.076 -21.819 32.562 1.00 91.62 677 CYS A O 1
ATOM 5131 N N . ASN A 1 678 ? 6.526 -22.324 34.211 1.00 89.88 678 ASN A N 1
ATOM 5132 C CA . ASN A 1 678 ? 6.120 -23.730 34.380 1.00 89.88 678 ASN A CA 1
ATOM 5133 C C . ASN A 1 678 ? 4.832 -23.945 35.200 1.00 89.88 678 ASN A C 1
ATOM 5135 O O . ASN A 1 678 ? 4.317 -25.058 35.262 1.00 89.88 678 ASN A O 1
ATOM 5139 N N . GLY A 1 679 ? 4.274 -22.895 35.795 1.00 84.88 679 GLY A N 1
ATOM 5140 C CA . GLY A 1 679 ? 3.067 -22.945 36.626 1.00 84.88 679 GLY A CA 1
ATOM 5141 C C . GLY A 1 679 ? 3.332 -23.157 38.118 1.00 84.88 679 GLY A C 1
ATOM 5142 O O . GLY A 1 679 ? 2.437 -22.915 38.920 1.00 84.88 679 GLY A O 1
ATOM 5143 N N . ASP A 1 680 ? 4.549 -23.546 38.498 1.00 83.38 680 ASP A N 1
ATOM 5144 C CA . ASP A 1 680 ? 4.993 -23.798 39.879 1.00 83.38 680 ASP A CA 1
ATOM 5145 C C . ASP A 1 680 ? 5.921 -22.695 40.432 1.00 83.38 680 ASP A C 1
ATOM 5147 O O . ASP A 1 680 ? 6.561 -22.867 41.468 1.00 83.38 680 ASP A O 1
ATOM 5151 N N . GLY A 1 681 ? 6.004 -21.560 39.732 1.00 77.25 681 GLY A N 1
ATOM 5152 C CA . GLY A 1 681 ? 6.916 -20.456 40.044 1.00 77.25 681 GLY A CA 1
ATOM 5153 C C . GLY A 1 681 ? 8.305 -20.590 39.416 1.00 77.25 681 GLY A C 1
ATOM 5154 O O . GLY A 1 681 ? 9.061 -19.621 39.424 1.00 77.25 681 GLY A O 1
ATOM 5155 N N . THR A 1 682 ? 8.640 -21.733 38.808 1.00 84.06 682 THR A N 1
ATOM 5156 C CA . THR A 1 682 ? 9.913 -21.919 38.097 1.00 84.06 682 THR A CA 1
ATOM 5157 C C . THR A 1 682 ? 9.822 -21.499 36.627 1.00 84.06 682 THR A C 1
ATOM 5159 O O . THR A 1 682 ? 8.732 -21.346 36.054 1.00 84.06 682 THR A O 1
ATOM 5162 N N . VAL A 1 683 ? 10.984 -21.293 36.000 1.00 86.06 683 VAL A N 1
ATOM 5163 C CA . VAL A 1 683 ? 11.111 -21.031 34.559 1.00 86.06 683 VAL A CA 1
ATOM 5164 C C . VAL A 1 683 ? 12.084 -21.977 33.886 1.00 86.06 683 VAL A C 1
ATOM 5166 O O . VAL A 1 683 ? 12.995 -22.516 34.507 1.00 86.06 683 VAL A O 1
ATOM 5169 N N . THR A 1 684 ? 11.893 -22.158 32.585 1.00 90.62 684 THR A N 1
ATOM 5170 C CA . THR A 1 684 ? 12.814 -22.880 31.710 1.00 90.62 684 THR A CA 1
ATOM 5171 C C . THR A 1 684 ? 13.189 -21.982 30.537 1.00 90.62 684 THR A C 1
ATOM 5173 O O . THR A 1 684 ? 12.297 -21.507 29.833 1.00 90.62 684 THR A O 1
ATOM 5176 N N . ALA A 1 685 ? 14.487 -21.759 30.320 1.00 91.06 685 ALA A N 1
ATOM 5177 C CA . ALA A 1 685 ? 14.986 -21.084 29.124 1.00 91.06 685 ALA A CA 1
ATOM 5178 C C . ALA A 1 685 ? 14.651 -21.922 27.882 1.00 91.06 685 ALA A C 1
ATOM 5180 O O . ALA A 1 685 ? 15.063 -23.077 27.781 1.00 91.06 685 ALA A O 1
ATOM 5181 N N . LEU A 1 686 ? 13.905 -21.342 26.943 1.00 93.00 686 LEU A N 1
ATOM 5182 C CA . LEU A 1 686 ? 13.814 -21.834 25.563 1.00 93.00 686 LEU A CA 1
ATOM 5183 C C . LEU A 1 686 ? 14.864 -21.147 24.679 1.00 93.00 686 LEU A C 1
ATOM 5185 O O . LEU A 1 686 ? 15.374 -21.752 23.741 1.00 93.00 686 LEU A O 1
ATOM 5189 N N . GLN A 1 687 ? 15.192 -19.900 25.018 1.00 92.56 687 GLN A N 1
ATOM 5190 C CA . GLN A 1 687 ? 16.351 -19.154 24.549 1.00 92.56 687 GLN A CA 1
ATOM 5191 C C . GLN A 1 687 ? 16.847 -18.298 25.711 1.00 92.56 687 GLN A C 1
ATOM 5193 O O . GLN A 1 687 ? 16.089 -17.488 26.243 1.00 92.56 687 GLN A O 1
ATOM 5198 N N . ASP A 1 688 ? 18.099 -18.478 26.108 1.00 89.69 688 ASP A N 1
ATOM 5199 C CA . ASP A 1 688 ? 18.710 -17.629 27.132 1.00 89.69 688 ASP A CA 1
ATOM 5200 C C . ASP A 1 688 ? 19.062 -16.244 26.554 1.00 89.69 688 ASP A C 1
ATOM 5202 O O . ASP A 1 688 ? 18.957 -16.022 25.343 1.00 89.69 688 ASP A O 1
ATOM 5206 N N . TRP A 1 689 ? 19.475 -15.302 27.400 1.00 90.25 689 TRP A N 1
ATOM 5207 C CA . TRP A 1 689 ? 19.870 -13.955 27.002 1.00 90.25 689 TRP A CA 1
ATOM 5208 C C . TRP A 1 689 ? 20.906 -13.975 25.884 1.00 90.25 689 TRP A C 1
ATOM 5210 O O . TRP A 1 689 ? 22.057 -14.365 26.061 1.00 90.25 689 TRP A O 1
ATOM 5220 N N . THR A 1 690 ? 20.466 -13.516 24.720 1.00 91.81 690 THR A N 1
ATOM 5221 C CA . THR A 1 690 ? 21.221 -13.549 23.475 1.00 91.81 690 THR A CA 1
ATOM 5222 C C . THR A 1 690 ? 21.226 -12.161 22.865 1.00 91.81 690 THR A C 1
ATOM 5224 O O . THR A 1 690 ? 20.194 -11.492 22.817 1.00 91.81 690 THR A O 1
ATOM 5227 N N . GLU A 1 691 ? 22.388 -11.717 22.400 1.00 92.88 691 GLU A N 1
ATOM 5228 C CA . GLU A 1 691 ? 22.511 -10.444 21.698 1.00 92.88 691 GLU A CA 1
ATOM 5229 C C . GLU A 1 691 ? 21.752 -10.482 20.362 1.00 92.88 691 GLU A C 1
ATOM 5231 O O . GLU A 1 691 ? 21.727 -11.500 19.661 1.00 92.88 691 GLU A O 1
ATOM 5236 N N . SER A 1 692 ? 21.125 -9.364 20.001 1.00 93.06 692 SER A N 1
ATOM 5237 C CA . SER A 1 692 ? 20.550 -9.174 18.676 1.00 93.06 692 SER A CA 1
ATOM 5238 C C . SER A 1 692 ? 20.699 -7.734 18.204 1.00 93.06 692 SER A C 1
ATOM 5240 O O . SER A 1 692 ? 20.196 -6.803 18.833 1.00 93.06 692 SER A O 1
ATOM 5242 N N . SER A 1 693 ? 21.302 -7.560 17.026 1.00 90.69 693 SER A N 1
ATOM 5243 C CA . SER A 1 693 ? 21.365 -6.275 16.315 1.00 90.69 693 SER A CA 1
ATOM 5244 C C . SER A 1 693 ? 19.994 -5.783 15.840 1.00 90.69 693 SER A C 1
ATOM 5246 O O . SER A 1 693 ? 19.861 -4.633 15.431 1.00 90.69 693 SER A O 1
ATOM 5248 N N . ALA A 1 694 ? 18.960 -6.630 15.910 1.00 87.25 694 ALA A N 1
ATOM 5249 C CA . ALA A 1 694 ? 17.588 -6.244 15.612 1.00 87.25 694 ALA A CA 1
ATOM 5250 C C . ALA A 1 694 ? 17.002 -5.266 16.644 1.00 87.25 694 ALA A C 1
ATOM 5252 O O . ALA A 1 694 ? 15.997 -4.620 16.356 1.00 87.25 694 ALA A O 1
ATOM 5253 N N . ILE A 1 695 ? 17.587 -5.170 17.841 1.00 93.12 695 ILE A N 1
ATOM 5254 C CA . ILE A 1 695 ? 17.103 -4.309 18.921 1.00 93.12 695 ILE A CA 1
ATOM 5255 C C . ILE A 1 695 ? 17.673 -2.899 18.759 1.00 93.12 695 ILE A C 1
ATOM 5257 O O . ILE A 1 695 ? 18.887 -2.702 18.763 1.00 93.12 695 ILE A O 1
ATOM 5261 N N . ASN A 1 696 ? 16.793 -1.899 18.731 1.00 90.94 696 ASN A N 1
ATOM 5262 C CA . ASN A 1 696 ? 17.200 -0.509 18.894 1.00 90.94 696 ASN A CA 1
ATOM 5263 C C . ASN A 1 696 ? 17.591 -0.297 20.362 1.00 90.94 696 ASN A C 1
ATOM 5265 O O . ASN A 1 696 ? 16.737 -0.346 21.254 1.00 90.94 696 ASN A O 1
ATOM 5269 N N . THR A 1 697 ? 18.889 -0.125 20.613 1.00 91.12 697 THR A N 1
ATOM 5270 C CA . THR A 1 697 ? 19.448 0.046 21.959 1.00 91.12 697 THR A CA 1
ATOM 5271 C C . THR A 1 697 ? 19.195 1.445 22.520 1.00 91.12 697 THR A C 1
ATOM 5273 O O . THR A 1 697 ? 19.104 2.417 21.775 1.00 91.12 697 THR A O 1
ATOM 5276 N N . GLY A 1 698 ? 19.174 1.572 23.846 1.00 89.12 698 GLY A N 1
ATOM 5277 C CA . GLY A 1 698 ? 18.877 2.828 24.534 1.00 89.12 698 GLY A CA 1
ATOM 5278 C C . GLY A 1 698 ? 17.379 3.141 24.577 1.00 89.12 698 GLY A C 1
ATOM 5279 O O . GLY A 1 698 ? 16.537 2.250 24.468 1.00 89.12 698 GLY A O 1
ATOM 5280 N N . ALA A 1 699 ? 17.048 4.414 24.803 1.00 87.31 699 ALA A N 1
ATOM 5281 C CA . ALA A 1 699 ? 15.669 4.891 24.886 1.00 87.31 699 ALA A CA 1
ATOM 5282 C C . ALA A 1 699 ? 15.082 5.113 23.485 1.00 87.31 699 ALA A C 1
ATOM 5284 O O . ALA A 1 699 ? 14.943 6.250 23.030 1.00 87.31 699 ALA A O 1
ATOM 5285 N N . ASP A 1 700 ? 14.762 4.012 22.807 1.00 89.06 700 ASP A N 1
ATOM 5286 C CA . ASP A 1 700 ? 14.210 4.010 21.453 1.00 89.06 700 ASP A CA 1
ATOM 5287 C C . ASP A 1 700 ? 13.045 3.014 21.302 1.00 89.06 700 ASP A C 1
ATOM 5289 O O . ASP A 1 700 ? 12.837 2.099 22.108 1.00 89.06 700 ASP A O 1
ATOM 5293 N N . TRP A 1 701 ? 12.242 3.222 20.262 1.00 88.31 701 TRP A N 1
ATOM 5294 C CA . TRP A 1 701 ? 11.094 2.394 19.933 1.00 88.31 701 TRP A CA 1
ATOM 5295 C C . TRP A 1 701 ? 11.532 1.054 19.357 1.00 88.31 701 TRP A C 1
ATOM 5297 O O . TRP A 1 701 ? 12.319 0.986 18.416 1.00 88.31 701 TRP A O 1
ATOM 5307 N N . ASN A 1 702 ? 10.920 -0.013 19.858 1.00 88.38 702 ASN A N 1
ATOM 5308 C CA . ASN A 1 702 ? 11.062 -1.361 19.336 1.00 88.38 702 ASN A CA 1
ATOM 5309 C C . ASN A 1 702 ? 9.680 -1.954 19.037 1.00 88.38 702 ASN A C 1
ATOM 5311 O O . ASN A 1 702 ? 8.748 -1.828 19.829 1.00 88.38 702 ASN A O 1
ATOM 5315 N N . THR A 1 703 ? 9.527 -2.600 17.884 1.00 87.69 703 THR A N 1
ATOM 5316 C CA . THR A 1 703 ? 8.319 -3.352 17.522 1.00 87.69 703 THR A CA 1
ATOM 5317 C C . THR A 1 703 ? 8.571 -4.828 17.770 1.00 87.69 703 THR A C 1
ATOM 5319 O O . THR A 1 703 ? 9.363 -5.450 17.067 1.00 87.69 703 THR A O 1
ATOM 5322 N N . ILE A 1 704 ? 7.902 -5.387 18.770 1.00 93.44 704 ILE A N 1
ATOM 5323 C CA . ILE A 1 704 ? 8.063 -6.775 19.191 1.00 93.44 704 ILE A CA 1
ATOM 5324 C C . ILE A 1 704 ? 6.878 -7.574 18.666 1.00 93.44 704 ILE A C 1
ATOM 5326 O O . ILE A 1 704 ? 5.731 -7.215 18.930 1.00 93.44 704 ILE A O 1
ATOM 5330 N N . ARG A 1 705 ? 7.146 -8.645 17.918 1.00 90.94 705 ARG A N 1
ATOM 5331 C CA . ARG A 1 705 ? 6.119 -9.536 17.367 1.00 90.94 705 ARG A CA 1
ATOM 5332 C C . ARG A 1 705 ? 6.394 -10.974 17.772 1.00 90.94 705 ARG A C 1
ATOM 5334 O O . ARG A 1 705 ? 7.513 -11.462 17.639 1.00 90.94 705 ARG A O 1
ATOM 5341 N N . ALA A 1 706 ? 5.358 -11.651 18.238 1.00 90.75 706 ALA A N 1
ATOM 5342 C CA . ALA A 1 706 ? 5.417 -13.013 18.721 1.00 90.75 706 ALA A CA 1
ATOM 5343 C C . ALA A 1 706 ? 4.254 -13.816 18.128 1.00 90.75 706 ALA A C 1
ATOM 5345 O O . ALA A 1 706 ? 3.084 -13.495 18.341 1.00 90.75 706 ALA A O 1
ATOM 5346 N N . VAL A 1 707 ? 4.588 -14.855 17.367 1.00 87.06 707 VAL A N 1
ATOM 5347 C CA . VAL A 1 707 ? 3.631 -15.724 16.683 1.00 87.06 707 VAL A CA 1
ATOM 5348 C C . VAL A 1 707 ? 3.637 -17.088 17.354 1.00 87.06 707 VAL A C 1
ATOM 5350 O O . VAL A 1 707 ? 4.687 -17.717 17.461 1.00 87.06 707 VAL A O 1
ATOM 5353 N N . ALA A 1 708 ? 2.469 -17.557 17.777 1.00 87.19 708 ALA A N 1
ATOM 5354 C CA . ALA A 1 708 ? 2.254 -18.906 18.272 1.00 87.19 708 ALA A CA 1
ATOM 5355 C C . ALA A 1 708 ? 1.275 -19.635 17.345 1.00 87.19 708 ALA A C 1
ATOM 5357 O O . ALA A 1 708 ? 0.156 -19.167 17.145 1.00 87.19 708 ALA A O 1
ATOM 5358 N N . SER A 1 709 ? 1.690 -20.771 16.784 1.00 86.12 709 SER A N 1
ATOM 5359 C CA . SER A 1 709 ? 0.880 -21.592 15.875 1.00 86.12 709 SER A CA 1
ATOM 5360 C C . SER A 1 709 ? 1.091 -23.071 16.183 1.00 86.12 709 SER A C 1
ATOM 5362 O O . SER A 1 709 ? 2.186 -23.602 15.998 1.00 86.12 709 SER A O 1
ATOM 5364 N N . GLY A 1 710 ? 0.064 -23.765 16.671 1.00 85.44 710 GLY A N 1
ATOM 5365 C CA . GLY A 1 710 ? 0.211 -25.127 17.182 1.00 85.44 710 GLY A CA 1
ATOM 5366 C C . GLY A 1 710 ? 1.250 -25.168 18.306 1.00 85.44 710 GLY A C 1
ATOM 5367 O O . GLY A 1 710 ? 1.118 -24.458 19.298 1.00 85.44 710 GLY A O 1
ATOM 5368 N N . THR A 1 711 ? 2.311 -25.959 18.161 1.00 88.88 711 THR A N 1
ATOM 5369 C CA . THR A 1 711 ? 3.438 -25.985 19.115 1.00 88.88 711 THR A CA 1
ATOM 5370 C C . THR A 1 711 ? 4.573 -25.035 18.735 1.00 88.88 711 THR A C 1
ATOM 5372 O O . THR A 1 711 ? 5.543 -24.936 19.476 1.00 88.88 711 THR A O 1
ATOM 5375 N N . ALA A 1 712 ? 4.507 -24.382 17.573 1.00 88.94 712 ALA A N 1
ATOM 5376 C CA . ALA A 1 712 ? 5.568 -23.517 17.080 1.00 88.94 712 ALA A CA 1
ATOM 5377 C C . ALA A 1 712 ? 5.439 -22.095 17.637 1.00 88.94 712 ALA A C 1
ATOM 5379 O O . ALA A 1 712 ? 4.342 -21.540 17.722 1.00 88.94 712 ALA A O 1
ATOM 5380 N N . LEU A 1 713 ? 6.585 -21.508 17.964 1.00 91.88 713 LEU A N 1
ATOM 5381 C CA . LEU A 1 713 ? 6.768 -20.123 18.368 1.00 91.88 713 LEU A CA 1
ATOM 5382 C C . LEU A 1 713 ? 7.747 -19.466 17.388 1.00 91.88 713 LEU A C 1
ATOM 5384 O O . LEU A 1 713 ? 8.793 -20.036 17.082 1.00 91.88 713 LEU A O 1
ATOM 5388 N N . SER A 1 714 ? 7.411 -18.289 16.867 1.00 90.31 714 SER A N 1
ATOM 5389 C CA . SER A 1 714 ? 8.266 -17.496 15.971 1.00 90.31 714 SER A CA 1
ATOM 5390 C C . SER A 1 714 ? 8.286 -16.047 16.430 1.00 90.31 714 SER A C 1
ATOM 5392 O O . SER A 1 714 ? 7.235 -15.421 16.568 1.00 90.31 714 SER A O 1
ATOM 5394 N N . LEU A 1 715 ? 9.477 -15.524 16.696 1.00 93.50 715 LEU A N 1
ATOM 5395 C CA . LEU A 1 715 ? 9.677 -14.265 17.401 1.00 93.50 715 LEU A CA 1
ATOM 5396 C C . LEU A 1 715 ? 10.498 -13.297 16.560 1.00 93.50 715 LEU A C 1
ATOM 5398 O O . LEU A 1 715 ? 11.490 -13.676 15.932 1.00 93.50 715 LEU A O 1
ATOM 5402 N N . TYR A 1 716 ? 10.075 -12.039 16.574 1.00 91.50 716 TYR A N 1
ATOM 5403 C CA . TYR A 1 716 ? 10.625 -10.982 15.744 1.00 91.50 716 TYR A CA 1
ATOM 5404 C C . TYR A 1 716 ? 10.817 -9.710 16.563 1.00 91.50 716 TYR A C 1
ATOM 5406 O O . TYR A 1 716 ? 9.971 -9.348 17.387 1.00 91.50 716 TYR A O 1
ATOM 5414 N N . ILE A 1 717 ? 11.895 -8.994 16.267 1.00 90.31 717 ILE A N 1
ATOM 5415 C CA . ILE A 1 717 ? 12.178 -7.659 16.795 1.00 90.31 717 ILE A CA 1
ATOM 5416 C C . ILE A 1 717 ? 12.412 -6.742 15.601 1.00 90.31 717 ILE A C 1
ATOM 5418 O O . ILE A 1 717 ? 13.197 -7.062 14.715 1.00 90.31 717 ILE A O 1
ATOM 5422 N N . ASN A 1 718 ? 11.682 -5.628 15.538 1.00 82.06 718 ASN A N 1
ATOM 5423 C CA . ASN A 1 718 ? 11.747 -4.643 14.454 1.00 82.06 718 ASN A CA 1
ATOM 5424 C C . ASN A 1 718 ? 11.593 -5.255 13.047 1.00 82.06 718 ASN A C 1
ATOM 5426 O O . ASN A 1 718 ? 12.175 -4.782 12.079 1.00 82.06 718 ASN A O 1
ATOM 5430 N N . GLY A 1 719 ? 10.779 -6.312 12.938 1.00 74.69 719 GLY A N 1
ATOM 5431 C CA . GLY A 1 719 ? 10.544 -7.054 11.694 1.00 74.69 719 GLY A CA 1
ATOM 5432 C C . GLY A 1 719 ? 11.567 -8.158 11.403 1.00 74.69 719 GLY A C 1
ATOM 5433 O O . GLY A 1 719 ? 11.288 -9.028 10.579 1.00 74.69 719 GLY A O 1
ATOM 5434 N N . THR A 1 720 ? 12.693 -8.192 12.116 1.00 85.12 720 THR A N 1
ATOM 5435 C CA . THR A 1 720 ? 13.747 -9.201 11.962 1.00 85.12 720 THR A CA 1
ATOM 5436 C C . THR A 1 720 ? 13.424 -10.452 12.786 1.00 85.12 720 THR A C 1
ATOM 5438 O O . THR A 1 720 ? 13.195 -10.326 13.991 1.00 85.12 720 THR A O 1
ATOM 5441 N N . PRO A 1 721 ? 13.408 -11.663 12.194 1.00 87.00 721 PRO A N 1
ATOM 5442 C CA . PRO A 1 721 ? 13.256 -12.911 12.942 1.00 87.00 721 PRO A CA 1
ATOM 5443 C C . PRO A 1 721 ? 14.471 -13.137 13.850 1.00 87.00 721 PRO A C 1
ATOM 5445 O O . PRO A 1 721 ? 15.596 -13.224 13.358 1.00 87.00 721 PRO A O 1
ATOM 5448 N N . VAL A 1 722 ? 14.248 -13.250 15.160 1.00 91.75 722 VAL A N 1
ATOM 5449 C CA . VAL A 1 722 ? 15.327 -13.461 16.142 1.00 91.75 722 VAL A CA 1
ATOM 5450 C C . VAL A 1 722 ? 15.373 -14.894 16.655 1.00 91.75 722 VAL A C 1
ATOM 5452 O O . VAL A 1 722 ? 16.456 -15.427 16.880 1.00 91.75 722 VAL A O 1
ATOM 5455 N N . TRP A 1 723 ? 14.217 -15.553 16.778 1.00 94.94 723 TRP A N 1
ATOM 5456 C CA . TRP A 1 723 ? 14.138 -16.913 17.302 1.00 94.94 723 TRP A CA 1
ATOM 5457 C C . TRP A 1 723 ? 12.907 -17.669 16.809 1.00 94.94 723 TRP A C 1
ATOM 5459 O O . TRP A 1 723 ? 11.831 -17.099 16.624 1.00 94.94 723 TRP A O 1
ATOM 5469 N N . THR A 1 724 ? 13.060 -18.980 16.643 1.00 91.75 724 THR A N 1
ATOM 5470 C CA . THR A 1 724 ? 11.979 -19.915 16.331 1.00 91.75 724 THR A CA 1
ATOM 5471 C C . THR A 1 724 ? 12.198 -21.192 17.122 1.00 91.75 724 THR A C 1
ATOM 5473 O O . THR A 1 724 ? 13.314 -21.710 17.139 1.00 91.75 724 THR A O 1
ATOM 5476 N N . GLY A 1 725 ? 11.143 -21.745 17.707 1.00 88.56 725 GLY A N 1
ATOM 5477 C CA . GLY A 1 725 ? 11.226 -23.005 18.434 1.00 88.56 725 GLY A CA 1
ATOM 5478 C C . GLY A 1 725 ? 9.879 -23.696 18.541 1.00 88.56 725 GLY A C 1
ATOM 5479 O O . GLY A 1 725 ? 8.848 -23.151 18.150 1.00 88.56 725 GLY A O 1
ATOM 5480 N N . THR A 1 726 ? 9.884 -24.917 19.064 1.00 90.81 726 THR A N 1
ATOM 5481 C CA . THR A 1 726 ? 8.660 -25.678 19.319 1.00 90.81 726 THR A CA 1
ATOM 5482 C C . THR A 1 726 ? 8.580 -26.078 20.780 1.00 90.81 726 THR A C 1
ATOM 5484 O O . THR A 1 726 ? 9.497 -26.719 21.285 1.00 90.81 726 THR A O 1
ATOM 5487 N N . ASP A 1 727 ? 7.467 -25.771 21.434 1.00 92.25 727 ASP A N 1
ATOM 5488 C CA . ASP A 1 727 ? 7.156 -26.226 22.785 1.00 92.25 727 ASP A CA 1
ATOM 5489 C C . ASP A 1 727 ? 5.643 -26.501 22.872 1.00 92.25 727 ASP A C 1
ATOM 5491 O O . ASP A 1 727 ? 4.815 -25.713 22.414 1.00 92.25 727 ASP A O 1
ATOM 5495 N N . ALA A 1 728 ? 5.279 -27.675 23.391 1.00 92.06 728 ALA A N 1
ATOM 5496 C CA . ALA A 1 728 ? 3.897 -28.155 23.434 1.00 92.06 728 ALA A CA 1
ATOM 5497 C C . ALA A 1 728 ? 3.242 -28.001 24.817 1.00 92.06 728 ALA A C 1
ATOM 5499 O O . ALA A 1 728 ? 2.102 -28.431 24.998 1.00 92.06 728 ALA A O 1
ATOM 5500 N N . THR A 1 729 ? 3.948 -27.436 25.802 1.00 94.38 729 THR A N 1
ATOM 5501 C CA . THR A 1 729 ? 3.483 -27.382 27.193 1.00 94.38 729 THR A CA 1
ATOM 5502 C C . THR A 1 729 ? 2.227 -26.524 27.337 1.00 94.38 729 THR A C 1
ATOM 5504 O O . THR A 1 729 ? 1.275 -26.946 27.993 1.00 94.38 729 THR A O 1
ATOM 5507 N N . TRP A 1 730 ? 2.180 -25.352 26.693 1.00 92.75 730 TRP A N 1
ATOM 5508 C CA . TRP A 1 730 ? 1.034 -24.445 26.746 1.00 92.75 730 TRP A CA 1
ATOM 5509 C C . TRP A 1 730 ? 0.430 -24.246 25.354 1.00 92.75 730 TRP A C 1
ATOM 5511 O O . TRP A 1 730 ? 1.000 -23.603 24.475 1.00 92.75 730 TRP A O 1
ATOM 5521 N N . ASN A 1 731 ? -0.765 -24.797 25.152 1.00 87.12 731 ASN A N 1
ATOM 5522 C CA . ASN A 1 731 ? -1.473 -24.754 23.869 1.00 87.12 731 ASN A CA 1
ATOM 5523 C C . ASN A 1 731 ? -2.494 -23.613 23.762 1.00 87.12 731 ASN A C 1
ATOM 5525 O O . ASN A 1 731 ? -3.015 -23.372 22.680 1.00 87.12 731 ASN A O 1
ATOM 5529 N N . SER A 1 732 ? -2.805 -22.945 24.876 1.00 89.25 732 SER A N 1
ATOM 5530 C CA . SER A 1 732 ? -3.764 -21.847 24.943 1.00 89.25 732 SER A CA 1
ATOM 5531 C C . SER A 1 732 ? -3.608 -21.034 26.228 1.00 89.25 732 SER A C 1
ATOM 5533 O O . SER A 1 732 ? -3.188 -21.554 27.265 1.00 89.25 732 SER A O 1
ATOM 5535 N N . GLY A 1 733 ? -3.959 -19.752 26.161 1.00 90.56 733 GLY A N 1
ATOM 5536 C CA . GLY A 1 733 ? -3.993 -18.846 27.311 1.00 90.56 733 GLY A CA 1
ATOM 5537 C C . GLY A 1 733 ? -4.087 -17.387 26.874 1.00 90.56 733 GLY A C 1
ATOM 5538 O O . GLY A 1 733 ? -4.272 -17.108 25.693 1.00 90.56 733 GLY A O 1
ATOM 5539 N N . GLN A 1 734 ? -3.976 -16.455 27.811 1.00 91.44 734 GLN A N 1
ATOM 5540 C CA . GLN A 1 734 ? -4.050 -15.022 27.519 1.00 91.44 734 GLN A CA 1
ATOM 5541 C C . GLN A 1 734 ? -2.724 -14.478 26.978 1.00 91.44 734 GLN A C 1
ATOM 5543 O O . GLN A 1 734 ? -1.671 -15.106 27.103 1.00 91.44 734 GLN A O 1
ATOM 5548 N N . ILE A 1 735 ? -2.785 -13.287 26.393 1.00 92.12 735 ILE A N 1
ATOM 5549 C CA . ILE A 1 735 ? -1.608 -12.488 26.044 1.00 92.12 735 ILE A CA 1
ATOM 5550 C C . ILE A 1 735 ? -1.453 -11.323 27.020 1.00 92.12 735 ILE A C 1
ATOM 5552 O O . ILE A 1 735 ? -2.433 -10.873 27.624 1.00 92.12 735 ILE A O 1
ATOM 5556 N N . GLY A 1 736 ? -0.225 -10.842 27.176 1.00 92.12 736 GLY A N 1
ATOM 5557 C CA . GLY A 1 736 ? 0.114 -9.808 28.147 1.00 92.12 736 GLY A CA 1
ATOM 5558 C C . GLY A 1 736 ? 1.333 -8.994 27.746 1.00 92.12 736 GLY A C 1
ATOM 5559 O O . GLY A 1 736 ? 2.088 -9.390 26.862 1.00 92.12 736 GLY A O 1
ATOM 5560 N N . ILE A 1 737 ? 1.526 -7.863 28.415 1.00 93.75 737 ILE A N 1
ATOM 5561 C CA . ILE A 1 737 ? 2.716 -7.018 28.278 1.00 93.75 737 ILE A CA 1
ATOM 5562 C C . ILE A 1 737 ? 3.254 -6.751 29.680 1.00 93.75 737 ILE A C 1
ATOM 5564 O O . ILE A 1 737 ? 2.476 -6.491 30.601 1.00 93.75 737 ILE A O 1
ATOM 5568 N N . SER A 1 738 ? 4.574 -6.804 29.849 1.00 93.19 738 SER A N 1
ATOM 5569 C CA . SER A 1 738 ? 5.211 -6.481 31.123 1.00 93.19 738 SER A CA 1
ATOM 5570 C C . SER A 1 738 ? 6.587 -5.848 30.991 1.00 93.19 738 SER A C 1
ATOM 5572 O O . SER A 1 738 ? 7.249 -5.948 29.960 1.00 93.19 738 SER A O 1
ATOM 5574 N N . MET A 1 739 ? 7.037 -5.225 32.074 1.00 92.88 739 MET A N 1
ATOM 5575 C CA . MET A 1 739 ? 8.399 -4.722 32.238 1.00 92.88 739 MET A CA 1
ATOM 5576 C C . MET A 1 739 ? 8.911 -5.041 33.644 1.00 92.88 739 MET A C 1
ATOM 5578 O O . MET A 1 739 ? 8.121 -5.067 34.590 1.00 92.88 739 MET A O 1
ATOM 5582 N N . TYR A 1 740 ? 10.222 -5.214 33.789 1.00 91.00 740 TYR A N 1
ATOM 5583 C CA . TYR A 1 740 ? 10.900 -5.249 35.084 1.00 91.00 740 TYR A CA 1
ATOM 5584 C C . TYR A 1 740 ? 11.549 -3.898 35.392 1.00 91.00 740 TYR A C 1
ATOM 5586 O O . TYR A 1 740 ? 12.173 -3.299 34.513 1.00 91.00 740 TYR A O 1
ATOM 5594 N N . SER A 1 741 ? 11.457 -3.438 36.640 1.00 86.81 741 SER A N 1
ATOM 5595 C CA . SER A 1 741 ? 12.230 -2.302 37.156 1.00 86.81 741 SER A CA 1
ATOM 5596 C C . SER A 1 741 ? 12.975 -2.736 38.416 1.00 86.81 741 SER A C 1
ATOM 5598 O O . SER A 1 741 ? 12.351 -3.186 39.367 1.00 86.81 741 SER A O 1
ATOM 5600 N N . GLY A 1 742 ? 14.304 -2.614 38.444 1.00 79.06 742 GLY A N 1
ATOM 5601 C CA . GLY A 1 742 ? 15.094 -2.919 39.645 1.00 79.06 742 GLY A CA 1
ATOM 5602 C C . GLY A 1 742 ? 15.073 -1.794 40.687 1.00 79.06 742 GLY A C 1
ATOM 5603 O O . GLY A 1 742 ? 14.616 -0.690 40.394 1.00 79.06 742 GLY A O 1
ATOM 5604 N N . TYR A 1 743 ? 15.594 -2.081 41.884 1.00 77.75 743 TYR A N 1
ATOM 5605 C CA . TYR A 1 743 ? 15.594 -1.161 43.028 1.00 77.75 743 TYR A CA 1
ATOM 5606 C C . TYR A 1 743 ? 16.307 0.173 42.757 1.00 77.75 743 TYR A C 1
ATOM 5608 O O . TYR A 1 743 ? 17.418 0.203 42.225 1.00 77.75 743 TYR A O 1
ATOM 5616 N N . GLY A 1 744 ? 15.693 1.276 43.193 1.00 66.06 744 GLY A N 1
ATOM 5617 C CA . GLY A 1 744 ? 16.254 2.629 43.112 1.00 66.06 744 GLY A CA 1
ATOM 5618 C C . GLY A 1 744 ? 16.213 3.244 41.713 1.00 66.06 744 GLY A C 1
ATOM 5619 O O . GLY A 1 744 ? 16.924 4.212 41.438 1.00 66.06 744 GLY A O 1
ATOM 5620 N N . SER A 1 745 ? 15.404 2.687 40.813 1.00 66.25 745 SER A N 1
ATOM 5621 C CA . SER A 1 745 ? 15.391 3.082 39.409 1.00 66.25 745 SER A CA 1
ATOM 5622 C C . SER A 1 745 ? 14.471 4.298 39.171 1.00 66.25 745 SER A C 1
ATOM 5624 O O . SER A 1 745 ? 13.255 4.233 39.335 1.00 66.25 745 SER A O 1
ATOM 5626 N N . THR A 1 746 ? 15.039 5.446 38.782 1.00 55.88 746 THR A N 1
ATOM 5627 C CA . THR A 1 746 ? 14.292 6.692 38.512 1.00 55.88 746 THR A CA 1
ATOM 5628 C C . THR A 1 746 ? 14.118 6.932 37.009 1.00 55.88 746 THR A C 1
ATOM 5630 O O . THR A 1 746 ? 15.007 6.628 36.219 1.00 55.88 746 THR A O 1
ATOM 5633 N N . GLY A 1 747 ? 12.958 7.465 36.601 1.00 61.59 747 GLY A N 1
ATOM 5634 C CA . GLY A 1 747 ? 12.672 7.781 35.193 1.00 61.59 747 GLY A CA 1
ATOM 5635 C C . GLY A 1 747 ? 12.432 6.562 34.294 1.00 61.59 747 GLY A C 1
ATOM 5636 O O . GLY A 1 747 ? 12.948 6.548 33.191 1.00 61.59 747 GLY A O 1
ATOM 5637 N N . ASN A 1 748 ? 11.673 5.556 34.759 1.00 73.50 748 ASN A N 1
ATOM 5638 C CA . ASN A 1 748 ? 11.386 4.291 34.054 1.00 73.50 748 ASN A CA 1
ATOM 5639 C C . ASN A 1 748 ? 10.034 4.276 33.328 1.00 73.50 748 ASN A C 1
ATOM 5641 O O . ASN A 1 748 ? 9.209 3.391 33.564 1.00 73.50 748 ASN A O 1
ATOM 5645 N N . VAL A 1 749 ? 9.766 5.266 32.478 1.00 88.56 749 VAL A N 1
ATOM 5646 C CA . VAL A 1 749 ? 8.471 5.314 31.786 1.00 88.56 749 VAL A CA 1
ATOM 5647 C C . VAL A 1 749 ? 8.481 4.325 30.627 1.00 88.56 749 VAL A C 1
ATOM 5649 O O . VAL A 1 749 ? 9.080 4.576 29.579 1.00 88.56 749 VAL A O 1
ATOM 5652 N N . PHE A 1 750 ? 7.789 3.207 30.803 1.00 91.62 750 PHE A N 1
ATOM 5653 C CA . PHE A 1 750 ? 7.528 2.254 29.735 1.00 91.62 750 PHE A CA 1
ATOM 5654 C C . PHE A 1 750 ? 6.228 2.615 29.038 1.00 91.62 750 PHE A C 1
ATOM 5656 O O . PHE A 1 750 ? 5.221 2.842 29.702 1.00 91.62 750 PHE A O 1
ATOM 5663 N N . ARG A 1 751 ? 6.261 2.695 27.709 1.00 88.62 751 ARG A N 1
ATOM 5664 C CA . ARG A 1 751 ? 5.165 3.137 26.851 1.00 88.62 751 ARG A CA 1
ATOM 5665 C C . ARG A 1 751 ? 4.846 2.062 25.819 1.00 88.62 751 ARG A C 1
ATOM 5667 O O . ARG A 1 751 ? 5.736 1.547 25.147 1.00 88.62 751 ARG A O 1
ATOM 5674 N N . VAL A 1 752 ? 3.562 1.786 25.657 1.00 85.94 752 VAL A N 1
ATOM 5675 C CA . VAL A 1 752 ? 2.983 0.934 24.621 1.00 85.94 752 VAL A CA 1
ATOM 5676 C C . VAL A 1 752 ? 2.136 1.838 23.736 1.00 85.94 752 VAL A C 1
ATOM 5678 O O . VAL A 1 752 ? 1.111 2.350 24.181 1.00 85.94 752 VAL A O 1
ATOM 5681 N N . GLN A 1 753 ? 2.575 2.071 22.502 1.00 68.62 753 GLN A N 1
ATOM 5682 C CA . GLN A 1 753 ? 1.870 2.971 21.581 1.00 68.62 753 GLN A CA 1
ATOM 5683 C C . GLN A 1 753 ? 0.825 2.233 20.742 1.00 68.62 753 GLN A C 1
ATOM 5685 O O . GLN A 1 753 ? -0.244 2.755 20.452 1.00 68.62 753 GLN A O 1
ATOM 5690 N N . GLN A 1 754 ? 1.138 1.006 20.329 1.00 61.19 754 GLN A N 1
ATOM 5691 C CA . GLN A 1 754 ? 0.253 0.197 19.504 1.00 61.19 754 GLN A CA 1
ATOM 5692 C C . GLN A 1 754 ? 0.396 -1.264 19.902 1.00 61.19 754 GLN A C 1
ATOM 5694 O O . GLN A 1 754 ? 1.513 -1.761 20.024 1.00 61.19 754 GLN A O 1
ATOM 5699 N N . ALA A 1 755 ? -0.729 -1.954 20.049 1.00 60.62 755 ALA A N 1
ATOM 5700 C CA . ALA A 1 755 ? -0.787 -3.406 20.063 1.00 60.62 755 ALA A CA 1
ATOM 5701 C C . ALA A 1 755 ? -1.760 -3.869 18.971 1.00 60.62 755 ALA A C 1
ATOM 5703 O O . ALA A 1 755 ? -2.767 -3.212 18.705 1.00 60.62 755 ALA A O 1
ATOM 5704 N N . SER A 1 756 ? -1.457 -4.986 18.321 1.00 62.03 756 SER A N 1
ATOM 5705 C CA . SER A 1 756 ? -2.334 -5.620 17.335 1.00 62.03 756 SER A CA 1
ATOM 5706 C C . SER A 1 756 ? -2.302 -7.130 17.514 1.00 62.03 756 SER A C 1
ATOM 5708 O O . SER A 1 756 ? -1.274 -7.689 17.906 1.00 62.03 756 SER A O 1
ATOM 5710 N N . LEU A 1 757 ? -3.439 -7.774 17.257 1.00 68.19 757 LEU A N 1
ATOM 5711 C CA . LEU A 1 757 ? -3.570 -9.223 17.314 1.00 68.19 757 LEU A CA 1
ATOM 5712 C C . LEU A 1 757 ? -4.364 -9.735 16.114 1.00 68.19 757 LEU A C 1
ATOM 5714 O O . LEU A 1 757 ? -5.322 -9.091 15.682 1.00 68.19 757 LEU A O 1
ATOM 5718 N N . SER A 1 758 ? -4.009 -10.919 15.622 1.00 56.47 758 SER A N 1
ATOM 5719 C CA . SER A 1 758 ? -4.885 -11.726 14.769 1.00 56.47 758 SER A CA 1
ATOM 5720 C C . SER A 1 758 ? -5.075 -13.109 15.386 1.00 56.47 758 SER A C 1
ATOM 5722 O O . SER A 1 758 ? -4.096 -13.810 15.654 1.00 56.47 758 SER A O 1
ATOM 5724 N N . ALA A 1 759 ? -6.334 -13.489 15.617 1.00 53.84 759 ALA A N 1
ATOM 5725 C CA . ALA A 1 759 ? -6.713 -14.800 16.135 1.00 53.84 759 ALA A CA 1
ATOM 5726 C C . ALA A 1 759 ? -7.081 -15.744 14.976 1.00 53.84 759 ALA A C 1
ATOM 5728 O O . ALA A 1 759 ? -7.944 -15.410 14.164 1.00 53.84 759 ALA A O 1
ATOM 5729 N N . GLY A 1 760 ? -6.460 -16.928 14.934 1.00 47.00 760 GLY A N 1
ATOM 5730 C CA . GLY A 1 760 ? -6.699 -17.955 13.910 1.00 47.00 760 GLY A CA 1
ATOM 5731 C C . GLY A 1 760 ? -5.796 -17.850 12.671 1.00 47.00 760 GLY A C 1
ATOM 5732 O O . GLY A 1 760 ? -5.442 -16.757 12.240 1.00 47.00 760 GLY A O 1
ATOM 5733 N N . ALA A 1 761 ? -5.415 -19.020 12.133 1.00 40.06 761 ALA A N 1
ATOM 5734 C CA . ALA A 1 761 ? -4.557 -19.227 10.956 1.00 40.06 761 ALA A CA 1
ATOM 5735 C C . ALA A 1 761 ? -3.370 -18.249 10.849 1.00 40.06 761 ALA A C 1
ATOM 5737 O O . ALA A 1 761 ? -3.124 -17.662 9.794 1.00 40.06 761 ALA A O 1
ATOM 5738 N N . ALA A 1 762 ? -2.623 -18.080 11.945 1.00 43.56 762 ALA A N 1
ATOM 5739 C CA . ALA A 1 762 ? -1.316 -17.445 11.873 1.00 43.56 762 ALA A CA 1
ATOM 5740 C C . ALA A 1 762 ? -0.459 -18.218 10.856 1.00 43.56 762 ALA A C 1
ATOM 5742 O O . ALA A 1 762 ? -0.447 -19.450 10.860 1.00 43.56 762 ALA A O 1
ATOM 5743 N N . SER A 1 763 ? 0.211 -17.500 9.951 1.00 43.25 763 SER A N 1
ATOM 5744 C CA . SER A 1 763 ? 1.115 -18.094 8.961 1.00 43.25 763 SER A CA 1
ATOM 5745 C C . SER A 1 763 ? 2.059 -19.086 9.645 1.00 43.25 763 SER A C 1
ATOM 5747 O O . SER A 1 763 ? 2.863 -18.696 10.489 1.00 43.25 763 SER A O 1
ATOM 5749 N N . SER A 1 764 ? 2.000 -20.360 9.253 1.00 42.03 764 SER A N 1
ATOM 5750 C CA . SER A 1 764 ? 2.909 -21.405 9.740 1.00 42.03 764 SER A CA 1
ATOM 5751 C C . SER A 1 764 ? 4.334 -21.263 9.191 1.00 42.03 764 SER A C 1
ATOM 5753 O O . SER A 1 764 ? 5.188 -22.103 9.469 1.00 42.03 764 SER A O 1
ATOM 5755 N N . GLN A 1 765 ? 4.595 -20.246 8.364 1.00 45.12 765 GLN A N 1
ATOM 5756 C CA . GLN A 1 765 ? 5.900 -20.001 7.772 1.00 45.12 765 GLN A CA 1
ATOM 5757 C C . GLN A 1 765 ? 6.685 -19.029 8.658 1.00 45.12 765 GLN A C 1
ATOM 5759 O O . GLN A 1 765 ? 6.476 -17.815 8.623 1.00 45.12 765 GLN A O 1
ATOM 5764 N N . ALA A 1 766 ? 7.568 -19.589 9.485 1.00 57.38 766 ALA A N 1
ATOM 5765 C CA . ALA A 1 766 ? 8.516 -18.821 10.274 1.00 57.38 766 ALA A CA 1
ATOM 5766 C C . ALA A 1 766 ? 9.462 -18.028 9.354 1.00 57.38 766 ALA A C 1
ATOM 5768 O O . ALA A 1 766 ? 9.864 -18.510 8.293 1.00 57.38 766 ALA A O 1
ATOM 5769 N N . GLY A 1 767 ? 9.819 -16.808 9.759 1.00 60.75 767 GLY A N 1
ATOM 5770 C CA . GLY A 1 767 ? 10.833 -16.027 9.053 1.00 60.75 767 GLY A CA 1
ATOM 5771 C C . GLY A 1 767 ? 12.201 -16.702 9.155 1.00 60.75 767 GLY A C 1
ATOM 5772 O O . GLY A 1 767 ? 12.499 -17.358 10.152 1.00 60.75 767 GLY A O 1
ATOM 5773 N N . VAL A 1 768 ? 13.038 -16.551 8.130 1.00 76.31 768 VAL A N 1
ATOM 5774 C CA . VAL A 1 768 ? 14.387 -17.133 8.128 1.00 76.31 768 VAL A CA 1
ATOM 5775 C C . VAL A 1 768 ? 15.279 -16.340 9.086 1.00 76.31 768 VAL A C 1
ATOM 5777 O O . VAL A 1 768 ? 15.527 -15.157 8.857 1.00 76.31 768 VAL A O 1
ATOM 5780 N N . ILE A 1 769 ? 15.757 -16.985 10.154 1.00 83.19 769 ILE A N 1
ATOM 5781 C CA . ILE A 1 769 ? 16.757 -16.412 11.067 1.00 83.19 769 ILE A CA 1
ATOM 5782 C C . ILE A 1 769 ? 18.085 -16.297 10.308 1.00 83.19 769 ILE A C 1
ATOM 5784 O O . ILE A 1 769 ? 18.504 -17.253 9.650 1.00 83.19 769 ILE A O 1
ATOM 5788 N N . SER A 1 770 ? 18.747 -15.139 10.382 1.00 82.00 770 SER A N 1
ATOM 5789 C CA . SER A 1 770 ? 20.048 -14.943 9.730 1.00 82.00 770 SER A CA 1
ATOM 5790 C C . SER A 1 770 ? 21.095 -15.918 10.281 1.00 82.00 770 SER A C 1
ATOM 5792 O O . SER A 1 770 ? 21.028 -16.328 11.439 1.00 82.00 770 SER A O 1
ATOM 5794 N N . GLY A 1 771 ? 22.095 -16.282 9.472 1.00 82.12 771 GLY A N 1
ATOM 5795 C CA . GLY A 1 771 ? 23.176 -17.168 9.927 1.00 82.12 771 GLY A CA 1
ATOM 5796 C C . GLY A 1 771 ? 23.940 -16.608 11.133 1.00 82.12 771 GLY A C 1
ATOM 5797 O O . GLY A 1 771 ? 24.321 -17.362 12.023 1.00 82.12 771 GLY A O 1
ATOM 5798 N N . GLU A 1 772 ? 24.092 -15.283 11.196 1.00 85.12 772 GLU A N 1
ATOM 5799 C CA . GLU A 1 772 ? 24.708 -14.569 12.320 1.00 85.12 772 GLU A CA 1
ATOM 5800 C C . GLU A 1 772 ? 23.868 -14.694 13.591 1.00 85.12 772 GLU A C 1
ATOM 5802 O O . GLU A 1 772 ? 24.378 -15.120 14.626 1.00 85.12 772 GLU A O 1
ATOM 5807 N N . GLN A 1 773 ? 22.564 -14.402 13.511 1.00 90.44 773 GLN A N 1
ATOM 5808 C CA . GLN A 1 773 ? 21.686 -14.511 14.673 1.00 90.44 773 GLN A CA 1
ATOM 5809 C C . GLN A 1 773 ? 21.543 -15.970 15.119 1.00 90.44 773 GLN A C 1
ATOM 5811 O O . GLN A 1 773 ? 21.557 -16.249 16.312 1.00 90.44 773 GLN A O 1
ATOM 5816 N N . ALA A 1 774 ? 21.473 -16.922 14.186 1.00 88.38 774 ALA A N 1
ATOM 5817 C CA . ALA A 1 774 ? 21.450 -18.342 14.513 1.00 88.38 774 ALA A CA 1
ATOM 5818 C C . ALA A 1 774 ? 22.745 -18.788 15.216 1.00 88.38 774 ALA A C 1
ATOM 5820 O O . ALA A 1 774 ? 22.686 -19.605 16.133 1.00 88.38 774 ALA A O 1
ATOM 5821 N N . ALA A 1 775 ? 23.908 -18.254 14.832 1.00 86.56 775 ALA A N 1
ATOM 5822 C CA . ALA A 1 775 ? 25.165 -18.522 15.526 1.00 86.56 775 ALA A CA 1
ATOM 5823 C C . ALA A 1 775 ? 25.159 -17.955 16.955 1.00 86.56 775 ALA A C 1
ATOM 5825 O O . ALA A 1 775 ? 25.566 -18.659 17.877 1.00 86.56 775 ALA A O 1
ATOM 5826 N N . LEU A 1 776 ? 24.637 -16.737 17.148 1.00 87.75 776 LEU A N 1
ATOM 5827 C CA . LEU A 1 776 ? 24.464 -16.130 18.473 1.00 87.75 776 LEU A CA 1
ATOM 5828 C C . LEU A 1 776 ? 23.508 -16.945 19.351 1.00 87.75 776 LEU A C 1
ATOM 5830 O O . LEU A 1 776 ? 23.827 -17.220 20.503 1.00 87.75 776 LEU A O 1
ATOM 5834 N N . ASN A 1 777 ? 22.391 -17.419 18.793 1.00 89.75 777 ASN A N 1
ATOM 5835 C CA . ASN A 1 777 ? 21.422 -18.250 19.516 1.00 89.75 777 ASN A CA 1
ATOM 5836 C C . ASN A 1 777 ? 22.025 -19.578 20.007 1.00 89.75 777 ASN A C 1
ATOM 5838 O O . ASN A 1 777 ? 21.556 -20.126 21.002 1.00 89.75 777 ASN A O 1
ATOM 5842 N N . ASN A 1 778 ? 23.046 -20.091 19.308 1.00 85.69 778 ASN A N 1
ATOM 5843 C CA . ASN A 1 778 ? 23.740 -21.342 19.625 1.00 85.69 778 ASN A CA 1
ATOM 5844 C C . ASN A 1 778 ? 25.023 -21.146 20.460 1.00 85.69 778 ASN A C 1
ATOM 5846 O O . ASN A 1 778 ? 25.682 -22.132 20.802 1.00 85.69 778 ASN A O 1
ATOM 5850 N N . ALA A 1 779 ? 25.425 -19.906 20.753 1.00 78.69 779 ALA A N 1
ATOM 5851 C CA . ALA A 1 779 ? 26.649 -19.625 21.496 1.00 78.69 779 ALA A CA 1
ATOM 5852 C C . ALA A 1 779 ? 26.477 -19.904 23.008 1.00 78.69 779 ALA A C 1
ATOM 5854 O O . ALA A 1 779 ? 25.388 -19.712 23.549 1.00 78.69 779 ALA A O 1
ATOM 5855 N N . PRO A 1 780 ? 27.538 -20.328 23.727 1.00 58.12 780 PRO A N 1
ATOM 5856 C CA . PRO A 1 780 ? 27.512 -20.417 25.185 1.00 58.12 780 PRO A CA 1
ATOM 5857 C C . PRO A 1 780 ? 27.273 -19.037 25.806 1.00 58.12 780 PRO A C 1
ATOM 5859 O O . PRO A 1 780 ? 27.912 -18.061 25.412 1.00 58.12 780 PRO A O 1
ATOM 5862 N N . V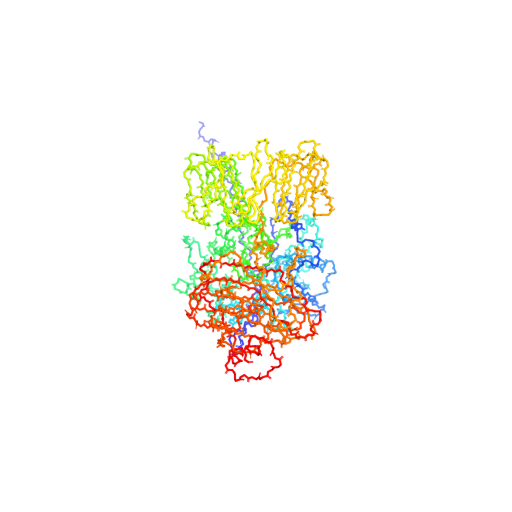AL A 1 781 ? 26.380 -18.976 26.794 1.00 58.38 781 VAL A N 1
ATOM 5863 C CA . VAL A 1 781 ? 25.920 -17.739 27.439 1.00 58.38 781 VAL A CA 1
ATOM 5864 C C . VAL A 1 781 ? 27.101 -16.940 28.000 1.00 58.38 781 VAL A C 1
ATOM 5866 O O . VAL A 1 781 ? 27.799 -17.380 28.915 1.00 58.38 781 VAL A O 1
ATOM 5869 N N . GLY A 1 782 ? 27.330 -15.746 27.452 1.00 48.34 782 GLY A N 1
ATOM 5870 C CA . GLY A 1 782 ? 28.217 -14.747 28.039 1.00 48.34 782 GLY A CA 1
ATOM 5871 C C . GLY A 1 782 ? 27.420 -13.920 29.039 1.00 48.34 782 GLY A C 1
ATOM 5872 O O . GLY A 1 782 ? 26.500 -13.216 28.638 1.00 48.34 782 GLY A O 1
ATOM 5873 N N . GLY A 1 783 ? 27.749 -14.014 30.330 1.00 43.91 783 GLY A N 1
ATOM 5874 C CA . GLY A 1 783 ? 27.083 -13.280 31.410 1.00 43.91 783 GLY A CA 1
ATOM 5875 C C . GLY A 1 783 ? 27.216 -11.758 31.284 1.00 43.91 783 GLY A C 1
ATOM 5876 O O . GLY A 1 783 ? 28.044 -11.144 31.954 1.00 43.91 783 GLY A O 1
ATOM 5877 N N . GLY A 1 784 ? 26.412 -11.144 30.417 1.00 48.72 784 GLY A N 1
ATOM 5878 C CA . GLY A 1 784 ? 26.207 -9.701 30.372 1.00 48.72 784 GLY A CA 1
ATOM 5879 C C . GLY A 1 784 ? 25.377 -9.235 31.571 1.00 48.72 784 GLY A C 1
ATOM 5880 O O . GLY A 1 784 ? 24.595 -10.001 32.128 1.00 48.72 784 GLY A O 1
ATOM 5881 N N . ASN A 1 785 ? 25.528 -7.966 31.966 1.00 54.66 785 ASN A N 1
ATOM 5882 C CA . ASN A 1 785 ? 24.752 -7.315 33.034 1.00 54.66 785 ASN A CA 1
ATOM 5883 C C . ASN A 1 785 ? 23.271 -7.118 32.633 1.00 54.66 785 ASN A C 1
ATOM 5885 O O . ASN A 1 785 ? 22.790 -5.989 32.519 1.00 54.66 785 ASN A O 1
ATOM 5889 N N . VAL A 1 786 ? 22.551 -8.206 32.370 1.00 53.66 786 VAL A N 1
ATOM 5890 C CA . VAL A 1 786 ? 21.139 -8.225 31.983 1.00 53.66 786 VAL A CA 1
ATOM 5891 C C . VAL A 1 786 ? 20.317 -8.699 33.178 1.00 53.66 786 VAL A C 1
ATOM 5893 O O . VAL A 1 786 ? 20.712 -9.620 33.882 1.00 53.66 786 VAL A O 1
ATOM 5896 N N . THR A 1 787 ? 19.189 -8.057 33.471 1.00 57.00 787 THR A N 1
ATOM 5897 C CA . THR A 1 787 ? 18.325 -8.393 34.615 1.00 57.00 787 THR A CA 1
ATOM 5898 C C . THR A 1 787 ? 16.871 -8.528 34.165 1.00 57.00 787 THR A C 1
ATOM 5900 O O . THR A 1 787 ? 16.272 -7.595 33.627 1.00 57.00 787 THR A O 1
ATOM 5903 N N . GLY A 1 788 ? 16.307 -9.715 34.396 1.00 57.94 788 GLY A N 1
ATOM 5904 C CA . GLY A 1 788 ? 14.967 -10.120 33.973 1.00 57.94 788 GLY A CA 1
ATOM 5905 C C . GLY A 1 788 ? 14.526 -11.396 34.687 1.00 57.94 788 GLY A C 1
ATOM 5906 O O . GLY A 1 788 ? 14.846 -11.581 35.861 1.00 57.94 788 GLY A O 1
ATOM 5907 N N . THR A 1 789 ? 13.785 -12.269 34.006 1.00 55.56 789 THR A N 1
ATOM 5908 C CA . THR A 1 789 ? 13.091 -13.387 34.666 1.00 55.56 789 THR A CA 1
ATOM 5909 C C . THR A 1 789 ? 14.026 -14.412 35.333 1.00 55.56 789 THR A C 1
ATOM 5911 O O . THR A 1 789 ? 13.698 -14.901 36.412 1.00 55.56 789 THR A O 1
ATOM 5914 N N . ASP A 1 790 ? 15.201 -14.686 34.760 1.00 57.97 790 ASP A N 1
ATOM 5915 C CA . ASP A 1 790 ? 16.171 -15.661 35.296 1.00 57.97 790 ASP A CA 1
ATOM 5916 C C . ASP A 1 790 ? 16.857 -15.183 36.591 1.00 57.97 790 ASP A C 1
ATOM 5918 O O . ASP A 1 790 ? 16.735 -15.804 37.645 1.00 57.97 790 ASP A O 1
ATOM 5922 N N . ASN A 1 791 ? 17.464 -13.990 36.558 1.00 55.34 791 ASN A N 1
ATOM 5923 C CA . ASN A 1 791 ? 18.226 -13.423 37.684 1.00 55.34 791 ASN A CA 1
ATOM 5924 C C . ASN A 1 791 ? 17.385 -13.068 38.918 1.00 55.34 791 ASN A C 1
ATOM 5926 O O . ASN A 1 791 ? 17.941 -12.838 39.988 1.00 55.34 791 ASN A O 1
ATOM 5930 N N . ASN A 1 792 ? 16.062 -12.983 38.773 1.00 51.47 792 ASN A N 1
ATOM 5931 C CA . ASN A 1 792 ? 15.164 -12.714 39.890 1.00 51.47 792 ASN A CA 1
ATOM 5932 C C . ASN A 1 792 ? 14.521 -13.996 40.442 1.00 51.47 792 ASN A C 1
ATOM 5934 O O . ASN A 1 792 ? 14.084 -13.986 41.587 1.00 51.47 792 ASN A O 1
ATOM 5938 N N . ARG A 1 793 ? 14.432 -15.095 39.674 1.00 50.47 793 ARG A N 1
ATOM 5939 C CA . ARG A 1 793 ? 13.780 -16.342 40.126 1.00 50.47 793 ARG A CA 1
ATOM 5940 C C . ARG A 1 793 ? 14.742 -17.373 40.733 1.00 50.47 793 ARG A C 1
ATOM 5942 O O . ARG A 1 793 ? 14.236 -18.292 41.383 1.00 50.47 793 ARG A O 1
ATOM 5949 N N . TYR A 1 794 ? 16.059 -17.188 40.607 1.00 36.59 794 TYR A N 1
ATOM 5950 C CA . TYR A 1 794 ? 17.089 -18.013 41.258 1.00 36.59 794 TYR A CA 1
ATOM 5951 C C . TYR A 1 794 ? 17.740 -17.347 42.469 1.00 36.59 794 TYR A C 1
ATOM 5953 O O . TYR A 1 794 ? 18.111 -16.157 42.380 1.00 36.59 794 TYR A O 1
#

Solvent-accessible surface area (backbone atoms only — not comparable to full-atom values): 42147 Å² total; per-residue (Å²): 141,88,73,70,69,68,64,59,59,58,56,55,60,64,64,70,68,72,78,85,69,85,66,93,80,86,76,73,76,86,56,76,76,70,66,79,67,73,64,43,71,42,97,86,68,40,38,28,40,33,52,37,63,60,34,43,40,28,54,35,94,73,47,64,96,60,75,45,67,41,64,53,56,77,79,43,74,62,52,88,91,66,46,42,22,46,72,46,79,42,74,42,51,57,82,38,58,49,100,74,64,52,57,16,33,72,64,54,70,57,53,51,52,18,43,54,51,30,46,40,39,48,13,51,62,30,31,26,84,33,69,41,30,35,39,38,31,30,24,79,74,90,49,96,46,52,50,31,35,21,25,55,15,34,26,38,30,70,50,76,66,54,94,48,76,72,26,33,30,36,34,36,48,41,17,35,54,48,54,44,66,89,57,88,83,66,55,23,23,36,37,41,36,34,64,82,58,58,65,27,49,66,84,82,42,82,34,50,70,85,18,35,30,42,26,32,54,45,41,38,40,50,41,40,36,58,42,51,44,54,45,71,47,76,56,96,64,28,11,38,54,26,83,80,71,83,35,44,27,54,50,39,76,33,28,19,40,63,87,45,92,82,31,57,49,62,72,38,51,92,80,22,42,80,65,22,50,63,34,26,47,53,55,28,54,61,37,31,29,40,62,34,71,44,18,13,45,30,48,71,67,34,72,40,54,26,24,12,44,77,63,80,42,75,36,30,45,71,49,15,39,23,49,89,81,26,61,88,51,71,46,28,43,51,29,44,50,52,33,36,10,32,22,43,56,34,64,25,45,36,53,53,15,41,43,44,55,67,58,54,50,57,67,68,68,82,60,67,26,57,48,72,49,72,43,91,95,55,4,32,31,40,32,76,90,49,43,71,45,80,78,40,69,61,62,56,78,43,75,42,46,14,40,88,44,39,36,38,27,30,83,93,53,4,31,30,36,49,72,88,86,50,76,46,78,76,39,66,61,62,54,81,44,65,30,31,18,59,90,43,41,34,38,30,31,85,90,53,4,33,28,36,51,74,89,87,52,75,44,78,77,39,63,62,62,55,77,48,62,41,32,20,58,89,42,39,36,36,28,29,85,92,54,3,31,30,36,47,75,88,86,51,77,43,78,77,38,66,61,61,54,79,46,73,39,35,24,61,70,36,38,37,36,32,28,85,92,56,6,31,31,39,29,69,81,84,53,80,44,80,76,41,67,62,68,60,84,48,67,37,33,44,63,70,33,39,40,36,28,37,98,73,8,29,32,36,33,64,80,86,52,80,44,80,76,41,69,62,70,83,94,80,74,85,66,51,40,42,69,66,56,65,69,54,69,90,51,45,40,76,74,28,51,65,74,50,69,83,80,64,38,41,34,27,65,42,28,78,61,23,28,16,26,35,34,42,62,91,53,64,34,52,29,30,36,41,35,37,34,38,32,42,41,45,89,66,34,34,37,25,36,36,40,36,40,28,19,39,75,69,70,52,44,102,46,44,41,53,20,28,25,37,39,43,35,36,26,27,68,21,34,32,32,29,34,36,30,71,59,81,69,48,73,42,74,77,37,64,72,27,70,39,90,54,44,53,56,48,71,38,71,38,37,42,34,45,33,32,42,74,41,37,38,36,32,27,31,64,83,40,40,68,49,72,51,74,54,73,87,60,58,49,20,25,40,31,44,35,36,45,30,56,74,88,68,68,67,38,46,35,34,40,55,46,38,47,74,46,80,58,87,45,76,86,71,68,68,78,56,47,74,67,48,50,49,46,71,70,47,83,80,70,90,63,87,63,46,47,77,65,73,70,71,106

Radius of gyration: 31.08 Å; Cα contacts (8 Å, |Δi|>4): 1964; chains: 1; bounding box: 72×54×109 Å

Sequence (794 aa):
MKSKWYKFVCTMAVIGLLITTHAFAASGDVYSGLKQLKPQLSADGNTLYNGGSAVVVVVDPTPPENQVNILPPDKMITEPGKATATFAITYVASGGADPWGQACLTFPEEAKAAFNAAAAIWGNSLKSSVPIKISACWANLGSSSILGYSGGQTYYRNFAGAPKADTWYDSSLANALHGSALNSTGYDMYITYNQNFSWYMGTDGNTPTDQIDLESVILHEIAHGLNFSGSMSYTSGTGSWGGGTGFPVIYDTFMRDGTANPGNQLINTGVYPNPSTALGSALKSENIWFHGSNAMAANGGQRVKMFAPATWMSGSSYSHLDYTTFSGGANRLMVYAISSGVSTHDPGPVTMGLLKDLGWPYPTPSGGAPLYASFANKGIWQWTGSGWTKLTPDNPAGMVASGTNLYGNFTGNGIWKWTGSDWTKLTPDNPTEMAASGTNLYGNFTGNGIWKWTGSGWIQLTPDNPASMVASGTNLYGNFTGNGIWKWTGSDWIQLTPDNPASMVASGTNLYGNFTGNGIWQWTGSAWTKLTPDNPTSMAASGSNLYVNFPTGIWQWNGSVWSQLTPDSPAIMATGDSDTQLGVLDNWEQLAGVWTSDGTNFSTNGLDGFFASISYKPTTFSDVDFTARLYRDSSITGYANSLYLRGTPAPLDRYNTWNKGYLFEYTMSGYYSVWRCNGDGTVTALQDWTESSAINTGADWNTIRAVASGTALSLYINGTPVWTGTDATWNSGQIGISMYSGYGSTGNVFRVQQASLSAGAASSQAGVISGEQAALNNAPVGGGNVTGTDNNRY

Nearest PDB structures (foldseek):
  4jqt-assembly1_B  TM=6.737E-01  e=3.490E-09  Bacteroides thetaiotaomicron VPI-5482
  5nbp-assembly2_B  TM=6.544E-01  e=3.482E-05  Bacteroides ovatus
  7w13-assembly1_A  TM=6.082E-01  e=5.607E-05  Pyropia yezoensis
  2r49-assembly1_A  TM=6.390E-01  e=5.176E-04  Fibrobacter succinogenes
  8fjp-assembly1_A  TM=6.653E-01  e=3.129E-03  Aedes aegypti

pLDDT: mean 81.2, std 18.08, range [26.69, 98.25]

Mean predicted aligned error: 19.59 Å